Protein AF-0000000079277838 (afdb_homodimer)

InterPro domains:
  IPR000542 Acyltransferase ChoActase/COT/CPT [PTHR22589] (12-606)
  IPR023213 Chloramphenicol acetyltransferase-like domain superfamily [G3DSA:3.30.559.10] (393-588)
  IPR039551 Choline/Carnitine o-acyltransferase, domain 1 and 2 [PF00755] (24-597)
  IPR042231 Choline/Carnitine o-acyltransferase, domain 2 [G3DSA:3.30.559.70] (83-558)
  IPR042572 Carnitine o-acyltransferase, N-terminal [G3DSA:1.10.275.20] (19-536)

Radius of gyration: 33.94 Å; Cα contacts (8 Å, |Δi|>4): 2546; chains: 2; bounding box: 90×99×78 Å

Secondary structure (DSSP, 8-state):
-------------TTTTGGGSPPPP---HHHHHHHHHHHHGGGS-HHHHHHHHHHHHHHHHTHHHHHHHHHHHHHHT-S-TTHHHIIIIIIIS--S-STTTT-EEEE-THHHHT----TT-HHHHHHHHHHHHHHHHHHHHTT-SPPPB-TT--B---GGGGGTSSEEEEP-SS--EEEE----TTT------EEEEETTEEEEE--B-TT-PBPPHHHHHHHHHHHHHHTSS----GGGGGGS-HHHHHHHHHHHHHH-HHHHHHHHHHHHSS-EEEEE-----SHHHHHHHHHHS-GGG--TTBSEEEEEETTS-EEEEE-TTT--HHHHHHHHHHHHHHHHHHTTPPP-------------EE-PPP--HHHHHHHHHHHHHHHHHHHHEEEEE--BSS--HHHHHHTT--HHHHHHHHHHHHHHHHHSS---EEEEEE-TTSTT--EEEEE---HHHHHHHHHHH-TTS-HHHHHHHHHHHHHHHHHHHHHHHTT--SHHHHHHHHHHHHHTTPPPPHHHHSHHHHHTTTTT--SEEEEE--SSTT-EEE---SSTTSEEEEEEE-SS-EEEEEEEETT-SS--HHHHHHHHHHHHHHHHHHHHTTS---/-------------TTTTGGGSPPPP---HHHHHHHHHHHHGGGS-HHHHHHHHHHHHHHHHTHHHHHHHHHHHHHHT-S-TTHHHIIIIIIIS--S-STTTT-EEEE-THHHHT----TT-HHHHHHHHHHHHHHHHHHHHTT-SPPPB-TT--B---GGGGGTSSEEEEP-SS--EEEE----TTT------EEEEETTEEEEE--B-TT-PBPPHHHHHHHHHHHHHHTSS----GGGGGGS-HHHHHHHHHHHHHH-HHHHHHHHHHHHSS-EEEEE-----SHHHHHHHHHHS-GGG--TTBSEEEEEETTS-EEEEE-TTT--HHHHHHHHHHHHHHHHHHTTPPP-------------EE-PPP--HHHHHHHHHHHHHHHHHHHHEEEEE--BSS--HHHHHHTT--HHHHHHHHHHHHHHHHHSS---EEEEEE-TTSTT--EEEEE---HHHHHHHHHHH-TTS-HHHHHHHHHHHHHHHHHHHHHHHTT--SHHHHHHHHHHHHHTTPPPPGGGTSHHHHHTTTTT--SEEEEE--SSTT-EEE---SSTTSEEEEEEE-SS-EEEEEEEETT-SS--HHHHHHHHHHHHHHHHHHHHTTS---

Organism: Patiria miniata (NCBI:txid46514)

Solvent-accessible surface area (backbone atoms only — not comparable to full-atom values): 61963 Å² total; per-residue (Å²): 131,84,77,72,72,79,80,74,80,79,78,70,40,30,66,66,62,42,84,73,35,49,54,49,71,80,63,56,67,68,58,29,53,50,50,44,52,55,47,30,43,71,75,44,52,75,67,56,41,54,51,49,51,50,44,49,51,50,33,57,74,39,66,45,41,54,43,48,52,52,48,53,54,47,38,74,74,30,52,42,64,51,54,66,57,47,50,39,68,71,48,28,46,56,51,64,28,38,45,46,51,51,29,33,23,31,34,54,38,47,52,62,29,68,47,58,74,37,78,87,32,22,42,56,48,45,17,47,53,48,38,53,51,50,50,49,49,52,33,49,30,66,24,64,42,74,63,52,56,48,98,88,59,50,57,38,41,50,59,46,63,55,26,44,36,10,14,20,50,44,67,23,68,74,43,41,42,80,47,69,51,53,40,34,59,91,74,37,87,45,65,61,34,32,33,37,22,29,46,15,32,40,26,44,36,66,52,43,37,98,81,71,43,69,50,55,41,69,56,46,20,52,49,44,47,49,49,52,66,73,25,73,59,75,44,83,25,71,29,19,33,47,24,16,38,26,41,64,29,19,53,44,48,53,50,43,38,68,70,33,72,65,28,38,54,48,50,50,52,58,42,40,16,29,37,36,39,21,52,35,81,52,70,55,76,44,66,29,43,42,54,43,41,44,46,52,45,64,50,34,32,39,59,49,43,34,26,31,32,39,34,24,21,37,21,36,43,56,30,27,36,26,27,56,69,54,32,61,72,64,60,55,48,52,53,41,49,54,48,42,52,53,32,55,75,50,43,65,50,78,81,83,66,88,77,77,76,79,60,82,89,65,76,67,41,74,59,79,71,72,78,54,70,68,51,50,52,45,36,53,51,9,44,53,46,34,52,54,52,45,72,29,53,42,62,49,37,50,43,25,51,73,41,21,41,54,56,26,54,75,71,74,39,61,50,68,57,54,51,53,51,19,49,53,35,12,46,28,72,74,68,71,48,82,56,27,26,38,32,74,20,56,21,22,63,18,27,73,31,59,69,24,43,26,70,66,45,34,58,49,44,49,53,24,41,51,36,71,74,34,85,86,51,50,67,67,56,36,38,52,34,42,54,50,23,48,50,51,49,53,51,46,43,54,34,6,36,67,52,57,31,38,54,60,57,53,46,49,44,51,52,50,34,55,74,69,69,47,76,82,58,67,58,75,69,34,67,59,31,42,62,41,19,42,96,60,40,17,36,33,31,36,43,77,55,46,61,57,62,74,28,48,48,50,50,48,37,65,30,66,68,16,31,14,42,16,29,19,44,27,60,54,23,33,37,41,37,38,25,33,37,66,82,26,86,77,53,53,72,67,61,42,52,51,32,29,31,34,29,39,30,51,50,51,52,47,64,47,70,80,46,73,86,123,133,85,77,70,70,79,80,75,79,80,77,70,40,29,66,65,60,41,83,74,34,49,54,47,73,80,62,56,68,66,61,30,53,50,50,45,51,54,45,30,45,70,76,44,52,75,67,55,40,54,52,50,50,50,44,49,52,51,35,57,75,39,66,43,42,54,43,49,54,52,49,53,54,46,39,73,75,28,51,43,64,51,54,67,57,46,51,39,67,72,47,25,44,58,51,64,28,36,45,46,53,50,29,31,23,29,34,55,39,47,51,62,30,71,46,58,73,36,75,85,32,22,43,58,49,44,16,48,52,47,41,52,51,50,49,50,50,52,34,49,30,66,24,65,41,74,64,51,56,48,98,89,59,50,59,38,42,51,59,47,62,54,26,46,34,10,14,21,51,44,67,24,67,73,42,41,42,80,48,69,50,52,39,35,61,91,74,39,84,47,67,62,35,34,34,38,22,29,45,15,34,42,27,45,37,66,53,43,39,97,83,72,42,68,49,57,40,68,56,47,21,53,49,45,46,48,49,52,65,74,25,73,58,77,45,85,25,71,27,19,34,46,25,16,39,27,41,62,30,19,53,45,49,54,50,41,39,68,69,33,71,65,29,38,53,47,51,48,52,59,42,39,16,28,38,35,37,21,51,35,82,52,69,55,78,46,65,29,42,41,54,44,42,44,48,53,46,63,50,34,31,39,58,49,43,33,26,31,30,42,35,23,19,37,20,35,44,56,30,28,38,26,27,56,71,54,32,62,71,63,59,55,48,52,52,42,50,54,49,41,54,53,32,56,75,49,41,65,51,78,80,84,66,87,77,79,74,80,59,82,88,65,78,66,41,73,59,82,70,70,78,54,70,68,50,52,52,44,35,52,51,8,42,51,46,34,51,52,52,45,72,31,52,42,63,50,36,50,44,24,49,73,39,22,41,55,57,26,52,75,71,73,40,60,50,69,56,54,51,52,51,20,49,53,34,13,45,29,72,75,68,70,46,81,58,27,25,38,32,74,20,56,22,23,62,18,27,72,31,60,69,25,42,25,70,66,44,33,58,49,44,48,52,25,43,51,36,72,73,33,86,85,51,50,66,68,56,36,37,54,35,42,53,51,24,49,50,52,50,53,50,46,44,55,33,6,35,67,51,56,30,37,54,61,56,53,47,48,43,51,52,50,34,57,75,68,67,46,76,81,57,65,57,74,71,35,67,60,32,42,61,39,21,43,95,60,42,16,36,33,32,35,43,76,55,47,61,56,62,74,28,47,48,50,49,47,36,66,28,68,68,16,32,13,43,18,29,19,45,30,61,55,24,34,36,42,36,37,26,32,37,65,83,26,88,78,54,53,72,68,62,42,50,53,32,30,31,35,29,38,30,51,49,51,53,48,64,48,70,80,48,73,86,123

pLDDT: mean 94.5, std 10.24, range [23.17, 98.88]

Nearest PDB structures (foldseek):
  1xmc-assembly1_A  TM=9.704E-01  e=1.039E-64  Mus musculus
  1t7q-assembly1_A  TM=9.341E-01  e=7.095E-51  Mus musculus
  2fy3-assembly1_A  TM=9.259E-01  e=4.025E-51  Homo sapiens
  2fy4-assembly1_A  TM=9.240E-01  e=4.778E-50  Homo sapiens
  2fw3-assembly1_A  TM=9.121E-01  e=8.126E-43  Rattus norvegicus

Sequence (1228 aa):
MSTTAPSGRRQEGTFQLEDSLPPLPVPTLEKTLQKYLESAKPFLTKEEFENTRRIVAKFGEGVGKELHRKLQEKARNSKNWVEQWWEDLAYLYTRAPLAVQCNITGIPPYHDDIWPPMEGTQCERAAIVAWYTLNYFQKLRREQIAVDKSRTGKVFSMNQLRGLFCCARIPGETKDQLVRYFKTESEGPCPSHVVVFSNGHIFLMRPIDDKDRLMPAQEIYRQLCLIKKLSTARGQGIGVLTADDRPSFAKAYKHLRALDPVNQSHLDTIEQSAFTIMLDDGTPKTPTEKIDQGLKGDVHSRWADKSTGIVCFSNGVLACTQDHAPVDGMIIVVLNALVHESLIRTAGRWPTSEFVGFSNYQAPKELVFTIDETIYKAMEKAYNTFAANASNLLVLSSRCGAFGKQWTKKYKLHPDTVFQLALQLAYYMLHHKPVPTYETATTRQFYHGRTETLRVCTSEAVEWCQAMLDPSKSMSERRALFLVAIRKHDENMTEAANAEGCDRHLFGLQALAMEQGLPVPELYTDPAYTKSGGGGNFKLSTSCVGYVRCCLGACAPMCTDGYGAFYNITDDHFFPILLTFKSSKETDIKRFFVALNAGLVDIKNLVMMNSPKMMSTTAPSGRRQEGTFQLEDSLPPLPVPTLEKTLQKYLESAKPFLTKEEFENTRRIVAKFGEGVGKELHRKLQEKARNSKNWVEQWWEDLAYLYTRAPLAVQCNITGIPPYHDDIWPPMEGTQCERAAIVAWYTLNYFQKLRREQIAVDKSRTGKVFSMNQLRGLFCCARIPGETKDQLVRYFKTESEGPCPSHVVVFSNGHIFLMRPIDDKDRLMPAQEIYRQLCLIKKLSTARGQGIGVLTADDRPSFAKAYKHLRALDPVNQSHLDTIEQSAFTIMLDDGTPKTPTEKIDQGLKGDVHSRWADKSTGIVCFSNGVLACTQDHAPVDGMIIVVLNALVHESLIRTAGRWPTSEFVGFSNYQAPKELVFTIDETIYKAMEKAYNTFAANASNLLVLSSRCGAFGKQWTKKYKLHPDTVFQLALQLAYYMLHHKPVPTYETATTRQFYHGRTETLRVCTSEAVEWCQAMLDPSKSMSERRALFLVAIRKHDENMTEAANAEGCDRHLFGLQALAMEQGLPVPELYTDPAYTKSGGGGNFKLSTSCVGYVRCCLGACAPMCTDGYGAFYNITDDHFFPILLTFKSSKETDIKRFFVALNAGLVDIKNLVMMNSPKM

Foldseek 3Di:
DPPPPPDPPPQDFQQNCQVVFAFQDFDDLVLLLVQLLQLLVQLDDPVLSVVLVVLSVCLCVPPVVVLSVVLVVQVVVDSYSQQVVCLWVVAWQFQAFLFQFPKKKWFFPCCVPQAAQAFPCQLLLLLQLVLLVLVVLLCNLQRNDDFDADPVGQTFHSQLVQCQFQWFWAFDQRTIDIDGQDHRVVRHDAAEWEWEFEQLWIWIGHQADPVRDGHFSVVSSVLSVVVNVVCVDHYPLLQLLSRHGRNLSNVLLVCQVPVDVLSVVVVSSHSRYGEYEYEFADRDRDPQSLRLCRRQTDSSRDHLGGAKYWYGYSSGGIMMIGRPSSHHLLVVNVSSLVSSVVCVVVSNDGDPPPDPDDPDGDRIGIRHGDDDPSSVVSSVNSVVSSVVSSVFKGKDKDWFLQFFDQVCVVLPADRVLLLLLLLQLLCCVQQVGGFFEWEWAWQRSGNVTGTFTQRLTGPLSNVLSVLLVDPVHDLLRSLVSVVVSRVVSVVSSVCRNSVNHNQSSVSSSQSSCVVVVHPRRPSQVSPSCLSNQHPNNGLEYEYENEASPPMDMDHAHSDQLHKYWYWYTYRGTIMIMIMHTNPHPNDDRVSSVVSSNVSSNSNVCSSCVPPPPD/DPPPPPDPPPADFQQNCQVVFAFQDFDDLVLLLVLLLQLLVQLDDPVLSVVLVVLSVCCCVPVVVVLSVVLVVQVVVDSYSQQVVCLWVVAWQFQAFLFQFFKKKWFFPCCVPQAAQAFPCQLLLLLQLVLLVLVVLLCNLQRVDDFDADPVGQTFHSQLVQCQFQWWWAFDQRTIDIDGQDHRVVRHDAAEWEWEFEQLWIWIGHQADPVRDGHFSVVSSVLSVVVNVVCVDHYPLLQLLSRGGRNLSNVLLVCQVPVDVLSVVLVSSNSRYGEYEYEFADRDRDPQSLRLCRRQTDSSRDHLGGAKYWYGYSSGGIMMIGRPSSHHLLVVNVSSLVSSVVCVVVSNDGDPPPDDDDPDGDRIDIRHGDDDPSSVVSSVNSVVSSVVSSVFKGKDKDWFLQFFDQVCVVLPADRVLLLLLLLQLLCCVQQVGGFFEWEWAWQRSGNVTGTFTQRLDGPLSNVLSVLLVDPVHDLLRSLVSVVVSRVVSVVSSVCRNSVNHNQSSVSSSQSSCVVVVHPRRPSQVSPSCLSNQHPNNGLEYEYENEASPPMDMDHAHSDQLHKYWYWYTYRGTIMIMIMHTNPHPNDDRVSSVVSSNVSSNSNVCSSCVPPPPD

Structure (mmCIF, N/CA/C/O backbone):
data_AF-0000000079277838-model_v1
#
loop_
_entity.id
_entity.type
_entity.pdbx_description
1 polymer 'Peroxisomal carnitine O-octanoyltransferase'
#
loop_
_atom_site.group_PDB
_atom_site.id
_atom_site.type_symbol
_atom_site.label_atom_id
_atom_site.label_alt_id
_atom_site.label_comp_id
_atom_site.label_asym_id
_atom_site.label_entity_id
_atom_site.label_seq_id
_atom_site.pdbx_PDB_ins_code
_atom_site.Cartn_x
_atom_site.Cartn_y
_atom_site.Cartn_z
_atom_site.occupancy
_atom_site.B_iso_or_equiv
_atom_site.auth_seq_id
_atom_site.auth_comp_id
_atom_site.auth_asym_id
_atom_site.auth_atom_id
_atom_site.pdbx_PDB_model_num
ATOM 1 N N . MET A 1 1 ? 35.281 41.656 -33.531 1 23.17 1 MET A N 1
ATOM 2 C CA . MET A 1 1 ? 33.844 41.75 -33.219 1 23.17 1 MET A CA 1
ATOM 3 C C . MET A 1 1 ? 33.531 41.031 -31.938 1 23.17 1 MET A C 1
ATOM 5 O O . MET A 1 1 ? 33.812 39.812 -31.828 1 23.17 1 MET A O 1
ATOM 9 N N . SER A 1 2 ? 33.594 41.75 -30.781 1 25.98 2 SER A N 1
ATOM 10 C CA . SER A 1 2 ? 33.562 41.375 -29.375 1 25.98 2 SER A CA 1
ATOM 11 C C . SER A 1 2 ? 32.25 40.656 -29.016 1 25.98 2 SER A C 1
ATOM 13 O O . SER A 1 2 ? 31.172 41.219 -29.188 1 25.98 2 SER A O 1
ATOM 15 N N . THR A 1 3 ? 32.156 39.375 -29.5 1 29.88 3 THR A N 1
ATOM 16 C CA . THR A 1 3 ? 30.953 38.594 -29.297 1 29.88 3 THR A CA 1
ATOM 17 C C . THR A 1 3 ? 30.531 38.562 -27.828 1 29.88 3 THR A C 1
ATOM 19 O O . THR A 1 3 ? 31.234 38 -26.984 1 29.88 3 THR A O 1
ATOM 22 N N . THR A 1 4 ? 30.062 39.75 -27.328 1 27.41 4 THR A N 1
ATOM 23 C CA . THR A 1 4 ? 29.5 39.906 -25.984 1 27.41 4 THR A CA 1
ATOM 24 C C . THR A 1 4 ? 28.469 38.812 -25.703 1 27.41 4 THR A C 1
ATOM 26 O O . THR A 1 4 ? 27.469 38.719 -26.406 1 27.41 4 THR A O 1
ATOM 29 N N . ALA A 1 5 ? 28.938 37.719 -25.172 1 33.5 5 ALA A N 1
ATOM 30 C CA . ALA A 1 5 ? 28.078 36.594 -24.797 1 33.5 5 ALA A CA 1
ATOM 31 C C . ALA A 1 5 ? 26.812 37.094 -24.109 1 33.5 5 ALA A C 1
ATOM 33 O O . ALA A 1 5 ? 26.859 38 -23.266 1 33.5 5 ALA A O 1
ATOM 34 N N . PRO A 1 6 ? 25.562 36.781 -24.672 1 34.66 6 PRO A N 1
ATOM 35 C CA . PRO A 1 6 ? 24.328 37.406 -24.172 1 34.66 6 PRO A CA 1
ATOM 36 C C . PRO A 1 6 ? 24.266 37.469 -22.656 1 34.66 6 PRO A C 1
ATOM 38 O O . PRO A 1 6 ? 24.938 36.688 -21.969 1 34.66 6 PRO A O 1
ATOM 41 N N . SER A 1 7 ? 23.891 38.625 -22 1 36.19 7 SER A N 1
ATOM 42 C CA . SER A 1 7 ? 23.656 39 -20.609 1 36.19 7 SER A CA 1
ATOM 43 C C . SER A 1 7 ? 22.812 37.938 -19.891 1 36.19 7 SER A C 1
ATOM 45 O O . SER A 1 7 ? 21.766 37.531 -20.391 1 36.19 7 SER A O 1
ATOM 47 N N . GLY A 1 8 ? 23.312 36.969 -19.203 1 39.84 8 GLY A N 1
ATOM 48 C CA . GLY A 1 8 ? 22.688 35.906 -18.422 1 39.84 8 GLY A CA 1
ATOM 49 C C . GLY A 1 8 ? 21.406 36.344 -17.734 1 39.84 8 GLY A C 1
ATOM 50 O O . GLY A 1 8 ? 21.406 37.312 -16.984 1 39.84 8 GLY A O 1
ATOM 51 N N . ARG A 1 9 ? 20.219 36.344 -18.281 1 42.75 9 ARG A N 1
ATOM 52 C CA . ARG A 1 9 ? 18.938 36.594 -17.641 1 42.75 9 ARG A CA 1
ATOM 53 C C . ARG A 1 9 ? 18.984 36.25 -16.156 1 42.75 9 ARG A C 1
ATOM 55 O O . ARG A 1 9 ? 19.281 35.125 -15.781 1 42.75 9 ARG A O 1
ATOM 62 N N . ARG A 1 10 ? 19.156 37.031 -15.141 1 52.31 10 ARG A N 1
ATOM 63 C CA . ARG A 1 10 ? 19.219 36.812 -13.695 1 52.31 10 ARG A CA 1
ATOM 64 C C . ARG A 1 10 ? 18.016 36.031 -13.195 1 52.31 10 ARG A C 1
ATOM 66 O O . ARG A 1 10 ? 16.875 36.406 -13.445 1 52.31 10 ARG A O 1
ATOM 73 N N . GLN A 1 11 ? 18.016 34.719 -12.68 1 74.5 11 GLN A N 1
ATOM 74 C CA . GLN A 1 11 ? 17 33.812 -12.148 1 74.5 11 GLN A CA 1
ATOM 75 C C . GLN A 1 11 ? 16.234 34.469 -10.992 1 74.5 11 GLN A C 1
ATOM 77 O O . GLN A 1 11 ? 16.844 35.125 -10.133 1 74.5 11 GLN A O 1
ATOM 82 N N . GLU A 1 12 ? 14.914 34.719 -11.078 1 87.5 12 GLU A N 1
ATOM 83 C CA . GLU A 1 12 ? 13.992 35.219 -10.062 1 87.5 12 GLU A CA 1
ATOM 84 C C . GLU A 1 12 ? 14.266 34.562 -8.711 1 87.5 12 GLU A C 1
ATOM 86 O O . GLU A 1 12 ? 14.289 33.344 -8.602 1 87.5 12 GLU A O 1
ATOM 91 N N . GLY A 1 13 ? 14.68 35.469 -7.754 1 94 13 GLY A N 1
ATOM 92 C CA . GLY A 1 13 ? 14.945 34.969 -6.418 1 94 13 GLY A CA 1
ATOM 93 C C . GLY A 1 13 ? 13.711 34.406 -5.742 1 94 13 GLY A C 1
ATOM 94 O O . GLY A 1 13 ? 12.594 34.844 -6.008 1 94 13 GLY A O 1
ATOM 95 N N . THR A 1 14 ? 13.906 33.5 -4.773 1 97.25 14 THR A N 1
ATOM 96 C CA . THR A 1 14 ? 12.836 32.812 -4.078 1 97.25 14 THR A CA 1
ATOM 97 C C . THR A 1 14 ? 11.898 33.812 -3.385 1 97.25 14 THR A C 1
ATOM 99 O O . THR A 1 14 ? 10.68 33.625 -3.391 1 97.25 14 THR A O 1
ATOM 102 N N . PHE A 1 15 ? 12.477 34.906 -2.836 1 97.56 15 PHE A N 1
ATOM 103 C CA . PHE A 1 15 ? 11.68 35.844 -2.035 1 97.56 15 PHE A CA 1
ATOM 104 C C . PHE A 1 15 ? 11.508 37.156 -2.756 1 97.56 15 PHE A C 1
ATOM 106 O O . PHE A 1 15 ? 10.984 38.125 -2.182 1 97.56 15 PHE A O 1
ATOM 113 N N . GLN A 1 16 ? 11.859 37.25 -4.008 1 95.62 16 GLN A N 1
ATOM 114 C CA . GLN A 1 16 ? 11.961 38.469 -4.758 1 95.62 16 GLN A CA 1
ATOM 115 C C . GLN A 1 16 ? 10.594 39.125 -4.938 1 95.62 16 GLN A C 1
ATOM 117 O O . GLN A 1 16 ? 10.477 40.375 -4.941 1 95.62 16 GLN A O 1
ATOM 122 N N . LEU A 1 17 ? 9.602 38.312 -5.086 1 96.25 17 LEU A N 1
ATOM 123 C CA . LEU A 1 17 ? 8.297 38.875 -5.453 1 96.25 17 LEU A CA 1
ATOM 124 C C . LEU A 1 17 ? 7.43 39.062 -4.215 1 96.25 17 LEU A C 1
ATOM 126 O O . LEU A 1 17 ? 6.273 39.469 -4.324 1 96.25 17 LEU A O 1
ATOM 130 N N . GLU A 1 18 ? 7.957 38.875 -3.029 1 96.25 18 GLU A N 1
ATOM 131 C CA . GLU A 1 18 ? 7.164 38.938 -1.803 1 96.25 18 GLU A CA 1
ATOM 132 C C . GLU A 1 18 ? 6.566 40.312 -1.585 1 96.25 18 GLU A C 1
ATOM 134 O O . GLU A 1 18 ? 5.371 40.438 -1.308 1 96.25 18 GLU A O 1
ATOM 139 N N . ASP A 1 19 ? 7.336 41.344 -1.811 1 95.19 19 ASP A N 1
ATOM 140 C CA . ASP A 1 19 ? 6.914 42.719 -1.518 1 95.19 19 ASP A CA 1
ATOM 141 C C . ASP A 1 19 ? 5.906 43.219 -2.551 1 95.19 19 ASP A C 1
ATOM 143 O O . ASP A 1 19 ? 5.18 44.188 -2.305 1 95.19 19 ASP A O 1
ATOM 147 N N . SER A 1 20 ? 5.906 42.531 -3.65 1 95.44 20 SER A N 1
ATOM 148 C CA . SER A 1 20 ? 4.988 42.938 -4.711 1 95.44 20 SER A CA 1
ATOM 149 C C . SER A 1 20 ? 3.604 42.344 -4.508 1 95.44 20 SER A C 1
ATOM 151 O O . SER A 1 20 ? 2.643 42.75 -5.168 1 95.44 20 SER A O 1
ATOM 153 N N . LEU A 1 21 ? 3.424 41.469 -3.574 1 97.81 21 LEU A N 1
ATOM 154 C CA . LEU A 1 21 ? 2.129 40.844 -3.312 1 97.81 21 LEU A CA 1
ATOM 155 C C . LEU A 1 21 ? 1.162 41.844 -2.691 1 97.81 21 LEU A C 1
ATOM 157 O O . LEU A 1 21 ? 1.576 42.719 -1.938 1 97.81 21 LEU A O 1
ATOM 161 N N . PRO A 1 22 ? -0.129 41.719 -3.082 1 97.31 22 PRO A N 1
ATOM 162 C CA . PRO A 1 22 ? -1.112 42.625 -2.479 1 97.31 22 PRO A CA 1
ATOM 163 C C . PRO A 1 22 ? -1.272 42.406 -0.977 1 97.31 22 PRO A C 1
ATOM 165 O O . PRO A 1 22 ? -1.073 41.281 -0.488 1 97.31 22 PRO A O 1
ATOM 168 N N . PRO A 1 23 ? -1.575 43.5 -0.205 1 97.88 23 PRO A N 1
ATOM 169 C CA . PRO A 1 23 ? -1.868 43.312 1.218 1 97.88 23 PRO A CA 1
ATOM 170 C C . PRO A 1 23 ? -3.082 42.406 1.46 1 97.88 23 PRO A C 1
ATOM 172 O O . PRO A 1 23 ? -3.934 42.281 0.579 1 97.88 23 PRO A O 1
ATOM 175 N N . LEU A 1 24 ? -3.131 41.781 2.617 1 98.19 24 LEU A N 1
ATOM 176 C CA . LEU A 1 24 ? -4.309 41.031 3.014 1 98.19 24 LEU A CA 1
ATOM 177 C C . LEU A 1 24 ? -5.508 41.969 3.227 1 98.19 24 LEU A C 1
ATOM 179 O O . LEU A 1 24 ? -5.461 42.844 4.066 1 98.19 24 LEU A O 1
ATOM 183 N N . PRO A 1 25 ? -6.598 41.781 2.504 1 97.38 25 PRO A N 1
ATOM 184 C CA . PRO A 1 25 ? -7.746 42.656 2.617 1 97.38 25 PRO A CA 1
ATOM 185 C C . PRO A 1 25 ? -8.57 42.438 3.879 1 97.38 25 PRO A C 1
ATOM 187 O O . PRO A 1 25 ? -8.484 41.344 4.477 1 97.38 25 PRO A O 1
ATOM 190 N N . VAL A 1 26 ? -9.258 43.438 4.328 1 98 26 VAL A N 1
ATOM 191 C CA . VAL A 1 26 ? -10.289 43.312 5.352 1 98 26 VAL A CA 1
ATOM 192 C C . VAL A 1 26 ? -11.664 43.25 4.691 1 98 26 VAL A C 1
ATOM 194 O O . VAL A 1 26 ? -12.094 44.219 4.039 1 98 26 VAL A O 1
ATOM 197 N N . PRO A 1 27 ? -12.32 42.156 4.836 1 97.56 27 PRO A N 1
ATOM 198 C CA . PRO A 1 27 ? -13.672 42.094 4.258 1 97.56 27 PRO A CA 1
ATOM 199 C C . PRO A 1 27 ? -14.633 43.094 4.914 1 97.56 27 PRO A C 1
ATOM 201 O O . PRO A 1 27 ? -14.328 43.625 5.977 1 97.56 27 PRO A O 1
ATOM 204 N N . THR A 1 28 ? -15.789 43.25 4.25 1 97.75 28 THR A N 1
ATOM 205 C CA . THR A 1 28 ? -16.797 44.125 4.891 1 97.75 28 THR A CA 1
ATOM 206 C C . THR A 1 28 ? -17.406 43.406 6.086 1 97.75 28 THR A C 1
ATOM 208 O O . THR A 1 28 ? -17.562 42.188 6.082 1 97.75 28 THR A O 1
ATOM 211 N N . LEU A 1 29 ? -17.719 44.219 7.062 1 98.5 29 LEU A N 1
ATOM 212 C CA . LEU A 1 29 ? -18.312 43.625 8.266 1 98.5 29 LEU A CA 1
ATOM 213 C C . LEU A 1 29 ? -19.641 42.938 7.949 1 98.5 29 LEU A C 1
ATOM 215 O O . LEU A 1 29 ? -19.938 41.875 8.477 1 98.5 29 LEU A O 1
ATOM 219 N N . GLU A 1 30 ? -20.391 43.562 7.078 1 97.94 30 GLU A N 1
ATOM 220 C CA . GLU A 1 30 ? -21.703 43.031 6.695 1 97.94 30 GLU A CA 1
ATOM 221 C C . GLU A 1 30 ? -21.578 41.625 6.059 1 97.94 30 GLU A C 1
ATOM 223 O O . GLU A 1 30 ? -22.312 40.719 6.414 1 97.94 30 GLU A O 1
ATOM 228 N N . LYS A 1 31 ? -20.672 41.531 5.184 1 97.62 31 LYS A N 1
ATOM 229 C CA . LYS A 1 31 ? -20.484 40.281 4.492 1 97.62 31 LYS A CA 1
ATOM 230 C C . LYS A 1 31 ? -20.031 39.188 5.465 1 97.62 31 LYS A C 1
ATOM 232 O O . LYS A 1 31 ? -20.484 38.031 5.387 1 97.62 31 LYS A O 1
ATOM 237 N N . THR A 1 32 ? -19.109 39.5 6.344 1 98.44 32 THR A N 1
ATOM 238 C CA . THR A 1 32 ? -18.594 38.562 7.328 1 98.44 32 THR A CA 1
ATOM 239 C C . THR A 1 32 ? -19.703 38.062 8.242 1 98.44 32 THR A C 1
ATOM 241 O O . THR A 1 32 ? -19.828 36.875 8.492 1 98.44 32 THR A O 1
ATOM 244 N N . LEU A 1 33 ? -20.516 39 8.727 1 98.69 33 LEU A N 1
ATOM 245 C CA . LEU A 1 33 ? -21.578 38.656 9.656 1 98.69 33 LEU A CA 1
ATOM 246 C C . LEU A 1 33 ? -22.641 37.812 8.969 1 98.69 33 LEU A C 1
ATOM 248 O O . LEU A 1 33 ? -23.203 36.875 9.578 1 98.69 33 LEU A O 1
ATOM 252 N N . GLN A 1 34 ? -22.922 38.125 7.746 1 98.12 34 GLN A N 1
ATOM 253 C CA . GLN A 1 34 ? -23.875 37.344 6.973 1 98.12 34 GLN A CA 1
ATOM 254 C C . GLN A 1 34 ? -23.359 35.906 6.777 1 98.12 34 GLN A C 1
ATOM 256 O O . GLN A 1 34 ? -24.109 34.938 6.957 1 98.12 34 GLN A O 1
ATOM 261 N N . LYS A 1 35 ? -22.125 35.781 6.395 1 97.81 35 LYS A N 1
ATOM 262 C CA . LYS A 1 35 ? -21.516 34.469 6.195 1 97.81 35 LYS A CA 1
ATOM 263 C C . LYS A 1 35 ? -21.484 33.688 7.496 1 97.81 35 LYS A C 1
ATOM 265 O O . LYS A 1 35 ? -21.672 32.469 7.488 1 97.81 35 LYS A O 1
ATOM 270 N N . TYR A 1 36 ? -21.188 34.375 8.586 1 98.31 36 TYR A N 1
ATOM 271 C CA . TYR A 1 36 ? -21.203 33.719 9.891 1 98.31 36 TYR A CA 1
ATOM 272 C C . TYR A 1 36 ? -22.578 33.156 10.203 1 98.31 36 TYR A C 1
ATOM 274 O O . TYR A 1 36 ? -22.703 32 10.609 1 98.31 36 TYR A O 1
ATOM 282 N N . LEU A 1 37 ? -23.594 33.938 9.969 1 98.5 37 LEU A N 1
ATOM 283 C CA . LEU A 1 37 ? -24.953 33.5 10.25 1 98.5 37 LEU A CA 1
ATOM 284 C C . LEU A 1 37 ? -25.312 32.281 9.375 1 98.5 37 LEU A C 1
ATOM 286 O O . LEU A 1 37 ? -25.906 31.328 9.859 1 98.5 37 LEU A O 1
ATOM 290 N N . GLU A 1 38 ? -24.953 32.344 8.156 1 97.62 38 GLU A N 1
ATOM 291 C CA . GLU A 1 38 ? -25.219 31.25 7.238 1 97.62 38 GLU A CA 1
ATOM 292 C C . GLU A 1 38 ? -24.531 29.969 7.688 1 97.62 38 GLU A C 1
ATOM 294 O O . GLU A 1 38 ? -25.094 28.875 7.602 1 97.62 38 GLU A O 1
ATOM 299 N N . SER A 1 39 ? -23.328 30.078 8.141 1 97.31 39 SER A N 1
ATOM 300 C CA . SER A 1 39 ? -22.516 28.922 8.523 1 97.31 39 SER A CA 1
ATOM 301 C C . SER A 1 39 ? -22.969 28.359 9.859 1 97.31 39 SER A C 1
ATOM 303 O O . SER A 1 39 ? -22.75 27.172 10.141 1 97.31 39 SER A O 1
ATOM 305 N N . ALA A 1 40 ? -23.641 29.172 10.688 1 98.25 40 ALA A N 1
ATOM 306 C CA . ALA A 1 40 ? -24.062 28.719 12.016 1 98.25 40 ALA A CA 1
ATOM 307 C C . ALA A 1 40 ? -25.438 28.062 11.953 1 98.25 40 ALA A C 1
ATOM 309 O O . ALA A 1 40 ? -25.766 27.25 12.812 1 98.25 40 ALA A O 1
ATOM 310 N N . LYS A 1 41 ? -26.156 28.328 10.977 1 98.25 41 LYS A N 1
ATOM 311 C CA . LYS A 1 41 ? -27.562 27.984 10.867 1 98.25 41 LYS A CA 1
ATOM 312 C C . LYS A 1 41 ? -27.766 26.469 11 1 98.25 41 LYS A C 1
ATOM 314 O O . LYS A 1 41 ? -28.656 26.016 11.734 1 98.25 41 LYS A O 1
ATOM 319 N N . PRO A 1 42 ? -26.938 25.609 10.367 1 98.19 42 PRO A N 1
ATOM 320 C CA . PRO A 1 42 ? -27.172 24.172 10.391 1 98.19 42 PRO A CA 1
ATOM 321 C C . PRO A 1 42 ? -27.125 23.594 11.805 1 98.19 42 PRO A C 1
ATOM 323 O O . PRO A 1 42 ? -27.625 22.484 12.031 1 98.19 42 PRO A O 1
ATOM 326 N N . PHE A 1 43 ? -26.609 24.312 12.742 1 98.38 43 PHE A N 1
ATOM 327 C CA . PHE A 1 43 ? -26.344 23.734 14.055 1 98.38 43 PHE A CA 1
ATOM 328 C C . PHE A 1 43 ? -27.359 24.25 15.078 1 98.38 43 PHE A C 1
ATOM 330 O O . PHE A 1 43 ? -27.25 23.922 16.266 1 98.38 43 PHE A O 1
ATOM 337 N N . LEU A 1 44 ? -28.328 25.047 14.617 1 98.19 44 LEU A N 1
ATOM 338 C CA . LEU A 1 44 ? -29.203 25.75 15.547 1 98.19 44 LEU A CA 1
ATOM 339 C C . LEU A 1 44 ? -30.672 25.438 15.242 1 98.19 44 LEU A C 1
ATOM 341 O O . LEU A 1 44 ? -31.031 25.203 14.094 1 98.19 44 LEU A O 1
ATOM 345 N N . THR A 1 45 ? -31.438 25.469 16.328 1 97.31 45 THR A N 1
ATOM 346 C CA . THR A 1 45 ? -32.875 25.5 16.125 1 97.31 45 THR A CA 1
ATOM 347 C C . THR A 1 45 ? -33.344 26.844 15.609 1 97.31 45 THR A C 1
ATOM 349 O O . THR A 1 45 ? -32.562 27.812 15.586 1 97.31 45 THR A O 1
ATOM 352 N N . LYS A 1 46 ? -34.594 26.859 15.266 1 97.38 46 LYS A N 1
ATOM 353 C CA . LYS A 1 46 ? -35.156 28.109 14.773 1 97.38 46 LYS A CA 1
ATOM 354 C C . LYS A 1 46 ? -35.062 29.203 15.828 1 97.38 46 LYS A C 1
ATOM 356 O O . LYS A 1 46 ? -34.688 30.344 15.523 1 97.38 46 LYS A O 1
ATOM 361 N N . GLU A 1 47 ? -35.312 28.844 17 1 97.75 47 GLU A N 1
ATOM 362 C CA . GLU A 1 47 ? -35.281 29.797 18.109 1 97.75 47 GLU A CA 1
ATOM 363 C C . GLU A 1 47 ? -33.875 30.25 18.406 1 97.75 47 GLU A C 1
ATOM 365 O O . GLU A 1 47 ? -33.625 31.438 18.609 1 97.75 47 GLU A O 1
ATOM 370 N N . GLU A 1 48 ? -32.969 29.344 18.453 1 98.06 48 GLU A N 1
ATOM 371 C CA . GLU A 1 48 ? -31.562 29.656 18.703 1 98.06 48 GLU A CA 1
ATOM 372 C C . GLU A 1 48 ? -31 30.562 17.609 1 98.06 48 GLU A C 1
ATOM 374 O O . GLU A 1 48 ? -30.234 31.484 17.891 1 98.06 48 GLU A O 1
ATOM 379 N N . PHE A 1 49 ? -31.422 30.281 16.375 1 98.25 49 PHE A N 1
ATOM 380 C CA . PHE A 1 49 ? -30.922 31.062 15.25 1 98.25 49 PHE A CA 1
ATOM 381 C C . PHE A 1 49 ? -31.422 32.5 15.32 1 98.25 49 PHE A C 1
ATOM 383 O O . PHE A 1 49 ? -30.688 33.438 15.023 1 98.25 49 PHE A O 1
ATOM 390 N N . GLU A 1 50 ? -32.656 32.625 15.672 1 98.06 50 GLU A N 1
ATOM 391 C CA . GLU A 1 50 ? -33.219 33.969 15.812 1 98.06 50 GLU A CA 1
ATOM 392 C C . GLU A 1 50 ? -32.5 34.75 16.891 1 98.06 50 GLU A C 1
ATOM 394 O O . GLU A 1 50 ? -32.312 35.969 16.781 1 98.06 50 GLU A O 1
ATOM 399 N N . ASN A 1 51 ? -32.219 34.125 17.953 1 98.19 51 ASN A N 1
ATOM 400 C CA . ASN A 1 51 ? -31.438 34.75 19 1 98.19 51 ASN A CA 1
ATOM 401 C C . ASN A 1 51 ? -30.062 35.156 18.5 1 98.19 51 ASN A C 1
ATOM 403 O O . ASN A 1 51 ? -29.609 36.281 18.766 1 98.19 51 ASN A O 1
ATOM 407 N N . THR A 1 52 ? -29.375 34.281 17.797 1 98.56 52 THR A N 1
ATOM 408 C CA . THR A 1 52 ? -28.062 34.562 17.25 1 98.56 52 THR A CA 1
ATOM 409 C C . THR A 1 52 ? -28.125 35.719 16.25 1 98.56 52 THR A C 1
ATOM 411 O O . THR A 1 52 ? -27.234 36.562 16.234 1 98.56 52 THR A O 1
ATOM 414 N N . ARG A 1 53 ? -29.172 35.75 15.453 1 98.5 53 ARG A N 1
ATOM 415 C CA . ARG A 1 53 ? -29.344 36.844 14.5 1 98.5 53 ARG A CA 1
ATOM 416 C C . ARG A 1 53 ? -29.422 38.188 15.211 1 98.5 53 ARG A C 1
ATOM 418 O O . ARG A 1 53 ? -28.844 39.156 14.742 1 98.5 53 ARG A O 1
ATOM 425 N N . ARG A 1 54 ? -30.094 38.219 16.312 1 98.38 54 ARG A N 1
ATOM 426 C CA . ARG A 1 54 ? -30.203 39.469 17.094 1 98.38 54 ARG A CA 1
ATOM 427 C C . ARG A 1 54 ? -28.859 39.875 17.672 1 98.38 54 ARG A C 1
ATOM 429 O O . ARG A 1 54 ? -28.5 41.062 17.625 1 98.38 54 ARG A O 1
ATOM 436 N N . ILE A 1 55 ? -28.188 38.938 18.203 1 98.56 55 ILE A N 1
ATOM 437 C CA . ILE A 1 55 ? -26.875 39.188 18.797 1 98.56 55 ILE A CA 1
ATOM 438 C C . ILE A 1 55 ? -25.922 39.719 17.734 1 98.56 55 ILE A C 1
ATOM 440 O O . ILE A 1 55 ? -25.172 40.656 17.969 1 98.56 55 ILE A O 1
ATOM 444 N N . VAL A 1 56 ? -25.953 39.125 16.547 1 98.69 56 VAL A N 1
ATOM 445 C CA . VAL A 1 56 ? -25.078 39.469 15.438 1 98.69 56 VAL A CA 1
ATOM 446 C C . VAL A 1 56 ? -25.422 40.875 14.945 1 98.69 56 VAL A C 1
ATOM 448 O O . VAL A 1 56 ? -24.531 41.688 14.633 1 98.69 56 VAL A O 1
ATOM 451 N N . ALA A 1 57 ? -26.75 41.156 14.875 1 98.31 57 ALA A N 1
ATOM 452 C CA . ALA A 1 57 ? -27.188 42.469 14.477 1 98.31 57 ALA A CA 1
ATOM 453 C C . ALA A 1 57 ? -26.703 43.531 15.453 1 98.31 57 ALA A C 1
ATOM 455 O O . ALA A 1 57 ? -26.234 44.594 15.047 1 98.31 57 ALA A O 1
ATOM 456 N N . LYS A 1 58 ? -26.859 43.25 16.719 1 98.19 58 LYS A N 1
ATOM 457 C CA . LYS A 1 58 ? -26.375 44.156 17.766 1 98.19 58 LYS A CA 1
ATOM 458 C C . LYS A 1 58 ? -24.875 44.375 17.656 1 98.19 58 LYS A C 1
ATOM 460 O O . LYS A 1 58 ? -24.391 45.5 17.797 1 98.19 58 LYS A O 1
ATOM 465 N N . PHE A 1 59 ? -24.141 43.375 17.469 1 98.56 59 PHE A N 1
ATOM 466 C CA . PHE A 1 59 ? -22.703 43.469 17.297 1 98.56 59 PHE A CA 1
ATOM 467 C C . PHE A 1 59 ? -22.344 44.312 16.094 1 98.56 59 PHE A C 1
ATOM 469 O O . PHE A 1 59 ? -21.469 45.188 16.188 1 98.56 59 PHE A O 1
ATOM 476 N N . GLY A 1 60 ? -22.984 44.156 14.93 1 98.12 60 GLY A N 1
ATOM 477 C CA . GLY A 1 60 ? -22.688 44.844 13.688 1 98.12 60 GLY A CA 1
ATOM 478 C C . GLY A 1 60 ? -22.969 46.344 13.75 1 98.12 60 GLY A C 1
ATOM 479 O O . GLY A 1 60 ? -22.312 47.125 13.062 1 98.12 60 GLY A O 1
ATOM 480 N N . GLU A 1 61 ? -23.906 46.656 14.602 1 97.06 61 GLU A N 1
ATOM 481 C CA . GLU A 1 61 ? -24.297 48.062 14.711 1 97.06 61 GLU A CA 1
ATOM 482 C C . GLU A 1 61 ? -23.625 48.75 15.906 1 97.06 61 GLU A C 1
ATOM 484 O O . GLU A 1 61 ? -23.703 49.969 16.062 1 97.06 61 GLU A O 1
ATOM 489 N N . GLY A 1 62 ? -22.969 48 16.703 1 96.94 62 GLY A N 1
ATOM 490 C CA . GLY A 1 62 ? -22.375 48.5 17.922 1 96.94 62 GLY A CA 1
ATOM 491 C C . GLY A 1 62 ? -20.859 48.312 17.969 1 96.94 62 GLY A C 1
ATOM 492 O O . GLY A 1 62 ? -20.141 48.844 17.125 1 96.94 62 GLY A O 1
ATOM 493 N N . VAL A 1 63 ? -20.531 47.5 18.906 1 97.44 63 VAL A N 1
ATOM 494 C CA . VAL A 1 63 ? -19.109 47.344 19.203 1 97.44 63 VAL A CA 1
ATOM 495 C C . VAL A 1 63 ? -18.391 46.781 17.969 1 97.44 63 VAL A C 1
ATOM 497 O O . VAL A 1 63 ? -17.234 47.125 17.703 1 97.44 63 VAL A O 1
ATOM 500 N N . GLY A 1 64 ? -19.047 45.906 17.203 1 98.12 64 GLY A N 1
ATOM 501 C CA . GLY A 1 64 ? -18.469 45.344 16 1 98.12 64 GLY A CA 1
ATOM 502 C C . GLY A 1 64 ? -18.078 46.406 14.969 1 98.12 64 GLY A C 1
ATOM 503 O O . GLY A 1 64 ? -17.062 46.25 14.289 1 98.12 64 GLY A O 1
ATOM 504 N N . LYS A 1 65 ? -18.906 47.344 14.828 1 97.81 65 LYS A N 1
ATOM 505 C CA . LYS A 1 65 ? -18.641 48.438 13.898 1 97.81 65 LYS A CA 1
ATOM 506 C C . LYS A 1 65 ? -17.391 49.219 14.312 1 97.81 65 LYS A C 1
ATOM 508 O O . LYS A 1 65 ? -16.578 49.594 13.469 1 97.81 65 LYS A O 1
ATOM 513 N N . GLU A 1 66 ? -17.297 49.469 15.562 1 97.62 66 GLU A N 1
ATOM 514 C CA . GLU A 1 66 ? -16.141 50.188 16.078 1 97.62 66 GLU A CA 1
ATOM 515 C C . GLU A 1 66 ? -14.852 49.375 15.906 1 97.62 66 GLU A C 1
ATOM 517 O O . GLU A 1 66 ? -13.828 49.938 15.5 1 97.62 66 GLU A O 1
ATOM 522 N N . LEU A 1 67 ? -14.922 48.188 16.297 1 98.5 67 LEU A N 1
ATOM 523 C CA . LEU A 1 67 ? -13.773 47.281 16.141 1 98.5 67 LEU A CA 1
ATOM 524 C C . LEU A 1 67 ? -13.359 47.188 14.68 1 98.5 67 LEU A C 1
ATOM 526 O O . LEU A 1 67 ? -12.164 47.156 14.375 1 98.5 67 LEU A O 1
ATOM 530 N N . HIS A 1 68 ? -14.336 47.094 13.773 1 98.5 68 HIS A N 1
ATOM 531 C CA . HIS A 1 68 ? -14.055 47 12.344 1 98.5 68 HIS A CA 1
ATOM 532 C C . HIS A 1 68 ? -13.328 48.25 11.852 1 98.5 68 HIS A C 1
ATOM 534 O O . HIS A 1 68 ? -12.375 48.125 11.07 1 98.5 68 HIS A O 1
ATOM 540 N N . ARG A 1 69 ? -13.734 49.375 12.266 1 97.81 69 ARG A N 1
ATOM 541 C CA . ARG A 1 69 ? -13.07 50.625 11.891 1 97.81 69 ARG A CA 1
ATOM 542 C C . ARG A 1 69 ? -11.617 50.625 12.344 1 97.81 69 ARG A C 1
ATOM 544 O O . ARG A 1 69 ? -10.719 51 11.586 1 97.81 69 ARG A O 1
ATOM 551 N N . LYS A 1 70 ? -11.438 50.219 13.484 1 97.75 70 LYS A N 1
ATOM 552 C CA . LYS A 1 70 ? -10.078 50.156 14.023 1 97.75 70 LYS A CA 1
ATOM 553 C C . LYS A 1 70 ? -9.227 49.156 13.266 1 97.75 70 LYS A C 1
ATOM 555 O O . LYS A 1 70 ? -8.031 49.344 13.062 1 97.75 70 LYS A O 1
ATOM 560 N N . LEU A 1 71 ? -9.805 48.031 12.945 1 98.38 71 LEU A N 1
ATOM 561 C CA . LEU A 1 71 ? -9.102 47.031 12.172 1 98.38 71 LEU A CA 1
ATOM 562 C C . LEU A 1 71 ? -8.703 47.562 10.805 1 98.38 71 LEU A C 1
ATOM 564 O O . LEU A 1 71 ? -7.609 47.25 10.312 1 98.38 71 LEU A O 1
ATOM 568 N N . GLN A 1 72 ? -9.633 48.281 10.164 1 97.88 72 GLN A N 1
ATOM 569 C CA . GLN A 1 72 ? -9.312 48.938 8.891 1 97.88 72 GLN A CA 1
ATOM 570 C C . GLN A 1 72 ? -8.133 49.875 9.031 1 97.88 72 GLN A C 1
ATOM 572 O O . GLN A 1 72 ? -7.289 49.969 8.133 1 97.88 72 GLN A O 1
ATOM 577 N N . GLU A 1 73 ? -8.094 50.531 10.07 1 97.25 73 GLU A N 1
ATOM 578 C CA . GLU A 1 73 ? -6.969 51.438 10.336 1 97.25 73 GLU A CA 1
ATOM 579 C C . GLU A 1 73 ? -5.668 50.656 10.477 1 97.25 73 GLU A C 1
ATOM 581 O O . GLU A 1 73 ? -4.633 51.031 9.93 1 97.25 73 GLU A O 1
ATOM 586 N N . LYS A 1 74 ? -5.73 49.625 11.219 1 96.81 74 LYS A N 1
ATOM 587 C CA . LYS A 1 74 ? -4.562 48.75 11.344 1 96.81 74 LYS A CA 1
ATOM 588 C C . LYS A 1 74 ? -4.117 48.219 9.984 1 96.81 74 LYS A C 1
ATOM 590 O O . LYS A 1 74 ? -2.922 48.188 9.695 1 96.81 74 LYS A O 1
ATOM 595 N N . ALA A 1 75 ? -5.055 47.875 9.18 1 96.94 75 ALA A N 1
ATOM 596 C CA . ALA A 1 75 ? -4.777 47.281 7.875 1 96.94 75 ALA A CA 1
ATOM 597 C C . ALA A 1 75 ? -4.141 48.312 6.938 1 96.94 75 ALA A C 1
ATOM 599 O O . ALA A 1 75 ? -3.402 47.938 6.02 1 96.94 75 ALA A O 1
ATOM 600 N N . ARG A 1 76 ? -4.395 49.5 7.141 1 95.75 76 ARG A N 1
ATOM 601 C CA . ARG A 1 76 ? -3.785 50.562 6.336 1 95.75 76 ARG A CA 1
ATOM 602 C C . ARG A 1 76 ? -2.295 50.688 6.633 1 95.75 76 ARG A C 1
ATOM 604 O O . ARG A 1 76 ? -1.517 51.094 5.766 1 95.75 76 ARG A O 1
ATOM 611 N N . ASN A 1 77 ? -1.979 50.25 7.777 1 94.12 77 ASN A N 1
ATOM 612 C CA . ASN A 1 77 ? -0.597 50.438 8.203 1 94.12 77 ASN A CA 1
ATOM 613 C C . ASN A 1 77 ? 0.159 49.125 8.227 1 94.12 77 ASN A C 1
ATOM 615 O O . ASN A 1 77 ? 1.294 49.031 8.703 1 94.12 77 ASN A O 1
ATOM 619 N N . SER A 1 78 ? -0.467 48.125 7.875 1 94.88 78 SER A N 1
ATOM 620 C CA . SER A 1 78 ? 0.139 46.781 7.855 1 94.88 78 SER A CA 1
ATOM 621 C C . SER A 1 78 ? -0.302 46 6.629 1 94.88 78 SER A C 1
ATOM 623 O O . SER A 1 78 ? -1.5 45.844 6.383 1 94.88 78 SER A O 1
ATOM 625 N N . LYS A 1 79 ? 0.632 45.438 5.91 1 96 79 LYS A N 1
ATOM 626 C CA . LYS A 1 79 ? 0.298 44.688 4.699 1 96 79 LYS A CA 1
ATOM 627 C C . LYS A 1 79 ? -0.432 43.406 5.039 1 96 79 LYS A C 1
ATOM 629 O O . LYS A 1 79 ? -1.157 42.844 4.203 1 96 79 LYS A O 1
ATOM 634 N N . ASN A 1 80 ? -0.182 42.844 6.203 1 97.88 80 ASN A N 1
ATOM 635 C CA . ASN A 1 80 ? -0.901 41.688 6.723 1 97.88 80 ASN A CA 1
ATOM 636 C C . ASN A 1 80 ? -1.317 41.906 8.172 1 97.88 80 ASN A C 1
ATOM 638 O O . ASN A 1 80 ? -0.557 41.562 9.094 1 97.88 80 ASN A O 1
ATOM 642 N N . TRP A 1 81 ? -2.516 42.25 8.352 1 97.75 81 TRP A N 1
ATOM 643 C CA . TRP A 1 81 ? -2.994 42.719 9.648 1 97.75 81 TRP A CA 1
ATOM 644 C C . TRP A 1 81 ? -3.172 41.531 10.609 1 97.75 81 TRP A C 1
ATOM 646 O O . TRP A 1 81 ? -3.193 41.719 11.828 1 97.75 81 TRP A O 1
ATOM 656 N N . VAL A 1 82 ? -3.275 40.344 10.141 1 97.38 82 VAL A N 1
ATOM 657 C CA . VAL A 1 82 ? -3.613 39.219 11 1 97.38 82 VAL A CA 1
ATOM 658 C C . VAL A 1 82 ? -2.346 38.469 11.383 1 97.38 82 VAL A C 1
ATOM 660 O O . VAL A 1 82 ? -2.326 37.719 12.367 1 97.38 82 VAL A O 1
ATOM 663 N N . GLU A 1 83 ? -1.227 38.562 10.742 1 96.06 83 GLU A N 1
ATOM 664 C CA . GLU A 1 83 ? -0.029 37.75 10.773 1 96.06 83 GLU A CA 1
ATOM 665 C C . GLU A 1 83 ? 0.46 37.531 12.211 1 96.06 83 GLU A C 1
ATOM 667 O O . GLU A 1 83 ? 0.567 36.406 12.68 1 96.06 83 GLU A O 1
ATOM 672 N N . GLN A 1 84 ? 0.692 38.594 12.922 1 95.44 84 GLN A N 1
ATOM 673 C CA . GLN A 1 84 ? 1.252 38.5 14.266 1 95.44 84 GLN A CA 1
ATOM 674 C C . GLN A 1 84 ? 0.24 37.906 15.242 1 95.44 84 GLN A C 1
ATOM 676 O O . GLN A 1 84 ? 0.604 37.125 16.109 1 95.44 84 GLN A O 1
ATOM 681 N N . TRP A 1 85 ? -1.043 38.375 15.125 1 96.81 85 TRP A N 1
ATOM 682 C CA . TRP A 1 85 ? -2.086 37.812 15.992 1 96.81 85 TRP A CA 1
ATOM 683 C C . TRP A 1 85 ? -2.221 36.312 15.789 1 96.81 85 TRP A C 1
ATOM 685 O O . TRP A 1 85 ? -2.393 35.562 16.766 1 96.81 85 TRP A O 1
ATOM 695 N N . TRP A 1 86 ? -2.186 35.906 14.57 1 95.81 86 TRP A N 1
ATOM 696 C CA . TRP A 1 86 ? -2.334 34.5 14.266 1 95.81 86 TRP A CA 1
ATOM 697 C C . TRP A 1 86 ? -1.177 33.688 14.852 1 95.81 86 TRP A C 1
ATOM 699 O O . TRP A 1 86 ? -1.39 32.656 15.484 1 95.81 86 TRP A O 1
ATOM 709 N N . GLU A 1 87 ? 0.069 34.062 14.672 1 96.19 87 GLU A N 1
ATOM 710 C CA . GLU A 1 87 ? 1.236 33.375 15.219 1 96.19 87 GLU A CA 1
ATOM 711 C C . GLU A 1 87 ? 1.147 33.281 16.734 1 96.19 87 GLU A C 1
ATOM 713 O O . GLU A 1 87 ? 1.384 32.188 17.297 1 96.19 87 GLU A O 1
ATOM 718 N N . ASP A 1 88 ? 0.722 34.312 17.375 1 96.19 88 ASP A N 1
ATOM 719 C CA . ASP A 1 88 ? 0.686 34.375 18.844 1 96.19 88 ASP A CA 1
ATOM 720 C C . ASP A 1 88 ? -0.49 33.562 19.391 1 96.19 88 ASP A C 1
ATOM 722 O O . ASP A 1 88 ? -0.295 32.625 20.141 1 96.19 88 ASP A O 1
ATOM 726 N N . LEU A 1 89 ? -1.665 33.938 18.922 1 95.19 89 LEU A N 1
ATOM 727 C CA . LEU A 1 89 ? -2.885 33.469 19.547 1 95.19 89 LEU A CA 1
ATOM 728 C C . LEU A 1 89 ? -3.234 32.062 19.047 1 95.19 89 LEU A C 1
ATOM 730 O O . LEU A 1 89 ? -3.82 31.266 19.781 1 95.19 89 LEU A O 1
ATOM 734 N N . ALA A 1 90 ? -2.832 31.766 17.891 1 93.81 90 ALA A N 1
ATOM 735 C CA . ALA A 1 90 ? -3.16 30.438 17.359 1 93.81 90 ALA A CA 1
ATOM 736 C C . ALA A 1 90 ? -2.105 29.406 17.75 1 93.81 90 ALA A C 1
ATOM 738 O O . ALA A 1 90 ? -2.416 28.234 17.922 1 93.81 90 ALA A O 1
ATOM 739 N N . TYR A 1 91 ? -0.862 29.859 17.938 1 95.75 91 TYR A N 1
ATOM 740 C CA . TYR A 1 91 ? 0.179 28.844 18.094 1 95.75 91 TYR A CA 1
ATOM 741 C C . TYR A 1 91 ? 0.943 29.047 19.391 1 95.75 91 TYR A C 1
ATOM 743 O O . TYR A 1 91 ? 1.238 28.078 20.109 1 95.75 91 TYR A O 1
ATOM 751 N N . LEU A 1 92 ? 1.257 30.219 19.766 1 97.69 92 LEU A N 1
ATOM 752 C CA . LEU A 1 92 ? 2.297 30.422 20.766 1 97.69 92 LEU A CA 1
ATOM 753 C C . LEU A 1 92 ? 1.687 30.562 22.156 1 97.69 92 LEU A C 1
ATOM 755 O O . LEU A 1 92 ? 2.377 30.391 23.156 1 97.69 92 LEU A O 1
ATOM 759 N N . TYR A 1 93 ? 0.409 30.891 22.203 1 96.38 93 TYR A N 1
ATOM 760 C CA . TYR A 1 93 ? -0.234 31.078 23.5 1 96.38 93 TYR A CA 1
ATOM 761 C C . TYR A 1 93 ? -0.776 29.75 24.031 1 96.38 93 TYR A C 1
ATOM 763 O O . TYR A 1 93 ? -1.139 29.641 25.203 1 96.38 93 TYR A O 1
ATOM 771 N N . THR A 1 94 ? -0.847 28.75 23.203 1 93.69 94 THR A N 1
ATOM 772 C CA . THR A 1 94 ? -1.311 27.453 23.688 1 93.69 94 THR A CA 1
ATOM 773 C C . THR A 1 94 ? -0.423 26.953 24.812 1 93.69 94 THR A C 1
ATOM 775 O O . THR A 1 94 ? 0.791 27.156 24.812 1 93.69 94 THR A O 1
ATOM 778 N N . ARG A 1 95 ? -0.986 26.234 25.719 1 95.94 95 ARG A N 1
ATOM 779 C CA . ARG A 1 95 ? -0.214 25.703 26.844 1 95.94 95 ARG A CA 1
ATOM 780 C C . ARG A 1 95 ? -0.21 24.172 26.812 1 95.94 95 ARG A C 1
ATOM 782 O O . ARG A 1 95 ? 0.43 23.547 27.656 1 95.94 95 ARG A O 1
ATOM 789 N N . ALA A 1 96 ? -0.845 23.656 25.828 1 94.94 96 ALA A N 1
ATOM 790 C CA . ALA A 1 96 ? -0.856 22.219 25.625 1 94.94 96 ALA A CA 1
ATOM 791 C C . ALA A 1 96 ? 0.511 21.703 25.172 1 94.94 96 ALA A C 1
ATOM 793 O O . ALA A 1 96 ? 1.299 22.469 24.609 1 94.94 96 ALA A O 1
ATOM 794 N N . PRO A 1 97 ? 0.792 20.438 25.516 1 97.38 97 PRO A N 1
ATOM 795 C CA . PRO A 1 97 ? 2.033 19.875 24.984 1 97.38 97 PRO A CA 1
ATOM 796 C C . PRO A 1 97 ? 2.072 19.859 23.453 1 97.38 97 PRO A C 1
ATOM 798 O O . PRO A 1 97 ? 1.055 19.594 22.812 1 97.38 97 PRO A O 1
ATOM 801 N N . LEU A 1 98 ? 3.207 20.109 22.859 1 97.31 98 LEU A N 1
ATOM 802 C CA . LEU A 1 98 ? 3.355 20.078 21.406 1 97.31 98 LEU A CA 1
ATOM 803 C C . LEU A 1 98 ? 3.381 18.656 20.891 1 97.31 98 LEU A C 1
ATOM 805 O O . LEU A 1 98 ? 2.668 18.312 19.938 1 97.31 98 LEU A O 1
ATOM 809 N N . ALA A 1 99 ? 4.215 17.781 21.578 1 97.12 99 ALA A N 1
ATOM 810 C CA . ALA A 1 99 ? 4.34 16.391 21.156 1 97.12 99 ALA A CA 1
ATOM 811 C C . ALA A 1 99 ? 2.988 15.688 21.156 1 97.12 99 ALA A C 1
ATOM 813 O O . ALA A 1 99 ? 2.26 15.75 22.156 1 97.12 99 ALA A O 1
ATOM 814 N N . VAL A 1 100 ? 2.648 15.078 20.078 1 96.88 100 VAL A N 1
ATOM 815 C CA . VAL A 1 100 ? 1.443 14.273 19.891 1 96.88 100 VAL A CA 1
ATOM 816 C C . VAL A 1 100 ? 0.244 15.195 19.656 1 96.88 100 VAL A C 1
ATOM 818 O O . VAL A 1 100 ? -0.593 14.93 18.797 1 96.88 100 VAL A O 1
ATOM 821 N N . GLN A 1 101 ? 0.164 16.359 20.297 1 95.44 101 GLN A N 1
ATOM 822 C CA . GLN A 1 101 ? -1.059 17.156 20.281 1 95.44 101 GLN A CA 1
ATOM 823 C C . GLN A 1 101 ? -1.002 18.234 19.219 1 95.44 101 GLN A C 1
ATOM 825 O O . GLN A 1 101 ? -2.033 18.625 18.656 1 95.44 101 GLN A O 1
ATOM 830 N N . CYS A 1 102 ? 0.197 18.766 19 1 95.12 102 CYS A N 1
ATOM 831 C CA . CYS A 1 102 ? 0.252 19.922 18.109 1 95.12 102 CYS A CA 1
ATOM 832 C C . CYS A 1 102 ? 1.212 19.688 16.953 1 95.12 102 CYS A C 1
ATOM 834 O O . CYS A 1 102 ? 1.036 20.234 15.875 1 95.12 102 CYS A O 1
ATOM 836 N N . ASN A 1 103 ? 2.252 18.875 17.188 1 96.81 103 ASN A N 1
ATOM 837 C CA . ASN A 1 103 ? 3.213 18.594 16.125 1 96.81 103 ASN A CA 1
ATOM 838 C C . ASN A 1 103 ? 2.557 17.859 14.953 1 96.81 103 ASN A C 1
ATOM 840 O O . ASN A 1 103 ? 1.621 17.078 15.148 1 96.81 103 ASN A O 1
ATOM 844 N N . ILE A 1 104 ? 3.1 18.141 13.789 1 97.12 104 ILE A N 1
ATOM 845 C CA . ILE A 1 104 ? 2.654 17.484 12.57 1 97.12 104 ILE A CA 1
ATOM 846 C C . ILE A 1 104 ? 3.639 16.375 12.188 1 97.12 104 ILE A C 1
ATOM 848 O O . ILE A 1 104 ? 4.844 16.516 12.406 1 97.12 104 ILE A O 1
ATOM 852 N N . THR A 1 105 ? 3.09 15.281 11.75 1 97.56 105 THR A N 1
ATOM 853 C CA . THR A 1 105 ? 3.943 14.281 11.117 1 97.56 105 THR A CA 1
ATOM 854 C C . THR A 1 105 ? 3.611 14.133 9.641 1 97.56 105 THR A C 1
ATOM 856 O O . THR A 1 105 ? 2.58 14.633 9.18 1 97.56 105 THR A O 1
ATOM 859 N N . GLY A 1 106 ? 4.52 13.656 8.945 1 96.62 106 GLY A N 1
ATOM 860 C CA . GLY A 1 106 ? 4.352 13.359 7.527 1 96.62 106 GLY A CA 1
ATOM 861 C C . GLY A 1 106 ? 5.137 12.148 7.074 1 96.62 106 GLY A C 1
ATOM 862 O O . GLY A 1 106 ? 6.23 11.883 7.578 1 96.62 106 GLY A O 1
ATOM 863 N N . ILE A 1 107 ? 4.531 11.414 6.164 1 97.5 107 ILE A N 1
ATOM 864 C CA . ILE A 1 107 ? 5.191 10.281 5.531 1 97.5 107 ILE A CA 1
ATOM 865 C C . ILE A 1 107 ? 5.438 10.578 4.055 1 97.5 107 ILE A C 1
ATOM 867 O O . ILE A 1 107 ? 4.488 10.711 3.275 1 97.5 107 ILE A O 1
ATOM 871 N N . PRO A 1 108 ? 6.723 10.727 3.703 1 96.38 108 PRO A N 1
ATOM 872 C CA . PRO A 1 108 ? 7.035 11.008 2.299 1 96.38 108 PRO A CA 1
ATOM 873 C C . PRO A 1 108 ? 6.621 9.875 1.364 1 96.38 108 PRO A C 1
ATOM 875 O O . PRO A 1 108 ? 6.387 8.75 1.818 1 96.38 108 PRO A O 1
ATOM 878 N N . PRO A 1 109 ? 6.559 10.148 0.117 1 93.12 109 PRO A N 1
ATOM 879 C CA . PRO A 1 109 ? 6.074 9.164 -0.853 1 93.12 109 PRO A CA 1
ATOM 880 C C . PRO A 1 109 ? 7.137 8.125 -1.22 1 93.12 109 PRO A C 1
ATOM 882 O O . PRO A 1 109 ? 6.871 7.219 -2.016 1 93.12 109 PRO A O 1
ATOM 885 N N . TYR A 1 110 ? 8.281 8.062 -0.562 1 92.81 110 TYR A N 1
ATOM 886 C CA . TYR A 1 110 ? 9.422 7.23 -0.92 1 92.81 110 TYR A CA 1
ATOM 887 C C . TYR A 1 110 ? 9.086 5.75 -0.774 1 92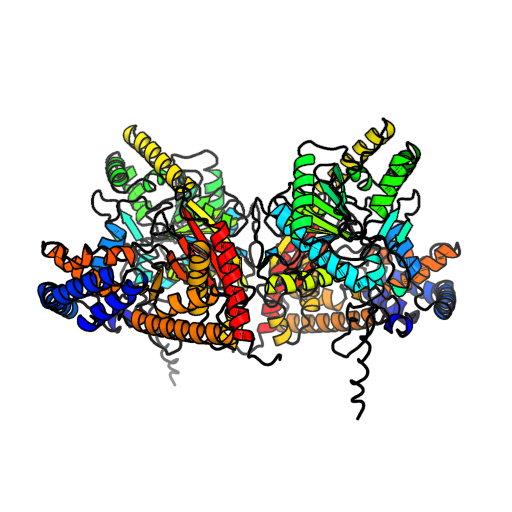.81 110 TYR A C 1
ATOM 889 O O . TYR A 1 110 ? 9.664 4.906 -1.458 1 92.81 110 TYR A O 1
ATOM 897 N N . HIS A 1 111 ? 8.18 5.535 0.142 1 90.31 111 HIS A N 1
ATOM 898 C CA . HIS A 1 111 ? 7.984 4.168 0.613 1 90.31 111 HIS A CA 1
ATOM 899 C C . HIS A 1 111 ? 6.922 3.451 -0.21 1 90.31 111 HIS A C 1
ATOM 901 O O . HIS A 1 111 ? 6.719 2.244 -0.055 1 90.31 111 HIS A O 1
ATOM 907 N N . ASP A 1 112 ? 6.355 4.148 -1.076 1 84.69 112 ASP A N 1
ATOM 908 C CA . ASP A 1 112 ? 5.324 3.561 -1.923 1 84.69 112 ASP A CA 1
ATOM 909 C C . ASP A 1 112 ? 5.938 2.879 -3.145 1 84.69 112 ASP A C 1
ATOM 911 O O . ASP A 1 112 ? 5.379 1.911 -3.668 1 84.69 112 ASP A O 1
ATOM 915 N N . ASP A 1 113 ? 7.152 3.385 -3.582 1 86 113 ASP A N 1
ATOM 916 C CA . ASP A 1 113 ? 7.598 2.854 -4.867 1 86 113 ASP A CA 1
ATOM 917 C C . ASP A 1 113 ? 9.117 2.699 -4.902 1 86 113 ASP A C 1
ATOM 919 O O . ASP A 1 113 ? 9.664 2.1 -5.832 1 86 113 ASP A O 1
ATOM 923 N N . ILE A 1 114 ? 9.789 3.258 -3.98 1 88.44 114 ILE A N 1
ATOM 924 C CA . ILE A 1 114 ? 11.242 3.229 -4.047 1 88.44 114 ILE A CA 1
ATOM 925 C C . ILE A 1 114 ? 11.789 2.371 -2.906 1 88.44 114 ILE A C 1
ATOM 927 O O . ILE A 1 114 ? 12.594 1.464 -3.137 1 88.44 114 ILE A O 1
ATOM 931 N N . TRP A 1 115 ? 11.375 2.754 -1.706 1 91.75 115 TRP A N 1
ATOM 932 C CA . TRP A 1 115 ? 11.969 2.148 -0.516 1 91.75 115 TRP A CA 1
ATOM 933 C C . TRP A 1 115 ? 10.906 1.445 0.321 1 91.75 115 TRP A C 1
ATOM 935 O O . TRP A 1 115 ? 10.328 2.041 1.233 1 91.75 115 TRP A O 1
ATOM 945 N N . PRO A 1 116 ? 10.68 0.131 0.153 1 88.56 116 PRO A N 1
ATOM 946 C CA . PRO A 1 116 ? 9.859 -0.578 1.135 1 88.56 116 PRO A CA 1
ATOM 947 C C . PRO A 1 116 ? 10.547 -0.712 2.492 1 88.56 116 PRO A C 1
ATOM 949 O O . PRO A 1 116 ? 11.766 -0.544 2.594 1 88.56 116 PRO A O 1
ATOM 952 N N . PRO A 1 117 ? 9.758 -0.922 3.545 1 93.25 117 PRO A N 1
ATOM 953 C CA . PRO A 1 117 ? 10.43 -1.189 4.816 1 93.25 117 PRO A CA 1
ATOM 954 C C . PRO A 1 117 ? 11.461 -2.314 4.719 1 93.25 117 PRO A C 1
ATOM 956 O O . PRO A 1 117 ? 11.156 -3.387 4.188 1 93.25 117 PRO A O 1
ATOM 959 N N . MET A 1 118 ? 12.664 -2.061 5.125 1 92 118 MET A N 1
ATOM 960 C CA . MET A 1 118 ? 13.758 -3.023 5.004 1 92 118 MET A CA 1
ATOM 961 C C . MET A 1 118 ? 14.797 -2.812 6.105 1 92 118 MET A C 1
ATOM 963 O O . MET A 1 118 ? 15.43 -1.761 6.168 1 92 118 MET A O 1
ATOM 967 N N . GLU A 1 119 ? 15 -3.824 6.957 1 92.75 119 GLU A N 1
ATOM 968 C CA . GLU A 1 119 ? 15.977 -3.734 8.039 1 92.75 119 GLU A CA 1
ATOM 969 C C . GLU A 1 119 ? 17.375 -3.492 7.492 1 92.75 119 GLU A C 1
ATOM 971 O O . GLU A 1 119 ? 17.719 -3.963 6.402 1 92.75 119 GLU A O 1
ATOM 976 N N . GLY A 1 120 ? 18.188 -2.736 8.25 1 93.19 120 GLY A N 1
ATOM 977 C CA . GLY A 1 120 ? 19.578 -2.49 7.887 1 93.19 120 GLY A CA 1
ATOM 978 C C . GLY A 1 120 ? 19.75 -1.279 6.992 1 93.19 120 GLY A C 1
ATOM 979 O O . GLY A 1 120 ? 20.859 -0.97 6.57 1 93.19 120 GLY A O 1
ATOM 980 N N . THR A 1 121 ? 18.625 -0.555 6.73 1 96.12 121 THR A N 1
ATOM 981 C CA . THR A 1 121 ? 18.703 0.517 5.742 1 96.12 121 THR A CA 1
ATOM 982 C C . THR A 1 121 ? 18.578 1.881 6.414 1 96.12 121 THR A C 1
ATOM 984 O O . THR A 1 121 ? 18.594 2.914 5.738 1 96.12 121 THR A O 1
ATOM 987 N N . GLN A 1 122 ? 18.516 1.974 7.688 1 98.12 122 GLN A N 1
ATOM 988 C CA . GLN A 1 122 ? 18.188 3.203 8.406 1 98.12 122 GLN A CA 1
ATOM 989 C C . GLN A 1 122 ? 19.203 4.297 8.117 1 98.12 122 GLN A C 1
ATOM 991 O O . GLN A 1 122 ? 18.859 5.367 7.609 1 98.12 122 GLN A O 1
ATOM 996 N N . CYS A 1 123 ? 20.5 4.023 8.367 1 98.56 123 CYS A N 1
ATOM 997 C CA . CYS A 1 123 ? 21.531 5.047 8.242 1 98.56 123 CYS A CA 1
ATOM 998 C C . CYS A 1 123 ? 21.688 5.488 6.789 1 98.56 123 CYS A C 1
ATOM 1000 O O . CYS A 1 123 ? 21.859 6.672 6.512 1 98.56 123 CYS A O 1
ATOM 1002 N N . GLU A 1 124 ? 21.609 4.547 5.887 1 97.44 124 GLU A N 1
ATOM 1003 C CA . GLU A 1 124 ? 21.766 4.844 4.465 1 97.44 124 GLU A CA 1
ATOM 1004 C C . GLU A 1 124 ? 20.672 5.777 3.973 1 97.44 124 GLU A C 1
ATOM 1006 O O . GLU A 1 124 ? 20.953 6.809 3.357 1 97.44 124 GLU A O 1
ATOM 1011 N N . ARG A 1 125 ? 19.422 5.43 4.207 1 97.75 125 ARG A N 1
ATOM 1012 C CA . ARG A 1 125 ? 18.281 6.203 3.713 1 97.75 125 ARG A CA 1
ATOM 1013 C C . ARG A 1 125 ? 18.203 7.559 4.406 1 97.75 125 ARG A C 1
ATOM 1015 O O . ARG A 1 125 ? 17.906 8.57 3.771 1 97.75 125 ARG A O 1
ATOM 1022 N N . ALA A 1 126 ? 18.5 7.566 5.723 1 98.62 126 ALA A N 1
ATOM 1023 C CA . ALA A 1 126 ? 18.578 8.836 6.441 1 98.62 126 ALA A CA 1
ATOM 1024 C C . ALA A 1 126 ? 19.625 9.758 5.828 1 98.62 126 ALA A C 1
ATOM 1026 O O . ALA A 1 126 ? 19.391 10.961 5.684 1 98.62 126 ALA A O 1
ATOM 1027 N N . ALA A 1 127 ? 20.781 9.195 5.48 1 98.12 127 ALA A N 1
ATOM 1028 C CA . ALA A 1 127 ? 21.875 9.984 4.922 1 98.12 127 ALA A CA 1
ATOM 1029 C C . ALA A 1 127 ? 21.484 10.57 3.564 1 98.12 127 ALA A C 1
ATOM 1031 O O . ALA A 1 127 ? 21.766 11.734 3.287 1 98.12 127 ALA A O 1
ATOM 1032 N N . ILE A 1 128 ? 20.891 9.781 2.734 1 97.5 128 ILE A N 1
ATOM 1033 C CA . ILE A 1 128 ? 20.516 10.219 1.396 1 97.5 128 ILE A CA 1
ATOM 1034 C C . ILE A 1 128 ? 19.484 11.352 1.496 1 97.5 128 ILE A C 1
ATOM 1036 O O . ILE A 1 128 ? 19.625 12.383 0.847 1 97.5 128 ILE A O 1
ATOM 1040 N N . VAL A 1 129 ? 18.453 11.188 2.316 1 98 129 VAL A N 1
ATOM 1041 C CA . VAL A 1 129 ? 17.406 12.188 2.449 1 98 129 VAL A CA 1
ATOM 1042 C C . VAL A 1 129 ? 17.969 13.445 3.107 1 98 129 VAL A C 1
ATOM 1044 O O . VAL A 1 129 ? 17.609 14.562 2.727 1 98 129 VAL A O 1
ATOM 1047 N N . ALA A 1 130 ? 18.828 13.234 4.117 1 98.19 130 ALA A N 1
ATOM 1048 C CA . ALA A 1 130 ? 19.469 14.383 4.738 1 98.19 130 ALA A CA 1
ATOM 1049 C C . ALA A 1 130 ? 20.266 15.188 3.709 1 98.19 130 ALA A C 1
ATOM 1051 O O . ALA A 1 130 ? 20.25 16.422 3.725 1 98.19 130 ALA A O 1
ATOM 1052 N N . TRP A 1 131 ? 20.969 14.492 2.871 1 97.25 131 TRP A N 1
ATOM 1053 C CA . TRP A 1 131 ? 21.781 15.164 1.853 1 97.25 131 TRP A CA 1
ATOM 1054 C C . TRP A 1 131 ? 20.906 15.992 0.924 1 97.25 131 TRP A C 1
ATOM 1056 O O . TRP A 1 131 ? 21.219 17.156 0.641 1 97.25 131 TRP A O 1
ATOM 1066 N N . TYR A 1 132 ? 19.812 15.438 0.438 1 97.19 132 TYR A N 1
ATOM 1067 C CA . TYR A 1 132 ? 18.906 16.188 -0.434 1 97.19 132 TYR A CA 1
ATOM 1068 C C . TYR A 1 132 ? 18.281 17.359 0.308 1 97.19 132 TYR A C 1
ATOM 1070 O O . TYR A 1 132 ? 18.047 18.422 -0.277 1 97.19 132 TYR A O 1
ATOM 1078 N N . THR A 1 133 ? 17.969 17.172 1.565 1 97.88 133 THR A N 1
ATOM 1079 C CA . THR A 1 133 ? 17.406 18.234 2.381 1 97.88 133 THR A CA 1
ATOM 1080 C C . THR A 1 133 ? 18.406 19.375 2.557 1 97.88 133 THR A C 1
ATOM 1082 O O . THR A 1 133 ? 18.031 20.547 2.469 1 97.88 133 THR A O 1
ATOM 1085 N N . LEU A 1 134 ? 19.641 19.016 2.785 1 97.5 134 LEU A N 1
ATOM 1086 C CA . LEU A 1 134 ? 20.703 20.016 2.924 1 97.5 134 LEU A CA 1
ATOM 1087 C C . LEU A 1 134 ? 20.922 20.75 1.607 1 97.5 134 LEU A C 1
ATOM 1089 O O . LEU A 1 134 ? 21.203 21.953 1.603 1 97.5 134 LEU A O 1
ATOM 1093 N N . ASN A 1 135 ? 20.875 20 0.557 1 95.94 135 ASN A N 1
ATOM 1094 C CA . ASN A 1 135 ? 20.953 20.641 -0.751 1 95.94 135 ASN A CA 1
ATOM 1095 C C . ASN A 1 135 ? 19.844 21.656 -0.948 1 95.94 135 ASN A C 1
ATOM 1097 O O . ASN A 1 135 ? 20.062 22.734 -1.488 1 95.94 135 ASN A O 1
ATOM 1101 N N . TYR A 1 136 ? 18.672 21.312 -0.589 1 97.12 136 TYR A N 1
ATOM 1102 C CA . TYR A 1 136 ? 17.531 22.219 -0.645 1 97.12 136 TYR A CA 1
ATOM 1103 C C . TYR A 1 136 ? 17.766 23.453 0.232 1 97.12 136 TYR A C 1
ATOM 1105 O O . TYR A 1 136 ? 17.453 24.578 -0.161 1 97.12 136 TYR A O 1
ATOM 1113 N N . PHE A 1 137 ? 18.344 23.234 1.424 1 98 137 PHE A N 1
ATOM 1114 C CA . PHE A 1 137 ? 18.688 24.297 2.346 1 98 137 PHE A CA 1
ATOM 1115 C C . PHE A 1 137 ? 19.641 25.297 1.684 1 98 137 PHE A C 1
ATOM 1117 O O . PHE A 1 137 ? 19.422 26.5 1.74 1 98 137 PHE A O 1
ATOM 1124 N N . GLN A 1 138 ? 20.609 24.812 1.006 1 97.12 138 GLN A N 1
ATOM 1125 C CA . GLN A 1 138 ? 21.578 25.672 0.333 1 97.12 138 GLN A CA 1
ATOM 1126 C C . GLN A 1 138 ? 20.922 26.438 -0.815 1 97.12 138 GLN A C 1
ATOM 1128 O O . GLN A 1 138 ? 21.188 27.625 -1.014 1 97.12 138 GLN A O 1
ATOM 1133 N N . LYS A 1 139 ? 20.094 25.719 -1.525 1 97.06 139 LYS A N 1
ATOM 1134 C CA . LYS A 1 139 ? 19.375 26.375 -2.609 1 97.06 139 LYS A CA 1
ATOM 1135 C C . LYS A 1 139 ? 18.469 27.484 -2.072 1 97.06 139 LYS A C 1
ATOM 1137 O O . LYS A 1 139 ? 18.328 28.531 -2.705 1 97.06 139 LYS A O 1
ATOM 1142 N N . LEU A 1 140 ? 17.844 27.219 -0.956 1 97.88 140 LEU A N 1
ATOM 1143 C CA . LEU A 1 140 ? 16.984 28.219 -0.341 1 97.88 140 LEU A CA 1
ATOM 1144 C C . LEU A 1 140 ? 17.797 29.438 0.095 1 97.88 140 LEU A C 1
ATOM 1146 O O . LEU A 1 140 ? 17.391 30.578 -0.118 1 97.88 140 LEU A O 1
ATOM 1150 N N . ARG A 1 141 ? 18.984 29.25 0.723 1 97.81 141 ARG A N 1
ATOM 1151 C CA . ARG A 1 141 ? 19.859 30.344 1.138 1 97.81 141 ARG A CA 1
ATOM 1152 C C . ARG A 1 141 ? 20.281 31.203 -0.054 1 97.81 141 ARG A C 1
ATOM 1154 O O . ARG A 1 141 ? 20.391 32.438 0.065 1 97.81 141 ARG A O 1
ATOM 1161 N N . ARG A 1 142 ? 20.406 30.531 -1.181 1 97.19 142 ARG A N 1
ATOM 1162 C CA . ARG A 1 142 ? 20.812 31.234 -2.395 1 97.19 142 ARG A CA 1
ATOM 1163 C C . ARG A 1 142 ? 19.609 31.766 -3.164 1 97.19 142 ARG A C 1
ATOM 1165 O O . ARG A 1 142 ? 19.766 32.344 -4.246 1 97.19 142 ARG A O 1
ATOM 1172 N N . GLU A 1 143 ? 18.438 31.5 -2.697 1 97.31 143 GLU A N 1
ATOM 1173 C CA . GLU A 1 143 ? 17.172 31.922 -3.299 1 97.31 143 GLU A CA 1
ATOM 1174 C C . GLU A 1 143 ? 17 31.344 -4.699 1 97.31 143 GLU A C 1
ATOM 1176 O O . GLU A 1 143 ? 16.656 32.062 -5.637 1 97.31 143 GLU A O 1
ATOM 1181 N N . GLN A 1 144 ? 17.281 30.094 -4.75 1 96.81 144 GLN A N 1
ATOM 1182 C CA . GLN A 1 144 ? 17.203 29.406 -6.031 1 96.81 144 GLN A CA 1
ATOM 1183 C C . GLN A 1 144 ? 15.977 28.5 -6.109 1 96.81 144 GLN A C 1
ATOM 1185 O O . GLN A 1 144 ? 15.836 27.719 -7.043 1 96.81 144 GLN A O 1
ATOM 1190 N N . ILE A 1 145 ? 15.117 28.562 -5.098 1 96.56 145 ILE A N 1
ATOM 1191 C CA . ILE A 1 145 ? 13.836 27.875 -5.164 1 96.56 145 ILE A CA 1
ATOM 1192 C C . ILE A 1 145 ? 12.844 28.719 -5.965 1 96.56 145 ILE A C 1
ATOM 1194 O O . ILE A 1 145 ? 12.633 29.891 -5.668 1 96.56 145 ILE A O 1
ATOM 1198 N N . ALA A 1 146 ? 12.266 28.094 -6.957 1 94.69 146 ALA A N 1
ATOM 1199 C CA . ALA A 1 146 ? 11.344 28.797 -7.84 1 94.69 146 ALA A CA 1
ATOM 1200 C C . ALA A 1 146 ? 10.133 29.312 -7.074 1 94.69 146 ALA A C 1
ATOM 1202 O O . ALA A 1 146 ? 9.609 28.625 -6.191 1 94.69 146 ALA A O 1
ATOM 1203 N N . VAL A 1 147 ? 9.719 30.484 -7.418 1 96 147 VAL A N 1
ATOM 1204 C CA . VAL A 1 147 ? 8.523 31.062 -6.812 1 96 147 VAL A CA 1
ATOM 1205 C C . VAL A 1 147 ? 7.301 30.234 -7.199 1 96 147 VAL A C 1
ATOM 1207 O O . VAL A 1 147 ? 7.16 29.812 -8.352 1 96 147 VAL A O 1
ATOM 1210 N N . ASP A 1 148 ? 6.516 29.969 -6.223 1 94.5 148 ASP A N 1
ATOM 1211 C CA . ASP A 1 148 ? 5.281 29.219 -6.457 1 94.5 148 ASP A CA 1
ATOM 1212 C C . ASP A 1 148 ? 4.234 30.094 -7.141 1 94.5 148 ASP A C 1
ATOM 1214 O O . ASP A 1 148 ? 3.988 31.234 -6.715 1 94.5 148 ASP A O 1
ATOM 1218 N N . LYS A 1 149 ? 3.693 29.547 -8.203 1 93.88 149 LYS A N 1
ATOM 1219 C CA . LYS A 1 149 ? 2.67 30.266 -8.953 1 93.88 149 LYS A CA 1
ATOM 1220 C C . LYS A 1 149 ? 1.494 29.359 -9.297 1 93.88 149 LYS A C 1
ATOM 1222 O O . LYS A 1 149 ? 1.663 28.141 -9.43 1 93.88 149 LYS A O 1
ATOM 1227 N N . SER A 1 150 ? 0.337 29.922 -9.297 1 90.5 150 SER A N 1
ATOM 1228 C CA . SER A 1 150 ? -0.824 29.172 -9.75 1 90.5 150 SER A CA 1
ATOM 1229 C C . SER A 1 150 ? -0.738 28.859 -11.234 1 90.5 150 SER A C 1
ATOM 1231 O O . SER A 1 150 ? 0.141 29.375 -11.93 1 90.5 150 SER A O 1
ATOM 1233 N N . ARG A 1 151 ? -1.686 28.125 -11.758 1 80 151 ARG A N 1
ATOM 1234 C CA . ARG A 1 151 ? -1.77 27.766 -13.172 1 80 151 ARG A CA 1
ATOM 1235 C C . ARG A 1 151 ? -1.964 29.016 -14.031 1 80 151 ARG A C 1
ATOM 1237 O O . ARG A 1 151 ? -1.495 29.062 -15.172 1 80 151 ARG A O 1
ATOM 1244 N N . THR A 1 152 ? -2.66 30.016 -13.398 1 87.19 152 THR A N 1
ATOM 1245 C CA . THR A 1 152 ? -2.957 31.25 -14.109 1 87.19 152 THR A CA 1
ATOM 1246 C C . THR A 1 152 ? -1.849 32.281 -13.898 1 87.19 152 THR A C 1
ATOM 1248 O O . THR A 1 152 ? -1.968 33.438 -14.336 1 87.19 152 THR A O 1
ATOM 1251 N N . GLY A 1 153 ? -0.856 31.875 -13.125 1 88.75 153 GLY A N 1
ATOM 1252 C CA . GLY A 1 153 ? 0.314 32.719 -13 1 88.75 153 GLY A CA 1
ATOM 1253 C C . GLY A 1 153 ? 0.287 33.594 -11.75 1 88.75 153 GLY A C 1
ATOM 1254 O O . GLY A 1 153 ? 1.174 34.438 -11.547 1 88.75 153 GLY A O 1
ATOM 1255 N N . LYS A 1 154 ? -0.692 33.406 -11 1 92.69 154 LYS A N 1
ATOM 1256 C CA . LYS A 1 154 ? -0.744 34.156 -9.758 1 92.69 154 LYS A CA 1
ATOM 1257 C C . LYS A 1 154 ? 0.382 33.75 -8.812 1 92.69 154 LYS A C 1
ATOM 12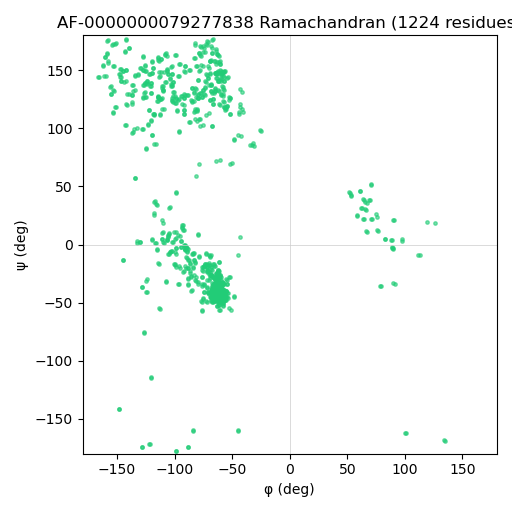59 O O . LYS A 1 154 ? 0.558 32.562 -8.516 1 92.69 154 LYS A O 1
ATOM 1264 N N . VAL A 1 155 ? 1.06 34.75 -8.328 1 95.81 155 VAL A N 1
ATOM 1265 C CA . VAL A 1 155 ? 2.219 34.531 -7.469 1 95.81 155 VAL A CA 1
ATOM 1266 C C . VAL A 1 155 ? 1.756 34.219 -6.051 1 95.81 155 VAL A C 1
ATOM 1268 O O . VAL A 1 155 ? 0.794 34.781 -5.551 1 95.81 155 VAL A O 1
ATOM 1271 N N . PHE A 1 156 ? 2.439 33.281 -5.367 1 97.12 156 PHE A N 1
ATOM 1272 C CA . PHE A 1 156 ? 2.139 32.938 -3.986 1 97.12 156 PHE A CA 1
ATOM 1273 C C . PHE A 1 156 ? 3.281 33.344 -3.062 1 97.12 156 PHE A C 1
ATOM 1275 O O . PHE A 1 156 ? 4.449 33.312 -3.457 1 97.12 156 PHE A O 1
ATOM 1282 N N . SER A 1 157 ? 2.957 33.75 -1.915 1 97.88 157 SER A N 1
ATOM 1283 C CA . SER A 1 157 ? 3.949 34.094 -0.907 1 97.88 157 SER A CA 1
ATOM 1284 C C . SER A 1 157 ? 4.879 32.938 -0.604 1 97.88 157 SER A C 1
ATOM 1286 O O . SER A 1 157 ? 4.422 31.797 -0.423 1 97.88 157 SER A O 1
ATOM 1288 N N . MET A 1 158 ? 6.145 33.156 -0.563 1 97.5 158 MET A N 1
ATOM 1289 C CA . MET A 1 158 ? 7.156 32.156 -0.235 1 97.5 158 MET A CA 1
ATOM 1290 C C . MET A 1 158 ? 7.688 32.375 1.18 1 97.5 158 MET A C 1
ATOM 1292 O O . MET A 1 158 ? 8.617 31.672 1.606 1 97.5 158 MET A O 1
ATOM 1296 N N . ASN A 1 159 ? 7.078 33.219 1.915 1 96.88 159 ASN A N 1
ATOM 1297 C CA . ASN A 1 159 ? 7.605 33.719 3.189 1 96.88 159 ASN A CA 1
ATOM 1298 C C . ASN A 1 159 ? 7.727 32.594 4.207 1 96.88 159 ASN A C 1
ATOM 1300 O O . ASN A 1 159 ? 8.633 32.594 5.043 1 96.88 159 ASN A O 1
ATOM 1304 N N . GLN A 1 160 ? 6.867 31.609 4.199 1 96.44 160 GLN A N 1
ATOM 1305 C CA . GLN A 1 160 ? 6.883 30.531 5.188 1 96.44 160 GLN A CA 1
ATOM 1306 C C . GLN A 1 160 ? 8.172 29.734 5.098 1 96.44 160 GLN A C 1
ATOM 1308 O O . GLN A 1 160 ? 8.594 29.109 6.082 1 96.44 160 GLN A O 1
ATOM 1313 N N . LEU A 1 161 ? 8.812 29.734 3.951 1 97.56 161 LEU A N 1
ATOM 1314 C CA . LEU A 1 161 ? 10.055 28.984 3.785 1 97.56 161 LEU A CA 1
ATOM 1315 C C . LEU A 1 161 ? 11.133 29.516 4.734 1 97.56 161 LEU A C 1
ATOM 1317 O O . LEU A 1 161 ? 12.078 28.797 5.062 1 97.56 161 LEU A O 1
ATOM 1321 N N . ARG A 1 162 ? 10.992 30.75 5.18 1 97.12 162 ARG A N 1
ATOM 1322 C CA . ARG A 1 162 ? 11.961 31.359 6.09 1 97.12 162 ARG A CA 1
ATOM 1323 C C . ARG A 1 162 ? 11.914 30.688 7.461 1 97.12 162 ARG A C 1
ATOM 1325 O O . ARG A 1 162 ? 12.844 30.828 8.258 1 97.12 162 ARG A O 1
ATOM 1332 N N . GLY A 1 163 ? 10.797 30 7.719 1 97.62 163 GLY A N 1
ATOM 1333 C CA . GLY A 1 163 ? 10.648 29.312 9 1 97.62 163 GLY A CA 1
ATOM 1334 C C . GLY A 1 163 ? 10.906 27.828 8.914 1 97.62 163 GLY A C 1
ATOM 1335 O O . GLY A 1 163 ? 10.789 27.109 9.914 1 97.62 163 GLY A O 1
ATOM 1336 N N . LEU A 1 164 ? 11.289 27.297 7.723 1 98 164 LEU A N 1
ATOM 1337 C CA . LEU A 1 164 ? 11.445 25.859 7.516 1 98 164 LEU A CA 1
ATOM 1338 C C . LEU A 1 164 ? 12.68 25.344 8.234 1 98 164 LEU A C 1
ATOM 1340 O O . LEU A 1 164 ? 12.617 24.328 8.93 1 98 164 LEU A O 1
ATOM 1344 N N . PHE A 1 165 ? 13.797 26.016 8.031 1 98.5 165 PHE A N 1
ATOM 1345 C CA . PHE A 1 165 ? 15.07 25.625 8.617 1 98.5 165 PHE A CA 1
ATOM 1346 C C . PHE A 1 165 ? 15.523 26.641 9.656 1 98.5 165 PHE A C 1
ATOM 1348 O O . PHE A 1 165 ? 15.062 27.781 9.664 1 98.5 165 PHE A O 1
ATOM 1355 N N . CYS A 1 166 ? 16.422 26.234 10.547 1 98.56 166 CYS A N 1
ATOM 1356 C CA . CYS A 1 166 ? 17.047 27.109 11.523 1 98.56 166 CYS A CA 1
ATOM 1357 C C . CYS A 1 166 ? 16 27.906 12.297 1 98.56 166 CYS A C 1
ATOM 1359 O O . CYS A 1 166 ? 16.109 29.125 12.422 1 98.56 166 CYS A O 1
ATOM 1361 N N . CYS A 1 167 ? 15 27.25 12.703 1 98.56 167 CYS A N 1
ATOM 1362 C CA . CYS A 1 167 ? 13.898 27.859 13.445 1 98.56 167 CYS A CA 1
ATOM 1363 C C . CYS A 1 167 ? 13.477 26.984 14.617 1 98.56 167 CYS A C 1
ATOM 1365 O O . CYS A 1 167 ? 13.453 25.75 14.5 1 98.56 167 CYS A O 1
ATOM 1367 N N . ALA A 1 168 ? 13.234 27.609 15.781 1 98.25 168 ALA A N 1
ATOM 1368 C CA . ALA A 1 168 ? 12.852 26.859 16.969 1 98.25 168 ALA A CA 1
ATOM 1369 C C . ALA A 1 168 ? 11.891 27.656 17.844 1 98.25 168 ALA A C 1
ATOM 1371 O O . ALA A 1 168 ? 11.875 28.891 17.797 1 98.25 168 ALA A O 1
ATOM 1372 N N . ARG A 1 169 ? 11.109 26.938 18.5 1 97.75 169 ARG A N 1
ATOM 1373 C CA . ARG A 1 169 ? 10.234 27.5 19.516 1 97.75 169 ARG A CA 1
ATOM 1374 C C . ARG A 1 169 ? 10.906 27.453 20.891 1 97.75 169 ARG A C 1
ATOM 1376 O O . ARG A 1 169 ? 11.492 26.438 21.266 1 97.75 169 ARG A O 1
ATOM 1383 N N . ILE A 1 170 ? 10.93 28.547 21.594 1 98.19 170 ILE A N 1
ATOM 1384 C CA . ILE A 1 170 ? 11.43 28.609 22.969 1 98.19 170 ILE A CA 1
ATOM 1385 C C . ILE A 1 170 ? 10.258 28.641 23.953 1 98.19 170 ILE A C 1
ATOM 1387 O O . ILE A 1 170 ? 9.383 29.516 23.844 1 98.19 170 ILE A O 1
ATOM 1391 N N . PRO A 1 171 ? 10.25 27.703 24.891 1 98.19 171 PRO A N 1
ATOM 1392 C CA . PRO A 1 171 ? 9.094 27.656 25.797 1 98.19 171 PRO A CA 1
ATOM 1393 C C . PRO A 1 171 ? 9.031 28.859 26.75 1 98.19 171 PRO A C 1
ATOM 1395 O O . PRO A 1 171 ? 10.07 29.328 27.219 1 98.19 171 PRO A O 1
ATOM 1398 N N . GLY A 1 172 ? 7.859 29.359 26.906 1 97.88 172 GLY A N 1
ATOM 1399 C CA . GLY A 1 172 ? 7.543 30.359 27.906 1 97.88 172 GLY A CA 1
ATOM 1400 C C . GLY A 1 172 ? 6.395 29.969 28.812 1 97.88 172 GLY A C 1
ATOM 1401 O O . GLY A 1 172 ? 5.562 29.125 28.438 1 97.88 172 GLY A O 1
ATOM 1402 N N . GLU A 1 173 ? 6.363 30.484 29.969 1 96.69 173 GLU A N 1
ATOM 1403 C CA . GLU A 1 173 ? 5.328 30.109 30.922 1 96.69 173 GLU A CA 1
ATOM 1404 C C . GLU A 1 173 ? 3.945 30.547 30.453 1 96.69 173 GLU A C 1
ATOM 1406 O O . GLU A 1 173 ? 2.971 29.812 30.594 1 96.69 173 GLU A O 1
ATOM 1411 N N . THR A 1 174 ? 3.893 31.75 29.844 1 96.62 174 THR A N 1
ATOM 1412 C CA . THR A 1 174 ? 2.607 32.281 29.406 1 96.62 174 THR A CA 1
ATOM 1413 C C . THR A 1 174 ? 2.48 32.219 27.891 1 96.62 174 THR A C 1
ATOM 1415 O O . THR A 1 174 ? 1.38 32.062 27.359 1 96.62 174 THR A O 1
ATOM 1418 N N . LYS A 1 175 ? 3.598 32.375 27.25 1 97.69 175 LYS A N 1
ATOM 1419 C CA . LYS A 1 175 ? 3.66 32.406 25.797 1 97.69 175 LYS A CA 1
ATOM 1420 C C . LYS A 1 175 ? 5.023 31.938 25.281 1 97.69 175 LYS A C 1
ATOM 1422 O O . LYS A 1 175 ? 6.059 32.375 25.781 1 97.69 175 LYS A O 1
ATOM 1427 N N . ASP A 1 176 ? 5.043 31.078 24.344 1 98.38 176 ASP A N 1
ATOM 1428 C CA . ASP A 1 176 ? 6.297 30.672 23.734 1 98.38 176 ASP A CA 1
ATOM 1429 C C . ASP A 1 176 ? 6.844 31.75 22.812 1 98.38 176 ASP A C 1
ATOM 1431 O O . ASP A 1 176 ? 6.18 32.781 22.578 1 98.38 176 ASP A O 1
ATOM 1435 N N . GLN A 1 177 ? 8.008 31.578 22.406 1 97.88 177 GLN A N 1
ATOM 1436 C CA . GLN A 1 177 ? 8.641 32.469 21.438 1 97.88 177 GLN A CA 1
ATOM 1437 C C . GLN A 1 177 ? 9.18 31.672 20.234 1 97.88 177 GLN A C 1
ATOM 1439 O O . GLN A 1 177 ? 9.805 30.625 20.406 1 97.88 177 GLN A O 1
ATOM 1444 N N . LEU A 1 178 ? 8.844 32.156 19.094 1 97.62 178 LEU A N 1
ATOM 1445 C CA . LEU A 1 178 ? 9.398 31.562 17.875 1 97.62 178 LEU A CA 1
ATOM 1446 C C . LEU A 1 178 ? 10.664 32.312 17.453 1 97.62 178 LEU A C 1
ATOM 1448 O O . LEU A 1 178 ? 10.625 33.531 17.219 1 97.62 178 LEU A O 1
ATOM 1452 N N . VAL A 1 179 ? 11.773 31.641 17.375 1 98.06 179 VAL A N 1
ATOM 1453 C CA . VAL A 1 179 ? 13.039 32.281 16.984 1 98.06 179 VAL A CA 1
ATOM 1454 C C . VAL A 1 179 ? 13.484 31.734 15.633 1 98.06 179 VAL A C 1
ATOM 1456 O O . VAL A 1 179 ? 13.617 30.516 15.445 1 98.06 179 VAL A O 1
ATOM 1459 N N . ARG A 1 180 ? 13.711 32.656 14.695 1 97.44 180 ARG A N 1
ATOM 1460 C CA . ARG A 1 180 ? 14.133 32.344 13.336 1 97.44 180 ARG A CA 1
ATOM 1461 C C . ARG A 1 180 ? 15.578 32.75 13.102 1 97.44 180 ARG A C 1
ATOM 1463 O O . ARG A 1 180 ? 15.891 33.969 13.109 1 97.44 180 ARG A O 1
ATOM 1470 N N . TYR A 1 181 ? 16.406 31.797 12.844 1 98.19 181 TYR A N 1
ATOM 1471 C CA . TYR A 1 181 ? 17.828 32.062 12.633 1 98.19 181 TYR A CA 1
ATOM 1472 C C . TYR A 1 181 ? 18.172 32 11.148 1 98.19 181 TYR A C 1
ATOM 1474 O O . TYR A 1 181 ? 19.281 32.344 10.75 1 98.19 181 TYR A O 1
ATOM 1482 N N . PHE A 1 182 ? 17.266 31.641 10.312 1 98.44 182 PHE A N 1
ATOM 1483 C CA . PHE A 1 182 ? 17.516 31.469 8.883 1 98.44 182 PHE A CA 1
ATOM 1484 C C . PHE A 1 182 ? 17.797 32.812 8.219 1 98.44 182 PHE A C 1
ATOM 1486 O O . PHE A 1 182 ? 17.125 33.812 8.508 1 98.44 182 PHE A O 1
ATOM 1493 N N . LYS A 1 183 ? 18.766 32.844 7.367 1 97.94 183 LYS A N 1
ATOM 1494 C CA . LYS A 1 183 ? 19.094 33.969 6.527 1 97.94 183 LYS A CA 1
ATOM 1495 C C . LYS A 1 183 ? 19.547 33.531 5.137 1 97.94 183 LYS A C 1
ATOM 1497 O O . LYS A 1 183 ? 20.219 32.5 4.996 1 97.94 183 LYS A O 1
ATOM 1502 N N . THR A 1 184 ? 19.125 34.25 4.168 1 97.38 184 THR A N 1
ATOM 1503 C CA . THR A 1 184 ? 19.703 34.031 2.846 1 97.38 184 THR A CA 1
ATOM 1504 C C . THR A 1 184 ? 21.172 34.469 2.82 1 97.38 184 THR A C 1
ATOM 1506 O O . THR A 1 184 ? 21.641 35.125 3.762 1 97.38 184 THR A O 1
ATOM 1509 N N . GLU A 1 185 ? 21.844 34.156 1.758 1 95.81 185 GLU A N 1
ATOM 1510 C CA . GLU A 1 185 ? 23.25 34.562 1.628 1 95.81 185 GLU A CA 1
ATOM 1511 C C . GLU A 1 185 ? 23.391 36.062 1.608 1 95.81 185 GLU A C 1
ATOM 1513 O O . GLU A 1 185 ? 24.344 36.594 2.164 1 95.81 185 GLU A O 1
ATOM 1518 N N . SER A 1 186 ? 22.469 36.688 1.001 1 94.94 186 SER A N 1
ATOM 1519 C CA . SER A 1 186 ? 22.531 38.125 0.907 1 94.94 186 SER A CA 1
ATOM 1520 C C . SER A 1 186 ? 22.25 38.781 2.258 1 94.94 186 SER A C 1
ATOM 1522 O O . SER A 1 186 ? 22.656 39.938 2.492 1 94.94 186 SER A O 1
ATOM 1524 N N . GLU A 1 187 ? 21.609 38.094 3.139 1 96.19 187 GLU A N 1
ATOM 1525 C CA . GLU A 1 187 ? 21.219 38.625 4.438 1 96.19 187 GLU A CA 1
ATOM 1526 C C . GLU A 1 187 ? 22.297 38.375 5.488 1 96.19 187 GLU A C 1
ATOM 1528 O O . GLU A 1 187 ? 22.281 38.969 6.559 1 96.19 187 GLU A O 1
ATOM 1533 N N . GLY A 1 188 ? 23.203 37.406 5.27 1 95.06 188 GLY A N 1
ATOM 1534 C CA . GLY A 1 188 ? 24.281 37.188 6.211 1 95.06 188 GLY A CA 1
ATOM 1535 C C . GLY A 1 188 ? 24.5 35.719 6.543 1 95.06 188 GLY A C 1
ATOM 1536 O O . GLY A 1 188 ? 23.969 34.844 5.859 1 95.06 188 GLY A O 1
ATOM 1537 N N . PRO A 1 189 ? 25.312 35.5 7.562 1 94.81 189 PRO A N 1
ATOM 1538 C CA . PRO A 1 189 ? 25.609 34.094 7.953 1 94.81 189 PRO A CA 1
ATOM 1539 C C . PRO A 1 189 ? 24.391 33.406 8.562 1 94.81 189 PRO A C 1
ATOM 1541 O O . PRO A 1 189 ? 23.562 34.031 9.211 1 94.81 189 PRO A O 1
ATOM 1544 N N . CYS A 1 190 ? 24.266 32.156 8.344 1 96.81 190 CYS A N 1
ATOM 1545 C CA . CYS A 1 190 ? 23.203 31.297 8.805 1 96.81 190 CYS A CA 1
ATOM 1546 C C . CYS A 1 190 ? 23.766 30 9.367 1 96.81 190 CYS A C 1
ATOM 1548 O O . CYS A 1 190 ? 24.703 29.422 8.805 1 96.81 190 CYS A O 1
ATOM 1550 N N . PRO A 1 191 ? 23.281 29.594 10.555 1 97.44 191 PRO A N 1
ATOM 1551 C CA . PRO A 1 191 ? 23.719 28.266 11.016 1 97.44 191 PRO A CA 1
ATOM 1552 C C . PRO A 1 191 ? 23.469 27.172 9.992 1 97.44 191 PRO A C 1
ATOM 1554 O O . PRO A 1 191 ? 22.453 27.203 9.281 1 97.44 191 PRO A O 1
ATOM 1557 N N . SER A 1 192 ? 24.391 26.203 9.922 1 97.25 192 SER A N 1
ATOM 1558 C CA . SER A 1 192 ? 24.25 25.172 8.898 1 97.25 192 SER A CA 1
ATOM 1559 C C . SER A 1 192 ? 24.453 23.781 9.492 1 97.25 192 SER A C 1
ATOM 1561 O O . SER A 1 192 ? 24.469 22.781 8.766 1 97.25 192 SER A O 1
ATOM 1563 N N . HIS A 1 193 ? 24.688 23.703 10.828 1 98.12 193 HIS A N 1
ATOM 1564 C CA . HIS A 1 193 ? 24.891 22.406 11.461 1 98.12 193 HIS A CA 1
ATOM 1565 C C . HIS A 1 193 ? 23.562 21.672 11.656 1 98.12 193 HIS A C 1
ATOM 1567 O O . HIS A 1 193 ? 22.484 22.281 11.555 1 98.12 193 HIS A O 1
ATOM 1573 N N . VAL A 1 194 ? 23.609 20.359 11.883 1 98.56 194 VAL A N 1
ATOM 1574 C CA . VAL A 1 194 ? 22.469 19.484 12.141 1 98.56 194 VAL A CA 1
ATOM 1575 C C . VAL A 1 194 ? 22.641 18.797 13.484 1 98.56 194 VAL A C 1
ATOM 1577 O O . VAL A 1 194 ? 23.766 18.562 13.938 1 98.56 194 VAL A O 1
ATOM 1580 N N . VAL A 1 195 ? 21.562 18.562 14.125 1 98.88 195 VAL A N 1
ATOM 1581 C CA . VAL A 1 195 ? 21.578 17.812 15.375 1 98.88 195 VAL A CA 1
ATOM 1582 C C . VAL A 1 195 ? 20.938 16.453 15.164 1 98.88 195 VAL A C 1
ATOM 1584 O O . VAL A 1 195 ? 19.875 16.344 14.555 1 98.88 195 VAL A O 1
ATOM 1587 N N . VAL A 1 196 ? 21.562 15.391 15.617 1 98.88 196 VAL A N 1
ATOM 1588 C CA . VAL A 1 196 ? 21.094 14.023 15.438 1 98.88 196 VAL A CA 1
ATOM 1589 C C . VAL A 1 196 ? 20.734 13.422 16.797 1 98.88 196 VAL A C 1
ATOM 1591 O O . VAL A 1 196 ? 21.516 13.477 17.734 1 98.88 196 VAL A O 1
ATOM 1594 N N . PHE A 1 197 ? 19.562 12.906 16.906 1 98.81 197 PHE A N 1
ATOM 1595 C CA . PHE A 1 197 ? 19.094 12.18 18.094 1 98.81 197 PHE A CA 1
ATOM 1596 C C . PHE A 1 197 ? 19.125 10.68 17.844 1 98.81 197 PHE A C 1
ATOM 1598 O O . PHE A 1 197 ? 18.734 10.211 16.781 1 98.81 197 PHE A O 1
ATOM 1605 N N . SER A 1 198 ? 19.594 9.93 18.797 1 98.69 198 SER A N 1
ATOM 1606 C CA . SER A 1 198 ? 19.625 8.477 18.719 1 98.69 198 SER A CA 1
ATOM 1607 C C . SER A 1 198 ? 19.594 7.848 20.109 1 98.69 198 SER A C 1
ATOM 1609 O O . SER A 1 198 ? 20.516 8.055 20.922 1 98.69 198 SER A O 1
ATOM 1611 N N . ASN A 1 199 ? 18.578 7.168 20.469 1 98.38 199 ASN A N 1
ATOM 1612 C CA . ASN A 1 199 ? 18.422 6.41 21.703 1 98.38 199 ASN A CA 1
ATOM 1613 C C . ASN A 1 199 ? 18.703 7.273 22.938 1 98.38 199 ASN A C 1
ATOM 1615 O O . ASN A 1 199 ? 19.453 6.871 23.828 1 98.38 199 ASN A O 1
ATOM 1619 N N . GLY A 1 200 ? 18.219 8.453 22.875 1 98.38 200 GLY A N 1
ATOM 1620 C CA . GLY A 1 200 ? 18.312 9.344 24.016 1 98.38 200 GLY A CA 1
ATOM 1621 C C . GLY A 1 200 ? 19.578 10.188 24.016 1 98.38 200 GLY A C 1
ATOM 1622 O O . GLY A 1 200 ? 19.781 11 24.906 1 98.38 200 GLY A O 1
ATOM 1623 N N . HIS A 1 201 ? 20.438 9.969 23.047 1 98.62 201 HIS A N 1
ATOM 1624 C CA . HIS A 1 201 ? 21.641 10.781 22.906 1 98.62 201 HIS A CA 1
ATOM 1625 C C . HIS A 1 201 ? 21.422 11.906 21.891 1 98.62 201 HIS A C 1
ATOM 1627 O O . HIS A 1 201 ? 20.531 11.812 21.047 1 98.62 201 HIS A O 1
ATOM 1633 N N . ILE A 1 202 ? 22.188 12.977 22.031 1 98.81 202 ILE A N 1
ATOM 1634 C CA . ILE A 1 202 ? 22.141 14.133 21.141 1 98.81 202 ILE A CA 1
ATOM 1635 C C . ILE A 1 202 ? 23.547 14.406 20.578 1 98.81 202 ILE A C 1
ATOM 1637 O O . ILE A 1 202 ? 24.516 14.484 21.328 1 98.81 202 ILE A O 1
ATOM 1641 N N . PHE A 1 203 ? 23.625 14.492 19.25 1 98.88 203 PHE A N 1
ATOM 1642 C CA . PHE A 1 203 ? 24.922 14.703 18.625 1 98.88 203 PHE A CA 1
ATOM 1643 C C . PHE A 1 203 ? 24.891 15.922 17.703 1 98.88 203 PHE A C 1
ATOM 1645 O O . PHE A 1 203 ? 23.891 16.156 17 1 98.88 203 PHE A O 1
ATOM 1652 N N . LEU A 1 204 ? 25.938 16.719 17.734 1 98.69 204 LEU A N 1
ATOM 1653 C CA . LEU A 1 204 ? 26.188 17.781 16.781 1 98.69 204 LEU A CA 1
ATOM 1654 C C . LEU A 1 204 ? 26.891 17.266 15.539 1 98.69 204 LEU A C 1
ATOM 1656 O O . LEU A 1 204 ? 27.922 16.578 15.648 1 98.69 204 LEU A O 1
ATOM 1660 N N . MET A 1 205 ? 26.359 17.453 14.398 1 98.19 205 MET A N 1
ATOM 1661 C CA . MET A 1 205 ? 26.969 17.125 13.117 1 98.19 205 MET A CA 1
ATOM 1662 C C . MET A 1 205 ? 27.109 18.359 12.242 1 98.19 205 MET A C 1
ATOM 1664 O O . MET A 1 205 ? 26.203 19.203 12.195 1 98.19 205 MET A O 1
ATOM 1668 N N . ARG A 1 206 ? 28.234 18.547 11.516 1 97.31 206 ARG A N 1
ATOM 1669 C CA . ARG A 1 206 ? 28.516 19.688 10.648 1 97.31 206 ARG A CA 1
ATOM 1670 C C . ARG A 1 206 ? 28.656 19.25 9.195 1 97.31 206 ARG A C 1
ATOM 1672 O O . ARG A 1 206 ? 29.781 19.109 8.695 1 97.31 206 ARG A O 1
ATOM 1679 N N . PRO A 1 207 ? 27.547 19.188 8.508 1 95.94 207 PRO A N 1
ATOM 1680 C CA . PRO A 1 207 ? 27.578 18.625 7.156 1 95.94 207 PRO A CA 1
ATOM 1681 C C . PRO A 1 207 ? 27.984 19.641 6.098 1 95.94 207 PRO A C 1
ATOM 1683 O O . PRO A 1 207 ? 28.125 19.297 4.922 1 95.94 207 PRO A O 1
ATOM 1686 N N . ILE A 1 208 ? 28.109 20.891 6.438 1 94.81 208 ILE A N 1
ATOM 1687 C CA . ILE A 1 208 ? 28.547 21.969 5.535 1 94.81 208 ILE A CA 1
ATOM 1688 C C . ILE A 1 208 ? 29.812 22.625 6.082 1 94.81 208 ILE A C 1
ATOM 1690 O O . ILE A 1 208 ? 29.859 23.016 7.25 1 94.81 208 ILE A O 1
ATOM 1694 N N . ASP A 1 209 ? 30.797 22.766 5.27 1 91.94 209 ASP A N 1
ATOM 1695 C CA . ASP A 1 209 ? 32.062 23.281 5.762 1 91.94 209 ASP A CA 1
ATOM 1696 C C . ASP A 1 209 ? 32.094 24.797 5.684 1 91.94 209 ASP A C 1
ATOM 1698 O O . ASP A 1 209 ? 31.094 25.438 5.379 1 91.94 209 ASP A O 1
ATOM 1702 N N . ASP A 1 210 ? 33.219 25.422 5.988 1 88.31 210 ASP A N 1
ATOM 1703 C CA . ASP A 1 210 ? 33.375 26.859 6.098 1 88.31 210 ASP A CA 1
ATOM 1704 C C . ASP A 1 210 ? 33.281 27.531 4.73 1 88.31 210 ASP A C 1
ATOM 1706 O O . ASP A 1 210 ? 33.094 28.75 4.637 1 88.31 210 ASP A O 1
ATOM 1710 N N . LYS A 1 211 ? 33.438 26.734 3.686 1 87.56 211 LYS A N 1
ATOM 1711 C CA . LYS A 1 211 ? 33.312 27.266 2.33 1 87.56 211 LYS A CA 1
ATOM 1712 C C . LYS A 1 211 ? 31.938 26.984 1.741 1 87.56 211 LYS A C 1
ATOM 1714 O O . LYS A 1 211 ? 31.75 27.078 0.527 1 87.56 211 LYS A O 1
ATOM 1719 N N . ASP A 1 212 ? 31.016 26.516 2.57 1 89.56 212 ASP A N 1
ATOM 1720 C CA . ASP A 1 212 ? 29.625 26.25 2.213 1 89.56 212 ASP A CA 1
ATOM 1721 C C . ASP A 1 212 ? 29.516 25.031 1.301 1 89.56 212 ASP A C 1
ATOM 1723 O O . ASP A 1 212 ? 28.625 24.969 0.461 1 89.56 212 ASP A O 1
ATOM 1727 N N . ARG A 1 213 ? 30.578 24.172 1.366 1 92.25 213 ARG A N 1
ATOM 1728 C CA . ARG A 1 213 ? 30.516 22.922 0.612 1 92.25 213 ARG A CA 1
ATOM 1729 C C . ARG A 1 213 ? 29.797 21.844 1.403 1 92.25 213 ARG A C 1
ATOM 1731 O O . ARG A 1 213 ? 30.031 21.672 2.6 1 92.25 213 ARG A O 1
ATOM 1738 N N . LEU A 1 214 ? 28.891 21.125 0.756 1 93.88 214 LEU A N 1
ATOM 1739 C CA . LEU A 1 214 ? 28.109 20.062 1.363 1 93.88 214 LEU A CA 1
ATOM 1740 C C . LEU A 1 214 ? 28.891 18.75 1.394 1 93.88 214 LEU A C 1
ATOM 1742 O O . LEU A 1 214 ? 29.453 18.344 0.38 1 93.88 214 LEU A O 1
ATOM 1746 N N . MET A 1 215 ? 28.891 18.172 2.537 1 92.06 215 MET A N 1
ATOM 1747 C CA . MET A 1 215 ? 29.516 16.859 2.729 1 92.06 215 MET A CA 1
ATOM 1748 C C . MET A 1 215 ? 28.875 15.805 1.847 1 92.06 215 MET A C 1
ATOM 1750 O O . MET A 1 215 ? 27.641 15.789 1.688 1 92.06 215 MET A O 1
ATOM 1754 N N . PRO A 1 216 ? 29.703 14.844 1.24 1 92.44 216 PRO A N 1
ATOM 1755 C CA . PRO A 1 216 ? 29.078 13.758 0.475 1 92.44 216 PRO A CA 1
ATOM 1756 C C . PRO A 1 216 ? 28.125 12.914 1.314 1 92.44 216 PRO A C 1
ATOM 1758 O O . PRO A 1 216 ? 28.375 12.688 2.5 1 92.44 216 PRO A O 1
ATOM 1761 N N . ALA A 1 217 ? 27.078 12.414 0.675 1 94.94 217 ALA A N 1
ATOM 1762 C CA . ALA A 1 217 ? 26.062 11.625 1.367 1 94.94 217 ALA A CA 1
ATOM 1763 C C . ALA A 1 217 ? 26.688 10.422 2.066 1 94.94 217 ALA A C 1
ATOM 1765 O O . ALA A 1 217 ? 26.234 10.008 3.137 1 94.94 217 ALA A O 1
ATOM 1766 N N . GLN A 1 218 ? 27.734 9.836 1.499 1 93.69 218 GLN A N 1
ATOM 1767 C CA . GLN A 1 218 ? 28.406 8.672 2.059 1 93.69 218 GLN A CA 1
ATOM 1768 C C . GLN A 1 218 ? 29.062 9 3.4 1 93.69 218 GLN A C 1
ATOM 1770 O O . GLN A 1 218 ? 29.109 8.148 4.293 1 93.69 218 GLN A O 1
ATOM 1775 N N . GLU A 1 219 ? 29.562 10.211 3.422 1 93.94 219 GLU A N 1
ATOM 1776 C CA . GLU A 1 219 ? 30.156 10.625 4.688 1 93.94 219 GLU A CA 1
ATOM 1777 C C . GLU A 1 219 ? 29.094 10.859 5.754 1 93.94 219 GLU A C 1
ATOM 1779 O O . GLU A 1 219 ? 29.297 10.547 6.93 1 93.94 219 GLU A O 1
ATOM 1784 N N . ILE A 1 220 ? 27.953 11.484 5.402 1 96.94 220 ILE A N 1
ATOM 1785 C CA . ILE A 1 220 ? 26.828 11.609 6.332 1 96.94 220 ILE A CA 1
ATOM 1786 C C . ILE A 1 220 ? 26.438 10.227 6.844 1 96.94 220 ILE A C 1
ATOM 1788 O O . ILE A 1 220 ? 26.188 10.055 8.039 1 96.94 220 ILE A O 1
ATOM 1792 N N . TYR A 1 221 ? 26.422 9.25 5.926 1 97.06 221 TYR A N 1
ATOM 1793 C CA . TYR A 1 221 ? 26.109 7.863 6.262 1 97.06 221 TYR A CA 1
ATOM 1794 C C . TYR A 1 221 ? 27.078 7.324 7.316 1 97.06 221 TYR A C 1
ATOM 1796 O O . TYR A 1 221 ? 26.641 6.742 8.312 1 97.06 221 TYR A O 1
ATOM 1804 N N . ARG A 1 222 ? 28.312 7.477 7.121 1 96.69 222 ARG A N 1
ATOM 1805 C CA . ARG A 1 222 ? 29.328 7 8.062 1 96.69 222 ARG A CA 1
ATOM 1806 C C . ARG A 1 222 ? 29.125 7.625 9.438 1 96.69 222 ARG A C 1
ATOM 1808 O O . ARG A 1 222 ? 29.25 6.945 10.461 1 96.69 222 ARG A O 1
ATOM 1815 N N . GLN A 1 223 ? 28.844 8.922 9.469 1 97.88 223 GLN A N 1
ATOM 1816 C CA . GLN A 1 223 ? 28.641 9.617 10.734 1 97.88 223 GLN A CA 1
ATOM 1817 C C . GLN A 1 223 ? 27.391 9.117 11.445 1 97.88 223 GLN A C 1
ATOM 1819 O O . GLN A 1 223 ? 27.391 8.938 12.664 1 97.88 223 GLN A O 1
ATOM 1824 N N . LEU A 1 224 ? 26.312 8.914 10.68 1 98.69 224 LEU A N 1
ATOM 1825 C CA . LEU A 1 224 ? 25.078 8.406 11.281 1 98.69 224 LEU A CA 1
ATOM 1826 C C . LEU A 1 224 ? 25.297 7 11.836 1 98.69 224 LEU A C 1
ATOM 1828 O O . LEU A 1 224 ? 24.781 6.668 12.906 1 98.69 224 LEU A O 1
ATOM 1832 N N . CYS A 1 225 ? 26.031 6.172 11.109 1 98.19 225 CYS A N 1
ATOM 1833 C CA . CYS A 1 225 ? 26.344 4.832 11.594 1 98.19 225 CYS A CA 1
ATOM 1834 C C . CYS A 1 225 ? 27.172 4.895 12.875 1 98.19 225 CYS A C 1
ATOM 1836 O O . CYS A 1 225 ? 26.953 4.105 13.797 1 98.19 225 CYS A O 1
ATOM 1838 N N . LEU A 1 226 ? 28.125 5.789 12.883 1 98.25 226 LEU A N 1
ATOM 1839 C CA . LEU A 1 226 ? 28.938 5.973 14.086 1 98.25 226 LEU A CA 1
ATOM 1840 C C . LEU A 1 226 ? 28.062 6.383 15.266 1 98.25 226 LEU A C 1
ATOM 1842 O O . LEU A 1 226 ? 28.219 5.855 16.375 1 98.25 226 LEU A O 1
ATOM 1846 N N . ILE A 1 227 ? 27.219 7.336 15.039 1 98.62 227 ILE A N 1
ATOM 1847 C CA . ILE A 1 227 ? 26.297 7.809 16.078 1 98.62 227 ILE A CA 1
ATOM 1848 C C . ILE A 1 227 ? 25.469 6.641 16.609 1 98.62 227 ILE A C 1
ATOM 1850 O O . ILE A 1 227 ? 25.297 6.492 17.812 1 98.62 227 ILE A O 1
ATOM 1854 N N . LYS A 1 228 ? 24.906 5.84 15.727 1 97.88 228 LYS A N 1
ATOM 1855 C CA . LYS A 1 228 ? 24.125 4.676 16.125 1 97.88 228 LYS A CA 1
ATOM 1856 C C . LYS A 1 228 ? 24.953 3.725 16.984 1 97.88 228 LYS A C 1
ATOM 1858 O O . LYS A 1 228 ? 24.438 3.17 17.953 1 97.88 228 LYS A O 1
ATOM 1863 N N . LYS A 1 229 ? 26.203 3.535 16.625 1 97.19 229 LYS A N 1
ATOM 1864 C CA . LYS A 1 229 ? 27.109 2.67 17.375 1 97.19 229 LYS A CA 1
ATOM 1865 C C . LYS A 1 229 ? 27.375 3.232 18.766 1 97.19 229 LYS A C 1
ATOM 1867 O O . LYS A 1 229 ? 27.5 2.477 19.734 1 97.19 229 LYS A O 1
ATOM 1872 N N . LEU A 1 230 ? 27.453 4.516 18.844 1 97.75 230 LEU A N 1
ATOM 1873 C CA . LEU A 1 230 ? 27.75 5.18 20.109 1 97.75 230 LEU A CA 1
ATOM 1874 C C . LEU A 1 230 ? 26.516 5.258 20.984 1 97.75 230 LEU A C 1
ATOM 1876 O O . LEU A 1 230 ? 26.609 5.598 22.172 1 97.75 230 LEU A O 1
ATOM 1880 N N . SER A 1 231 ? 25.359 4.93 20.422 1 97.81 231 SER A N 1
ATOM 1881 C CA . SER A 1 231 ? 24.109 5.109 21.156 1 97.81 231 SER A CA 1
ATOM 1882 C C . SER A 1 231 ? 23.438 3.773 21.406 1 97.81 231 SER A C 1
ATOM 1884 O O . SER A 1 231 ? 22.203 3.672 21.328 1 97.81 231 SER A O 1
ATOM 1886 N N . THR A 1 232 ? 24.125 2.734 21.625 1 95.75 232 THR A N 1
ATOM 1887 C CA . THR A 1 232 ? 23.562 1.41 21.859 1 95.75 232 THR A CA 1
ATOM 1888 C C . THR A 1 232 ? 22.859 1.36 23.203 1 95.75 232 THR A C 1
ATOM 1890 O O . THR A 1 232 ? 21.781 0.765 23.328 1 95.75 232 THR A O 1
ATOM 1893 N N . ALA A 1 233 ? 23.469 1.976 24.188 1 96.88 233 ALA A N 1
ATOM 1894 C CA . ALA A 1 233 ? 22.812 2.115 25.484 1 96.88 233 ALA A CA 1
ATOM 1895 C C . ALA A 1 233 ? 22.016 3.408 25.562 1 96.88 233 ALA A C 1
ATOM 1897 O O . ALA A 1 233 ? 22.375 4.41 24.938 1 96.88 233 ALA A O 1
ATOM 1898 N N . ARG A 1 234 ? 21.031 3.477 26.328 1 97.25 234 ARG A N 1
ATOM 1899 C CA . ARG A 1 234 ? 20.156 4.637 26.422 1 97.25 234 ARG A CA 1
ATOM 1900 C C . ARG A 1 234 ? 20.906 5.848 26.969 1 97.25 234 ARG A C 1
ATOM 1902 O O . ARG A 1 234 ? 21.656 5.73 27.938 1 97.25 234 ARG A O 1
ATOM 1909 N N . GLY A 1 235 ? 20.766 6.945 26.344 1 98 235 GLY A N 1
ATOM 1910 C CA . GLY A 1 235 ? 21.344 8.195 26.797 1 98 235 GLY A CA 1
ATOM 1911 C C . GLY A 1 235 ? 20.5 8.914 27.828 1 98 235 GLY A C 1
ATOM 1912 O O . GLY A 1 235 ? 19.641 8.289 28.484 1 98 235 GLY A O 1
ATOM 1913 N N . GLN A 1 236 ? 20.719 10.227 28 1 97.94 236 GLN A N 1
ATOM 1914 C CA . GLN A 1 236 ? 20.062 11.016 29.047 1 97.94 236 GLN A CA 1
ATOM 1915 C C . GLN A 1 236 ? 18.594 11.227 28.719 1 97.94 236 GLN A C 1
ATOM 1917 O O . GLN A 1 236 ? 17.766 11.359 29.625 1 97.94 236 GLN A O 1
ATOM 1922 N N . GLY A 1 237 ? 18.281 11.273 27.438 1 98.31 237 GLY A N 1
ATOM 1923 C CA . GLY A 1 237 ? 16.891 11.43 27.016 1 98.31 237 GLY A CA 1
ATOM 1924 C C . GLY A 1 237 ? 16.328 12.805 27.328 1 98.31 237 GLY A C 1
ATOM 1925 O O . GLY A 1 237 ? 15.164 12.93 27.703 1 98.31 237 GLY A O 1
ATOM 1926 N N . ILE A 1 238 ? 17.141 13.891 27.172 1 97.44 238 ILE A N 1
ATOM 1927 C CA . ILE A 1 238 ? 16.781 15.25 27.531 1 97.44 238 ILE A CA 1
ATOM 1928 C C . ILE A 1 238 ? 15.609 15.727 26.672 1 97.44 238 ILE A C 1
ATOM 1930 O O . ILE A 1 238 ? 14.828 16.594 27.094 1 97.44 238 ILE A O 1
ATOM 1934 N N . GLY A 1 239 ? 15.469 15.125 25.484 1 97.31 239 GLY A N 1
ATOM 1935 C CA . GLY A 1 239 ? 14.438 15.539 24.547 1 97.31 239 GLY A CA 1
ATOM 1936 C C . GLY A 1 239 ? 13.031 15.367 25.094 1 97.31 239 GLY A C 1
ATOM 1937 O O . GLY A 1 239 ? 12.109 16.078 24.688 1 97.31 239 GLY A O 1
ATOM 1938 N N . VAL A 1 240 ? 12.805 14.484 26.094 1 98.44 240 VAL A N 1
ATOM 1939 C CA . VAL A 1 240 ? 11.5 14.156 26.656 1 98.44 240 VAL A CA 1
ATOM 1940 C C . VAL A 1 240 ? 10.883 15.398 27.297 1 98.44 240 VAL A C 1
ATOM 1942 O O . VAL A 1 240 ? 9.656 15.539 27.328 1 98.44 240 VAL A O 1
ATOM 1945 N N . LEU A 1 241 ? 11.703 16.359 27.75 1 98.69 241 LEU A N 1
ATOM 1946 C CA . LEU A 1 241 ? 11.219 17.562 28.406 1 98.69 241 LEU A CA 1
ATOM 1947 C C . LEU A 1 241 ? 10.281 18.344 27.484 1 98.69 241 LEU A C 1
ATOM 1949 O O . LEU A 1 241 ? 9.344 18.984 27.969 1 98.69 241 LEU A O 1
ATOM 1953 N N . THR A 1 242 ? 10.531 18.281 26.188 1 98.44 242 THR A N 1
ATOM 1954 C CA . THR A 1 242 ? 9.758 19.078 25.219 1 98.44 242 THR A CA 1
ATOM 1955 C C . THR A 1 242 ? 8.352 18.5 25.062 1 98.44 242 THR A C 1
ATOM 1957 O O . THR A 1 242 ? 7.512 19.094 24.391 1 98.44 242 THR A O 1
ATOM 1960 N N . ALA A 1 243 ? 8.047 17.344 25.641 1 98.25 243 ALA A N 1
ATOM 1961 C CA . ALA A 1 243 ? 6.758 16.688 25.453 1 98.25 243 ALA A CA 1
ATOM 1962 C C . ALA A 1 243 ? 5.781 17.047 26.562 1 98.25 243 ALA A C 1
ATOM 1964 O O . ALA A 1 243 ? 4.629 16.609 26.562 1 98.25 243 ALA A O 1
ATOM 1965 N N . ASP A 1 244 ? 6.211 17.844 27.547 1 98.44 244 ASP A N 1
ATOM 1966 C CA . ASP A 1 244 ? 5.348 18.266 28.641 1 98.44 244 ASP A CA 1
ATOM 1967 C C . ASP A 1 244 ? 4.48 19.453 28.234 1 98.44 244 ASP A C 1
ATOM 1969 O O . ASP A 1 244 ? 4.602 19.969 27.125 1 98.44 244 ASP A O 1
ATOM 1973 N N . ASP A 1 245 ? 3.545 19.828 29.125 1 98.06 245 ASP A N 1
ATOM 1974 C CA . ASP A 1 245 ? 2.82 21.078 28.891 1 98.06 245 ASP A CA 1
ATOM 1975 C C . ASP A 1 245 ? 3.771 22.266 28.875 1 98.06 245 ASP A C 1
ATOM 1977 O O . ASP A 1 245 ? 4.844 22.219 29.484 1 98.06 245 ASP A O 1
ATOM 1981 N N . ARG A 1 246 ? 3.438 23.328 28.281 1 98.19 246 ARG A N 1
ATOM 1982 C CA . ARG A 1 246 ? 4.363 24.406 27.969 1 98.19 246 ARG A CA 1
ATOM 1983 C C . ARG A 1 246 ? 4.879 25.078 29.234 1 98.19 246 ARG A C 1
ATOM 1985 O O . ARG A 1 246 ? 6.078 25.328 29.375 1 98.19 246 ARG A O 1
ATOM 1992 N N . PRO A 1 247 ? 3.99 25.375 30.281 1 98.31 247 PRO A N 1
ATOM 1993 C CA . PRO A 1 247 ? 4.504 26.031 31.484 1 98.31 247 PRO A CA 1
ATOM 1994 C C . PRO A 1 247 ? 5.516 25.172 32.25 1 98.31 247 PRO A C 1
ATOM 1996 O O . PRO A 1 247 ? 6.547 25.688 32.688 1 98.31 247 PRO A O 1
ATOM 1999 N N . SER A 1 248 ? 5.172 23.906 32.375 1 98.44 248 SER A N 1
ATOM 2000 C CA . SER A 1 248 ? 6.09 23 33.062 1 98.44 248 SER A CA 1
ATOM 2001 C C . SER A 1 248 ? 7.418 22.891 32.312 1 98.44 248 SER A C 1
ATOM 2003 O O . SER A 1 248 ? 8.484 22.906 32.938 1 98.44 248 SER A O 1
ATOM 2005 N N . PHE A 1 249 ? 7.402 22.781 31.109 1 98.56 249 PHE A N 1
ATOM 2006 C CA . PHE A 1 249 ? 8.617 22.703 30.312 1 98.56 249 PHE A CA 1
ATOM 2007 C C . PHE A 1 249 ? 9.414 24 30.391 1 98.56 249 PHE A C 1
ATOM 2009 O O . PHE A 1 249 ? 10.641 23.984 30.469 1 98.56 249 PHE A O 1
ATOM 2016 N N . ALA A 1 250 ? 8.672 25.125 30.328 1 98.75 250 ALA A N 1
ATOM 2017 C CA . ALA A 1 250 ? 9.344 26.422 30.438 1 98.75 250 ALA A CA 1
ATOM 2018 C C . ALA A 1 250 ? 10.18 26.5 31.719 1 98.75 250 ALA A C 1
ATOM 2020 O O . ALA A 1 250 ? 11.312 26.984 31.688 1 98.75 250 ALA A O 1
ATOM 2021 N N . LYS A 1 251 ? 9.617 26.062 32.812 1 98.62 251 LYS A N 1
ATOM 2022 C CA . LYS A 1 251 ? 10.336 26.062 34.094 1 98.62 251 LYS A CA 1
ATOM 2023 C C . LYS A 1 251 ? 11.547 25.141 34.031 1 98.62 251 LYS A C 1
ATOM 2025 O O . LYS A 1 251 ? 12.633 25.516 34.469 1 98.62 251 LYS A O 1
ATOM 2030 N N . ALA A 1 252 ? 11.328 23.953 33.531 1 98.75 252 ALA A N 1
ATOM 2031 C CA . ALA A 1 252 ? 12.43 23.016 33.406 1 98.75 252 ALA A CA 1
ATOM 2032 C C . ALA A 1 252 ? 13.523 23.547 32.469 1 98.75 252 ALA A C 1
ATOM 2034 O O . ALA A 1 252 ? 14.711 23.391 32.75 1 98.75 252 ALA A O 1
ATOM 2035 N N . TYR A 1 253 ? 13.102 24.156 31.391 1 98.69 253 TYR A N 1
ATOM 2036 C CA . TYR A 1 253 ? 14.016 24.734 30.406 1 98.69 253 TYR A CA 1
ATOM 2037 C C . TYR A 1 253 ? 14.891 25.797 31.047 1 98.69 253 TYR A C 1
ATOM 2039 O O . TYR A 1 253 ? 16.109 25.797 30.875 1 98.69 253 TYR A O 1
ATOM 2047 N N . LYS A 1 254 ? 14.297 26.688 31.766 1 98.44 254 LYS A N 1
ATOM 2048 C CA . LYS A 1 254 ? 15.031 27.75 32.438 1 98.44 254 LYS A CA 1
ATOM 2049 C C . LYS A 1 254 ? 16.031 27.188 33.438 1 98.44 254 LYS A C 1
ATOM 2051 O O . LYS A 1 254 ? 17.156 27.656 33.531 1 98.44 254 LYS A O 1
ATOM 2056 N N . HIS A 1 255 ? 15.555 26.25 34.219 1 98.62 255 HIS A N 1
ATOM 2057 C CA . HIS A 1 255 ? 16.422 25.625 35.188 1 98.62 255 HIS A CA 1
ATOM 2058 C C . HIS A 1 255 ? 17.594 24.906 34.531 1 98.62 255 HIS A C 1
ATOM 2060 O O . HIS A 1 255 ? 18.734 25.047 34.969 1 98.62 255 HIS A O 1
ATOM 2066 N N . LEU A 1 256 ? 17.297 24.125 33.469 1 98.75 256 LEU A N 1
ATOM 2067 C CA . LEU A 1 256 ? 18.328 23.391 32.75 1 98.75 256 LEU A CA 1
ATOM 2068 C C . LEU A 1 256 ? 19.375 24.344 32.188 1 98.75 256 LEU A C 1
ATOM 2070 O O . LEU A 1 256 ? 20.578 24.078 32.281 1 98.75 256 LEU A O 1
ATOM 2074 N N . ARG A 1 257 ? 18.891 25.391 31.547 1 98.12 257 ARG A N 1
ATOM 2075 C CA . ARG A 1 257 ? 19.766 26.391 30.938 1 98.12 257 ARG A CA 1
ATOM 2076 C C . ARG A 1 257 ? 20.672 27.031 31.984 1 98.12 257 ARG A C 1
ATOM 2078 O O . ARG A 1 257 ? 21.844 27.312 31.719 1 98.12 257 ARG A O 1
ATOM 2085 N N . ALA A 1 258 ? 20.234 27.219 33.188 1 97.88 258 ALA A N 1
ATOM 2086 C CA . ALA A 1 258 ? 20.938 27.953 34.25 1 97.88 258 ALA A CA 1
ATOM 2087 C C . ALA A 1 258 ? 21.891 27.047 35 1 97.88 258 ALA A C 1
ATOM 2089 O O . ALA A 1 258 ? 22.828 27.516 35.656 1 97.88 258 ALA A O 1
ATOM 2090 N N . LEU A 1 259 ? 21.656 25.75 35 1 98 259 LEU A N 1
ATOM 2091 C CA . LEU A 1 259 ? 22.406 24.797 35.781 1 98 259 LEU A CA 1
ATOM 2092 C C . LEU A 1 259 ? 23.891 24.844 35.438 1 98 259 LEU A C 1
ATOM 2094 O O . LEU A 1 259 ? 24.75 24.641 36.312 1 98 259 LEU A O 1
ATOM 2098 N N . ASP A 1 260 ? 24.203 24.984 34.156 1 97.94 260 ASP A N 1
ATOM 2099 C CA . ASP A 1 260 ? 25.578 24.922 33.656 1 97.94 260 ASP A CA 1
ATOM 2100 C C . ASP A 1 260 ? 25.719 25.672 32.344 1 97.94 260 ASP A C 1
ATOM 2102 O O . ASP A 1 260 ? 24.875 25.531 31.453 1 97.94 260 ASP A O 1
ATOM 2106 N N . PRO A 1 261 ? 26.766 26.453 32.188 1 97.94 261 PRO A N 1
ATOM 2107 C CA . PRO A 1 261 ? 26.984 27.125 30.906 1 97.94 261 PRO A CA 1
ATOM 2108 C C . PRO A 1 261 ? 27.016 26.172 29.719 1 97.94 261 PRO A C 1
ATOM 2110 O O . PRO A 1 261 ? 26.625 26.531 28.609 1 97.94 261 PRO A O 1
ATOM 2113 N N . VAL A 1 262 ? 27.438 25.031 29.969 1 97.94 262 VAL A N 1
ATOM 2114 C CA . VAL A 1 262 ? 27.5 24.047 28.906 1 97.94 262 VAL A CA 1
ATOM 2115 C C . VAL A 1 262 ? 26.078 23.719 28.422 1 97.94 262 VAL A C 1
ATOM 2117 O O . VAL A 1 262 ? 25.875 23.469 27.234 1 97.94 262 VAL A O 1
ATOM 2120 N N . ASN A 1 263 ? 25.109 23.641 29.344 1 98.62 263 ASN A N 1
ATOM 2121 C CA . ASN A 1 263 ? 23.719 23.406 28.984 1 98.62 263 ASN A CA 1
ATOM 2122 C C . ASN A 1 263 ? 23.188 24.484 28.062 1 98.62 263 ASN A C 1
ATOM 2124 O O . ASN A 1 263 ? 22.453 24.203 27.109 1 98.62 263 ASN A O 1
ATOM 2128 N N . GLN A 1 264 ? 23.531 25.719 28.391 1 98.25 264 GLN A N 1
ATOM 2129 C CA . GLN A 1 264 ? 23.125 26.828 27.547 1 98.25 264 GLN A CA 1
ATOM 2130 C C . GLN A 1 264 ? 23.656 26.688 26.125 1 98.25 264 GLN A C 1
ATOM 2132 O O . GLN A 1 264 ? 22.922 26.875 25.156 1 98.25 264 GLN A O 1
ATOM 2137 N N . SER A 1 265 ? 24.875 26.375 26.062 1 98.44 265 SER A N 1
ATOM 2138 C CA . SER A 1 265 ? 25.516 26.203 24.75 1 98.44 265 SER A CA 1
ATOM 2139 C C . SER A 1 265 ? 24.844 25.062 23.984 1 98.44 265 SER A C 1
ATOM 2141 O O . SER A 1 265 ? 24.641 25.172 22.766 1 98.44 265 SER A O 1
ATOM 2143 N N . HIS A 1 266 ? 24.562 23.953 24.672 1 98.69 266 HIS A N 1
ATOM 2144 C CA . HIS A 1 266 ? 23.906 22.812 24.047 1 98.69 266 HIS A CA 1
ATOM 2145 C C . HIS A 1 266 ? 22.5 23.172 23.562 1 98.69 266 HIS A C 1
ATOM 2147 O O . HIS A 1 266 ? 22.094 22.797 22.453 1 98.69 266 HIS A O 1
ATOM 2153 N N . LEU A 1 267 ? 21.75 23.875 24.344 1 98.69 267 LEU A N 1
ATOM 2154 C CA . LEU A 1 267 ? 20.406 24.312 23.953 1 98.69 267 LEU A CA 1
ATOM 2155 C C . LEU A 1 267 ? 20.469 25.234 22.734 1 98.69 267 LEU A C 1
ATOM 2157 O O . LEU A 1 267 ? 19.672 25.078 21.812 1 98.69 267 LEU A O 1
ATOM 2161 N N . ASP A 1 268 ? 21.422 26.141 22.75 1 98.56 268 ASP A N 1
ATOM 2162 C CA . ASP A 1 268 ? 21.609 27.016 21.594 1 98.56 268 ASP A CA 1
ATOM 2163 C C . ASP A 1 268 ? 21.906 26.203 20.328 1 98.56 268 ASP A C 1
ATOM 2165 O O . ASP A 1 268 ? 21.391 26.516 19.25 1 98.56 268 ASP A O 1
ATOM 2169 N N . THR A 1 269 ? 22.766 25.219 20.484 1 98.75 269 THR A N 1
ATOM 2170 C CA . THR A 1 269 ? 23.141 24.359 19.359 1 98.75 269 THR A CA 1
ATOM 2171 C C . THR A 1 269 ? 21.922 23.656 18.781 1 98.75 269 THR A C 1
ATOM 2173 O O . THR A 1 269 ? 21.75 23.609 17.562 1 98.75 269 THR A O 1
ATOM 2176 N N . ILE A 1 270 ? 21.062 23.141 19.594 1 98.75 270 ILE A N 1
ATOM 2177 C CA . ILE A 1 270 ? 19.859 22.453 19.141 1 98.75 270 ILE A CA 1
ATOM 2178 C C . ILE A 1 270 ? 18.922 23.453 18.484 1 98.75 270 ILE A C 1
ATOM 2180 O O . ILE A 1 270 ? 18.422 23.219 17.375 1 98.75 270 ILE A O 1
ATOM 2184 N N . GLU A 1 271 ? 18.688 24.594 19.047 1 98.5 271 GLU A N 1
ATOM 2185 C CA . GLU A 1 271 ? 17.734 25.609 18.594 1 98.5 271 GLU A CA 1
ATOM 2186 C C . GLU A 1 271 ? 18.156 26.203 17.25 1 98.5 271 GLU A C 1
ATOM 2188 O O . GLU A 1 271 ? 17.328 26.484 16.391 1 98.5 271 GLU A O 1
ATOM 2193 N N . GLN A 1 272 ? 19.453 26.344 17.047 1 98.56 272 GLN A N 1
ATOM 2194 C CA . GLN A 1 272 ? 19.969 27.016 15.875 1 98.56 272 GLN A CA 1
ATOM 2195 C C . GLN A 1 272 ? 20.188 26.031 14.719 1 98.56 272 GLN A C 1
ATOM 2197 O O . GLN A 1 272 ? 20.406 26.453 13.578 1 98.56 272 GLN A O 1
ATOM 2202 N N . SER A 1 273 ? 20.109 24.781 14.984 1 98.69 273 SER A N 1
ATOM 2203 C CA . SER A 1 273 ? 20.391 23.781 13.953 1 98.69 273 SER A CA 1
ATOM 2204 C C . SER A 1 273 ? 19.5 23.969 12.734 1 98.69 273 SER A C 1
ATOM 2206 O O . SER A 1 273 ? 18.375 24.469 12.844 1 98.69 273 SER A O 1
ATOM 2208 N N . ALA A 1 274 ? 20.016 23.609 11.523 1 98.56 274 ALA A N 1
ATOM 2209 C CA . ALA A 1 274 ? 19.219 23.672 10.297 1 98.56 274 ALA A CA 1
ATOM 2210 C C . ALA A 1 274 ? 17.969 22.812 10.414 1 98.56 274 ALA A C 1
ATOM 2212 O O . ALA A 1 274 ? 16.859 23.266 10.133 1 98.56 274 ALA A O 1
ATOM 2213 N N . PHE A 1 275 ? 18.109 21.641 10.75 1 98.62 275 PHE A N 1
ATOM 2214 C CA . PHE A 1 275 ? 17.047 20.703 11.078 1 98.62 275 PHE A CA 1
ATOM 2215 C C . PHE A 1 275 ? 17.594 19.562 11.938 1 98.62 275 PHE A C 1
ATOM 2217 O O . PHE A 1 275 ? 18.781 19.547 12.281 1 98.62 275 PHE A O 1
ATOM 2224 N N . THR A 1 276 ? 16.766 18.672 12.406 1 98.69 276 THR A N 1
ATOM 2225 C CA . THR A 1 276 ? 17.172 17.547 13.242 1 98.69 276 THR A CA 1
ATOM 2226 C C . THR A 1 276 ? 17 16.219 12.5 1 98.69 276 THR A C 1
ATOM 2228 O O . THR A 1 276 ? 16.188 16.125 11.578 1 98.69 276 THR A O 1
ATOM 2231 N N . ILE A 1 277 ? 17.797 15.289 12.766 1 98.81 277 ILE A N 1
ATOM 2232 C CA . ILE A 1 277 ? 17.656 13.898 12.336 1 98.81 277 ILE A CA 1
ATOM 2233 C C . ILE A 1 277 ? 17.438 13 13.555 1 98.81 277 ILE A C 1
ATOM 2235 O O . ILE A 1 277 ? 18.188 13.062 14.523 1 98.81 277 ILE A O 1
ATOM 2239 N N . MET A 1 278 ? 16.453 12.25 13.547 1 98.69 278 MET A N 1
ATOM 2240 C CA . MET A 1 278 ? 16.125 11.359 14.656 1 98.69 278 MET A CA 1
ATOM 2241 C C . MET A 1 278 ? 16.172 9.898 14.211 1 98.69 278 MET A C 1
ATOM 2243 O O . MET A 1 278 ? 15.32 9.469 13.43 1 98.69 278 MET A O 1
ATOM 2247 N N . LEU A 1 279 ? 17.094 9.148 14.688 1 98.5 279 LEU A N 1
ATOM 2248 C CA . LEU A 1 279 ? 17.188 7.715 14.43 1 98.5 279 LEU A CA 1
ATOM 2249 C C . LEU A 1 279 ? 16.359 6.93 15.445 1 98.5 279 LEU A C 1
ATOM 2251 O O . LEU A 1 279 ? 16.766 6.793 16.609 1 98.5 279 LEU A O 1
ATOM 2255 N N . ASP A 1 280 ? 15.25 6.441 15.023 1 98.19 280 ASP A N 1
ATOM 2256 C CA . ASP A 1 280 ? 14.281 5.766 15.883 1 98.19 280 ASP A CA 1
ATOM 2257 C C . ASP A 1 280 ? 14.344 4.25 15.688 1 98.19 280 ASP A C 1
ATOM 2259 O O . ASP A 1 280 ? 14.508 3.771 14.562 1 98.19 280 ASP A O 1
ATOM 2263 N N . ASP A 1 281 ? 14.172 3.475 16.734 1 97.31 281 ASP A N 1
ATOM 2264 C CA . ASP A 1 281 ? 14.32 2.023 16.656 1 97.31 281 ASP A CA 1
ATOM 2265 C C . ASP A 1 281 ? 13 1.353 16.297 1 97.31 281 ASP A C 1
ATOM 2267 O O . ASP A 1 281 ? 12.945 0.132 16.141 1 97.31 281 ASP A O 1
ATOM 2271 N N . GLY A 1 282 ? 11.898 2.139 16.172 1 97.44 282 GLY A N 1
ATOM 2272 C CA . GLY A 1 282 ? 10.633 1.585 15.742 1 97.44 282 GLY A CA 1
ATOM 2273 C C . GLY A 1 282 ? 10.68 0.995 14.344 1 97.44 282 GLY A C 1
ATOM 2274 O O . GLY A 1 282 ? 11.633 1.233 13.602 1 97.44 282 GLY A O 1
ATOM 2275 N N . THR A 1 283 ? 9.648 0.128 13.992 1 96.88 283 THR A N 1
ATOM 2276 C CA . THR A 1 283 ? 9.609 -0.537 12.695 1 96.88 283 THR A CA 1
ATOM 2277 C C . THR A 1 283 ? 8.211 -0.456 12.086 1 96.88 283 THR A C 1
ATOM 2279 O O . THR A 1 283 ? 7.617 -1.48 11.75 1 96.88 283 THR A O 1
ATOM 2282 N N . PRO A 1 284 ? 7.711 0.75 11.914 1 97 284 PRO A N 1
ATOM 2283 C CA . PRO A 1 284 ? 6.387 0.836 11.289 1 97 284 PRO A CA 1
ATOM 2284 C C . PRO A 1 284 ? 6.371 0.302 9.859 1 97 284 PRO A C 1
ATOM 2286 O O . PRO A 1 284 ? 7.34 0.49 9.117 1 97 284 PRO A O 1
ATOM 2289 N N . LYS A 1 285 ? 5.242 -0.266 9.492 1 93.12 285 LYS A N 1
ATOM 2290 C CA . LYS A 1 285 ? 5.195 -0.923 8.188 1 93.12 285 LYS A CA 1
ATOM 2291 C C . LYS A 1 285 ? 4 -0.441 7.371 1 93.12 285 LYS A C 1
ATOM 2293 O O . LYS A 1 285 ? 4.059 -0.401 6.141 1 93.12 285 LYS A O 1
ATOM 2298 N N . THR A 1 286 ? 2.842 -0.166 7.98 1 92.94 286 THR A N 1
ATOM 2299 C CA . THR A 1 286 ? 1.622 0.269 7.309 1 92.94 286 THR A CA 1
ATOM 2300 C C . THR A 1 286 ? 1.454 1.781 7.418 1 92.94 286 THR A C 1
ATOM 2302 O O . THR A 1 286 ? 2.072 2.42 8.273 1 92.94 286 THR A O 1
ATOM 2305 N N . PRO A 1 287 ? 0.594 2.359 6.574 1 94.69 287 PRO A N 1
ATOM 2306 C CA . PRO A 1 287 ? 0.337 3.795 6.703 1 94.69 287 PRO A CA 1
ATOM 2307 C C . PRO A 1 287 ? -0.117 4.191 8.109 1 94.69 287 PRO A C 1
ATOM 2309 O O . PRO A 1 287 ? 0.337 5.203 8.648 1 94.69 287 PRO A O 1
ATOM 2312 N N . THR A 1 288 ? -0.944 3.389 8.727 1 96 288 THR A N 1
ATOM 2313 C CA . THR A 1 288 ? -1.43 3.652 10.07 1 96 288 THR A CA 1
ATOM 2314 C C . THR A 1 288 ? -0.276 3.66 11.07 1 96 288 THR A C 1
ATOM 2316 O O . THR A 1 288 ? -0.156 4.582 11.883 1 96 288 THR A O 1
ATOM 2319 N N . GLU A 1 289 ? 0.545 2.674 10.938 1 96.69 289 GLU A N 1
ATOM 2320 C CA . GLU A 1 289 ? 1.672 2.572 11.859 1 96.69 289 GLU A CA 1
ATOM 2321 C C . GLU A 1 289 ? 2.67 3.705 11.641 1 96.69 289 GLU A C 1
ATOM 2323 O O . GLU A 1 289 ? 3.258 4.215 12.602 1 96.69 289 GLU A O 1
ATOM 2328 N N . LYS A 1 290 ? 2.904 4.027 10.398 1 97.56 290 LYS A N 1
ATOM 2329 C CA . LYS A 1 290 ? 3.855 5.086 10.07 1 97.56 290 LYS A CA 1
ATOM 2330 C C . LYS A 1 290 ? 3.424 6.418 10.672 1 97.56 290 LYS A C 1
ATOM 2332 O O . LYS A 1 290 ? 4.223 7.098 11.328 1 97.56 290 LYS A O 1
ATOM 2337 N N . ILE A 1 291 ? 2.15 6.785 10.5 1 98.12 291 ILE A N 1
ATOM 2338 C CA . ILE A 1 291 ? 1.633 8.031 11.055 1 98.12 291 ILE A CA 1
ATOM 2339 C C . ILE A 1 291 ? 1.636 7.953 12.578 1 98.12 291 ILE A C 1
ATOM 2341 O O . ILE A 1 291 ? 2.008 8.914 13.258 1 98.12 291 ILE A O 1
ATOM 2345 N N . ASP A 1 292 ? 1.223 6.816 13.055 1 98 292 ASP A N 1
ATOM 2346 C CA . ASP A 1 292 ? 1.151 6.613 14.5 1 98 292 ASP A CA 1
ATOM 2347 C C . ASP A 1 292 ? 2.52 6.801 15.148 1 98 292 ASP A C 1
ATOM 2349 O O . ASP A 1 292 ? 2.656 7.555 16.109 1 98 292 ASP A O 1
ATOM 2353 N N . GLN A 1 293 ? 3.529 6.199 14.625 1 97.62 293 GLN A N 1
ATOM 2354 C CA . GLN A 1 293 ? 4.863 6.277 15.203 1 97.62 293 GLN A CA 1
ATOM 2355 C C . GLN A 1 293 ? 5.523 7.621 14.891 1 97.62 293 GLN A C 1
ATOM 2357 O O . GLN A 1 293 ? 6.391 8.078 15.633 1 97.62 293 GLN A O 1
ATOM 2362 N N . GLY A 1 294 ? 5.102 8.188 13.75 1 97.62 294 GLY A N 1
ATOM 2363 C CA . GLY A 1 294 ? 5.574 9.531 13.484 1 97.62 294 GLY A CA 1
ATOM 2364 C C . GLY A 1 294 ? 5.164 10.531 14.547 1 97.62 294 GLY A C 1
ATOM 2365 O O . GLY A 1 294 ? 5.926 11.445 14.875 1 97.62 294 GLY A O 1
ATOM 2366 N N . LEU A 1 295 ? 4.008 10.312 15.086 1 97.81 295 LEU A N 1
ATOM 2367 C CA . LEU A 1 295 ? 3.494 11.219 16.109 1 97.81 295 LEU A CA 1
ATOM 2368 C C . LEU A 1 295 ? 3.955 10.789 17.5 1 97.81 295 LEU A C 1
ATOM 2370 O O . LEU A 1 295 ? 4.211 11.633 18.359 1 97.81 295 LEU A O 1
ATOM 2374 N N . LYS A 1 296 ? 4.086 9.438 17.75 1 97.25 296 LYS A N 1
ATOM 2375 C CA . LYS A 1 296 ? 4.203 8.906 19.094 1 97.25 296 LYS A CA 1
ATOM 2376 C C . LYS A 1 296 ? 5.559 8.242 19.312 1 97.25 296 LYS A C 1
ATOM 2378 O O . LYS A 1 296 ? 5.84 7.734 20.406 1 97.25 296 LYS A O 1
ATOM 2383 N N . GLY A 1 297 ? 6.41 8.109 18.375 1 94.94 297 GLY A N 1
ATOM 2384 C CA . GLY A 1 297 ? 7.656 7.367 18.438 1 94.94 297 GLY A CA 1
ATOM 2385 C C . GLY A 1 297 ? 8.445 7.629 19.703 1 94.94 297 GLY A C 1
ATOM 2386 O O . GLY A 1 297 ? 7.883 8.039 20.719 1 94.94 297 GLY A O 1
ATOM 2387 N N . ASP A 1 298 ? 9.734 7.371 19.734 1 96.56 298 ASP A N 1
ATOM 2388 C CA . ASP A 1 298 ? 10.602 7.48 20.906 1 96.56 298 ASP A CA 1
ATOM 2389 C C . ASP A 1 298 ? 10.766 8.938 21.328 1 96.56 298 ASP A C 1
ATOM 2391 O O . ASP A 1 298 ? 11.633 9.641 20.828 1 96.56 298 ASP A O 1
ATOM 2395 N N . VAL A 1 299 ? 10.055 9.312 22.344 1 96.94 299 VAL A N 1
ATOM 2396 C CA . VAL A 1 299 ? 10 10.703 22.781 1 96.94 299 VAL A CA 1
ATOM 2397 C C . VAL A 1 299 ? 11.352 11.133 23.328 1 96.94 299 VAL A C 1
ATOM 2399 O O . VAL A 1 299 ? 11.68 12.32 23.359 1 96.94 299 VAL A O 1
ATOM 2402 N N . HIS A 1 300 ? 12.188 10.172 23.75 1 97.25 300 HIS A N 1
ATOM 2403 C CA . HIS A 1 300 ? 13.5 10.492 24.297 1 97.25 300 HIS A CA 1
ATOM 2404 C C . HIS A 1 300 ? 14.453 10.953 23.203 1 97.25 300 HIS A C 1
ATOM 2406 O O . HIS A 1 300 ? 15.492 11.555 23.484 1 97.25 300 HIS A O 1
ATOM 2412 N N . SER A 1 301 ? 14.133 10.68 21.969 1 96.81 301 SER A N 1
ATOM 2413 C CA . SER A 1 301 ? 14.961 11.047 20.828 1 96.81 301 SER A CA 1
ATOM 2414 C C . SER A 1 301 ? 14.234 12.016 19.906 1 96.81 301 SER A C 1
ATOM 2416 O O . SER A 1 301 ? 14.305 11.883 18.688 1 96.81 301 SER A O 1
ATOM 2418 N N . ARG A 1 302 ? 13.469 12.922 20.5 1 95.69 302 ARG A N 1
ATOM 2419 C CA . ARG A 1 302 ? 12.758 13.969 19.781 1 95.69 302 ARG A CA 1
ATOM 2420 C C . ARG A 1 302 ? 13.062 15.344 20.359 1 95.69 302 ARG A C 1
ATOM 2422 O O . ARG A 1 302 ? 13.609 15.445 21.469 1 95.69 302 ARG A O 1
ATOM 2429 N N . TRP A 1 303 ? 12.828 16.297 19.672 1 97.75 303 TRP A N 1
ATOM 2430 C CA . TRP A 1 303 ? 12.758 17.688 20.094 1 97.75 303 TRP A CA 1
ATOM 2431 C C . TRP A 1 303 ? 11.547 18.391 19.469 1 97.75 303 TRP A C 1
ATOM 2433 O O . TRP A 1 303 ? 11.633 18.922 18.359 1 97.75 303 TRP A O 1
ATOM 2443 N N . ALA A 1 304 ? 10.5 18.469 20.156 1 97.31 304 ALA A N 1
ATOM 2444 C CA . ALA A 1 304 ? 9.203 18.891 19.625 1 97.31 304 ALA A CA 1
ATOM 2445 C C . ALA A 1 304 ? 9.234 20.344 19.188 1 97.31 304 ALA A C 1
ATOM 2447 O O . ALA A 1 304 ? 8.422 20.781 18.359 1 97.31 304 ALA A O 1
ATOM 2448 N N . ASP A 1 305 ? 10.203 21.125 19.641 1 97.94 305 ASP A N 1
ATOM 2449 C CA . ASP A 1 305 ? 10.211 22.578 19.484 1 97.94 305 ASP A CA 1
ATOM 2450 C C . ASP A 1 305 ? 11 23 18.25 1 97.94 305 ASP A C 1
ATOM 2452 O O . ASP A 1 305 ? 11.219 24.188 18.031 1 97.94 305 ASP A O 1
ATOM 2456 N N . LYS A 1 306 ? 11.492 22.062 17.484 1 97.81 306 LYS A N 1
ATOM 2457 C CA . LYS A 1 306 ? 12.18 22.406 16.234 1 97.81 306 LYS A CA 1
ATOM 2458 C C . LYS A 1 306 ? 11.188 22.531 15.086 1 97.81 306 LYS A C 1
ATOM 2460 O O . LYS A 1 306 ? 10.172 21.844 15.047 1 97.81 306 LYS A O 1
ATOM 2465 N N . SER A 1 307 ? 11.523 23.375 14.156 1 97.56 307 SER A N 1
ATOM 2466 C CA . SER A 1 307 ? 10.617 23.625 13.039 1 97.56 307 SER A CA 1
ATOM 2467 C C . SER A 1 307 ? 10.469 22.391 12.164 1 97.56 307 SER A C 1
ATOM 2469 O O . SER A 1 307 ? 9.367 22.078 11.711 1 97.56 307 SER A O 1
ATOM 2471 N N . THR A 1 308 ? 11.578 21.719 11.906 1 97.31 308 THR A N 1
ATOM 2472 C CA . THR A 1 308 ? 11.492 20.562 11.023 1 97.31 308 THR A CA 1
ATOM 2473 C C . THR A 1 308 ? 12.516 19.5 11.422 1 97.31 308 THR A C 1
ATOM 2475 O O . THR A 1 308 ? 13.562 19.828 11.984 1 97.31 308 THR A O 1
ATOM 2478 N N . GLY A 1 309 ? 12.148 18.312 11.234 1 97.38 309 GLY A N 1
ATOM 2479 C CA . GLY A 1 309 ? 13.047 17.203 11.484 1 97.38 309 GLY A CA 1
ATOM 2480 C C . GLY A 1 309 ? 12.727 15.977 10.641 1 97.38 309 GLY A C 1
ATOM 2481 O O . GLY A 1 309 ? 11.594 15.805 10.188 1 97.38 309 GLY A O 1
ATOM 2482 N N . ILE A 1 310 ? 13.742 15.172 10.398 1 98.19 310 ILE A N 1
ATOM 2483 C CA . ILE A 1 310 ? 13.617 13.883 9.719 1 98.19 310 ILE A CA 1
ATOM 2484 C C . ILE A 1 310 ? 13.656 12.75 10.742 1 98.19 310 ILE A C 1
ATOM 2486 O O . ILE A 1 310 ? 14.562 12.688 11.578 1 98.19 310 ILE A O 1
ATOM 2490 N N . VAL A 1 311 ? 12.68 11.969 10.766 1 98.44 311 VAL A N 1
ATOM 2491 C CA . VAL A 1 311 ? 12.695 10.734 11.555 1 98.44 311 VAL A CA 1
ATOM 2492 C C . VAL A 1 311 ? 13 9.547 10.648 1 98.44 311 VAL A C 1
ATOM 2494 O O . VAL A 1 311 ? 12.391 9.398 9.586 1 98.44 311 VAL A O 1
ATOM 2497 N N . CYS A 1 312 ? 13.922 8.758 10.961 1 98.56 312 CYS A N 1
ATOM 2498 C CA . CYS A 1 312 ? 14.211 7.527 10.234 1 98.56 312 CYS A CA 1
ATOM 2499 C C . CYS A 1 312 ? 14.141 6.316 11.148 1 98.56 312 CYS A C 1
ATOM 2501 O O . CYS A 1 312 ? 14.922 6.203 12.102 1 98.56 312 CYS A O 1
ATOM 2503 N N . PHE A 1 313 ? 13.242 5.453 10.914 1 98.56 313 PHE A N 1
ATOM 2504 C CA . PHE A 1 313 ? 13.031 4.258 11.719 1 98.56 313 PHE A CA 1
ATOM 2505 C C . PHE A 1 313 ? 14.047 3.18 11.359 1 98.56 313 PHE A C 1
ATOM 2507 O O . PHE A 1 313 ? 14.727 3.273 10.336 1 98.56 313 PHE A O 1
ATOM 2514 N N . SER A 1 314 ? 14.18 2.176 12.211 1 97.94 314 SER A N 1
ATOM 2515 C CA . SER A 1 314 ? 15.219 1.158 12.078 1 97.94 314 SER A CA 1
ATOM 2516 C C . SER A 1 314 ? 15.062 0.391 10.766 1 97.94 314 SER A C 1
ATOM 2518 O O . SER A 1 314 ? 16.047 -0.101 10.211 1 97.94 314 SER A O 1
ATOM 2520 N N . ASN A 1 315 ? 13.836 0.286 10.227 1 96.5 315 ASN A N 1
ATOM 2521 C CA . ASN A 1 315 ? 13.594 -0.429 8.977 1 96.5 315 ASN A CA 1
ATOM 2522 C C . ASN A 1 315 ? 13.664 0.507 7.773 1 96.5 315 ASN A C 1
ATOM 2524 O O . ASN A 1 315 ? 13.117 0.201 6.711 1 96.5 315 ASN A O 1
ATOM 2528 N N . GLY A 1 316 ? 14.172 1.723 7.98 1 97.19 316 GLY A N 1
ATOM 2529 C CA . GLY A 1 316 ? 14.461 2.621 6.875 1 97.19 316 GLY A CA 1
ATOM 2530 C C . GLY A 1 316 ? 13.281 3.494 6.488 1 97.19 316 GLY A C 1
ATOM 2531 O O . GLY A 1 316 ? 13.391 4.316 5.574 1 97.19 316 GLY A O 1
ATOM 2532 N N . VAL A 1 317 ? 12.117 3.311 7.133 1 97.56 317 VAL A N 1
ATOM 2533 C CA . VAL A 1 317 ? 10.969 4.176 6.891 1 97.56 317 VAL A CA 1
ATOM 2534 C C . VAL A 1 317 ? 11.258 5.578 7.426 1 97.56 317 VAL A C 1
ATOM 2536 O O . VAL A 1 317 ? 11.758 5.73 8.539 1 97.56 317 VAL A O 1
ATOM 2539 N N . LEU A 1 318 ? 10.969 6.559 6.582 1 98.06 318 LEU A N 1
ATOM 2540 C CA . LEU A 1 318 ? 11.188 7.945 6.977 1 98.06 318 LEU A CA 1
ATOM 2541 C C . LEU A 1 318 ? 9.867 8.641 7.277 1 98.06 318 LEU A C 1
ATOM 2543 O O . LEU A 1 318 ? 8.844 8.328 6.672 1 98.06 318 LEU A O 1
ATOM 2547 N N . ALA A 1 319 ? 9.906 9.523 8.203 1 97.69 319 ALA A N 1
ATOM 2548 C CA . ALA A 1 319 ? 8.828 10.453 8.539 1 97.69 319 ALA A CA 1
ATOM 2549 C C . ALA A 1 319 ? 9.383 11.844 8.844 1 97.69 319 ALA A C 1
ATOM 2551 O O . ALA A 1 319 ? 10.602 12.047 8.859 1 97.69 319 ALA A O 1
ATOM 2552 N N . CYS A 1 320 ? 8.539 12.789 8.938 1 96.38 320 CYS A N 1
ATOM 2553 C CA . CYS A 1 320 ? 8.938 14.133 9.352 1 96.38 320 CYS A CA 1
ATOM 2554 C C . CYS A 1 320 ? 8.219 14.539 10.633 1 96.38 320 CYS A C 1
ATOM 2556 O O . CYS A 1 320 ? 7.172 13.984 10.969 1 96.38 320 CYS A O 1
ATOM 2558 N N . THR A 1 321 ? 8.805 15.344 11.352 1 95.5 321 THR A N 1
ATOM 2559 C CA . THR A 1 321 ? 8.195 16.031 12.484 1 95.5 321 THR A CA 1
ATOM 2560 C C . THR A 1 321 ? 8.328 17.547 12.32 1 95.5 321 THR A C 1
ATOM 2562 O O . THR A 1 321 ? 9.359 18.047 11.875 1 95.5 321 THR A O 1
ATOM 2565 N N . GLN A 1 322 ? 7.242 18.219 12.664 1 95.81 322 GLN A N 1
ATOM 2566 C CA . GLN A 1 322 ? 7.242 19.656 12.406 1 95.81 322 GLN A CA 1
ATOM 2567 C C . GLN A 1 322 ? 6.449 20.406 13.477 1 95.81 322 GLN A C 1
ATOM 2569 O O . GLN A 1 322 ? 5.434 19.922 13.961 1 95.81 322 GLN A O 1
ATOM 2574 N N . ASP A 1 323 ? 7.027 21.578 13.836 1 97 323 ASP A N 1
ATOM 2575 C CA . ASP A 1 323 ? 6.223 22.594 14.523 1 97 323 ASP A CA 1
ATOM 2576 C C . ASP A 1 323 ? 5.305 23.312 13.547 1 97 323 ASP A C 1
ATOM 2578 O O . ASP A 1 323 ? 5.766 23.844 12.539 1 97 323 ASP A O 1
ATOM 2582 N N . HIS A 1 324 ? 4.129 23.344 13.844 1 95.12 324 HIS A N 1
ATOM 2583 C CA . HIS A 1 324 ? 3.107 23.906 12.969 1 95.12 324 HIS A CA 1
ATOM 2584 C C . HIS A 1 324 ? 3.178 25.422 12.945 1 95.12 324 HIS A C 1
ATOM 2586 O O . HIS A 1 324 ? 2.639 26.062 12.039 1 95.12 324 HIS A O 1
ATOM 2592 N N . ALA A 1 325 ? 3.805 26.016 13.844 1 96.62 325 ALA A N 1
ATOM 2593 C CA . ALA A 1 325 ? 3.764 27.469 14.023 1 96.62 325 ALA A CA 1
ATOM 2594 C C . ALA A 1 325 ? 4.469 28.172 12.875 1 96.62 325 ALA A C 1
ATOM 2596 O O . ALA A 1 325 ? 3.906 29.094 12.273 1 96.62 325 ALA A O 1
ATOM 2597 N N . PRO A 1 326 ? 5.629 27.766 12.516 1 96.19 326 PRO A N 1
ATOM 2598 C CA . PRO A 1 326 ? 6.328 28.547 11.5 1 96.19 326 PRO A CA 1
ATOM 2599 C C . PRO A 1 326 ? 5.879 28.203 10.078 1 96.19 326 PRO A C 1
ATOM 2601 O O . PRO A 1 326 ? 5.961 29.047 9.18 1 96.19 326 PRO A O 1
ATOM 2604 N N . VAL A 1 327 ? 5.48 26.969 9.859 1 94.38 327 VAL A N 1
ATOM 2605 C CA . VAL A 1 327 ? 5.242 26.562 8.477 1 94.38 327 VAL A CA 1
ATOM 2606 C C . VAL A 1 327 ? 4.027 25.641 8.414 1 94.38 327 VAL A C 1
ATOM 2608 O O . VAL A 1 327 ? 3.791 24.844 9.336 1 94.38 327 VAL A O 1
ATOM 2611 N N . ASP A 1 328 ? 3.348 25.703 7.25 1 93 328 ASP A N 1
ATOM 2612 C CA . ASP A 1 328 ? 2.266 24.766 6.977 1 93 328 ASP A CA 1
ATOM 2613 C C . ASP A 1 328 ? 2.811 23.453 6.434 1 93 328 ASP A C 1
ATOM 2615 O O . ASP A 1 328 ? 3.924 23.391 5.91 1 93 328 ASP A O 1
ATOM 2619 N N . GLY A 1 329 ? 1.958 22.422 6.543 1 92.94 329 GLY A N 1
ATOM 2620 C CA . GLY A 1 329 ? 2.35 21.078 6.117 1 92.94 329 GLY A CA 1
ATOM 2621 C C . GLY A 1 329 ? 2.701 21 4.645 1 92.94 329 GLY A C 1
ATOM 2622 O O . GLY A 1 329 ? 3.543 20.203 4.242 1 92.94 329 GLY A O 1
ATOM 2623 N N . MET A 1 330 ? 2.156 21.875 3.836 1 91.56 330 MET A N 1
ATOM 2624 C CA . MET A 1 330 ? 2.348 21.812 2.389 1 91.56 330 MET A CA 1
ATOM 2625 C C . MET A 1 330 ? 3.791 22.141 2.018 1 91.56 330 MET A C 1
ATOM 2627 O O . MET A 1 330 ? 4.289 21.688 0.991 1 91.56 330 MET A O 1
ATOM 2631 N N . ILE A 1 331 ? 4.449 22.906 2.854 1 93.75 331 ILE A N 1
ATOM 2632 C CA . ILE A 1 331 ? 5.844 23.25 2.607 1 93.75 331 ILE A CA 1
ATOM 2633 C C . ILE A 1 331 ? 6.699 21.984 2.658 1 93.75 331 ILE A C 1
ATOM 2635 O O . ILE A 1 331 ? 7.57 21.766 1.81 1 93.75 331 ILE A O 1
ATOM 2639 N N . ILE A 1 332 ? 6.402 21.172 3.592 1 94.19 332 ILE A N 1
ATOM 2640 C CA . ILE A 1 332 ? 7.145 19.922 3.756 1 94.19 332 ILE A CA 1
ATOM 2641 C C . ILE A 1 332 ? 6.773 18.953 2.639 1 94.19 332 ILE A C 1
ATOM 2643 O O . ILE A 1 332 ? 7.617 18.188 2.166 1 94.19 332 ILE A O 1
ATOM 2647 N N . VAL A 1 333 ? 5.504 18.969 2.252 1 95.12 333 VAL A N 1
ATOM 2648 C CA . VAL A 1 333 ? 5.051 18.125 1.148 1 95.12 333 VAL A CA 1
ATOM 2649 C C . VAL A 1 333 ? 5.836 18.469 -0.116 1 95.12 333 VAL A C 1
ATOM 2651 O O . VAL A 1 333 ? 6.289 17.578 -0.831 1 95.12 333 VAL A O 1
ATOM 2654 N N . VAL A 1 334 ? 6.008 19.734 -0.374 1 93.88 334 VAL A N 1
ATOM 2655 C CA . VAL A 1 334 ? 6.715 20.188 -1.57 1 93.88 334 VAL A CA 1
ATOM 2656 C C . VAL A 1 334 ? 8.18 19.75 -1.496 1 93.88 334 VAL A C 1
ATOM 2658 O O . VAL A 1 334 ? 8.75 19.281 -2.488 1 93.88 334 VAL A O 1
ATOM 2661 N N . LEU A 1 335 ? 8.781 19.953 -0.345 1 95.5 335 LEU A N 1
ATOM 2662 C CA . LEU A 1 335 ? 10.164 19.516 -0.155 1 95.5 335 LEU A CA 1
ATOM 2663 C C . LEU A 1 335 ? 10.297 18.016 -0.44 1 95.5 335 LEU A C 1
ATOM 2665 O O . LEU A 1 335 ? 11.195 17.609 -1.183 1 95.5 335 LEU A O 1
ATOM 2669 N N . ASN A 1 336 ? 9.422 17.219 0.111 1 95.75 336 ASN A N 1
ATOM 2670 C CA . ASN A 1 336 ? 9.492 15.781 -0.061 1 95.75 336 ASN A CA 1
ATOM 2671 C C . ASN A 1 336 ? 9.203 15.367 -1.502 1 95.75 336 ASN A C 1
ATOM 2673 O O . ASN A 1 336 ? 9.75 14.383 -1.992 1 95.75 336 ASN A O 1
ATOM 2677 N N . ALA A 1 337 ? 8.344 16.125 -2.146 1 94.81 337 ALA A N 1
ATOM 2678 C CA . ALA A 1 337 ? 8.094 15.867 -3.562 1 94.81 337 ALA A CA 1
ATOM 2679 C C . ALA A 1 337 ? 9.367 16.047 -4.383 1 94.81 337 ALA A C 1
ATOM 2681 O O . ALA A 1 337 ? 9.625 15.266 -5.305 1 94.81 337 ALA A O 1
ATOM 2682 N N . LEU A 1 338 ? 10.125 17.078 -4.086 1 94.94 338 LEU A N 1
ATOM 2683 C CA . LEU A 1 338 ? 11.375 17.328 -4.793 1 94.94 338 LEU A CA 1
ATOM 2684 C C . LEU A 1 338 ? 12.383 16.219 -4.52 1 94.94 338 LEU A C 1
ATOM 2686 O O . LEU A 1 338 ? 13.078 15.773 -5.43 1 94.94 338 LEU A O 1
ATOM 2690 N N . VAL A 1 339 ? 12.461 15.844 -3.254 1 95.62 339 VAL A N 1
ATOM 2691 C CA . VAL A 1 339 ? 13.352 14.742 -2.893 1 95.62 339 VAL A CA 1
ATOM 2692 C C . VAL A 1 339 ? 12.922 13.469 -3.625 1 95.62 339 VAL A C 1
ATOM 2694 O O . VAL A 1 339 ? 13.758 12.727 -4.137 1 95.62 339 VAL A O 1
ATOM 2697 N N . HIS A 1 340 ? 11.641 13.211 -3.678 1 94.12 340 HIS A N 1
ATOM 2698 C CA . HIS A 1 340 ? 11.094 12.039 -4.344 1 94.12 340 HIS A CA 1
ATOM 2699 C C . HIS A 1 340 ? 11.492 12.008 -5.816 1 94.12 340 HIS A C 1
ATOM 2701 O O . HIS A 1 340 ? 11.875 10.953 -6.336 1 94.12 340 HIS A O 1
ATOM 2707 N N . GLU A 1 341 ? 11.383 13.141 -6.461 1 92.19 341 GLU A N 1
ATOM 2708 C CA . GLU A 1 341 ? 11.773 13.227 -7.863 1 92.19 341 GLU A CA 1
ATOM 2709 C C . GLU A 1 341 ? 13.227 12.82 -8.055 1 92.19 341 GLU A C 1
ATOM 2711 O O . GLU A 1 341 ? 13.562 12.125 -9.016 1 92.19 341 GLU A O 1
ATOM 2716 N N . SER A 1 342 ? 14.047 13.297 -7.141 1 92.81 342 SER A N 1
ATOM 2717 C CA . SER A 1 342 ? 15.461 12.953 -7.207 1 92.81 342 SER A CA 1
ATOM 2718 C C . SER A 1 342 ? 15.672 11.453 -6.996 1 92.81 342 SER A C 1
ATOM 2720 O O . SER A 1 342 ? 16.484 10.836 -7.676 1 92.81 342 SER A O 1
ATOM 2722 N N . LEU A 1 343 ? 14.945 10.891 -6.062 1 92.5 343 LEU A N 1
ATOM 2723 C CA . LEU A 1 343 ? 15.062 9.469 -5.77 1 92.5 343 LEU A CA 1
ATOM 2724 C C . LEU A 1 343 ? 14.578 8.633 -6.945 1 92.5 343 LEU A C 1
ATOM 2726 O O . LEU A 1 343 ? 15.141 7.574 -7.238 1 92.5 343 LEU A O 1
ATOM 2730 N N . ILE A 1 344 ? 13.484 9.023 -7.582 1 89.06 344 ILE A N 1
ATOM 2731 C CA . ILE A 1 344 ? 12.984 8.32 -8.758 1 89.06 344 ILE A CA 1
ATOM 2732 C C . ILE A 1 344 ? 14.062 8.305 -9.844 1 89.06 344 ILE A C 1
ATOM 2734 O O . ILE A 1 344 ? 14.328 7.262 -10.445 1 89.06 344 ILE A O 1
ATOM 2738 N N . ARG A 1 345 ? 14.711 9.453 -10.062 1 87.38 345 ARG A N 1
ATOM 2739 C CA . ARG A 1 345 ? 15.719 9.594 -11.109 1 87.38 345 ARG A CA 1
ATOM 2740 C C . ARG A 1 345 ? 16.922 8.703 -10.836 1 87.38 345 ARG A C 1
ATOM 2742 O O . ARG A 1 345 ? 17.562 8.203 -11.766 1 87.38 345 ARG A O 1
ATOM 2749 N N . THR A 1 346 ? 17.203 8.461 -9.562 1 88.5 346 THR A N 1
ATOM 2750 C CA . THR A 1 346 ? 18.391 7.703 -9.195 1 88.5 346 THR A CA 1
ATOM 2751 C C . THR A 1 346 ? 18.016 6.281 -8.781 1 88.5 346 THR A C 1
ATOM 2753 O O . THR A 1 346 ? 18.891 5.473 -8.469 1 88.5 346 THR A O 1
ATOM 2756 N N . ALA A 1 347 ? 16.719 5.938 -8.672 1 85.19 347 ALA A N 1
ATOM 2757 C CA . ALA A 1 347 ? 16.219 4.66 -8.172 1 85.19 347 ALA A CA 1
ATOM 2758 C C . ALA A 1 347 ? 16.641 4.438 -6.723 1 85.19 347 ALA A C 1
ATOM 2760 O O . ALA A 1 347 ? 16.969 3.32 -6.332 1 85.19 347 ALA A O 1
ATOM 2761 N N . GLY A 1 348 ? 16.75 5.57 -6 1 85.88 348 GLY A N 1
ATOM 2762 C CA . GLY A 1 348 ? 17.062 5.488 -4.582 1 85.88 348 GLY A CA 1
ATOM 2763 C C . GLY A 1 348 ? 18.547 5.328 -4.297 1 85.88 348 GLY A C 1
ATOM 2764 O O . GLY A 1 348 ? 18.938 5.16 -3.145 1 85.88 348 GLY A O 1
ATOM 2765 N N . ARG A 1 349 ? 19.344 5.395 -5.379 1 85.62 349 ARG A N 1
ATOM 2766 C CA . ARG A 1 349 ? 20.781 5.266 -5.203 1 85.62 349 ARG A CA 1
ATOM 2767 C C . ARG A 1 349 ? 21.391 6.562 -4.672 1 85.62 349 ARG A C 1
ATOM 2769 O O . ARG A 1 349 ? 20.688 7.566 -4.531 1 85.62 349 ARG A O 1
ATOM 2776 N N . TRP A 1 350 ? 22.672 6.508 -4.285 1 90.56 350 TRP A N 1
ATOM 2777 C CA . TRP A 1 350 ? 23.422 7.633 -3.734 1 90.56 350 TRP A CA 1
ATOM 2778 C C . TRP A 1 350 ? 23.453 8.797 -4.723 1 90.56 350 TRP A C 1
ATOM 2780 O O . TRP A 1 350 ? 23.578 8.586 -5.93 1 90.56 350 TRP A O 1
ATOM 2790 N N . PRO A 1 351 ? 23.234 9.961 -4.191 1 89.19 351 PRO A N 1
ATOM 2791 C CA . PRO A 1 351 ? 23.422 11.102 -5.094 1 89.19 351 PRO A CA 1
ATOM 2792 C C . PRO A 1 351 ? 24.859 11.203 -5.617 1 89.19 351 PRO A C 1
ATOM 2794 O O . PRO A 1 351 ? 25.797 10.797 -4.93 1 89.19 351 PRO A O 1
ATOM 2797 N N . THR A 1 352 ? 25.125 11.406 -7.023 1 73.19 352 THR A N 1
ATOM 2798 C CA . THR A 1 352 ? 26.453 11.492 -7.641 1 73.19 352 THR A CA 1
ATOM 2799 C C . THR A 1 352 ? 27.031 12.891 -7.465 1 73.19 352 THR A C 1
ATOM 2801 O O . THR A 1 352 ? 26.406 13.883 -7.84 1 73.19 352 THR A O 1
ATOM 2804 N N . SER A 1 353 ? 27.188 13.344 -6.43 1 61.94 353 SER A N 1
ATOM 2805 C CA . SER A 1 353 ? 27.75 14.688 -6.391 1 61.94 353 SER A CA 1
ATOM 2806 C C . SER A 1 353 ? 29.219 14.688 -6.812 1 61.94 353 SER A C 1
ATOM 2808 O O . SER A 1 353 ? 29.984 13.812 -6.41 1 61.94 353 SER A O 1
ATOM 2810 N N . GLU A 1 354 ? 29.516 15.328 -7.984 1 50.69 354 GLU A N 1
ATOM 2811 C CA . GLU A 1 354 ? 30.875 15.625 -8.43 1 50.69 354 GLU A CA 1
ATOM 2812 C C . GLU A 1 354 ? 31.734 16.156 -7.281 1 50.69 354 GLU A C 1
ATOM 2814 O O . GLU A 1 354 ? 32.844 16.656 -7.504 1 50.69 354 GLU A O 1
ATOM 2819 N N . PHE A 1 355 ? 31.188 16.141 -6.09 1 55.56 355 PHE A N 1
ATOM 2820 C CA . PHE A 1 355 ? 31.859 17.125 -5.25 1 55.56 355 PHE A CA 1
ATOM 2821 C C . PHE A 1 355 ? 33.156 16.578 -4.699 1 55.56 355 PHE A C 1
ATOM 2823 O O . PHE A 1 355 ? 33.188 15.508 -4.078 1 55.56 355 PHE A O 1
ATOM 2830 N N . VAL A 1 356 ? 34.156 17.109 -5.297 1 58.72 356 VAL A N 1
ATOM 2831 C CA . VAL A 1 356 ? 35.562 17.109 -4.957 1 58.72 356 VAL A CA 1
ATOM 2832 C C . VAL A 1 356 ? 35.844 18.203 -3.922 1 58.72 356 VAL A C 1
ATOM 2834 O O . VAL A 1 356 ? 35.406 19.344 -4.074 1 58.72 356 VAL A O 1
ATOM 2837 N N . GLY A 1 357 ? 36.312 17.797 -2.627 1 66.62 357 GLY A N 1
ATOM 2838 C CA . GLY A 1 357 ? 37.156 18.703 -1.866 1 66.62 357 GLY A CA 1
ATOM 2839 C C . GLY A 1 357 ? 36.562 19.109 -0.533 1 66.62 357 GLY A C 1
ATOM 2840 O O . GLY A 1 357 ? 36.781 20.219 -0.051 1 66.62 357 GLY A O 1
ATOM 2841 N N . PHE A 1 358 ? 35.5 18.312 0.096 1 77.44 358 PHE A N 1
ATOM 2842 C CA . PHE A 1 358 ? 35.062 18.672 1.442 1 77.44 358 PHE A CA 1
ATOM 2843 C C . PHE A 1 358 ? 36.25 18.75 2.398 1 77.44 358 PHE A C 1
ATOM 2845 O O . PHE A 1 358 ? 37.125 17.891 2.357 1 77.44 358 PHE A O 1
ATOM 2852 N N . SER A 1 359 ? 36.344 19.844 3.051 1 76.69 359 SER A N 1
ATOM 2853 C CA . SER A 1 359 ? 37.5 20.078 3.943 1 76.69 359 SER A CA 1
ATOM 2854 C C . SER A 1 359 ? 37.062 20.031 5.406 1 76.69 359 SER A C 1
ATOM 2856 O O . SER A 1 359 ? 35.875 20.281 5.723 1 76.69 359 SER A O 1
ATOM 2858 N N . ASN A 1 360 ? 37.844 19.625 6.32 1 77.94 360 ASN A N 1
ATOM 2859 C CA . ASN A 1 360 ? 37.688 19.734 7.77 1 77.94 360 ASN A CA 1
ATOM 2860 C C . ASN A 1 360 ? 36.594 18.844 8.305 1 77.94 360 ASN A C 1
ATOM 2862 O O . ASN A 1 360 ? 35.688 19.297 9.016 1 77.94 360 ASN A O 1
ATOM 2866 N N . TYR A 1 361 ? 36.656 17.562 7.926 1 83.81 361 TYR A N 1
ATOM 2867 C CA . TYR A 1 361 ? 35.75 16.594 8.492 1 83.81 361 TYR A CA 1
ATOM 2868 C C . TYR A 1 361 ? 35.844 16.547 10.016 1 83.81 361 TYR A C 1
ATOM 2870 O O . TYR A 1 361 ? 36.969 16.484 10.555 1 83.81 361 TYR A O 1
ATOM 2878 N N . GLN A 1 362 ? 34.75 16.859 10.617 1 90.44 362 GLN A N 1
ATOM 2879 C CA . GLN A 1 362 ? 34.688 16.719 12.07 1 90.44 362 GLN A CA 1
ATOM 2880 C C . GLN A 1 362 ? 33.75 15.586 12.484 1 90.44 362 GLN A C 1
ATOM 2882 O O . GLN A 1 362 ? 32.656 15.453 11.938 1 90.44 362 GLN A O 1
ATOM 2887 N N . ALA A 1 363 ? 34.188 14.75 13.422 1 94.12 363 ALA A N 1
ATOM 2888 C CA . ALA A 1 363 ? 33.344 13.695 13.969 1 94.12 363 ALA A CA 1
ATOM 2889 C C . ALA A 1 363 ? 32.156 14.289 14.734 1 94.12 363 ALA A C 1
ATOM 2891 O O . ALA A 1 363 ? 32.281 15.375 15.305 1 94.12 363 ALA A O 1
ATOM 2892 N N . PRO A 1 364 ? 31.062 13.594 14.688 1 97.44 364 PRO A N 1
ATOM 2893 C CA . PRO A 1 364 ? 29.938 14.078 15.5 1 97.44 364 PRO A CA 1
ATOM 2894 C C . PRO A 1 364 ? 30.297 14.203 16.984 1 97.44 364 PRO A C 1
ATOM 2896 O O . PRO A 1 364 ? 31.031 13.359 17.516 1 97.44 364 PRO A O 1
ATOM 2899 N N . LYS A 1 365 ? 29.828 15.203 17.578 1 98.19 365 LYS A N 1
ATOM 2900 C CA . LYS A 1 365 ? 30.094 15.461 18.984 1 98.19 365 LYS A CA 1
ATOM 2901 C C . LYS A 1 365 ? 28.844 15.281 19.828 1 98.19 365 LYS A C 1
ATOM 2903 O O . LYS A 1 365 ? 27.797 15.883 19.547 1 98.19 365 LYS A O 1
ATOM 2908 N N . GLU A 1 366 ? 28.922 14.469 20.844 1 98.56 366 GLU A N 1
ATOM 2909 C CA . GLU A 1 366 ? 27.781 14.266 21.734 1 98.56 366 GLU A CA 1
ATOM 2910 C C . GLU A 1 366 ? 27.562 15.477 22.641 1 98.56 366 GLU A C 1
ATOM 2912 O O . GLU A 1 366 ? 28.531 16.047 23.156 1 98.56 366 GLU A O 1
ATOM 2917 N N . LEU A 1 367 ? 26.375 15.883 22.75 1 98.75 367 LEU A N 1
ATOM 2918 C CA . LEU A 1 367 ? 26 16.953 23.656 1 98.75 367 LEU A CA 1
ATOM 2919 C C . LEU A 1 367 ? 25.484 16.406 24.969 1 98.75 367 LEU A C 1
ATOM 2921 O O . LEU A 1 367 ? 24.297 16.078 25.094 1 98.75 367 LEU A O 1
ATOM 2925 N N . VAL A 1 368 ? 26.344 16.344 25.984 1 98.5 368 VAL A N 1
ATOM 2926 C CA . VAL A 1 368 ? 25.984 15.797 27.297 1 98.5 368 VAL A CA 1
ATOM 2927 C C . VAL A 1 368 ? 25.594 16.922 28.234 1 98.5 368 VAL A C 1
ATOM 2929 O O . VAL A 1 368 ? 26.375 17.859 28.469 1 98.5 368 VAL A O 1
ATOM 2932 N N . PHE A 1 369 ? 24.453 16.844 28.797 1 98.75 369 PHE A N 1
ATOM 2933 C CA . PHE A 1 369 ? 23.938 17.891 29.656 1 98.75 369 PHE A CA 1
ATOM 2934 C C . PHE A 1 369 ? 24.297 17.625 31.109 1 98.75 369 PHE A C 1
ATOM 2936 O O . PHE A 1 369 ? 24.422 16.469 31.531 1 98.75 369 PHE A O 1
ATOM 2943 N N . THR A 1 370 ? 24.453 18.656 31.828 1 98.62 370 THR A N 1
ATOM 2944 C CA . THR A 1 370 ? 24.469 18.578 33.281 1 98.62 370 THR A CA 1
ATOM 2945 C C . THR A 1 370 ? 23.031 18.609 33.844 1 98.62 370 THR A C 1
ATOM 2947 O O . THR A 1 370 ? 22.297 19.547 33.594 1 98.62 370 THR A O 1
ATOM 2950 N N . ILE A 1 371 ? 22.688 17.594 34.594 1 98.19 371 ILE A N 1
ATOM 2951 C CA . ILE A 1 371 ? 21.312 17.531 35.062 1 98.19 371 ILE A CA 1
ATOM 2952 C C . ILE A 1 371 ? 21.312 17.297 36.594 1 98.19 371 ILE A C 1
ATOM 2954 O O . ILE A 1 371 ? 22.25 16.734 37.125 1 98.19 371 ILE A O 1
ATOM 2958 N N . ASP A 1 372 ? 20.312 17.734 37.344 1 98.38 372 ASP A N 1
ATOM 2959 C CA . ASP A 1 372 ? 20.109 17.5 38.75 1 98.38 372 ASP A CA 1
ATOM 2960 C C . ASP A 1 372 ? 18.781 16.812 39.031 1 98.38 372 ASP A C 1
ATOM 2962 O O . ASP A 1 372 ? 18.125 16.344 38.094 1 98.38 372 ASP A O 1
ATOM 2966 N N . GLU A 1 373 ? 18.422 16.703 40.219 1 98.31 373 GLU A N 1
ATOM 2967 C CA . GLU A 1 373 ? 17.203 15.984 40.625 1 98.31 373 GLU A CA 1
ATOM 2968 C C . GLU A 1 373 ? 15.953 16.688 40.094 1 98.31 373 GLU A C 1
ATOM 2970 O O . GLU A 1 373 ? 14.969 16.031 39.781 1 98.31 373 GLU A O 1
ATOM 2975 N N . THR A 1 374 ? 16 17.984 40.031 1 98.38 374 THR A N 1
ATOM 2976 C CA . THR A 1 374 ? 14.875 18.766 39.562 1 98.38 374 THR A CA 1
ATOM 2977 C C . THR A 1 374 ? 14.594 18.438 38.094 1 98.38 374 THR A C 1
ATOM 2979 O O . THR A 1 374 ? 13.438 18.25 37.688 1 98.38 374 THR A O 1
ATOM 2982 N N . ILE A 1 375 ? 15.641 18.375 37.312 1 98.56 375 ILE A N 1
ATOM 2983 C CA . ILE A 1 375 ? 15.492 18.062 35.906 1 98.56 375 ILE A CA 1
ATOM 2984 C C . ILE A 1 375 ? 15.023 16.625 35.75 1 98.56 375 ILE A C 1
ATOM 2986 O O . ILE A 1 375 ? 14.188 16.328 34.875 1 98.56 375 ILE A O 1
ATOM 2990 N N . TYR A 1 376 ? 15.555 15.758 36.562 1 98.19 376 TYR A N 1
ATOM 2991 C CA . TYR A 1 376 ? 15.125 14.359 36.5 1 98.19 376 TYR A CA 1
ATOM 2992 C C . TYR A 1 376 ? 13.633 14.234 36.75 1 98.19 376 TYR A C 1
ATOM 2994 O O . TYR A 1 376 ? 12.93 13.5 36.062 1 98.19 376 TYR A O 1
ATOM 3002 N N . LYS A 1 377 ? 13.156 14.883 37.719 1 98.5 377 LYS A N 1
ATOM 3003 C CA . LYS A 1 377 ? 11.734 14.852 38.062 1 98.5 377 LYS A CA 1
ATOM 3004 C C . LYS A 1 377 ? 10.898 15.461 36.938 1 98.5 377 LYS A C 1
ATOM 3006 O O . LYS A 1 377 ? 9.797 14.984 36.625 1 98.5 377 LYS A O 1
ATOM 3011 N N . ALA A 1 378 ? 11.398 16.547 36.375 1 98.75 378 ALA A N 1
ATOM 3012 C CA . ALA A 1 378 ? 10.711 17.156 35.25 1 98.75 378 ALA A CA 1
ATOM 3013 C C . ALA A 1 378 ? 10.625 16.188 34.062 1 98.75 378 ALA A C 1
ATOM 3015 O O . ALA A 1 378 ? 9.609 16.141 33.344 1 98.75 378 ALA A O 1
ATOM 3016 N N . MET A 1 379 ? 11.688 15.445 33.812 1 98.69 379 MET A N 1
ATOM 3017 C CA . MET A 1 379 ? 11.703 14.461 32.719 1 98.69 379 MET A CA 1
ATOM 3018 C C . MET A 1 379 ? 10.672 13.367 32.969 1 98.69 379 MET A C 1
ATOM 3020 O O . MET A 1 379 ? 9.984 12.93 32.062 1 98.69 379 MET A O 1
ATOM 3024 N N . GLU A 1 380 ? 10.562 12.914 34.156 1 98.62 380 GLU A N 1
ATOM 3025 C CA . GLU A 1 380 ? 9.57 11.906 34.531 1 98.62 380 GLU A CA 1
ATOM 3026 C C . GLU A 1 380 ? 8.148 12.414 34.281 1 98.62 380 GLU A C 1
ATOM 3028 O O . GLU A 1 380 ? 7.316 11.695 33.719 1 98.62 380 GLU A O 1
ATOM 3033 N N . LYS A 1 381 ? 7.906 13.617 34.719 1 98.75 381 LYS A N 1
ATOM 3034 C CA . LYS A 1 381 ? 6.594 14.211 34.469 1 98.75 381 LYS A CA 1
ATOM 3035 C C . LYS A 1 381 ? 6.297 14.32 32.969 1 98.75 381 LYS A C 1
ATOM 3037 O O . LYS A 1 381 ? 5.188 14.008 32.531 1 98.75 381 LYS A O 1
ATOM 3042 N N . ALA A 1 382 ? 7.262 14.828 32.281 1 98.75 382 ALA A N 1
ATOM 3043 C CA . ALA A 1 382 ? 7.113 15 30.844 1 98.75 382 ALA A CA 1
ATOM 3044 C C . ALA A 1 382 ? 6.805 13.672 30.156 1 98.75 382 ALA A C 1
ATOM 3046 O O . ALA A 1 382 ? 5.969 13.609 29.25 1 98.75 382 ALA A O 1
ATOM 3047 N N . TYR A 1 383 ? 7.492 12.609 30.562 1 98.69 383 TYR A N 1
ATOM 3048 C CA . TYR A 1 383 ? 7.238 11.297 29.984 1 98.69 383 TYR A CA 1
ATOM 3049 C C . TYR A 1 383 ? 5.809 10.844 30.266 1 98.69 383 TYR A C 1
ATOM 3051 O O . TYR A 1 383 ? 5.148 10.281 29.391 1 98.69 383 TYR A O 1
ATOM 3059 N N . ASN A 1 384 ? 5.395 11.055 31.484 1 98.62 384 ASN A N 1
ATOM 3060 C CA . ASN A 1 384 ? 4.031 10.672 31.828 1 98.62 384 ASN A CA 1
ATOM 3061 C C . ASN A 1 384 ? 3.006 11.438 31 1 98.62 384 ASN A C 1
ATOM 3063 O O . ASN A 1 384 ? 2.002 10.867 30.562 1 98.62 384 ASN A O 1
ATOM 3067 N N . THR A 1 385 ? 3.254 12.727 30.812 1 98.44 385 THR A N 1
ATOM 3068 C CA . THR A 1 385 ? 2.395 13.547 29.953 1 98.44 385 THR A CA 1
ATOM 3069 C C . THR A 1 385 ? 2.355 12.992 28.547 1 98.44 385 THR A C 1
ATOM 3071 O O . THR A 1 385 ? 1.279 12.812 27.969 1 98.44 385 THR A O 1
ATOM 3074 N N . PHE A 1 386 ? 3.492 12.672 28.047 1 98.44 386 PHE A N 1
ATOM 3075 C CA . PHE A 1 386 ? 3.609 12.117 26.703 1 98.44 386 PHE A CA 1
ATOM 3076 C C . PHE A 1 386 ? 2.855 10.797 26.594 1 98.44 386 PHE A C 1
ATOM 3078 O O . PHE A 1 386 ? 2.07 10.602 25.656 1 98.44 386 PHE A O 1
ATOM 3085 N N . ALA A 1 387 ? 3.154 9.938 27.5 1 98.44 387 ALA A N 1
ATOM 3086 C CA . ALA A 1 387 ? 2.572 8.602 27.469 1 98.44 387 ALA A CA 1
ATOM 3087 C C . ALA A 1 387 ? 1.049 8.664 27.516 1 98.44 387 ALA A C 1
ATOM 3089 O O . ALA A 1 387 ? 0.373 7.906 26.812 1 98.44 387 ALA A O 1
ATOM 3090 N N . ALA A 1 388 ? 0.509 9.531 28.281 1 98.19 388 ALA A N 1
ATOM 3091 C CA . ALA A 1 388 ? -0.938 9.695 28.391 1 98.19 388 ALA A CA 1
ATOM 3092 C C . ALA A 1 388 ? -1.531 10.195 27.078 1 98.19 388 ALA A C 1
ATOM 3094 O O . ALA A 1 388 ? -2.555 9.688 26.609 1 98.19 388 ALA A O 1
ATOM 3095 N N . ASN A 1 389 ? -0.907 11.195 26.531 1 97.94 389 ASN A N 1
ATOM 3096 C CA . ASN A 1 389 ? -1.385 11.742 25.266 1 97.94 389 ASN A CA 1
ATOM 3097 C C . ASN A 1 389 ? -1.279 10.719 24.125 1 97.94 389 ASN A C 1
ATOM 3099 O O . ASN A 1 389 ? -2.203 10.578 23.328 1 97.94 389 ASN A O 1
ATOM 3103 N N . ALA A 1 390 ? -0.132 10.039 24.062 1 98.31 390 ALA A N 1
ATOM 3104 C CA . ALA A 1 390 ? 0.112 9.055 23.016 1 98.31 390 ALA A CA 1
ATOM 3105 C C . ALA A 1 390 ? -0.891 7.91 23.094 1 98.31 390 ALA A C 1
ATOM 3107 O O . ALA A 1 390 ? -1.413 7.461 22.062 1 98.31 390 ALA A O 1
ATOM 3108 N N . SER A 1 391 ? -1.168 7.457 24.281 1 97.94 391 SER A N 1
ATOM 3109 C CA . SER A 1 391 ? -2.074 6.328 24.453 1 97.94 391 SER A CA 1
ATOM 3110 C C . SER A 1 391 ? -3.51 6.711 24.109 1 97.94 391 SER A C 1
ATOM 3112 O O . SER A 1 391 ? -4.324 5.852 23.781 1 97.94 391 SER A O 1
ATOM 3114 N N . ASN A 1 392 ? -3.824 7.953 24.219 1 98.12 392 ASN A N 1
ATOM 3115 C CA . ASN A 1 392 ? -5.188 8.43 24.016 1 98.12 392 ASN A CA 1
ATOM 3116 C C . ASN A 1 392 ? -5.469 8.719 22.547 1 98.12 392 ASN A C 1
ATOM 3118 O O . ASN A 1 392 ? -6.625 8.875 22.141 1 98.12 392 ASN A O 1
ATOM 3122 N N . LEU A 1 393 ? -4.488 8.828 21.703 1 98.44 393 LEU A N 1
ATOM 3123 C CA . LEU A 1 393 ? -4.672 9.195 20.297 1 98.44 393 LEU A CA 1
ATOM 3124 C C . LEU A 1 393 ? -4.766 7.953 19.422 1 98.44 393 LEU A C 1
ATOM 3126 O O . LEU A 1 393 ? -3.902 7.074 19.484 1 98.44 393 LEU A O 1
ATOM 3130 N N . LEU A 1 394 ? -5.82 7.852 18.594 1 97.88 394 LEU A N 1
ATOM 3131 C CA . LEU A 1 394 ? -6.008 6.77 17.625 1 97.88 394 LEU A CA 1
ATOM 3132 C C . LEU A 1 394 ? -5.789 7.266 16.203 1 97.88 394 LEU A C 1
ATOM 3134 O O . LEU A 1 394 ? -6.176 8.383 15.867 1 97.88 394 LEU A O 1
ATOM 3138 N N . VAL A 1 395 ? -5.141 6.426 15.43 1 97.94 395 VAL A N 1
ATOM 3139 C CA . VAL A 1 395 ? -4.848 6.742 14.031 1 97.94 395 VAL A CA 1
ATOM 3140 C C . VAL A 1 395 ? -5.332 5.605 13.133 1 97.94 395 VAL A C 1
ATOM 3142 O O . VAL A 1 395 ? -5.176 4.43 13.469 1 97.94 395 VAL A O 1
ATOM 3145 N N . LEU A 1 396 ? -5.965 5.883 12.008 1 96.62 396 LEU A N 1
ATOM 3146 C CA . LEU A 1 396 ? -6.336 4.934 10.961 1 96.62 396 LEU A CA 1
ATOM 3147 C C . LEU A 1 396 ? -6.145 5.543 9.578 1 96.62 396 LEU A C 1
ATOM 3149 O O . LEU A 1 396 ? -6.68 6.617 9.289 1 96.62 396 LEU A O 1
ATOM 3153 N N . SER A 1 397 ? -5.328 4.938 8.797 1 96 397 SER A N 1
ATOM 3154 C CA . SER A 1 397 ? -5.062 5.441 7.449 1 96 397 SER A CA 1
ATOM 3155 C C . SER A 1 397 ? -5.027 4.309 6.43 1 96 397 SER A C 1
ATOM 3157 O O . SER A 1 397 ? -4.371 3.287 6.648 1 96 397 SER A O 1
ATOM 3159 N N . SER A 1 398 ? -5.777 4.473 5.371 1 92.75 398 SER A N 1
ATOM 3160 C CA . SER A 1 398 ? -5.793 3.545 4.246 1 92.75 398 SER A CA 1
ATOM 3161 C C . SER A 1 398 ? -6.395 4.188 3.002 1 92.75 398 SER A C 1
ATOM 3163 O O . SER A 1 398 ? -7.211 5.105 3.105 1 92.75 398 SER A O 1
ATOM 3165 N N . ARG A 1 399 ? -5.977 3.67 1.863 1 91.38 399 ARG A N 1
ATOM 3166 C CA . ARG A 1 399 ? -6.605 4.102 0.62 1 91.38 399 ARG A CA 1
ATOM 3167 C C . ARG A 1 399 ? -8.086 3.719 0.591 1 91.38 399 ARG A C 1
ATOM 3169 O O . ARG A 1 399 ? -8.477 2.697 1.158 1 91.38 399 ARG A O 1
ATOM 3176 N N . CYS A 1 400 ? -8.922 4.535 -0.048 1 87.56 400 CYS A N 1
ATOM 3177 C CA . CYS A 1 400 ? -10.336 4.195 -0.147 1 87.56 400 CYS A CA 1
ATOM 3178 C C . CYS A 1 400 ? -10.953 4.781 -1.412 1 87.56 400 CYS A C 1
ATOM 3180 O O . CYS A 1 400 ? -10.289 5.523 -2.143 1 87.56 400 CYS A O 1
ATOM 3182 N N . GLY A 1 401 ? -12.289 4.395 -1.706 1 74.12 401 GLY A N 1
ATOM 3183 C CA . GLY A 1 401 ? -13.125 4.945 -2.762 1 74.12 401 GLY A CA 1
ATOM 3184 C C . GLY A 1 401 ? -12.992 4.195 -4.074 1 74.12 401 GLY A C 1
ATOM 3185 O O . GLY A 1 401 ? -13.969 4.047 -4.809 1 74.12 401 GLY A O 1
ATOM 3186 N N . ALA A 1 402 ? -11.984 3.689 -4.438 1 76.56 402 ALA A N 1
ATOM 3187 C CA . ALA A 1 402 ? -11.648 3.002 -5.684 1 76.56 402 ALA A CA 1
ATOM 3188 C C . ALA A 1 402 ? -11.672 3.967 -6.863 1 76.56 402 ALA A C 1
ATOM 3190 O O . ALA A 1 402 ? -12 3.576 -7.984 1 76.56 402 ALA A O 1
ATOM 3191 N N . PHE A 1 403 ? -11.75 5.281 -6.594 1 86.88 403 PHE A N 1
ATOM 3192 C CA . PHE A 1 403 ? -11.539 6.316 -7.598 1 86.88 403 PHE A CA 1
ATOM 3193 C C . PHE A 1 403 ? -10.805 7.512 -6.996 1 86.88 403 PHE A C 1
ATOM 3195 O O . PHE A 1 403 ? -10.688 7.625 -5.777 1 86.88 403 PHE A O 1
ATOM 3202 N N . GLY A 1 404 ? -10.312 8.391 -7.836 1 92.69 404 GLY A N 1
ATOM 3203 C CA . GLY A 1 404 ? -9.57 9.555 -7.391 1 92.69 404 GLY A CA 1
ATOM 3204 C C . GLY A 1 404 ? -9.734 10.758 -8.305 1 92.69 404 GLY A C 1
ATOM 3205 O O . GLY A 1 404 ? -10.844 11.039 -8.773 1 92.69 404 GLY A O 1
ATOM 3206 N N . LYS A 1 405 ? -8.727 11.438 -8.477 1 94.81 405 LYS A N 1
ATOM 3207 C CA . LYS A 1 405 ? -8.727 12.695 -9.211 1 94.81 405 LYS A CA 1
ATOM 3208 C C . LYS A 1 405 ? -9.133 12.492 -10.664 1 94.81 405 LYS A C 1
ATOM 3210 O O . LYS A 1 405 ? -9.836 13.32 -11.242 1 94.81 405 LYS A O 1
ATOM 3215 N N . GLN A 1 406 ? -8.758 11.383 -11.289 1 93.06 406 GLN A N 1
ATOM 3216 C CA . GLN A 1 406 ? -9.055 11.148 -12.695 1 93.06 406 GLN A CA 1
ATOM 3217 C C . GLN A 1 406 ? -10.555 11.023 -12.93 1 93.06 406 GLN A C 1
ATOM 3219 O O . GLN A 1 406 ? -11.094 11.602 -13.875 1 93.06 406 GLN A O 1
ATOM 3224 N N . TRP A 1 407 ? -11.188 10.312 -12.07 1 92.88 407 TRP A N 1
ATOM 3225 C CA . TRP A 1 407 ? -12.633 10.133 -12.188 1 92.88 407 TRP A CA 1
ATOM 3226 C C . TRP A 1 407 ? -13.359 11.453 -11.953 1 92.88 407 TRP A C 1
ATOM 3228 O O . TRP A 1 407 ? -14.297 11.789 -12.688 1 92.88 407 TRP A O 1
ATOM 3238 N N . THR A 1 408 ? -12.977 12.188 -10.922 1 96.06 408 THR A N 1
ATOM 3239 C CA . THR A 1 408 ? -13.641 13.445 -10.609 1 96.06 408 THR A CA 1
ATOM 3240 C C . THR A 1 408 ? -13.5 14.438 -11.766 1 96.06 408 THR A C 1
ATOM 3242 O O . THR A 1 408 ? -14.438 15.172 -12.07 1 96.06 408 THR A O 1
ATOM 3245 N N . LYS A 1 409 ? -12.344 14.469 -12.359 1 94.62 409 LYS A N 1
ATOM 3246 C CA . LYS A 1 409 ? -12.117 15.344 -13.5 1 94.62 409 LYS A CA 1
ATOM 3247 C C . LYS A 1 409 ? -13.039 14.977 -14.664 1 94.62 409 LYS A C 1
ATOM 3249 O O . LYS A 1 409 ? -13.578 15.852 -15.344 1 94.62 409 LYS A O 1
ATOM 3254 N N . LYS A 1 410 ? -13.18 13.742 -14.898 1 94.06 410 LYS A N 1
ATOM 3255 C CA . LYS A 1 410 ? -14.047 13.234 -15.961 1 94.06 410 LYS A CA 1
ATOM 3256 C C . LYS A 1 410 ? -15.461 13.773 -15.82 1 94.06 410 LYS A C 1
ATOM 3258 O O . LYS A 1 410 ? -16.125 14.07 -16.812 1 94.06 410 LYS A O 1
ATOM 3263 N N . TYR A 1 411 ? -15.93 13.977 -14.617 1 94.69 411 TYR A N 1
ATOM 3264 C CA . TYR A 1 411 ? -17.297 14.398 -14.367 1 94.69 411 TYR A CA 1
ATOM 3265 C C . TYR A 1 411 ? -17.359 15.867 -13.961 1 94.69 411 TYR A C 1
ATOM 3267 O O . TYR A 1 411 ? -18.375 16.344 -13.453 1 94.69 411 TYR A O 1
ATOM 3275 N N . LYS A 1 412 ? -16.188 16.547 -14.062 1 95.5 412 LYS A N 1
ATOM 3276 C CA . LYS A 1 412 ? -16.062 17.984 -13.844 1 95.5 412 LYS A CA 1
ATOM 3277 C C . LYS A 1 412 ? -16.406 18.344 -12.398 1 95.5 412 LYS A C 1
ATOM 3279 O O . LYS A 1 412 ? -17.125 19.312 -12.148 1 95.5 412 LYS A O 1
ATOM 3284 N N . LEU A 1 413 ? -15.984 17.516 -11.508 1 97.19 413 LEU A N 1
ATOM 3285 C CA . LEU A 1 413 ? -16.109 17.75 -10.078 1 97.19 413 LEU A CA 1
ATOM 3286 C C . LEU A 1 413 ? -14.734 18 -9.453 1 97.19 413 LEU A C 1
ATOM 3288 O O . LEU A 1 413 ? -13.742 17.391 -9.844 1 97.19 413 LEU A O 1
ATOM 3292 N N . HIS A 1 414 ? -14.664 18.969 -8.609 1 97.12 414 HIS A N 1
ATOM 3293 C CA . HIS A 1 414 ? -13.406 19.172 -7.891 1 97.12 414 HIS A CA 1
ATOM 3294 C C . HIS A 1 414 ? -13.164 18.031 -6.895 1 97.12 414 HIS A C 1
ATOM 3296 O O . HIS A 1 414 ? -14 17.766 -6.035 1 97.12 414 HIS A O 1
ATOM 3302 N N . PRO A 1 415 ? -12.016 17.344 -6.984 1 96.88 415 PRO A N 1
ATOM 3303 C CA . PRO A 1 415 ? -11.789 16.172 -6.145 1 96.88 415 PRO A CA 1
ATOM 3304 C C . PRO A 1 415 ? -11.852 16.484 -4.652 1 96.88 415 PRO A C 1
ATOM 3306 O O . PRO A 1 415 ? -12.383 15.695 -3.871 1 96.88 415 PRO A O 1
ATOM 3309 N N . ASP A 1 416 ? -11.289 17.625 -4.281 1 97.5 416 ASP A N 1
ATOM 3310 C CA . ASP A 1 416 ? -11.297 18.031 -2.879 1 97.5 416 ASP A CA 1
ATOM 3311 C C . ASP A 1 416 ? -12.727 18.219 -2.373 1 97.5 416 ASP A C 1
ATOM 3313 O O . ASP A 1 416 ? -13.047 17.812 -1.252 1 97.5 416 ASP A O 1
ATOM 3317 N N . THR A 1 417 ? -13.57 18.828 -3.156 1 98.31 417 THR A N 1
ATOM 3318 C CA . THR A 1 417 ? -14.961 19.047 -2.785 1 98.31 417 THR A CA 1
ATOM 3319 C C . THR A 1 417 ? -15.703 17.734 -2.617 1 98.31 417 THR A C 1
ATOM 3321 O O . THR A 1 417 ? -16.484 17.562 -1.677 1 98.31 417 THR A O 1
ATOM 3324 N N . VAL A 1 418 ? -15.484 16.828 -3.531 1 98 418 VAL A N 1
ATOM 3325 C CA . VAL A 1 418 ? -16.109 15.508 -3.465 1 98 418 VAL A CA 1
ATOM 3326 C C . VAL A 1 418 ? -15.758 14.828 -2.143 1 98 418 VAL A C 1
ATOM 3328 O O . VAL A 1 418 ? -16.625 14.289 -1.462 1 98 418 VAL A O 1
ATOM 3331 N N . PHE A 1 419 ? -14.516 14.836 -1.783 1 98.12 419 PHE A N 1
ATOM 3332 C CA . PHE A 1 419 ? -14.07 14.18 -0.562 1 98.12 419 PHE A CA 1
ATOM 3333 C C . PHE A 1 419 ? -14.656 14.859 0.667 1 98.12 419 PHE A C 1
ATOM 3335 O O . PHE A 1 419 ? -15.047 14.188 1.627 1 98.12 419 PHE A O 1
ATOM 3342 N N . GLN A 1 420 ? -14.656 16.188 0.695 1 98.69 420 GLN A N 1
ATOM 3343 C CA . GLN A 1 420 ? -15.219 16.938 1.812 1 98.69 420 GLN A CA 1
ATOM 3344 C C . GLN A 1 420 ? -16.688 16.594 2.014 1 98.69 420 GLN A C 1
ATOM 3346 O O . GLN A 1 420 ? -17.156 16.438 3.146 1 98.69 420 GLN A O 1
ATOM 3351 N N . LEU A 1 421 ? -17.438 16.562 0.92 1 98.69 421 LEU A N 1
ATOM 3352 C CA . LEU A 1 421 ? -18.844 16.188 1.046 1 98.69 421 LEU A CA 1
ATOM 3353 C C . LEU A 1 421 ? -18.984 14.742 1.509 1 98.69 421 LEU A C 1
ATOM 3355 O O . LEU A 1 421 ? -19.906 14.406 2.246 1 98.69 421 LEU A O 1
ATOM 3359 N N . ALA A 1 422 ? -18.078 13.867 1.026 1 98.38 422 ALA A N 1
ATOM 3360 C CA . ALA A 1 422 ? -18.094 12.492 1.515 1 98.38 422 ALA A CA 1
ATOM 3361 C C . ALA A 1 422 ? -17.875 12.445 3.025 1 98.38 422 ALA A C 1
ATOM 3363 O O . ALA A 1 422 ? -18.484 11.625 3.717 1 98.38 422 ALA A O 1
ATOM 3364 N N . LEU A 1 423 ? -17 13.297 3.545 1 98.75 423 LEU A N 1
ATOM 3365 C CA . LEU A 1 423 ? -16.766 13.383 4.98 1 98.75 423 LEU A CA 1
ATOM 3366 C C . LEU A 1 423 ? -18.031 13.812 5.715 1 98.75 423 LEU A C 1
ATOM 3368 O O . LEU A 1 423 ? -18.359 13.273 6.773 1 98.75 423 LEU A O 1
ATOM 3372 N N . GLN A 1 424 ? -18.719 14.828 5.141 1 98.81 424 GLN A N 1
ATOM 3373 C CA . GLN A 1 424 ? -19.969 15.281 5.746 1 98.81 424 GLN A CA 1
ATOM 3374 C C . GLN A 1 424 ? -21 14.156 5.785 1 98.81 424 GLN A C 1
ATOM 3376 O O . GLN A 1 424 ? -21.672 13.969 6.797 1 98.81 424 GLN A O 1
ATOM 3381 N N . LEU A 1 425 ? -21.094 13.43 4.684 1 98.62 425 LEU A N 1
ATOM 3382 C CA . LEU A 1 425 ? -22.047 12.328 4.602 1 98.62 425 LEU A CA 1
ATOM 3383 C C . LEU A 1 425 ? -21.688 11.227 5.598 1 98.62 425 LEU A C 1
ATOM 3385 O O . LEU A 1 425 ? -22.562 10.688 6.273 1 98.62 425 LEU A O 1
ATOM 3389 N N . ALA A 1 426 ? -20.422 10.867 5.656 1 98.12 426 ALA A N 1
ATOM 3390 C CA . ALA A 1 426 ? -19.953 9.828 6.578 1 98.12 426 ALA A CA 1
ATOM 3391 C C . ALA A 1 426 ? -20.312 10.18 8.023 1 98.12 426 ALA A C 1
ATOM 3393 O O . ALA A 1 426 ? -20.766 9.32 8.781 1 98.12 426 ALA A O 1
ATOM 3394 N N . TYR A 1 427 ? -20.047 11.453 8.367 1 98.69 427 TYR A N 1
ATOM 3395 C CA . TYR A 1 427 ? -20.375 11.891 9.719 1 98.69 427 TYR A CA 1
ATOM 3396 C C . TYR A 1 427 ? -21.875 11.805 9.969 1 98.69 427 TYR A C 1
ATOM 3398 O O . TYR A 1 427 ? -22.297 11.367 11.039 1 98.69 427 TYR A O 1
ATOM 3406 N N . TYR A 1 428 ? -22.672 12.266 9.016 1 98.44 428 TYR A N 1
ATOM 3407 C CA . TYR A 1 428 ? -24.125 12.242 9.156 1 98.44 428 TYR A CA 1
ATOM 3408 C C . TYR A 1 428 ? -24.641 10.812 9.266 1 98.44 428 TYR A C 1
ATOM 3410 O O . TYR A 1 428 ? -25.578 10.547 10.016 1 98.44 428 TYR A O 1
ATOM 3418 N N . MET A 1 429 ? -24.078 9.898 8.508 1 97.19 429 MET A N 1
ATOM 3419 C CA . MET A 1 429 ? -24.453 8.492 8.578 1 97.19 429 MET A CA 1
ATOM 3420 C C . MET A 1 429 ? -24.219 7.938 9.977 1 97.19 429 MET A C 1
ATOM 3422 O O . MET A 1 429 ? -25.031 7.168 10.492 1 97.19 429 MET A O 1
ATOM 3426 N N . LEU A 1 430 ? -23.156 8.312 10.578 1 97 430 LEU A N 1
ATOM 3427 C CA . LEU A 1 430 ? -22.719 7.723 11.844 1 97 430 LEU A CA 1
ATOM 3428 C C . LEU A 1 430 ? -23.391 8.398 13.023 1 97 430 LEU A C 1
ATOM 3430 O O . LEU A 1 430 ? -23.781 7.738 13.984 1 97 430 LEU A O 1
ATOM 3434 N N . HIS A 1 431 ? -23.547 9.742 12.938 1 97.56 431 HIS A N 1
ATOM 3435 C CA . HIS A 1 431 ? -23.938 10.492 14.125 1 97.56 431 HIS A CA 1
ATOM 3436 C C . HIS A 1 431 ? -25.328 11.102 13.961 1 97.56 431 HIS A C 1
ATOM 3438 O O . HIS A 1 431 ? -25.906 11.609 14.93 1 97.56 431 HIS A O 1
ATOM 3444 N N . HIS A 1 432 ? -25.859 11.195 12.727 1 97.44 432 HIS A N 1
ATOM 3445 C CA . HIS A 1 432 ? -27.219 11.641 12.414 1 97.44 432 HIS A CA 1
ATOM 3446 C C . HIS A 1 432 ? -27.391 13.117 12.758 1 97.44 432 HIS A C 1
ATOM 3448 O O . HIS A 1 432 ? -28.438 13.508 13.281 1 97.44 432 HIS A O 1
ATOM 3454 N N . LYS A 1 433 ? -26.375 13.891 12.57 1 97.81 433 LYS A N 1
ATOM 3455 C CA . LYS A 1 433 ? -26.391 15.344 12.75 1 97.81 433 LYS A CA 1
ATOM 3456 C C . LYS A 1 433 ? -25.266 16 11.961 1 97.81 433 LYS A C 1
ATOM 3458 O O . LYS A 1 433 ? -24.297 15.352 11.57 1 97.81 433 LYS A O 1
ATOM 3463 N N . PRO A 1 434 ? -25.438 17.312 11.656 1 98.12 434 PRO A N 1
ATOM 3464 C CA . PRO A 1 434 ? -24.359 18.016 10.977 1 98.12 434 PRO A CA 1
ATOM 3465 C C . PRO A 1 434 ? -23.125 18.188 11.867 1 98.12 434 PRO A C 1
ATOM 3467 O O . PRO A 1 434 ? -23.219 18.031 13.094 1 98.12 434 PRO A O 1
ATOM 3470 N N . VAL A 1 435 ? -22 18.531 11.273 1 98.62 435 VAL A N 1
ATOM 3471 C CA . VAL A 1 435 ? -20.766 18.672 12.023 1 98.62 435 VAL A CA 1
ATOM 3472 C C . VAL A 1 435 ? -20.016 19.938 11.57 1 98.62 435 VAL A C 1
ATOM 3474 O O . VAL A 1 435 ? -19.797 20.125 10.375 1 98.62 435 VAL A O 1
ATOM 3477 N N . PRO A 1 436 ? -19.75 20.844 12.516 1 98.56 436 PRO A N 1
ATOM 3478 C CA . PRO A 1 436 ? -18.859 21.953 12.117 1 98.56 436 PRO A CA 1
ATOM 3479 C C . PRO A 1 436 ? -17.5 21.469 11.617 1 98.56 436 PRO A C 1
ATOM 3481 O O . PRO A 1 436 ? -16.828 20.719 12.312 1 98.56 436 PRO A O 1
ATOM 3484 N N . THR A 1 437 ? -17.141 21.844 10.414 1 98.75 437 THR A N 1
ATOM 3485 C CA . THR A 1 437 ? -15.953 21.297 9.758 1 98.75 437 THR A CA 1
ATOM 3486 C C . THR A 1 437 ? -15.055 22.438 9.266 1 98.75 437 THR A C 1
ATOM 3488 O O . THR A 1 437 ? -15.508 23.344 8.57 1 98.75 437 THR A O 1
ATOM 3491 N N . TYR A 1 438 ? -13.828 22.328 9.695 1 98.19 438 TYR A N 1
ATOM 3492 C CA . TYR A 1 438 ? -12.773 23.234 9.25 1 98.19 438 TYR A CA 1
ATOM 3493 C C . TYR A 1 438 ? -12.055 22.672 8.031 1 98.19 438 TYR A C 1
ATOM 3495 O O . TYR A 1 438 ? -11.594 21.531 8.039 1 98.19 438 TYR A O 1
ATOM 3503 N N . GLU A 1 439 ? -11.953 23.391 6.977 1 98.12 439 GLU A N 1
ATOM 3504 C CA . GLU A 1 439 ? -11.055 23.109 5.859 1 98.12 439 GLU A CA 1
ATOM 3505 C C . GLU A 1 439 ? -10.141 24.297 5.574 1 98.12 439 GLU A C 1
ATOM 3507 O O . GLU A 1 439 ? -10.57 25.453 5.645 1 98.12 439 GLU A O 1
ATOM 3512 N N . THR A 1 440 ? -8.93 24.016 5.266 1 96.44 440 THR A N 1
ATOM 3513 C CA . THR A 1 440 ? -7.938 25.062 5.027 1 96.44 440 THR A CA 1
ATOM 3514 C C . THR A 1 440 ? -8.117 25.672 3.641 1 96.44 440 THR A C 1
ATOM 3516 O O . THR A 1 440 ? -8.234 24.953 2.648 1 96.44 440 THR A O 1
ATOM 3519 N N . ALA A 1 441 ? -8.164 26.953 3.553 1 97.12 441 ALA A N 1
ATOM 3520 C CA . ALA A 1 441 ? -8.047 27.703 2.311 1 97.12 441 ALA A CA 1
ATOM 3521 C C . ALA A 1 441 ? -6.777 28.562 2.307 1 97.12 441 ALA A C 1
ATOM 3523 O O . ALA A 1 441 ? -6.555 29.359 3.221 1 97.12 441 ALA A O 1
ATOM 3524 N N . THR A 1 442 ? -5.965 28.391 1.362 1 95.69 442 THR A N 1
ATOM 3525 C CA . THR A 1 442 ? -4.711 29.141 1.322 1 95.69 442 THR A CA 1
ATOM 3526 C C . THR A 1 442 ? -4.965 30.594 0.956 1 95.69 442 THR A C 1
ATOM 3528 O O . THR A 1 442 ? -5.824 30.891 0.123 1 95.69 442 THR A O 1
ATOM 3531 N N . THR A 1 443 ? -4.281 31.531 1.572 1 97.19 443 THR A N 1
ATOM 3532 C CA . THR A 1 443 ? -4.336 32.938 1.239 1 97.19 443 THR A CA 1
ATOM 3533 C C . THR A 1 443 ? -2.969 33.438 0.792 1 97.19 443 THR A C 1
ATOM 3535 O O . THR A 1 443 ? -2.646 34.625 0.966 1 97.19 443 THR A O 1
ATOM 3538 N N . ARG A 1 444 ? -2.156 32.562 0.254 1 97.06 444 ARG A N 1
ATOM 3539 C CA . ARG A 1 444 ? -0.774 32.875 -0.09 1 97.06 444 ARG A CA 1
ATOM 3540 C C . ARG A 1 444 ? -0.712 33.844 -1.281 1 97.06 444 ARG A C 1
ATOM 3542 O O . ARG A 1 444 ? 0.362 34.312 -1.637 1 97.06 444 ARG A O 1
ATOM 3549 N N . GLN A 1 445 ? -1.849 34.094 -1.924 1 97.31 445 GLN A N 1
ATOM 3550 C CA . GLN A 1 445 ? -1.871 35.094 -2.992 1 97.31 445 GLN A CA 1
ATOM 3551 C C . GLN A 1 445 ? -1.686 36.5 -2.436 1 97.31 445 GLN A C 1
ATOM 3553 O O . GLN A 1 445 ? -1.453 37.438 -3.191 1 97.31 445 GLN A O 1
ATOM 3558 N N . PHE A 1 446 ? -1.744 36.656 -1.138 1 98 446 PHE A N 1
ATOM 3559 C CA . PHE A 1 446 ? -1.521 37.938 -0.464 1 98 446 PHE A CA 1
ATOM 3560 C C . PHE A 1 446 ? -0.185 37.938 0.269 1 98 446 PHE A C 1
ATOM 3562 O O . PHE A 1 446 ? 0.396 36.875 0.51 1 98 446 PHE A O 1
ATOM 3569 N N . TYR A 1 447 ? 0.3 39.156 0.621 1 98.06 447 TYR A N 1
ATOM 3570 C CA . TYR A 1 447 ? 1.562 39.344 1.329 1 98.06 447 TYR A CA 1
ATOM 3571 C C . TYR A 1 447 ? 1.575 38.531 2.627 1 98.06 447 TYR A C 1
ATOM 3573 O O . TYR A 1 447 ? 0.74 38.75 3.508 1 98.06 447 TYR A O 1
ATOM 3581 N N . HIS A 1 448 ? 2.504 37.562 2.764 1 97.5 448 HIS A N 1
ATOM 3582 C CA . HIS A 1 448 ? 2.686 36.719 3.934 1 97.5 448 HIS A CA 1
ATOM 3583 C C . HIS A 1 448 ? 1.408 35.938 4.262 1 97.5 448 HIS A C 1
ATOM 3585 O O . HIS A 1 448 ? 1.132 35.656 5.43 1 97.5 448 HIS A O 1
ATOM 3591 N N . GLY A 1 449 ? 0.556 35.719 3.234 1 96.5 449 GLY A N 1
ATOM 3592 C CA . GLY A 1 449 ? -0.685 34.969 3.438 1 96.5 449 GLY A CA 1
ATOM 3593 C C . GLY A 1 449 ? -0.467 33.531 3.854 1 96.5 449 GLY A C 1
ATOM 3594 O O . GLY A 1 449 ? 0.445 32.875 3.357 1 96.5 449 GLY A O 1
ATOM 3595 N N . ARG A 1 450 ? -1.324 33 4.746 1 95.38 450 ARG A N 1
ATOM 3596 C CA . ARG A 1 450 ? -1.212 31.625 5.211 1 95.38 450 ARG A CA 1
ATOM 3597 C C . ARG A 1 450 ? -2.525 30.875 5.02 1 95.38 450 ARG A C 1
ATOM 3599 O O . ARG A 1 450 ? -2.727 30.219 3.996 1 95.38 450 ARG A O 1
ATOM 3606 N N . THR A 1 451 ? -3.555 31.141 5.875 1 95.31 451 THR A N 1
ATOM 3607 C CA . THR A 1 451 ? -4.77 30.344 5.711 1 95.31 451 THR A CA 1
ATOM 3608 C C . THR A 1 451 ? -6.008 31.188 6.02 1 95.31 451 THR A C 1
ATOM 3610 O O . THR A 1 451 ? -5.914 32.219 6.699 1 95.31 451 THR A O 1
ATOM 3613 N N . GLU A 1 452 ? -7.066 30.906 5.395 1 97.06 452 GLU A N 1
ATOM 3614 C CA . GLU A 1 452 ? -8.453 31.172 5.785 1 97.06 452 GLU A CA 1
ATOM 3615 C C . GLU A 1 452 ? -9.211 29.875 6.043 1 97.06 452 GLU A C 1
ATOM 3617 O O . GLU A 1 452 ? -8.703 28.781 5.746 1 97.06 452 GLU A O 1
ATOM 3622 N N . THR A 1 453 ? -10.32 29.984 6.746 1 97.44 453 THR A N 1
ATOM 3623 C CA . THR A 1 453 ? -11.133 28.797 7.035 1 97.44 453 THR A CA 1
ATOM 3624 C C . THR A 1 453 ? -12.312 28.703 6.07 1 97.44 453 THR A C 1
ATOM 3626 O O . THR A 1 453 ? -13.039 29.688 5.875 1 97.44 453 THR A O 1
ATOM 3629 N N . LEU A 1 454 ? -12.398 27.641 5.469 1 97.94 454 LEU A N 1
ATOM 3630 C CA . LEU A 1 454 ? -13.672 27.281 4.859 1 97.94 454 LEU A CA 1
ATOM 3631 C C . LEU A 1 454 ? -14.516 26.453 5.816 1 97.94 454 LEU A C 1
ATOM 3633 O O . LEU A 1 454 ? -14.078 25.391 6.273 1 97.94 454 LEU A O 1
ATOM 3637 N N . ARG A 1 455 ? -15.641 27 6.207 1 98.06 455 ARG A N 1
ATOM 3638 C CA . ARG A 1 455 ? -16.609 26.203 6.957 1 98.06 455 ARG A CA 1
ATOM 3639 C C . ARG A 1 455 ? -17.422 25.297 6.023 1 98.06 455 ARG A C 1
ATOM 3641 O O . ARG A 1 455 ? -18.375 25.75 5.391 1 98.06 455 ARG A O 1
ATOM 3648 N N . VAL A 1 456 ? -17.188 24.062 6.043 1 97.88 456 VAL A N 1
ATOM 3649 C CA . VAL A 1 456 ? -17.594 23.094 5.023 1 97.88 456 VAL A CA 1
ATOM 3650 C C . VAL A 1 456 ? -19.094 22.781 5.176 1 97.88 456 VAL A C 1
ATOM 3652 O O . VAL A 1 456 ? -19.781 22.547 4.188 1 97.88 456 VAL A O 1
ATOM 3655 N N . CYS A 1 457 ? -19.578 22.781 6.426 1 98.5 457 CYS A N 1
ATOM 3656 C CA . CYS A 1 457 ? -20.953 22.375 6.684 1 98.5 457 CYS A CA 1
ATOM 3657 C C . CYS A 1 457 ? -21.922 23.5 6.32 1 98.5 457 CYS A C 1
ATOM 3659 O O . CYS A 1 457 ? -22.062 24.469 7.07 1 98.5 457 CYS A O 1
ATOM 3661 N N . THR A 1 458 ? -22.562 23.422 5.227 1 98.31 458 THR A N 1
ATOM 3662 C CA . THR A 1 458 ? -23.578 24.375 4.762 1 98.31 458 THR A CA 1
ATOM 3663 C C . THR A 1 458 ? -24.969 23.766 4.844 1 98.31 458 THR A C 1
ATOM 3665 O O . THR A 1 458 ? -25.125 22.562 5.02 1 98.31 458 THR A O 1
ATOM 3668 N N . SER A 1 459 ? -25.953 24.656 4.742 1 98.25 459 SER A N 1
ATOM 3669 C CA . SER A 1 459 ? -27.328 24.172 4.695 1 98.25 459 SER A CA 1
ATOM 3670 C C . SER A 1 459 ? -27.547 23.25 3.498 1 98.25 459 SER A C 1
ATOM 3672 O O . SER A 1 459 ? -28.281 22.266 3.588 1 98.25 459 SER A O 1
ATOM 3674 N N . GLU A 1 460 ? -26.906 23.547 2.373 1 98.56 460 GLU A N 1
ATOM 3675 C CA . GLU A 1 460 ? -27.016 22.734 1.163 1 98.56 460 GLU A CA 1
ATOM 3676 C C . GLU A 1 460 ? -26.422 21.344 1.381 1 98.56 460 GLU A C 1
ATOM 3678 O O . GLU A 1 460 ? -27.016 20.344 0.962 1 98.56 460 GLU A O 1
ATOM 3683 N N . ALA A 1 461 ? -25.266 21.266 2.053 1 98.69 461 ALA A N 1
ATOM 3684 C CA . ALA A 1 461 ? -24.641 19.984 2.34 1 98.69 461 ALA A CA 1
ATOM 3685 C C . ALA A 1 461 ? -25.5 19.141 3.281 1 98.69 461 ALA A C 1
ATOM 3687 O O . ALA A 1 461 ? -25.625 17.922 3.102 1 98.69 461 ALA A O 1
ATOM 3688 N N . VAL A 1 462 ? -26.062 19.797 4.289 1 98.69 462 VAL A N 1
ATOM 3689 C CA . VAL A 1 462 ? -26.891 19.109 5.266 1 98.69 462 VAL A CA 1
ATOM 3690 C C . VAL A 1 462 ? -28.125 18.531 4.578 1 98.69 462 VAL A C 1
ATOM 3692 O O . VAL A 1 462 ? -28.5 17.391 4.82 1 98.69 462 VAL A O 1
ATOM 3695 N N . GLU A 1 463 ? -28.734 19.344 3.732 1 98.5 463 GLU A N 1
ATOM 3696 C CA . GLU A 1 463 ? -29.906 18.891 2.996 1 98.5 463 GLU A CA 1
ATOM 3697 C C . GLU A 1 463 ? -29.578 17.688 2.125 1 98.5 463 GLU A C 1
ATOM 3699 O O . GLU A 1 463 ? -30.375 16.75 2.033 1 98.5 463 GLU A O 1
ATOM 3704 N N . TRP A 1 464 ? -28.484 17.719 1.506 1 98.75 464 TRP A N 1
ATOM 3705 C CA . TRP A 1 464 ? -28.062 16.594 0.678 1 98.75 464 TRP A CA 1
ATOM 3706 C C . TRP A 1 464 ? -27.828 15.344 1.525 1 98.75 464 TRP A C 1
ATOM 3708 O O . TRP A 1 464 ? -28.281 14.258 1.166 1 98.75 464 TRP A O 1
ATOM 3718 N N . CYS A 1 465 ? -27.125 15.484 2.656 1 98.69 465 CYS A N 1
ATOM 3719 C CA . CYS A 1 465 ? -26.875 14.352 3.539 1 98.69 465 CYS A CA 1
ATOM 3720 C C . CYS A 1 465 ? -28.188 13.727 4.004 1 98.69 465 CYS A C 1
ATOM 3722 O O . CYS A 1 465 ? -28.328 12.5 4.039 1 98.69 465 CYS A O 1
ATOM 3724 N N . GLN A 1 466 ? -29.125 14.594 4.344 1 98.5 466 GLN A N 1
ATOM 3725 C CA . GLN A 1 466 ? -30.438 14.117 4.77 1 98.5 466 GLN A CA 1
ATOM 3726 C C . GLN A 1 466 ? -31.125 13.344 3.65 1 98.5 466 GLN A C 1
ATOM 3728 O O . GLN A 1 466 ? -31.734 12.297 3.893 1 98.5 466 GLN A O 1
ATOM 3733 N N . ALA A 1 467 ? -31.031 13.867 2.488 1 98.38 467 ALA A N 1
ATOM 3734 C CA . ALA A 1 467 ? -31.641 13.211 1.34 1 98.38 467 ALA A CA 1
ATOM 3735 C C . ALA A 1 467 ? -31.016 11.844 1.081 1 98.38 467 ALA A C 1
ATOM 3737 O O . ALA A 1 467 ? -31.703 10.898 0.687 1 98.38 467 ALA A O 1
ATOM 3738 N N . MET A 1 468 ? -29.734 11.742 1.254 1 97.81 468 MET A N 1
ATOM 3739 C CA . MET A 1 468 ? -29.016 10.492 1.024 1 97.81 468 MET A CA 1
ATOM 3740 C C . MET A 1 468 ? -29.5 9.398 1.967 1 97.81 468 MET A C 1
ATOM 3742 O O . MET A 1 468 ? -29.453 8.219 1.626 1 97.81 468 MET A O 1
ATOM 3746 N N . LEU A 1 469 ? -29.953 9.828 3.172 1 96.75 469 LEU A N 1
ATOM 3747 C CA . LEU A 1 469 ? -30.359 8.859 4.176 1 96.75 469 LEU A CA 1
ATOM 3748 C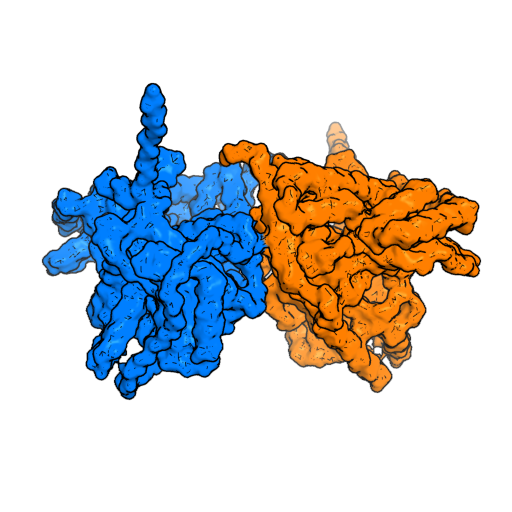 C . LEU A 1 469 ? -31.875 8.68 4.18 1 96.75 469 LEU A C 1
ATOM 3750 O O . LEU A 1 469 ? -32.406 7.895 4.961 1 96.75 469 LEU A O 1
ATOM 3754 N N . ASP A 1 470 ? -32.594 9.453 3.344 1 96.56 470 ASP A N 1
ATOM 3755 C CA . ASP A 1 470 ? -34.062 9.391 3.225 1 96.56 470 ASP A CA 1
ATOM 3756 C C . ASP A 1 470 ? -34.469 8.414 2.129 1 96.56 470 ASP A C 1
ATOM 3758 O O . ASP A 1 470 ? -34.281 8.695 0.94 1 96.56 470 ASP A O 1
ATOM 3762 N N . PRO A 1 471 ? -35.062 7.332 2.445 1 93.62 471 PRO A N 1
ATOM 3763 C CA . PRO A 1 471 ? -35.438 6.328 1.442 1 93.62 471 PRO A CA 1
ATOM 3764 C C . PRO A 1 471 ? -36.5 6.82 0.475 1 93.62 471 PRO A C 1
ATOM 3766 O O . PRO A 1 471 ? -36.688 6.23 -0.59 1 93.62 471 PRO A O 1
ATOM 3769 N N . SER A 1 472 ? -37.156 7.824 0.799 1 96.31 472 SER A N 1
ATOM 3770 C CA . SER A 1 472 ? -38.219 8.344 -0.045 1 96.31 472 SER A CA 1
ATOM 3771 C C . SER A 1 472 ? -37.656 9.234 -1.153 1 96.31 472 SER A C 1
ATOM 3773 O O . SER A 1 472 ? -38.375 9.547 -2.115 1 96.31 472 SER A O 1
ATOM 3775 N N . LYS A 1 473 ? -36.438 9.664 -1.052 1 96.81 473 LYS A N 1
ATOM 3776 C CA . LYS A 1 473 ? -35.844 10.523 -2.061 1 96.81 473 LYS A CA 1
ATOM 3777 C C . LYS A 1 473 ? -35.312 9.711 -3.24 1 96.81 473 LYS A C 1
ATOM 3779 O O . LYS A 1 473 ? -34.719 8.648 -3.053 1 96.81 473 LYS A O 1
ATOM 3784 N N . SER A 1 474 ? -35.594 10.164 -4.43 1 94.94 474 SER A N 1
ATOM 3785 C CA . SER A 1 474 ? -35.125 9.5 -5.633 1 94.94 474 SER A CA 1
ATOM 3786 C C . SER A 1 474 ? -33.625 9.773 -5.852 1 94.94 474 SER A C 1
ATOM 3788 O O . SER A 1 474 ? -33.094 10.734 -5.305 1 94.94 474 SER A O 1
ATOM 3790 N N . MET A 1 475 ? -33.031 9.031 -6.691 1 93.06 475 MET A N 1
ATOM 3791 C CA . MET A 1 475 ? -31.609 9.227 -7.039 1 93.06 475 MET A CA 1
ATOM 3792 C C . MET A 1 475 ? -31.406 10.562 -7.742 1 93.06 475 MET A C 1
ATOM 3794 O O . MET A 1 475 ? -30.391 11.227 -7.539 1 93.06 475 MET A O 1
ATOM 3798 N N . SER A 1 476 ? -32.375 10.891 -8.516 1 94.81 476 SER A N 1
ATOM 3799 C CA . SER A 1 476 ? -32.281 12.148 -9.242 1 94.81 476 SER A CA 1
ATOM 3800 C C . SER A 1 476 ? -32.312 13.344 -8.289 1 94.81 476 SER A C 1
ATOM 3802 O O . SER A 1 476 ? -31.578 14.312 -8.477 1 94.81 476 SER A O 1
ATOM 3804 N N . GLU A 1 477 ? -33.156 13.234 -7.289 1 96.88 477 GLU A N 1
ATOM 3805 C CA . GLU A 1 477 ? -33.25 14.289 -6.285 1 96.88 477 GLU A CA 1
ATOM 3806 C C . GLU A 1 477 ? -31.938 14.391 -5.484 1 96.88 477 GLU A C 1
ATOM 3808 O O . GLU A 1 477 ? -31.438 15.484 -5.234 1 96.88 477 GLU A O 1
ATOM 3813 N N . ARG A 1 478 ? -31.453 13.266 -5.098 1 97.94 478 ARG A N 1
ATOM 3814 C CA . ARG A 1 478 ? -30.188 13.211 -4.355 1 97.94 478 ARG A CA 1
ATOM 3815 C C . ARG A 1 478 ? -29.047 13.812 -5.172 1 97.94 478 ARG A C 1
ATOM 3817 O O . ARG A 1 478 ? -28.234 14.562 -4.641 1 97.94 478 ARG A O 1
ATOM 3824 N N . ARG A 1 479 ? -29.016 13.484 -6.449 1 96.94 479 ARG A N 1
ATOM 3825 C CA . ARG A 1 479 ? -27.969 13.992 -7.336 1 96.94 479 ARG A CA 1
ATOM 3826 C C . ARG A 1 479 ? -28.062 15.508 -7.465 1 96.94 479 ARG A C 1
ATOM 3828 O O . ARG A 1 479 ? -27.031 16.203 -7.445 1 96.94 479 ARG A O 1
ATOM 3835 N N . ALA A 1 480 ? -29.281 16.031 -7.637 1 97.19 480 ALA A N 1
ATOM 3836 C CA . ALA A 1 480 ? -29.469 17.469 -7.766 1 97.19 480 ALA A CA 1
ATOM 3837 C C . ALA A 1 480 ? -28.984 18.203 -6.52 1 97.19 480 ALA A C 1
ATOM 3839 O O . ALA A 1 480 ? -28.328 19.25 -6.621 1 97.19 480 ALA A O 1
ATOM 3840 N N . LEU A 1 481 ? -29.344 17.703 -5.387 1 98.44 481 LEU A N 1
ATOM 3841 C CA . LEU A 1 481 ? -28.938 18.297 -4.125 1 98.44 481 LEU A CA 1
ATOM 3842 C C . LEU A 1 481 ? -27.422 18.219 -3.957 1 98.44 481 LEU A C 1
ATOM 3844 O O . LEU A 1 481 ? -26.797 19.141 -3.41 1 98.44 481 LEU A O 1
ATOM 3848 N N . PHE A 1 482 ? -26.875 17.094 -4.426 1 98.12 482 PHE A N 1
ATOM 3849 C CA . PHE A 1 482 ? -25.422 16.938 -4.391 1 98.12 482 PHE A CA 1
ATOM 3850 C C . PHE A 1 482 ? -24.734 18.031 -5.18 1 98.12 482 PHE A C 1
ATOM 3852 O O . PHE A 1 482 ? -23.781 18.656 -4.695 1 98.12 482 PHE A O 1
ATOM 3859 N N . LEU A 1 483 ? -25.203 18.281 -6.34 1 97.81 483 LEU A N 1
ATOM 3860 C CA . LEU A 1 483 ? -24.594 19.266 -7.215 1 97.81 483 LEU A CA 1
ATOM 3861 C C . LEU A 1 483 ? -24.734 20.672 -6.629 1 97.81 483 LEU A C 1
ATOM 3863 O O . LEU A 1 483 ? -23.844 21.5 -6.777 1 97.81 483 LEU A O 1
ATOM 3867 N N . VAL A 1 484 ? -25.812 20.938 -5.949 1 98.5 484 VAL A N 1
ATOM 3868 C CA . VAL A 1 484 ? -26.016 22.219 -5.277 1 98.5 484 VAL A CA 1
ATOM 3869 C C . VAL A 1 484 ? -25 22.375 -4.148 1 98.5 484 VAL A C 1
ATOM 3871 O O . VAL A 1 484 ? -24.422 23.438 -3.963 1 98.5 484 VAL A O 1
ATOM 3874 N N . ALA A 1 485 ? -24.812 21.312 -3.398 1 98.69 485 ALA A N 1
ATOM 3875 C CA . ALA A 1 485 ? -23.844 21.328 -2.301 1 98.69 485 ALA A CA 1
ATOM 3876 C C . ALA A 1 485 ? -22.422 21.531 -2.82 1 98.69 485 ALA A C 1
ATOM 3878 O O . ALA A 1 485 ? -21.641 22.281 -2.217 1 98.69 485 ALA A O 1
ATOM 3879 N N . ILE A 1 486 ? -22.109 20.891 -3.922 1 98.44 486 ILE A N 1
ATOM 3880 C CA . ILE A 1 486 ? -20.797 21.031 -4.551 1 98.44 486 ILE A CA 1
ATOM 3881 C C . ILE A 1 486 ? -20.562 22.484 -4.949 1 98.44 486 ILE A C 1
ATOM 3883 O O . ILE A 1 486 ? -19.5 23.047 -4.66 1 98.44 486 ILE A O 1
ATOM 3887 N N . ARG A 1 487 ? -21.516 23.047 -5.586 1 98.19 487 ARG A N 1
ATOM 3888 C CA . ARG A 1 487 ? -21.391 24.422 -6.047 1 98.19 487 ARG A CA 1
ATOM 3889 C C . ARG A 1 487 ? -21.203 25.375 -4.875 1 98.19 487 ARG A C 1
ATOM 3891 O O . ARG A 1 487 ? -20.375 26.297 -4.945 1 98.19 487 ARG A O 1
ATOM 3898 N N . LYS A 1 488 ? -21.969 25.156 -3.885 1 98.5 488 LYS A N 1
ATOM 3899 C CA . LYS A 1 488 ? -21.859 26.016 -2.709 1 98.5 488 LYS A CA 1
ATOM 3900 C C . LYS A 1 488 ? -20.469 25.891 -2.078 1 98.5 488 LYS A C 1
ATOM 3902 O O . LYS A 1 488 ? -19.875 26.906 -1.687 1 98.5 488 LYS A O 1
ATOM 3907 N N . HIS A 1 489 ? -19.969 24.672 -1.922 1 98.56 489 HIS A N 1
ATOM 3908 C CA . HIS A 1 489 ? -18.641 24.453 -1.387 1 98.56 489 HIS A CA 1
ATOM 3909 C C . HIS A 1 489 ? -17.578 25.172 -2.23 1 98.56 489 HIS A C 1
ATOM 3911 O O . HIS A 1 489 ? -16.688 25.812 -1.69 1 98.56 489 HIS A O 1
ATOM 3917 N N . ASP A 1 490 ? -17.688 25.016 -3.527 1 98.19 490 ASP A N 1
ATOM 3918 C CA . ASP A 1 490 ? -16.719 25.625 -4.441 1 98.19 490 ASP A CA 1
ATOM 3919 C C . ASP A 1 490 ? -16.734 27.141 -4.328 1 98.19 490 ASP A C 1
ATOM 3921 O O . ASP A 1 490 ? -15.688 27.781 -4.355 1 98.19 490 ASP A O 1
ATOM 3925 N N . GLU A 1 491 ? -17.906 27.641 -4.234 1 98 491 GLU A N 1
ATOM 3926 C CA . GLU A 1 491 ? -18.062 29.078 -4.059 1 98 491 GLU A CA 1
ATOM 3927 C C . GLU A 1 491 ? -17.406 29.547 -2.758 1 98 491 GLU A C 1
ATOM 3929 O O . GLU A 1 491 ? -16.672 30.531 -2.746 1 98 491 GLU A O 1
ATOM 3934 N N . ASN A 1 492 ? -17.703 28.875 -1.72 1 98.06 492 ASN A N 1
ATOM 3935 C CA . ASN A 1 492 ? -17.156 29.234 -0.418 1 98.06 492 ASN A CA 1
ATOM 3936 C C . ASN A 1 492 ? -15.633 29.125 -0.409 1 98.06 492 ASN A C 1
ATOM 3938 O O . ASN A 1 492 ? -14.953 29.922 0.237 1 98.06 492 ASN A O 1
ATOM 3942 N N . MET A 1 493 ? -15.094 28.094 -1.068 1 97.94 493 MET A N 1
ATOM 3943 C CA . MET A 1 493 ? -13.648 27.922 -1.15 1 97.94 493 MET A CA 1
ATOM 3944 C C . MET A 1 493 ? -13 29.094 -1.885 1 97.94 493 MET A C 1
ATOM 3946 O O . MET A 1 493 ? -11.969 29.609 -1.453 1 97.94 493 MET A O 1
ATOM 3950 N N . THR A 1 494 ? -13.602 29.469 -2.965 1 97.12 494 THR A N 1
ATOM 3951 C CA . THR A 1 494 ? -13.102 30.609 -3.727 1 97.12 494 THR A CA 1
ATOM 3952 C C . THR A 1 494 ? -13.102 31.875 -2.873 1 97.12 494 THR A C 1
ATOM 3954 O O . THR A 1 494 ? -12.125 32.625 -2.861 1 97.12 494 THR A O 1
ATOM 3957 N N . GLU A 1 495 ? -14.141 32.062 -2.162 1 97.44 495 G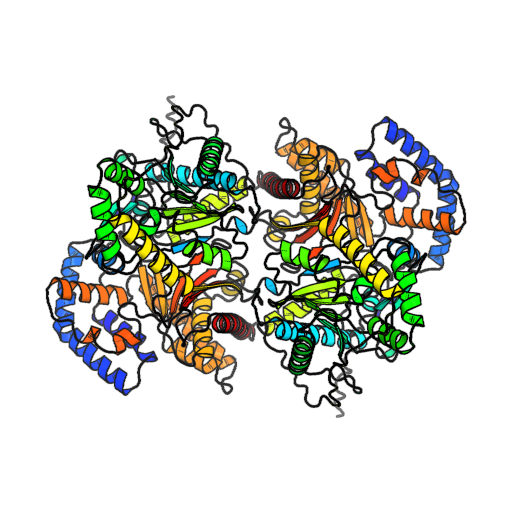LU A N 1
ATOM 3958 C CA . GLU A 1 495 ? -14.242 33.219 -1.302 1 97.44 495 GLU A CA 1
ATOM 3959 C C . GLU A 1 495 ? -13.219 33.188 -0.176 1 97.44 495 GLU A C 1
ATOM 3961 O O . GLU A 1 495 ? -12.57 34.188 0.121 1 97.44 495 GLU A O 1
ATOM 3966 N N . ALA A 1 496 ? -13.109 32.062 0.412 1 97.94 496 ALA A N 1
ATOM 3967 C CA . ALA A 1 496 ? -12.141 31.922 1.497 1 97.94 496 ALA A CA 1
ATOM 3968 C C . ALA A 1 496 ? -10.719 32.156 1.004 1 97.94 496 ALA A C 1
ATOM 3970 O O . ALA A 1 496 ? -9.938 32.844 1.671 1 97.94 496 ALA A O 1
ATOM 3971 N N . ALA A 1 497 ? -10.383 31.641 -0.147 1 96.38 497 ALA A N 1
ATOM 3972 C CA . ALA A 1 497 ? -9.055 31.828 -0.72 1 96.38 497 ALA A CA 1
ATOM 3973 C C . ALA A 1 497 ? -8.797 33.312 -1.036 1 96.38 497 ALA A C 1
ATOM 3975 O O . ALA A 1 497 ? -7.648 33.75 -1.058 1 96.38 497 ALA A O 1
ATOM 3976 N N . ASN A 1 498 ? -9.906 34.031 -1.235 1 96.75 498 ASN A N 1
ATOM 3977 C CA . ASN A 1 498 ? -9.82 35.469 -1.483 1 96.75 498 ASN A CA 1
ATOM 3978 C C . ASN A 1 498 ? -9.961 36.25 -0.192 1 96.75 498 ASN A C 1
ATOM 3980 O O . ASN A 1 498 ? -10.273 37.438 -0.226 1 96.75 498 ASN A O 1
ATOM 3984 N N . ALA A 1 499 ? -9.789 35.594 0.91 1 96.81 499 ALA A N 1
ATOM 3985 C CA . ALA A 1 499 ? -9.789 36.188 2.24 1 96.81 499 ALA A CA 1
ATOM 3986 C C . ALA A 1 499 ? -11.164 36.75 2.596 1 96.81 499 ALA A C 1
ATOM 3988 O O . ALA A 1 499 ? -11.281 37.75 3.275 1 96.81 499 ALA A O 1
ATOM 3989 N N . GLU A 1 500 ? -12.156 36.094 2.045 1 96.94 500 GLU A N 1
ATOM 3990 C CA . GLU A 1 500 ? -13.531 36.5 2.309 1 96.94 500 GLU A CA 1
ATOM 3991 C C . GLU A 1 500 ? -14.281 35.5 3.156 1 96.94 500 GLU A C 1
ATOM 3993 O O . GLU A 1 500 ? -15.508 35.406 3.094 1 96.94 500 GLU A O 1
ATOM 3998 N N . GLY A 1 501 ? -13.578 34.688 3.805 1 96.56 501 GLY A N 1
ATOM 3999 C CA . GLY A 1 501 ? -14.195 33.875 4.852 1 96.56 501 GLY A CA 1
ATOM 4000 C C . GLY A 1 501 ? -14.57 34.688 6.074 1 96.56 501 GLY A C 1
ATOM 4001 O O . GLY A 1 501 ? -14.242 35.875 6.168 1 96.56 501 GLY A O 1
ATOM 4002 N N . CYS A 1 502 ? -15.227 34.094 7.02 1 97.75 502 CYS A N 1
ATOM 4003 C CA . CYS A 1 502 ? -15.672 34.875 8.164 1 97.75 502 CYS A CA 1
ATOM 4004 C C . CYS A 1 502 ? -14.742 34.688 9.352 1 97.75 502 CYS A C 1
ATOM 4006 O O . CYS A 1 502 ? -14.727 35.5 10.273 1 97.75 502 CYS A O 1
ATOM 4008 N N . ASP A 1 503 ? -13.922 33.656 9.344 1 97.81 503 ASP A N 1
ATOM 4009 C CA . ASP A 1 503 ? -13.227 33.25 10.555 1 97.81 503 ASP A CA 1
ATOM 4010 C C . ASP A 1 503 ? -12.055 34.188 10.859 1 97.81 503 ASP A C 1
ATOM 4012 O O . ASP A 1 503 ? -11.891 34.656 11.992 1 97.81 503 ASP A O 1
ATOM 4016 N N . ARG A 1 504 ? -11.195 34.469 9.906 1 97.94 504 ARG A N 1
ATOM 4017 C CA . ARG A 1 504 ? -10.039 35.344 10.18 1 97.94 504 ARG A CA 1
ATOM 4018 C C . ARG A 1 504 ? -10.469 36.75 10.531 1 97.94 504 ARG A C 1
ATOM 4020 O O . ARG A 1 504 ? -9.805 37.438 11.32 1 97.94 504 ARG A O 1
ATOM 4027 N N . HIS A 1 505 ? -11.508 37.219 9.82 1 98.25 505 HIS A N 1
ATOM 4028 C CA . HIS A 1 505 ? -12.031 38.531 10.148 1 98.25 505 HIS A CA 1
ATOM 4029 C C . HIS A 1 505 ? -12.555 38.594 11.586 1 98.25 505 HIS A C 1
ATOM 4031 O O . HIS A 1 505 ? -12.18 39.469 12.359 1 98.25 505 HIS A O 1
ATOM 4037 N N . LEU A 1 506 ? -13.375 37.625 11.938 1 98.44 506 LEU A N 1
ATOM 4038 C CA . LEU A 1 506 ? -13.906 37.562 13.289 1 98.44 506 LEU A CA 1
ATOM 4039 C C . LEU A 1 506 ? -12.789 37.375 14.312 1 98.44 506 LEU A C 1
ATOM 4041 O O . LEU A 1 506 ? -12.844 37.938 15.406 1 98.44 506 LEU A O 1
ATOM 4045 N N . PHE A 1 507 ? -11.812 36.688 13.992 1 97.88 507 PHE A N 1
ATOM 4046 C CA . PHE A 1 507 ? -10.641 36.5 14.844 1 97.88 507 PHE A CA 1
ATOM 4047 C C . PHE A 1 507 ? -9.938 37.812 15.086 1 97.88 507 PHE A C 1
ATOM 4049 O O . PHE A 1 507 ? -9.586 38.156 16.219 1 97.88 507 PHE A O 1
ATOM 4056 N N . GLY A 1 508 ? -9.695 38.562 14 1 97.88 508 GLY A N 1
ATOM 4057 C CA . GLY A 1 508 ? -9.062 39.875 14.125 1 97.88 508 GLY A CA 1
ATOM 4058 C C . GLY A 1 508 ? -9.836 40.812 15.031 1 97.88 508 GLY A C 1
ATOM 4059 O O . GLY A 1 508 ? -9.242 41.531 15.836 1 97.88 508 GLY A O 1
ATOM 4060 N N . LEU A 1 509 ? -11.133 40.781 14.867 1 98.44 509 LEU A N 1
ATOM 4061 C CA . LEU A 1 509 ? -11.969 41.656 15.703 1 98.44 509 LEU A CA 1
ATOM 4062 C C . LEU A 1 509 ? -11.867 41.25 17.172 1 98.44 509 LEU A C 1
ATOM 4064 O O . LEU A 1 509 ? -11.805 42.125 18.047 1 98.44 509 LEU A O 1
ATOM 4068 N N . GLN A 1 510 ? -11.883 40 17.391 1 97.81 510 GLN A N 1
ATOM 4069 C CA . GLN A 1 510 ? -11.742 39.5 18.75 1 97.81 510 GLN A CA 1
ATOM 4070 C C . GLN A 1 510 ? -10.383 39.875 19.344 1 97.81 510 GLN A C 1
ATOM 4072 O O . GLN A 1 510 ? -10.289 40.281 20.5 1 97.81 510 GLN A O 1
ATOM 4077 N N . ALA A 1 511 ? -9.328 39.688 18.578 1 97.62 511 ALA A N 1
ATOM 4078 C CA . ALA A 1 511 ? -7.977 40 19 1 97.62 511 ALA A CA 1
ATOM 4079 C C . ALA A 1 511 ? -7.859 41.5 19.344 1 97.62 511 ALA A C 1
ATOM 4081 O O . ALA A 1 511 ? -7.215 41.844 20.344 1 97.62 511 ALA A O 1
ATOM 4082 N N . LEU A 1 512 ? -8.453 42.312 18.547 1 97.19 512 LEU A N 1
ATOM 4083 C CA . LEU A 1 512 ? -8.43 43.75 18.766 1 97.19 512 LEU A CA 1
ATOM 4084 C C . LEU A 1 512 ? -9.156 44.125 20.047 1 97.19 512 LEU A C 1
ATOM 4086 O O . LEU A 1 512 ? -8.695 44.969 20.812 1 97.19 512 LEU A O 1
ATOM 4090 N N . ALA A 1 513 ? -10.336 43.5 20.234 1 97.56 513 ALA A N 1
ATOM 4091 C CA . ALA A 1 513 ? -11.07 43.75 21.484 1 97.56 513 ALA A CA 1
ATOM 4092 C C . ALA A 1 513 ? -10.211 43.375 22.688 1 97.56 513 ALA A C 1
ATOM 4094 O O . ALA A 1 513 ? -10.188 44.125 23.688 1 97.56 513 ALA A O 1
ATOM 4095 N N . MET A 1 514 ? -9.578 42.281 22.641 1 96.31 514 MET A N 1
ATOM 4096 C CA . MET A 1 514 ? -8.703 41.812 23.719 1 96.31 514 MET A CA 1
ATOM 4097 C C . MET A 1 514 ? -7.562 42.812 23.953 1 96.31 514 MET A C 1
ATOM 4099 O O . MET A 1 514 ? -7.258 43.156 25.094 1 96.31 514 MET A O 1
ATOM 4103 N N . GLU A 1 515 ? -6.949 43.188 22.875 1 95 515 GLU A N 1
ATOM 4104 C CA . GLU A 1 515 ? -5.82 44.125 22.953 1 95 515 GLU A CA 1
ATOM 4105 C C . GLU A 1 515 ? -6.238 45.438 23.578 1 95 515 GLU A C 1
ATOM 4107 O O . GLU A 1 515 ? -5.434 46.125 24.234 1 95 515 GLU A O 1
ATOM 4112 N N . GLN A 1 516 ? -7.449 45.812 23.391 1 95.19 516 GLN A N 1
ATOM 4113 C CA . GLN A 1 516 ? -7.941 47.094 23.891 1 95.19 516 GLN A CA 1
ATOM 4114 C C . GLN A 1 516 ? -8.523 46.938 25.297 1 95.19 516 GLN A C 1
ATOM 4116 O O . GLN A 1 516 ? -9.016 47.906 25.875 1 95.19 516 GLN A O 1
ATOM 4121 N N . GLY A 1 517 ? -8.602 45.812 25.797 1 95 517 GLY A N 1
ATOM 4122 C CA . GLY A 1 517 ? -9.117 45.562 27.141 1 95 517 GLY A CA 1
ATOM 4123 C C . GLY A 1 517 ? -10.633 45.688 27.219 1 95 517 GLY A C 1
ATOM 4124 O O . GLY A 1 517 ? -11.188 45.969 28.281 1 95 517 GLY A O 1
ATOM 4125 N N . LEU A 1 518 ? -11.273 45.469 26.125 1 96.44 518 LEU A N 1
ATOM 4126 C CA . LEU A 1 518 ? -12.727 45.5 26.109 1 96.44 518 LEU A CA 1
ATOM 4127 C C . LEU A 1 518 ? -13.312 44.188 26.609 1 96.44 518 LEU A C 1
ATOM 4129 O O . LEU A 1 518 ? -12.656 43.156 26.531 1 96.44 518 LEU A O 1
ATOM 4133 N N . PRO A 1 519 ? -14.531 44.344 27.141 1 96.19 519 PRO A N 1
ATOM 4134 C CA . PRO A 1 519 ? -15.211 43.062 27.406 1 96.19 519 PRO A CA 1
ATOM 4135 C C . PRO A 1 519 ? -15.422 42.219 26.141 1 96.19 519 PRO A C 1
ATOM 4137 O O . PRO A 1 519 ? -15.602 42.781 25.047 1 96.19 519 PRO A O 1
ATOM 4140 N N . VAL A 1 520 ? -15.422 40.938 26.344 1 96.69 520 VAL A N 1
ATOM 4141 C CA . VAL A 1 520 ? -15.656 40.062 25.219 1 96.69 520 VAL A CA 1
ATOM 4142 C C . VAL A 1 520 ? -17.031 40.344 24.625 1 96.69 520 VAL A C 1
ATOM 4144 O O . VAL A 1 520 ? -18.047 40.219 25.328 1 96.69 520 VAL A O 1
ATOM 4147 N N . PRO A 1 521 ? -17.062 40.719 23.359 1 97.31 521 PRO A N 1
ATOM 4148 C CA . PRO A 1 521 ? -18.375 40.938 22.75 1 97.31 521 PRO A CA 1
ATOM 4149 C C . PRO A 1 521 ? -19.281 39.719 22.828 1 97.31 521 PRO A C 1
ATOM 4151 O O . PRO A 1 521 ? -18.797 38.562 22.703 1 97.31 521 PRO A O 1
ATOM 4154 N N . GLU A 1 522 ? -20.578 39.906 22.922 1 97.62 522 GLU A N 1
ATOM 4155 C CA . GLU A 1 522 ? -21.578 38.875 23.141 1 97.62 522 GLU A CA 1
ATOM 4156 C C . GLU A 1 522 ? -21.562 37.844 22 1 97.62 522 GLU A C 1
ATOM 4158 O O . GLU A 1 522 ? -21.844 36.656 22.234 1 97.62 522 GLU A O 1
ATOM 4163 N N . LEU A 1 523 ? -21.156 38.25 20.812 1 98.19 523 LEU A N 1
ATOM 4164 C CA . LEU A 1 523 ? -21.094 37.344 19.656 1 98.19 523 LEU A CA 1
ATOM 4165 C C . LEU A 1 523 ? -20.219 36.156 19.969 1 98.19 523 LEU A C 1
ATOM 4167 O O . LEU A 1 523 ? -20.578 35 19.625 1 98.19 523 LEU A O 1
ATOM 4171 N N . TYR A 1 524 ? -19.141 36.344 20.656 1 98.12 524 TYR A N 1
ATOM 4172 C CA . TYR A 1 524 ? -18.141 35.312 20.875 1 98.12 524 TYR A CA 1
ATOM 4173 C C . TYR A 1 524 ? -18.531 34.406 22.047 1 98.12 524 TYR A C 1
ATOM 4175 O O . TYR A 1 524 ? -17.938 33.344 22.234 1 98.12 524 TYR A O 1
ATOM 4183 N N . THR A 1 525 ? -19.5 34.781 22.844 1 97.44 525 THR A N 1
ATOM 4184 C CA . THR A 1 525 ? -19.938 33.969 23.969 1 97.44 525 THR A CA 1
ATOM 4185 C C . THR A 1 525 ? -21.266 33.281 23.672 1 97.44 525 THR A C 1
ATOM 4187 O O . THR A 1 525 ? -21.719 32.438 24.438 1 97.44 525 THR A O 1
ATOM 4190 N N . ASP A 1 526 ? -21.844 33.719 22.5 1 97.69 526 ASP A N 1
ATOM 4191 C CA . ASP A 1 526 ? -23.031 33.031 22.016 1 97.69 526 ASP A CA 1
ATOM 4192 C C . ASP A 1 526 ? -22.75 31.562 21.766 1 97.69 526 ASP A C 1
ATOM 4194 O O . ASP A 1 526 ? -21.75 31.219 21.125 1 97.69 526 ASP A O 1
ATOM 4198 N N . PRO A 1 527 ? -23.609 30.672 22.328 1 97.5 527 PRO A N 1
ATOM 4199 C CA . PRO A 1 527 ? -23.391 29.234 22.109 1 97.5 527 PRO A CA 1
ATOM 4200 C C . PRO A 1 527 ? -23.25 28.875 20.625 1 97.5 527 PRO A C 1
ATOM 4202 O O . PRO A 1 527 ? -22.531 27.938 20.281 1 97.5 527 PRO A O 1
ATOM 4205 N N . ALA A 1 528 ? -23.859 29.641 19.766 1 98.25 528 ALA A N 1
ATOM 4206 C CA . ALA A 1 528 ? -23.812 29.391 18.328 1 98.25 528 ALA A CA 1
ATOM 4207 C C . ALA A 1 528 ? -22.375 29.5 17.812 1 98.25 528 ALA A C 1
ATOM 4209 O O . ALA A 1 528 ? -21.984 28.781 16.891 1 98.25 528 ALA A O 1
ATOM 4210 N N . TYR A 1 529 ? -21.625 30.391 18.453 1 98.19 529 TYR A N 1
ATOM 4211 C CA . TYR A 1 529 ? -20.25 30.594 18.016 1 98.19 529 TYR A CA 1
ATOM 4212 C C . TYR A 1 529 ? -19.422 29.328 18.203 1 98.19 529 TYR A C 1
ATOM 4214 O O . TYR A 1 529 ? -18.766 28.875 17.266 1 98.19 529 TYR A O 1
ATOM 4222 N N . THR A 1 530 ? -19.531 28.672 19.312 1 97.31 530 THR A N 1
ATOM 4223 C CA . THR A 1 530 ? -18.797 27.453 19.609 1 97.31 530 THR A CA 1
ATOM 4224 C C . THR A 1 530 ? -19.375 26.266 18.844 1 97.31 530 THR A C 1
ATOM 4226 O O . THR A 1 530 ? -18.641 25.453 18.281 1 97.31 530 THR A O 1
ATOM 4229 N N . LYS A 1 531 ? -20.703 26.188 18.766 1 97.5 531 LYS A N 1
ATOM 4230 C CA . LYS A 1 531 ? -21.391 25.078 18.109 1 97.5 531 LYS A CA 1
ATOM 4231 C C . LYS A 1 531 ? -21.047 25.016 16.625 1 97.5 531 LYS A C 1
ATOM 4233 O O . LYS A 1 531 ? -21.047 23.953 16.016 1 97.5 531 LYS A O 1
ATOM 4238 N N . SER A 1 532 ? -20.734 26.172 16.109 1 97.88 532 SER A N 1
ATOM 4239 C CA . SER A 1 532 ? -20.5 26.234 14.672 1 97.88 532 SER A CA 1
ATOM 4240 C C . SER A 1 532 ? -19 26.203 14.359 1 97.88 532 SER A C 1
ATOM 4242 O O . SER A 1 532 ? -18.609 26.375 13.203 1 97.88 532 SER A O 1
ATOM 4244 N N . GLY A 1 533 ? -18.172 26.016 15.398 1 97.12 533 GLY A N 1
ATOM 4245 C CA . GLY A 1 533 ? -16.75 25.844 15.156 1 97.12 533 GLY A CA 1
ATOM 4246 C C . GLY A 1 533 ? -15.906 27 15.648 1 97.12 533 GLY A C 1
ATOM 4247 O O . GLY A 1 533 ? -14.68 26.922 15.664 1 97.12 533 GLY A O 1
ATOM 4248 N N . GLY A 1 534 ? -16.578 28.094 16.062 1 95.19 534 GLY A N 1
ATOM 4249 C CA . GLY A 1 534 ? -15.867 29.266 16.531 1 95.19 534 GLY A CA 1
ATOM 4250 C C . GLY A 1 534 ? -14.938 28.984 17.688 1 95.19 534 GLY A C 1
ATOM 4251 O O . GLY A 1 534 ? -15.242 28.141 18.547 1 95.19 534 GLY A O 1
ATOM 4252 N N . GLY A 1 535 ? -13.812 29.672 17.703 1 91.06 535 GLY A N 1
ATOM 4253 C CA . GLY A 1 535 ? -12.844 29.484 18.766 1 91.06 535 GLY A CA 1
ATOM 4254 C C . GLY A 1 535 ? -12.031 28.219 18.625 1 91.06 535 GLY A C 1
ATOM 4255 O O . GLY A 1 535 ? -11.422 27.75 19.594 1 91.06 535 GLY A O 1
ATOM 4256 N N . GLY A 1 536 ? -12.125 27.594 17.469 1 92.44 536 GLY A N 1
ATOM 4257 C CA . GLY A 1 536 ? -11.375 26.375 17.25 1 92.44 536 GLY A CA 1
ATOM 4258 C C . GLY A 1 536 ? -12.133 25.125 17.625 1 92.44 536 GLY A C 1
ATOM 4259 O O . GLY A 1 536 ? -11.539 24.062 17.828 1 92.44 536 GLY A O 1
ATOM 4260 N N . ASN A 1 537 ? -13.422 25.203 17.688 1 97.06 537 ASN A N 1
ATOM 4261 C CA . ASN A 1 537 ? -14.242 24.062 18.125 1 97.06 537 ASN A CA 1
ATOM 4262 C C . ASN A 1 537 ? -14.828 23.312 16.922 1 97.06 537 ASN A C 1
ATOM 4264 O O . ASN A 1 537 ? -16.031 23.047 16.891 1 97.06 537 ASN A O 1
ATOM 4268 N N . PHE A 1 538 ? -14.031 23.078 15.961 1 98.25 538 PHE A N 1
ATOM 4269 C CA . PHE A 1 538 ? -14.438 22.25 14.828 1 98.25 538 PHE A CA 1
ATOM 4270 C C . PHE A 1 538 ? -14.336 20.781 15.164 1 98.25 538 PHE A C 1
ATOM 4272 O O . PHE A 1 538 ? -13.234 20.25 15.336 1 98.25 538 PHE A O 1
ATOM 4279 N N . LYS A 1 539 ? -15.461 20.109 15.195 1 98.25 539 LYS A N 1
ATOM 4280 C CA . LYS A 1 539 ? -15.508 18.703 15.547 1 98.25 539 LYS A CA 1
ATOM 4281 C C . LYS A 1 539 ? -14.914 17.844 14.43 1 98.25 539 LYS A C 1
ATOM 4283 O O . LYS A 1 539 ? -14.492 16.703 14.68 1 98.25 539 LYS A O 1
ATOM 4288 N N . LEU A 1 540 ? -14.906 18.359 13.289 1 98.62 540 LEU A N 1
ATOM 4289 C CA . LEU A 1 540 ? -14.203 17.766 12.156 1 98.62 540 LEU A CA 1
ATOM 4290 C C . LEU A 1 540 ? -13.203 18.734 11.555 1 98.62 540 LEU A C 1
ATOM 4292 O O . LEU A 1 540 ? -13.586 19.719 10.906 1 98.62 540 LEU A O 1
ATOM 4296 N N . SER A 1 541 ? -11.945 18.531 11.852 1 98 541 SER A N 1
ATOM 4297 C CA . SER A 1 541 ? -10.867 19.328 11.273 1 98 541 SER A CA 1
ATOM 4298 C C . SER A 1 541 ? -10.211 18.609 10.102 1 98 541 SER A C 1
ATOM 4300 O O . SER A 1 541 ? -9.719 17.5 10.25 1 98 541 SER A O 1
ATOM 4302 N N . THR A 1 542 ? -10.219 19.219 8.953 1 98.25 542 THR A N 1
ATOM 4303 C CA . THR A 1 542 ? -9.758 18.531 7.746 1 98.25 542 THR A CA 1
ATOM 4304 C C . THR A 1 542 ? -8.695 19.359 7.031 1 98.25 542 THR A C 1
ATOM 4306 O O . THR A 1 542 ? -8.656 20.578 7.168 1 98.25 542 THR A O 1
ATOM 4309 N N . SER A 1 543 ? -7.797 18.641 6.352 1 96.69 543 SER A N 1
ATOM 4310 C CA . SER A 1 543 ? -6.805 19.297 5.508 1 96.69 543 SER A CA 1
ATOM 4311 C C . SER A 1 543 ? -6.312 18.359 4.406 1 96.69 543 SER A C 1
ATOM 4313 O O . SER A 1 543 ? -5.996 17.203 4.664 1 96.69 543 SER A O 1
ATOM 4315 N N . CYS A 1 544 ? -6.34 18.859 3.176 1 96.62 544 CYS A N 1
ATOM 4316 C CA . CYS A 1 544 ? -5.797 18.125 2.041 1 96.62 544 CYS A CA 1
ATOM 4317 C C . CYS A 1 544 ? -4.277 18.25 1.987 1 96.62 544 CYS A C 1
ATOM 4319 O O . CYS A 1 544 ? -3.738 19.359 2.006 1 96.62 544 CYS A O 1
ATOM 4321 N N . VAL A 1 545 ? -3.594 17.141 1.942 1 95.62 545 VAL A N 1
ATOM 4322 C CA . VAL A 1 545 ? -2.135 17.156 1.922 1 95.62 545 VAL A CA 1
ATOM 4323 C C . VAL A 1 545 ? -1.638 17.109 0.479 1 95.62 545 VAL A C 1
ATOM 4325 O O . VAL A 1 545 ? -0.483 16.766 0.224 1 95.62 545 VAL A O 1
ATOM 4328 N N . GLY A 1 546 ? -2.531 17.359 -0.457 1 93.25 546 GLY A N 1
ATOM 4329 C CA . GLY A 1 546 ? -2.129 17.609 -1.833 1 93.25 546 GLY A CA 1
ATOM 4330 C C . GLY A 1 546 ? -2.305 16.391 -2.729 1 93.25 546 GLY A C 1
ATOM 4331 O O . GLY A 1 546 ? -3.064 15.477 -2.4 1 93.25 546 GLY A O 1
ATOM 4332 N N . TYR A 1 547 ? -1.625 16.438 -3.857 1 91.81 547 TYR A N 1
ATOM 4333 C CA . TYR A 1 547 ? -1.831 15.477 -4.941 1 91.81 547 TYR A CA 1
ATOM 4334 C C . TYR A 1 547 ? -0.553 14.703 -5.238 1 91.81 547 TYR A C 1
ATOM 4336 O O . TYR A 1 547 ? -0.496 13.93 -6.199 1 91.81 547 TYR A O 1
ATOM 4344 N N . VAL A 1 548 ? 0.471 15.008 -4.355 1 87.31 548 VAL A N 1
ATOM 4345 C CA . VAL A 1 548 ? 1.699 14.234 -4.488 1 87.31 548 VAL A CA 1
ATOM 4346 C C . VAL A 1 548 ? 1.435 12.781 -4.105 1 87.31 548 VAL A C 1
ATOM 4348 O O . VAL A 1 548 ? 0.967 12.5 -3 1 87.31 548 VAL A O 1
ATOM 4351 N N . ARG A 1 549 ? 1.749 11.969 -4.949 1 83.12 549 ARG A N 1
ATOM 4352 C CA . ARG A 1 549 ? 1.353 10.57 -4.82 1 83.12 549 ARG A CA 1
ATOM 4353 C C . ARG A 1 549 ? 1.807 9.992 -3.48 1 83.12 549 ARG A C 1
ATOM 4355 O O . ARG A 1 549 ? 3.006 9.945 -3.195 1 83.12 549 ARG A O 1
ATOM 4362 N N . CYS A 1 550 ? 0.89 9.578 -2.705 1 84.25 550 CYS A N 1
ATOM 4363 C CA . CYS A 1 550 ? 1.01 8.773 -1.493 1 84.25 550 CYS A CA 1
ATOM 4364 C C . CYS A 1 550 ? 1.776 9.531 -0.414 1 84.25 550 CYS A C 1
ATOM 4366 O O . CYS A 1 550 ? 2.449 8.914 0.418 1 84.25 550 CYS A O 1
ATOM 4368 N N . CYS A 1 551 ? 1.823 10.82 -0.503 1 93.44 551 CYS A N 1
ATOM 4369 C CA . CYS A 1 551 ? 2.32 11.641 0.592 1 93.44 551 CYS A CA 1
ATOM 4370 C C . CYS A 1 551 ? 1.258 11.82 1.67 1 93.44 551 CYS A C 1
ATOM 4372 O O . CYS A 1 551 ? 0.112 12.156 1.369 1 93.44 551 CYS A O 1
ATOM 4374 N N . LEU A 1 552 ? 1.645 11.547 2.912 1 96.19 552 LEU A N 1
ATOM 4375 C CA . LEU A 1 552 ? 0.681 11.617 4.004 1 96.19 552 LEU A CA 1
ATOM 4376 C C . LEU A 1 552 ? 1.106 12.656 5.043 1 96.19 552 LEU A C 1
ATOM 4378 O O . LEU A 1 552 ? 2.273 13.047 5.086 1 96.19 552 LEU A O 1
ATOM 4382 N N . GLY A 1 553 ? 0.21 13.164 5.832 1 96.88 553 GLY A N 1
ATOM 4383 C CA . GLY A 1 553 ? 0.435 14.109 6.914 1 96.88 553 GLY A CA 1
ATOM 4384 C C . GLY A 1 553 ? -0.759 14.258 7.836 1 96.88 553 GLY A C 1
ATOM 4385 O O . GLY A 1 553 ? -1.906 14.148 7.398 1 96.88 553 GLY A O 1
ATOM 4386 N N . ALA A 1 554 ? -0.426 14.43 9.07 1 97.25 554 ALA A N 1
ATOM 4387 C CA . ALA A 1 554 ? -1.531 14.531 10.023 1 97.25 554 ALA A CA 1
ATOM 4388 C C . ALA A 1 554 ? -1.076 15.188 11.32 1 97.25 554 ALA A C 1
ATOM 4390 O O . ALA A 1 554 ? 0.124 15.281 11.594 1 97.25 554 ALA A O 1
ATOM 4391 N N . CYS A 1 555 ? -1.979 15.656 12.062 1 96.75 555 CYS A N 1
ATOM 4392 C CA . CYS A 1 555 ? -1.854 16.078 13.453 1 96.75 555 CYS A CA 1
ATOM 4393 C C . CYS A 1 555 ? -3.094 15.703 14.25 1 96.75 555 CYS A C 1
ATOM 4395 O O . CYS A 1 555 ? -4.035 15.125 13.711 1 96.75 555 CYS A O 1
ATOM 4397 N N . ALA A 1 556 ? -3.131 15.938 15.492 1 97.38 556 ALA A N 1
ATOM 4398 C CA . ALA A 1 556 ? -4.227 15.547 16.375 1 97.38 556 ALA A CA 1
ATOM 4399 C C . ALA A 1 556 ? -5.488 16.344 16.062 1 97.38 556 ALA A C 1
ATOM 4401 O O . ALA A 1 556 ? -5.418 17.438 15.492 1 97.38 556 ALA A O 1
ATOM 4402 N N . PRO A 1 557 ? -6.676 15.82 16.469 1 97.62 557 PRO A N 1
ATOM 4403 C CA . PRO A 1 557 ? -7.93 16.562 16.297 1 97.62 557 PRO A CA 1
ATOM 4404 C C . PRO A 1 557 ? -7.988 17.828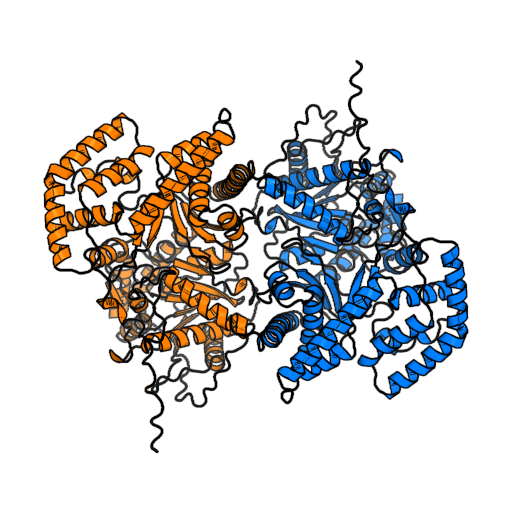 17.141 1 97.62 557 PRO A C 1
ATOM 4406 O O . PRO A 1 557 ? -7.312 17.922 18.172 1 97.62 557 PRO A O 1
ATOM 4409 N N . MET A 1 558 ? -8.836 18.734 16.703 1 96.38 558 MET A N 1
ATOM 4410 C CA . MET A 1 558 ? -9 20 17.422 1 96.38 558 MET A CA 1
ATOM 4411 C C . MET A 1 558 ? -9.797 19.797 18.719 1 96.38 558 MET A C 1
ATOM 4413 O O . MET A 1 558 ? -9.57 20.484 19.703 1 96.38 558 MET A O 1
ATOM 4417 N N . CYS A 1 559 ? -10.734 18.859 18.609 1 97.19 559 CYS A N 1
ATOM 4418 C CA . CYS A 1 559 ? -11.648 18.656 19.734 1 97.19 559 CYS A CA 1
ATOM 4419 C C . CYS A 1 559 ? -11.547 17.234 20.281 1 97.19 559 CYS A C 1
ATOM 4421 O O . CYS A 1 559 ? -11.367 16.281 19.516 1 97.19 559 CYS A O 1
ATOM 4423 N N . THR A 1 560 ? -11.75 17.078 21.594 1 95.75 560 THR A N 1
ATOM 4424 C CA . THR A 1 560 ? -11.68 15.766 22.234 1 95.75 560 THR A CA 1
ATOM 4425 C C . THR A 1 560 ? -12.758 14.836 21.688 1 95.75 560 THR A C 1
ATOM 4427 O O . THR A 1 560 ? -12.555 13.625 21.594 1 95.75 560 THR A O 1
ATOM 4430 N N . ASP A 1 561 ? -13.891 15.406 21.359 1 97.25 561 ASP A N 1
ATOM 4431 C CA . ASP A 1 561 ? -14.992 14.594 20.844 1 97.25 561 ASP A CA 1
ATOM 4432 C C . ASP A 1 561 ? -15.141 14.758 19.328 1 97.25 561 ASP A C 1
ATOM 4434 O O . ASP A 1 561 ? -16.266 14.797 18.812 1 97.25 561 ASP A O 1
ATOM 4438 N N . GLY A 1 562 ? -14.055 14.977 18.672 1 97.88 562 GLY A N 1
ATOM 4439 C CA . GLY A 1 562 ? -14.086 15.18 17.234 1 97.88 562 GLY A CA 1
ATOM 4440 C C . GLY A 1 562 ? -13.109 14.281 16.484 1 97.88 562 GLY A C 1
ATOM 4441 O O . GLY A 1 562 ? -12.586 13.32 17.047 1 97.88 562 GLY A O 1
ATOM 4442 N N . TYR A 1 563 ? -13.016 14.516 15.172 1 98.62 563 TYR A N 1
ATOM 4443 C CA . TYR A 1 563 ? -12.133 13.797 14.266 1 98.62 563 TYR A CA 1
ATOM 4444 C C . TYR A 1 563 ? -11.164 14.75 13.578 1 98.62 563 TYR A C 1
ATOM 4446 O O . TYR A 1 563 ? -11.523 15.875 13.234 1 98.62 563 TYR A O 1
ATOM 4454 N N . GLY A 1 564 ? -9.906 14.344 13.492 1 98.44 564 GLY A N 1
ATOM 4455 C CA . GLY A 1 564 ? -9.039 14.859 12.438 1 98.44 564 GLY A CA 1
ATOM 4456 C C . GLY A 1 564 ? -9.086 14.031 11.172 1 98.44 564 GLY A C 1
ATOM 4457 O O . GLY A 1 564 ? -9.039 12.797 11.227 1 98.44 564 GLY A O 1
ATOM 4458 N N . ALA A 1 565 ? -9.305 14.648 10.047 1 98.5 565 ALA A N 1
ATOM 4459 C CA . ALA A 1 565 ? -9.328 13.953 8.766 1 98.5 565 ALA A CA 1
ATOM 4460 C C . ALA A 1 565 ? -8.398 14.625 7.758 1 98.5 565 ALA A C 1
ATOM 4462 O O . ALA A 1 565 ? -8.789 15.594 7.094 1 98.5 565 ALA A O 1
ATOM 4463 N N . PHE A 1 566 ? -7.27 14.117 7.574 1 98.12 566 PHE A N 1
ATOM 4464 C CA . PHE A 1 566 ? -6.316 14.547 6.555 1 98.12 566 PHE A CA 1
ATOM 4465 C C . PHE A 1 566 ? -6.316 13.57 5.379 1 98.12 566 PHE A C 1
ATOM 4467 O O . PHE A 1 566 ? -6.777 12.438 5.504 1 98.12 566 PHE A O 1
ATOM 4474 N N . TYR A 1 567 ? -5.973 14.055 4.203 1 97.44 567 TYR A N 1
ATOM 4475 C CA . TYR A 1 567 ? -6.102 13.133 3.084 1 97.44 567 TYR A CA 1
ATOM 4476 C C . TYR A 1 567 ? -5.25 13.586 1.902 1 97.44 567 TYR A C 1
ATOM 4478 O O . TYR A 1 567 ? -5.012 14.781 1.721 1 97.44 567 TYR A O 1
ATOM 4486 N N . ASN A 1 568 ? -4.746 12.68 1.229 1 97.06 568 ASN A N 1
ATOM 4487 C CA . ASN A 1 568 ? -4.129 12.828 -0.086 1 97.06 568 ASN A CA 1
ATOM 4488 C C . ASN A 1 568 ? -5.062 12.352 -1.196 1 97.06 568 ASN A C 1
ATOM 4490 O O . ASN A 1 568 ? -5.941 11.523 -0.962 1 97.06 568 ASN A O 1
ATOM 4494 N N . ILE A 1 569 ? -5 12.969 -2.318 1 96.62 569 ILE A N 1
ATOM 4495 C CA . ILE A 1 569 ? -5.824 12.578 -3.455 1 96.62 569 ILE A CA 1
ATOM 4496 C C . ILE A 1 569 ? -4.93 12.141 -4.613 1 96.62 569 ILE A C 1
ATOM 4498 O O . ILE A 1 569 ? -4.207 12.961 -5.188 1 96.62 569 ILE A O 1
ATOM 4502 N N . THR A 1 570 ? -4.953 10.922 -4.941 1 91.69 570 THR A N 1
ATOM 4503 C CA . THR A 1 570 ? -4.188 10.398 -6.066 1 91.69 570 THR A CA 1
ATOM 4504 C C . THR A 1 570 ? -5.07 10.258 -7.305 1 91.69 570 THR A C 1
ATOM 4506 O O . THR A 1 570 ? -6.242 10.641 -7.281 1 91.69 570 THR A O 1
ATOM 4509 N N . ASP A 1 571 ? -4.535 9.758 -8.367 1 89.31 571 ASP A N 1
ATOM 4510 C CA . ASP A 1 571 ? -5.27 9.633 -9.617 1 89.31 571 ASP A CA 1
ATOM 4511 C C . ASP A 1 571 ? -6.43 8.648 -9.477 1 89.31 571 ASP A C 1
ATOM 4513 O O . ASP A 1 571 ? -7.496 8.844 -10.062 1 89.31 571 ASP A O 1
ATOM 4517 N N . ASP A 1 572 ? -6.254 7.613 -8.523 1 88.38 572 ASP A N 1
ATOM 4518 C CA . ASP A 1 572 ? -7.199 6.504 -8.602 1 88.38 572 ASP A CA 1
ATOM 4519 C C . ASP A 1 572 ? -7.801 6.199 -7.234 1 88.38 572 ASP A C 1
ATOM 4521 O O . ASP A 1 572 ? -8.641 5.309 -7.102 1 88.38 572 ASP A O 1
ATOM 4525 N N . HIS A 1 573 ? -7.414 6.98 -6.258 1 90.69 573 HIS A N 1
ATOM 4526 C CA . HIS A 1 573 ? -7.984 6.762 -4.934 1 90.69 573 HIS A CA 1
ATOM 4527 C C . HIS A 1 573 ? -7.863 8.016 -4.07 1 90.69 573 HIS A C 1
ATOM 4529 O O . HIS A 1 573 ? -7.117 8.938 -4.406 1 90.69 573 HIS A O 1
ATOM 4535 N N . PHE A 1 574 ? -8.602 8.031 -3.016 1 95.56 574 PHE A N 1
ATOM 4536 C CA . PHE A 1 574 ? -8.383 8.93 -1.889 1 95.56 574 PHE A CA 1
ATOM 4537 C C . PHE A 1 574 ? -7.59 8.227 -0.79 1 95.56 574 PHE A C 1
ATOM 4539 O O . PHE A 1 574 ? -7.684 7.008 -0.63 1 95.56 574 PHE A O 1
ATOM 4546 N N . PHE A 1 575 ? -6.77 8.922 -0.132 1 95.69 575 PHE A N 1
ATOM 4547 C CA . PHE A 1 575 ? -5.93 8.367 0.919 1 95.69 575 PHE A CA 1
ATOM 4548 C C . PHE A 1 575 ? -6.113 9.133 2.225 1 95.69 575 PHE A C 1
ATOM 4550 O O . PHE A 1 575 ? -5.273 9.953 2.588 1 95.69 575 PHE A O 1
ATOM 4557 N N . PRO A 1 576 ? -7.145 8.82 3.02 1 97.12 576 PRO A N 1
ATOM 4558 C CA . PRO A 1 576 ? -7.438 9.531 4.27 1 97.12 576 PRO A CA 1
ATOM 4559 C C . PRO A 1 576 ? -6.539 9.086 5.422 1 97.12 576 PRO A C 1
ATOM 4561 O O . PRO A 1 576 ? -6.098 7.938 5.457 1 97.12 576 PRO A O 1
ATOM 4564 N N . ILE A 1 577 ? -6.254 9.953 6.324 1 98.25 577 ILE A N 1
ATOM 4565 C CA . ILE A 1 577 ? -5.672 9.742 7.645 1 98.25 577 ILE A CA 1
ATOM 4566 C C . ILE A 1 577 ? -6.62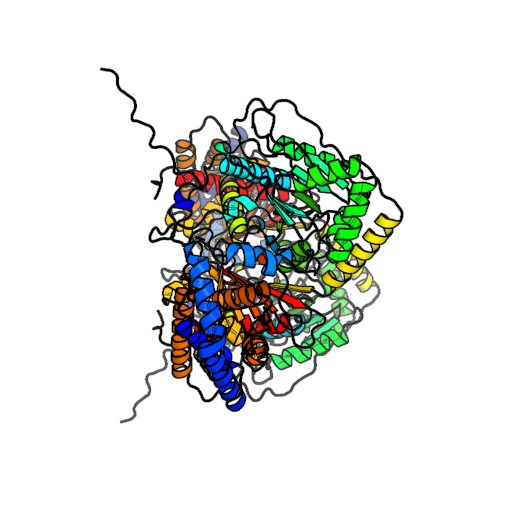9 10.258 8.719 1 98.25 577 ILE A C 1
ATOM 4568 O O . ILE A 1 577 ? -6.805 11.469 8.875 1 98.25 577 ILE A O 1
ATOM 4572 N N . LEU A 1 578 ? -7.25 9.359 9.414 1 98.44 578 LEU A N 1
ATOM 4573 C CA . LEU A 1 578 ? -8.234 9.719 10.422 1 98.44 578 LEU A CA 1
ATOM 4574 C C . LEU A 1 578 ? -7.652 9.602 11.82 1 98.44 578 LEU A C 1
ATOM 4576 O O . LEU A 1 578 ? -6.891 8.672 12.109 1 98.44 578 LEU A O 1
ATOM 4580 N N . LEU A 1 579 ? -7.918 10.516 12.656 1 98.69 579 LEU A N 1
ATOM 4581 C CA . LEU A 1 579 ? -7.488 10.508 14.055 1 98.69 579 LEU A CA 1
ATOM 4582 C C . LEU A 1 579 ? -8.656 10.828 14.984 1 98.69 579 LEU A C 1
ATOM 4584 O O . LEU A 1 579 ? -9.539 11.609 14.625 1 98.69 579 LEU A O 1
ATOM 4588 N N . THR A 1 580 ? -8.695 10.289 16.109 1 98.62 580 THR A N 1
ATOM 4589 C CA . THR A 1 580 ? -9.625 10.609 17.188 1 98.62 580 THR A CA 1
ATOM 4590 C C . THR A 1 580 ? -9.016 10.242 18.547 1 98.62 580 THR A C 1
ATOM 4592 O O . THR A 1 580 ? -7.91 9.703 18.609 1 98.62 580 THR A O 1
ATOM 4595 N N . PHE A 1 581 ? -9.664 10.625 19.609 1 98.44 581 PHE A N 1
ATOM 4596 C CA . PHE A 1 581 ? -9.188 10.312 20.953 1 98.44 581 PHE A CA 1
ATOM 4597 C C . PHE A 1 581 ? -9.945 9.133 21.531 1 98.44 581 PHE A C 1
ATOM 4599 O O . PHE A 1 581 ? -11.18 9.086 21.469 1 98.44 581 PHE A O 1
ATOM 4606 N N . LYS A 1 582 ? -9.242 8.211 22.047 1 97.31 582 LYS A N 1
ATOM 4607 C CA . LYS A 1 582 ? -9.781 6.984 22.641 1 97.31 582 LYS A CA 1
ATOM 4608 C C . LYS A 1 582 ? -10.75 7.297 23.781 1 97.31 582 LYS A C 1
ATOM 4610 O O . LYS A 1 582 ? -11.727 6.578 23.984 1 97.31 582 LYS A O 1
ATOM 4615 N N . SER A 1 583 ? -10.492 8.352 24.469 1 96.88 583 SER A N 1
ATOM 4616 C CA . SER A 1 583 ? -11.258 8.719 25.656 1 96.88 583 SER A CA 1
ATOM 4617 C C . SER A 1 583 ? -12.648 9.219 25.281 1 96.88 583 SER A C 1
ATOM 4619 O O . SER A 1 583 ? -13.539 9.289 26.125 1 96.88 583 SER A O 1
ATOM 4621 N N . SER A 1 584 ? -12.805 9.617 24.047 1 96.75 584 SER A N 1
ATOM 4622 C CA . SER A 1 584 ? -14.109 10.109 23.625 1 96.75 584 SER A CA 1
ATOM 4623 C C . SER A 1 584 ? -15.094 8.961 23.438 1 96.75 584 SER A C 1
ATOM 4625 O O . SER A 1 584 ? -14.789 7.984 22.734 1 96.75 584 SER A O 1
ATOM 4627 N N . LYS A 1 585 ? -16.281 9.055 23.953 1 95.56 585 LYS A N 1
ATOM 4628 C CA . LYS A 1 585 ? -17.344 8.07 23.75 1 95.56 585 LYS A CA 1
ATOM 4629 C C . LYS A 1 585 ? -18.172 8.398 22.516 1 95.56 585 LYS A C 1
ATOM 4631 O O . LYS A 1 585 ? -18.953 7.562 22.031 1 95.56 585 LYS A O 1
ATOM 4636 N N . GLU A 1 586 ? -17.891 9.547 21.938 1 95.81 586 GLU A N 1
ATOM 4637 C CA . GLU A 1 586 ? -18.703 10.039 20.828 1 95.81 586 GLU A CA 1
ATOM 4638 C C . GLU A 1 586 ? -18.125 9.594 19.484 1 95.81 586 GLU A C 1
ATOM 4640 O O . GLU A 1 586 ? -18.844 9.539 18.484 1 95.81 586 GLU A O 1
ATOM 4645 N N . THR A 1 587 ? -16.875 9.305 19.484 1 97.88 587 THR A N 1
ATOM 4646 C CA . THR A 1 587 ? -16.219 9.047 18.219 1 97.88 587 THR A CA 1
ATOM 4647 C C . THR A 1 587 ? -15.93 7.555 18.062 1 97.88 587 THR A C 1
ATOM 4649 O O . THR A 1 587 ? -15.852 6.824 19.047 1 97.88 587 THR A O 1
ATOM 4652 N N . ASP A 1 588 ? -15.898 7.07 16.875 1 97.25 588 ASP A N 1
ATOM 4653 C CA . ASP A 1 588 ? -15.508 5.723 16.469 1 97.25 588 ASP A CA 1
ATOM 4654 C C . ASP A 1 588 ? -14.758 5.742 15.141 1 97.25 588 ASP A C 1
ATOM 4656 O O . ASP A 1 588 ? -15.375 5.84 14.078 1 97.25 588 ASP A O 1
ATOM 4660 N N . ILE A 1 589 ? -13.477 5.609 15.258 1 96.81 589 ILE A N 1
ATOM 4661 C CA . ILE A 1 589 ? -12.609 5.848 14.109 1 96.81 589 ILE A CA 1
ATOM 4662 C C . ILE A 1 589 ? -12.836 4.77 13.055 1 96.81 589 ILE A C 1
ATOM 4664 O O . ILE A 1 589 ? -12.789 5.043 11.852 1 96.81 589 ILE A O 1
ATOM 4668 N N . LYS A 1 590 ? -13.094 3.502 13.398 1 93.69 590 LYS A N 1
ATOM 4669 C CA . LYS A 1 590 ? -13.328 2.4 12.469 1 93.69 590 LYS A CA 1
ATOM 4670 C C . LYS A 1 590 ? -14.633 2.586 11.703 1 93.69 590 LYS A C 1
ATOM 4672 O O . LYS A 1 590 ? -14.664 2.49 10.477 1 93.69 590 LYS A O 1
ATOM 4677 N N . ARG A 1 591 ? -15.695 2.873 12.438 1 94.94 591 ARG A N 1
ATOM 4678 C CA . ARG A 1 591 ? -17 3.066 11.805 1 94.94 591 ARG A CA 1
ATOM 4679 C C . ARG A 1 591 ? -16.984 4.305 10.914 1 94.94 591 ARG A C 1
ATOM 4681 O O . ARG A 1 591 ? -17.656 4.332 9.875 1 94.94 591 ARG A O 1
ATOM 4688 N N . PHE A 1 592 ? -16.25 5.305 11.352 1 97.25 592 PHE A N 1
ATOM 4689 C CA . PHE A 1 592 ? -16.156 6.504 10.523 1 97.25 592 PHE A CA 1
ATOM 4690 C C . PHE A 1 592 ? -15.484 6.188 9.195 1 97.25 592 PHE A C 1
ATOM 4692 O O . PHE A 1 592 ? -15.93 6.652 8.141 1 97.25 592 PHE A O 1
ATOM 4699 N N . PHE A 1 593 ? -14.438 5.414 9.156 1 95.81 593 PHE A N 1
ATOM 4700 C CA . PHE A 1 593 ? -13.75 5.016 7.934 1 95.81 593 PHE A CA 1
ATOM 4701 C C . PHE A 1 593 ? -14.68 4.238 7.016 1 95.81 593 PHE A C 1
ATOM 4703 O O . PHE A 1 593 ? -14.711 4.477 5.805 1 95.81 593 PHE A O 1
ATOM 4710 N N . VAL A 1 594 ? -15.383 3.301 7.605 1 92.69 594 VAL A N 1
ATOM 4711 C CA . VAL A 1 594 ? -16.312 2.482 6.836 1 92.69 594 VAL A CA 1
ATOM 4712 C C . VAL A 1 594 ? -17.375 3.373 6.207 1 92.69 594 VAL A C 1
ATOM 4714 O O . VAL A 1 594 ? -17.734 3.205 5.035 1 92.69 594 VAL A O 1
ATOM 4717 N N . ALA A 1 595 ? -17.875 4.301 6.996 1 95.94 595 ALA A N 1
ATOM 4718 C CA . ALA A 1 595 ? -18.891 5.23 6.5 1 95.94 595 ALA A CA 1
ATOM 4719 C C . ALA A 1 595 ? -18.328 6.105 5.383 1 95.94 595 ALA A C 1
ATOM 4721 O O . ALA A 1 595 ? -19.031 6.406 4.414 1 95.94 595 ALA A O 1
ATOM 4722 N N . LEU A 1 596 ? -17.125 6.527 5.551 1 97.12 596 LEU A N 1
ATOM 4723 C CA . LEU A 1 596 ? -16.469 7.355 4.539 1 97.12 596 LEU A CA 1
ATOM 4724 C C . LEU A 1 596 ? -16.359 6.605 3.219 1 97.12 596 LEU A C 1
ATOM 4726 O O . LEU A 1 596 ? -16.688 7.145 2.16 1 97.12 596 LEU A O 1
ATOM 4730 N N . ASN A 1 597 ? -15.859 5.426 3.254 1 93.88 597 ASN A N 1
ATOM 4731 C CA . ASN A 1 597 ? -15.75 4.605 2.053 1 93.88 597 ASN A CA 1
ATOM 4732 C C . ASN A 1 597 ? -17.109 4.391 1.397 1 93.88 597 ASN A C 1
ATOM 4734 O O . ASN A 1 597 ? -17.234 4.488 0.176 1 93.88 597 ASN A O 1
ATOM 4738 N N . ALA A 1 598 ? -18.109 4.113 2.209 1 93.75 598 ALA A N 1
ATOM 4739 C CA . ALA A 1 598 ? -19.484 3.936 1.714 1 93.75 598 ALA A CA 1
ATOM 4740 C C . ALA A 1 598 ? -20 5.215 1.064 1 93.75 598 ALA A C 1
ATOM 4742 O O . ALA A 1 598 ? -20.656 5.168 0.021 1 93.75 598 ALA A O 1
ATOM 4743 N N . GLY A 1 599 ? -19.703 6.297 1.705 1 96 599 GLY A N 1
ATOM 4744 C CA . GLY A 1 599 ? -20.125 7.582 1.161 1 96 599 GLY A CA 1
ATOM 4745 C C . GLY A 1 599 ? -19.516 7.879 -0.198 1 96 599 GLY A C 1
ATOM 4746 O O . GLY A 1 599 ? -20.188 8.391 -1.088 1 96 599 GLY A O 1
ATOM 4747 N N . LEU A 1 600 ? -18.266 7.574 -0.396 1 96.06 600 LEU A N 1
ATOM 4748 C CA . LEU A 1 600 ? -17.594 7.785 -1.673 1 96.06 600 LEU A CA 1
ATOM 4749 C C . LEU A 1 600 ? -18.234 6.941 -2.77 1 96.06 600 LEU A C 1
ATOM 4751 O O . LEU A 1 600 ? -18.422 7.414 -3.893 1 96.06 600 LEU A O 1
ATOM 4755 N N . VAL A 1 601 ? -18.578 5.777 -2.461 1 92.25 601 VAL A N 1
ATOM 4756 C CA . VAL A 1 601 ? -19.203 4.887 -3.424 1 92.25 601 VAL A CA 1
ATOM 4757 C C . VAL A 1 601 ? -20.609 5.406 -3.766 1 92.25 601 VAL A C 1
ATOM 4759 O O . VAL A 1 601 ? -21.016 5.383 -4.93 1 92.25 601 VAL A O 1
ATOM 4762 N N . ASP A 1 602 ? -21.312 5.781 -2.75 1 93.75 602 ASP A N 1
ATOM 4763 C CA . ASP A 1 602 ? -22.641 6.352 -2.973 1 93.75 602 ASP A CA 1
ATOM 4764 C C . ASP A 1 602 ? -22.578 7.559 -3.904 1 93.75 602 ASP A C 1
ATOM 4766 O O . ASP A 1 602 ? -23.422 7.727 -4.777 1 93.75 602 ASP A O 1
ATOM 4770 N N . ILE A 1 603 ? -21.625 8.383 -3.695 1 95.94 603 ILE A N 1
ATOM 4771 C CA . ILE A 1 603 ? -21.422 9.555 -4.535 1 95.94 603 ILE A CA 1
ATOM 4772 C C . ILE A 1 603 ? -21.141 9.125 -5.973 1 95.94 603 ILE A C 1
ATOM 4774 O O . ILE A 1 603 ? -21.703 9.68 -6.918 1 95.94 603 ILE A O 1
ATOM 4778 N N . LYS A 1 604 ? -20.234 8.195 -6.133 1 93.06 604 LYS A N 1
ATOM 4779 C CA . LYS A 1 604 ? -19.906 7.688 -7.461 1 93.06 604 LYS A CA 1
ATOM 4780 C C . LYS A 1 604 ? -21.156 7.168 -8.172 1 93.06 604 LYS A C 1
ATOM 4782 O O . LYS A 1 604 ? -21.391 7.477 -9.344 1 93.06 604 LYS A O 1
ATOM 4787 N N . ASN A 1 605 ? -21.938 6.418 -7.445 1 89.94 605 ASN A N 1
ATOM 4788 C CA . ASN A 1 605 ? -23.172 5.859 -8.008 1 89.94 605 ASN A CA 1
ATOM 4789 C C . ASN A 1 605 ? -24.156 6.957 -8.383 1 89.94 605 ASN A C 1
ATOM 4791 O O . ASN A 1 605 ? -24.859 6.852 -9.398 1 89.94 605 ASN A O 1
ATOM 4795 N N . LEU A 1 606 ? -24.188 7.875 -7.551 1 92.94 606 LEU A N 1
ATOM 4796 C CA . LEU A 1 606 ? -25.094 9.008 -7.773 1 92.94 606 LEU A CA 1
ATOM 4797 C C . LEU A 1 606 ? -24.734 9.727 -9.07 1 92.94 606 LEU A C 1
ATOM 4799 O O . LEU A 1 606 ? -25.625 10.109 -9.836 1 92.94 606 LEU A O 1
ATOM 4803 N N . VAL A 1 607 ? -23.5 9.883 -9.32 1 92.81 607 VAL A N 1
ATOM 4804 C CA . VAL A 1 607 ? -23.016 10.656 -10.461 1 92.81 607 VAL A CA 1
ATOM 4805 C C . VAL A 1 607 ? -23.109 9.82 -11.734 1 92.81 607 VAL A C 1
ATOM 4807 O O . VAL A 1 607 ? -23.422 10.344 -12.805 1 92.81 607 VAL A O 1
ATOM 4810 N N . MET A 1 608 ? -22.922 8.531 -11.68 1 87.19 608 MET A N 1
ATOM 4811 C CA . MET A 1 608 ? -22.859 7.652 -12.852 1 87.19 608 MET A CA 1
ATOM 4812 C C . MET A 1 608 ? -24.266 7.25 -13.305 1 87.19 608 MET A C 1
ATOM 4814 O O . MET A 1 608 ? -24.438 6.719 -14.398 1 87.19 608 MET A O 1
ATOM 4818 N N . MET A 1 609 ? -25.266 7.309 -12.617 1 76.12 609 MET A N 1
ATOM 4819 C CA . MET A 1 609 ? -26.625 6.926 -13.008 1 76.12 609 MET A CA 1
ATOM 4820 C C . MET A 1 609 ? -27 7.52 -14.359 1 76.12 609 MET A C 1
ATOM 4822 O O . MET A 1 609 ? -27.656 6.863 -15.172 1 76.12 609 MET A O 1
ATOM 4826 N N . ASN A 1 610 ? -26.75 8.797 -14.695 1 61 610 ASN A N 1
ATOM 4827 C CA . ASN A 1 610 ? -27.156 9.375 -15.969 1 61 610 ASN A CA 1
ATOM 4828 C C . ASN A 1 610 ? -26.078 9.242 -17.031 1 61 610 ASN A C 1
ATOM 4830 O O . ASN A 1 610 ? -26.172 9.852 -18.094 1 61 610 ASN A O 1
ATOM 4834 N N . SER A 1 611 ? -25 8.688 -16.672 1 56.12 611 SER A N 1
ATOM 4835 C CA . SER A 1 611 ? -24 8.586 -17.719 1 56.12 611 SER A CA 1
ATOM 4836 C C . SER A 1 611 ? -24.25 7.387 -18.625 1 56.12 611 SER A C 1
ATOM 4838 O O . SER A 1 611 ? -24.531 6.289 -18.141 1 56.12 611 SER A O 1
ATOM 4840 N N . PRO A 1 612 ? -24.562 7.605 -19.891 1 43.78 612 PRO A N 1
ATOM 4841 C CA . PRO A 1 612 ? -24.719 6.469 -20.797 1 43.78 612 PRO A CA 1
ATOM 4842 C C . PRO A 1 612 ? -23.625 5.422 -20.641 1 43.78 612 PRO A C 1
ATOM 4844 O O . PRO A 1 612 ? -22.469 5.77 -20.328 1 43.78 612 PRO A O 1
ATOM 4847 N N . LYS A 1 613 ? -24 4.301 -20.203 1 42.62 613 LYS A N 1
ATOM 4848 C CA . LYS A 1 613 ? -23.047 3.189 -20.188 1 42.62 613 LYS A CA 1
ATOM 4849 C C . LYS A 1 613 ? -22.062 3.301 -21.344 1 42.62 613 LYS A C 1
ATOM 4851 O O . LYS A 1 613 ? -22.453 3.297 -22.5 1 42.62 613 LYS A O 1
ATOM 4856 N N . MET A 1 614 ? -20.953 4.016 -21.203 1 31.98 614 MET A N 1
ATOM 4857 C CA . MET A 1 614 ? -20 3.939 -22.297 1 31.98 614 MET A CA 1
ATOM 4858 C C . MET A 1 614 ? -19.391 2.541 -22.406 1 31.98 614 MET A C 1
ATOM 4860 O O . MET A 1 614 ? -19.062 1.927 -21.391 1 31.98 614 MET A O 1
ATOM 4864 N N . MET B 1 1 ? -53.906 -10.273 -31.812 1 23.55 1 MET B N 1
ATOM 4865 C CA . MET B 1 1 ? -52.562 -10.266 -32.406 1 23.55 1 MET B CA 1
ATOM 4866 C C . MET B 1 1 ? -51.531 -10.695 -31.391 1 23.55 1 MET B C 1
ATOM 4868 O O . MET B 1 1 ? -51.375 -10.086 -30.328 1 23.55 1 MET B O 1
ATOM 4872 N N . SER B 1 2 ? -51.219 -12.023 -31.328 1 25.95 2 SER B N 1
ATOM 4873 C CA . SER B 1 2 ? -50.469 -12.812 -30.344 1 25.95 2 SER B CA 1
ATOM 4874 C C . SER B 1 2 ? -49 -12.359 -30.281 1 25.95 2 SER B C 1
ATOM 4876 O O . SER B 1 2 ? -48.281 -12.406 -31.281 1 25.95 2 SER B O 1
ATOM 4878 N N . THR B 1 3 ? -48.781 -11.148 -29.703 1 30.61 3 THR B N 1
ATOM 4879 C CA . THR B 1 3 ? -47.469 -10.539 -29.594 1 30.61 3 THR B CA 1
ATOM 4880 C C . THR B 1 3 ? -46.469 -11.531 -29 1 30.61 3 THR B C 1
ATOM 4882 O O . THR B 1 3 ? -46.531 -11.859 -27.828 1 30.61 3 THR B O 1
ATOM 4885 N N . THR B 1 4 ? -46.094 -12.586 -29.781 1 28.66 4 THR B N 1
ATOM 4886 C CA . THR B 1 4 ? -45.062 -13.539 -29.453 1 28.66 4 THR B CA 1
ATOM 4887 C C . THR B 1 4 ? -43.781 -12.82 -29 1 28.66 4 THR B C 1
ATOM 4889 O O . THR B 1 4 ? -43.219 -12.023 -29.766 1 28.66 4 THR B O 1
ATOM 4892 N N . ALA B 1 5 ? -43.656 -12.594 -27.719 1 32.91 5 ALA B N 1
ATOM 4893 C CA . ALA B 1 5 ? -42.5 -11.961 -27.141 1 32.91 5 ALA B CA 1
ATOM 4894 C C . ALA B 1 5 ? -41.188 -12.508 -27.75 1 32.91 5 ALA B C 1
ATOM 4896 O O . ALA B 1 5 ? -41.094 -13.711 -28 1 32.91 5 ALA B O 1
ATOM 4897 N N . PRO B 1 6 ? -40.344 -11.617 -28.438 1 34.88 6 PRO B N 1
ATOM 4898 C CA . PRO B 1 6 ? -39.188 -12.125 -29.172 1 34.88 6 PRO B CA 1
ATOM 4899 C C . PRO B 1 6 ? -38.438 -13.227 -28.422 1 34.88 6 PRO B C 1
ATOM 4901 O O . PRO B 1 6 ? -38.562 -13.32 -27.188 1 34.88 6 PRO B O 1
ATOM 4904 N N . SER B 1 7 ? -38.094 -14.398 -29.047 1 36.31 7 SER B N 1
ATOM 4905 C CA . SER B 1 7 ? -37.312 -15.57 -28.656 1 36.31 7 SER B CA 1
ATOM 4906 C C . SER B 1 7 ? -36.062 -15.18 -27.922 1 36.31 7 SER B C 1
ATOM 4908 O O . SER B 1 7 ? -35.281 -14.328 -28.391 1 36.31 7 SER B O 1
ATOM 4910 N N . GLY B 1 8 ? -35.969 -15.102 -26.625 1 39.91 8 GLY B N 1
ATOM 4911 C CA . GLY B 1 8 ? -34.844 -14.836 -25.734 1 39.91 8 GLY B CA 1
ATOM 4912 C C . GLY B 1 8 ? -33.531 -15.359 -26.266 1 39.91 8 GLY B C 1
ATOM 4913 O O . GLY B 1 8 ? -33.406 -16.547 -26.594 1 39.91 8 GLY B O 1
ATOM 4914 N N . ARG B 1 9 ? -32.75 -14.711 -27.094 1 42.78 9 ARG B N 1
ATOM 4915 C CA . ARG B 1 9 ? -31.406 -15.078 -27.516 1 42.78 9 ARG B CA 1
ATOM 4916 C C . ARG B 1 9 ? -30.719 -15.945 -26.484 1 42.78 9 ARG B C 1
ATOM 4918 O O . ARG B 1 9 ? -30.578 -15.547 -25.328 1 42.78 9 ARG B O 1
ATOM 4925 N N . ARG B 1 10 ? -30.594 -17.203 -26.422 1 52.53 10 ARG B N 1
ATOM 4926 C CA . ARG B 1 10 ? -29.984 -18.141 -25.484 1 52.53 10 ARG B CA 1
ATOM 4927 C C . ARG B 1 10 ? -28.531 -17.734 -25.188 1 52.53 10 ARG B C 1
ATOM 4929 O O . ARG B 1 10 ? -27.734 -17.578 -26.109 1 52.53 10 ARG B O 1
ATOM 4936 N N . GLN B 1 11 ? -28.031 -17.266 -23.984 1 74.25 11 GLN B N 1
ATOM 4937 C CA . GLN B 1 11 ? -26.719 -16.844 -23.484 1 74.25 11 GLN B CA 1
ATOM 4938 C C . GLN B 1 11 ? -25.672 -17.938 -23.672 1 74.25 11 GLN B C 1
ATOM 4940 O O . GLN B 1 11 ? -25.953 -19.125 -23.422 1 74.25 11 GLN B O 1
ATOM 4945 N N . GLU B 1 12 ? -24.609 -17.766 -24.484 1 87.5 12 GLU B N 1
ATOM 4946 C CA . GLU B 1 12 ? -23.453 -18.625 -24.703 1 87.5 12 GLU B CA 1
ATOM 4947 C C . GLU B 1 12 ? -22.953 -19.234 -23.391 1 87.5 12 GLU B C 1
ATOM 4949 O O . GLU B 1 12 ? -22.672 -18.516 -22.438 1 87.5 12 GLU B O 1
ATOM 4954 N N . GLY B 1 13 ? -23.109 -20.625 -23.359 1 93.81 13 GLY B N 1
ATOM 4955 C CA . GLY B 1 13 ? -22.641 -21.297 -22.172 1 93.81 13 GLY B CA 1
ATOM 4956 C C . GLY B 1 13 ? -21.141 -21.172 -21.938 1 93.81 13 GLY B C 1
ATOM 4957 O O . GLY B 1 13 ? -20.375 -21.047 -22.891 1 93.81 13 GLY B O 1
ATOM 4958 N N . THR B 1 14 ? -20.703 -21.328 -20.703 1 97.25 14 THR B N 1
ATOM 4959 C CA . THR B 1 14 ? -19.312 -21.156 -20.297 1 97.25 14 THR B CA 1
ATOM 4960 C C . THR B 1 14 ? -18.406 -22.125 -21.062 1 97.25 14 THR B C 1
ATOM 4962 O O . THR B 1 14 ? -17.312 -21.75 -21.469 1 97.25 14 THR B O 1
ATOM 4965 N N . PHE B 1 15 ? -18.906 -23.359 -21.312 1 97.5 15 PHE B N 1
ATOM 4966 C CA . PHE B 1 15 ? -18.047 -24.391 -21.891 1 97.5 15 PHE B CA 1
ATOM 4967 C C . PHE B 1 15 ? -18.484 -24.703 -23.328 1 97.5 15 PHE B C 1
ATOM 4969 O O . PHE B 1 15 ? -17.984 -25.641 -23.938 1 97.5 15 PHE B O 1
ATOM 4976 N N . GLN B 1 16 ? -19.359 -23.922 -23.891 1 95.44 16 GLN B N 1
ATOM 4977 C CA . GLN B 1 16 ? -20.047 -24.234 -25.141 1 95.44 16 GLN B CA 1
ATOM 4978 C C . GLN B 1 16 ? -19.062 -24.25 -26.312 1 95.44 16 GLN B C 1
ATOM 4980 O O . GLN B 1 16 ? -19.219 -25.016 -27.25 1 95.44 16 GLN B O 1
ATOM 4985 N N . LEU B 1 17 ? -18.094 -23.391 -26.234 1 96.12 17 LEU B N 1
ATOM 4986 C CA . LEU B 1 17 ? -17.219 -23.203 -27.406 1 96.12 17 LEU B CA 1
ATOM 4987 C C . LEU B 1 17 ? -15.969 -24.062 -27.266 1 96.12 17 LEU B C 1
ATOM 4989 O O . LEU B 1 17 ? -15.086 -24 -28.125 1 96.12 17 LEU B O 1
ATOM 4993 N N . GLU B 1 18 ? -15.875 -24.922 -26.297 1 96.12 18 GLU B N 1
ATOM 4994 C CA . GLU B 1 18 ? -14.656 -25.672 -26.016 1 96.12 18 GLU B CA 1
ATOM 4995 C C . GLU B 1 18 ? -14.32 -26.609 -27.172 1 96.12 18 GLU B C 1
ATOM 4997 O O . GLU B 1 18 ? -13.188 -26.641 -27.641 1 96.12 18 GLU B O 1
ATOM 5002 N N . ASP B 1 19 ? -15.305 -27.281 -27.688 1 95.12 19 ASP B N 1
ATOM 5003 C CA . ASP B 1 19 ? -15.086 -28.297 -28.703 1 95.12 19 ASP B CA 1
ATOM 5004 C C . ASP B 1 19 ? -14.766 -27.672 -30.062 1 95.12 19 ASP B C 1
ATOM 5006 O O . ASP B 1 19 ? -14.227 -28.328 -30.953 1 95.12 19 ASP B O 1
ATOM 5010 N N . SER B 1 20 ? -15.109 -26.438 -30.156 1 95.31 20 SER B N 1
ATOM 5011 C CA . SER B 1 20 ? -14.867 -25.75 -31.422 1 95.31 20 SER B CA 1
ATOM 5012 C C . SER B 1 20 ? -13.438 -25.219 -31.484 1 95.31 20 SER B C 1
ATOM 5014 O O . SER B 1 20 ? -12.969 -24.797 -32.562 1 95.31 20 SER B O 1
ATOM 5016 N N . LEU B 1 21 ? -12.68 -25.266 -30.438 1 97.75 21 LEU B N 1
ATOM 5017 C CA . LEU B 1 21 ? -11.305 -24.781 -30.422 1 97.75 21 LEU B CA 1
ATOM 5018 C C . LEU B 1 21 ? -10.398 -25.688 -31.234 1 97.75 21 LEU B C 1
ATOM 5020 O O . LEU B 1 21 ? -10.609 -26.906 -31.297 1 97.75 21 LEU B O 1
ATOM 5024 N N . PRO B 1 22 ? -9.422 -25.062 -31.922 1 97.25 22 PRO B N 1
ATOM 5025 C CA . PRO B 1 22 ? -8.484 -25.891 -32.688 1 97.25 22 PRO B CA 1
ATOM 5026 C C . PRO B 1 22 ? -7.637 -26.797 -31.797 1 97.25 22 PRO B C 1
ATOM 5028 O O . PRO B 1 22 ? -7.359 -26.453 -30.656 1 97.25 22 PRO B O 1
ATOM 5031 N N . PRO B 1 23 ? -7.27 -28.016 -32.312 1 97.81 23 PRO B N 1
ATOM 5032 C CA . PRO B 1 23 ? -6.348 -28.875 -31.547 1 97.81 23 PRO B CA 1
ATOM 5033 C C . PRO B 1 23 ? -4.996 -28.203 -31.312 1 97.81 23 PRO B C 1
ATOM 5035 O O . PRO B 1 23 ? -4.609 -27.297 -32.031 1 97.81 23 PRO B O 1
ATOM 5038 N N . LEU B 1 24 ? -4.309 -28.625 -30.266 1 98.19 24 LEU B N 1
ATOM 5039 C CA . LEU B 1 24 ? -2.947 -28.172 -30.031 1 98.19 24 LEU B CA 1
ATOM 5040 C C . LEU B 1 24 ? -2 -28.688 -31.109 1 98.19 24 LEU B C 1
ATOM 5042 O O . LEU B 1 24 ? -1.858 -29.891 -31.297 1 98.19 24 LEU B O 1
ATOM 5046 N N . PRO B 1 25 ? -1.323 -27.812 -31.828 1 97.38 25 PRO B N 1
ATOM 5047 C CA . PRO B 1 25 ? -0.46 -28.25 -32.938 1 97.38 25 PRO B CA 1
ATOM 5048 C C . PRO B 1 25 ? 0.864 -28.828 -32.438 1 97.38 25 PRO B C 1
ATOM 5050 O O . PRO B 1 25 ? 1.274 -28.578 -31.312 1 97.38 25 PRO B O 1
ATOM 5053 N N . VAL B 1 26 ? 1.453 -29.688 -33.25 1 98 26 VAL B N 1
ATOM 5054 C CA . VAL B 1 26 ? 2.832 -30.125 -33.062 1 98 26 VAL B CA 1
ATOM 5055 C C . VAL B 1 26 ? 3.756 -29.328 -33.969 1 98 26 VAL B C 1
ATOM 5057 O O . VAL B 1 26 ? 3.639 -29.391 -35.188 1 98 26 VAL B O 1
ATOM 5060 N N . PRO B 1 27 ? 4.617 -28.562 -33.406 1 97.56 27 PRO B N 1
ATOM 5061 C CA . PRO B 1 27 ? 5.547 -27.828 -34.25 1 97.56 27 PRO B CA 1
ATOM 5062 C C . PRO B 1 27 ? 6.477 -28.75 -35.031 1 97.56 27 PRO B C 1
ATOM 5064 O O . PRO B 1 27 ? 6.562 -29.953 -34.75 1 97.56 27 PRO B O 1
ATOM 5067 N N . THR B 1 28 ? 7.152 -28.156 -36.031 1 97.75 28 THR B N 1
ATOM 5068 C CA . THR B 1 28 ? 8.133 -28.969 -36.75 1 97.75 28 THR B CA 1
ATOM 5069 C C . THR B 1 28 ? 9.352 -29.234 -35.875 1 97.75 28 THR B C 1
ATOM 5071 O O . THR B 1 28 ? 9.734 -28.391 -35.062 1 97.75 28 THR B O 1
ATOM 5074 N N . LEU B 1 29 ? 9.891 -30.406 -36.062 1 98.5 29 LEU B N 1
ATOM 5075 C CA . LEU B 1 29 ? 11.055 -30.781 -35.281 1 98.5 29 LEU B CA 1
ATOM 5076 C C . LEU B 1 29 ? 12.219 -29.812 -35.531 1 98.5 29 LEU B C 1
ATOM 5078 O O . LEU B 1 29 ? 12.93 -29.438 -34.594 1 98.5 29 LEU B O 1
ATOM 5082 N N . GLU B 1 30 ? 12.367 -29.422 -36.75 1 97.94 30 GLU B N 1
ATOM 5083 C CA . GLU B 1 30 ? 13.453 -28.531 -37.156 1 97.94 30 GLU B CA 1
ATOM 5084 C C . GLU B 1 30 ? 13.344 -27.188 -36.438 1 97.94 30 GLU B C 1
ATOM 5086 O O . GLU B 1 30 ? 14.336 -26.672 -35.906 1 97.94 30 GLU B O 1
ATOM 5091 N N . LYS B 1 31 ? 12.195 -26.672 -36.438 1 97.62 31 LYS B N 1
ATOM 5092 C CA . LYS B 1 31 ? 11.984 -25.375 -35.812 1 97.62 31 LYS B CA 1
ATOM 5093 C C . LYS B 1 31 ? 12.234 -25.453 -34.312 1 97.62 31 LYS B C 1
ATOM 5095 O O . LYS B 1 31 ? 12.844 -24.562 -33.719 1 97.62 31 LYS B O 1
ATOM 5100 N N . THR B 1 32 ? 11.758 -26.516 -33.688 1 98.44 32 THR B N 1
ATOM 5101 C CA . THR B 1 32 ? 11.93 -26.703 -32.25 1 98.44 32 THR B CA 1
ATOM 5102 C C . THR B 1 32 ? 13.414 -26.812 -31.891 1 98.44 32 THR B C 1
ATOM 5104 O O . THR B 1 32 ? 13.875 -26.188 -30.938 1 98.44 32 THR B O 1
ATOM 5107 N N . LEU B 1 33 ? 14.141 -27.594 -32.656 1 98.69 33 LEU B N 1
ATOM 5108 C CA . LEU B 1 33 ? 15.555 -27.812 -32.375 1 98.69 33 LEU B CA 1
ATOM 5109 C C . LEU B 1 33 ? 16.359 -26.547 -32.594 1 98.69 33 LEU B C 1
ATOM 5111 O O . LEU B 1 33 ? 17.297 -26.266 -31.844 1 98.69 33 LEU B O 1
ATOM 5115 N N . GLN B 1 34 ? 16 -25.812 -33.625 1 98.12 34 GLN B N 1
ATOM 5116 C CA . GLN B 1 34 ? 16.656 -24.531 -33.844 1 98.12 34 GLN B CA 1
ATOM 5117 C C . GLN B 1 34 ? 16.422 -23.562 -32.719 1 98.12 34 GLN B C 1
ATOM 5119 O O . GLN B 1 34 ? 17.344 -22.891 -32.25 1 98.12 34 GLN B O 1
ATOM 5124 N N . LYS B 1 35 ? 15.188 -23.469 -32.281 1 97.81 35 LYS B N 1
ATOM 5125 C CA . LYS B 1 35 ? 14.844 -22.578 -31.172 1 97.81 35 LYS B CA 1
ATOM 5126 C C . LYS B 1 35 ? 15.555 -23 -29.891 1 97.81 35 LYS B C 1
ATOM 5128 O O . LYS B 1 35 ? 15.961 -22.156 -29.094 1 97.81 35 LYS B O 1
ATOM 5133 N N . TYR B 1 36 ? 15.633 -24.312 -29.688 1 98.38 36 TYR B N 1
ATOM 5134 C CA . TYR B 1 36 ? 16.344 -24.828 -28.531 1 98.38 36 TYR B CA 1
ATOM 5135 C C . TYR B 1 36 ? 17.812 -24.391 -28.547 1 98.38 36 TYR B C 1
ATOM 5137 O O . TYR B 1 36 ? 18.328 -23.891 -27.547 1 98.38 36 TYR B O 1
ATOM 5145 N N . LEU B 1 37 ? 18.438 -24.516 -29.688 1 98.5 37 LEU B N 1
ATOM 5146 C CA . LEU B 1 37 ? 19.828 -24.141 -29.812 1 98.5 37 LEU B CA 1
ATOM 5147 C C . LEU B 1 37 ? 20.016 -22.656 -29.562 1 98.5 37 LEU B C 1
ATOM 5149 O O . LEU B 1 37 ? 20.953 -22.234 -28.875 1 98.5 37 LEU B O 1
ATOM 5153 N N . GLU B 1 38 ? 19.156 -21.891 -30.094 1 97.62 38 GLU B N 1
ATOM 5154 C CA . GLU B 1 38 ? 19.219 -20.438 -29.922 1 97.62 38 GLU B CA 1
ATOM 5155 C C . GLU B 1 38 ? 19.078 -20.062 -28.438 1 97.62 38 GLU B C 1
ATOM 5157 O O . GLU B 1 38 ? 19.766 -19.172 -27.953 1 97.62 38 GLU B O 1
ATOM 5162 N N . SER B 1 39 ? 18.203 -20.719 -27.766 1 97.31 39 SER B N 1
ATOM 5163 C CA . SER B 1 39 ? 17.906 -20.391 -26.375 1 97.31 39 SER B CA 1
ATOM 5164 C C . SER B 1 39 ? 19 -20.891 -25.438 1 97.31 39 SER B C 1
ATOM 5166 O O . SER B 1 39 ? 19.172 -20.375 -24.344 1 97.31 39 SER B O 1
ATOM 5168 N N . ALA B 1 40 ? 19.781 -21.891 -25.875 1 98.25 40 ALA B N 1
ATOM 5169 C CA . ALA B 1 40 ? 20.828 -22.469 -25.031 1 98.25 40 ALA B CA 1
ATOM 5170 C C . ALA B 1 40 ? 22.141 -21.703 -25.188 1 98.25 40 ALA B C 1
ATOM 5172 O O . ALA B 1 40 ? 22.969 -21.719 -24.281 1 98.25 40 ALA B O 1
ATOM 5173 N N . LYS B 1 41 ? 22.281 -21.016 -26.203 1 98.25 41 LYS B N 1
ATOM 5174 C CA . LYS B 1 41 ? 23.531 -20.422 -26.641 1 98.25 41 LYS B CA 1
ATOM 5175 C C . LYS B 1 41 ? 24.094 -19.484 -25.562 1 98.25 41 LYS B C 1
ATOM 5177 O O . LYS B 1 41 ? 25.281 -19.531 -25.25 1 98.25 41 LYS B O 1
ATOM 5182 N N . PRO B 1 42 ? 23.25 -18.625 -24.922 1 98.25 42 PRO B N 1
ATOM 5183 C CA . PRO B 1 42 ? 23.766 -17.641 -23.969 1 98.25 42 PRO B CA 1
ATOM 5184 C C . PRO B 1 42 ? 24.469 -18.297 -22.781 1 98.25 42 PRO B C 1
ATOM 5186 O O . PRO B 1 42 ? 25.234 -17.625 -22.078 1 98.25 42 PRO B O 1
ATOM 5189 N N . PHE B 1 43 ? 24.281 -19.562 -22.578 1 98.38 43 PHE B N 1
ATOM 5190 C CA . PHE B 1 43 ? 24.75 -20.188 -21.344 1 98.38 43 PHE B CA 1
ATOM 5191 C C . PHE B 1 43 ? 25.984 -21.047 -21.609 1 98.38 43 PHE B C 1
ATOM 5193 O O . PHE B 1 43 ? 26.484 -21.719 -20.703 1 98.38 43 PHE B O 1
ATOM 5200 N N . LEU B 1 44 ? 26.469 -21.031 -22.859 1 98.19 44 LEU B N 1
ATOM 5201 C CA . LEU B 1 44 ? 27.484 -21.984 -23.25 1 98.19 44 LEU B CA 1
ATOM 5202 C C . LEU B 1 44 ? 28.703 -21.266 -23.828 1 98.19 44 LEU B C 1
ATOM 5204 O O . LEU B 1 44 ? 28.562 -20.203 -24.438 1 98.19 44 LEU B O 1
ATOM 5208 N N . THR B 1 45 ? 29.844 -21.906 -23.609 1 97.31 45 THR B N 1
ATOM 5209 C CA . THR B 1 45 ? 31.016 -21.484 -24.359 1 97.31 45 THR B CA 1
ATOM 5210 C C . THR B 1 45 ? 30.906 -21.906 -25.828 1 97.31 45 THR B C 1
ATOM 5212 O O . THR B 1 45 ? 30.016 -22.672 -26.188 1 97.31 45 THR B O 1
ATOM 5215 N N . LYS B 1 46 ? 31.844 -21.391 -26.562 1 97.38 46 LYS B N 1
ATOM 5216 C CA . LYS B 1 46 ? 31.859 -21.75 -27.969 1 97.38 46 LYS B CA 1
ATOM 5217 C C . LYS B 1 46 ? 32.031 -23.266 -28.156 1 97.38 46 LYS B C 1
ATOM 5219 O O . LYS B 1 46 ? 31.328 -23.859 -28.984 1 97.38 46 LYS B O 1
ATOM 5224 N N . GLU B 1 47 ? 32.844 -23.828 -27.391 1 97.75 47 GLU B N 1
ATOM 5225 C CA . GLU B 1 47 ? 33.094 -25.25 -27.469 1 97.75 47 GLU B CA 1
ATOM 5226 C C . GLU B 1 47 ? 31.891 -26.062 -27.016 1 97.75 47 GLU B C 1
ATOM 5228 O O . GLU B 1 47 ? 31.516 -27.047 -27.656 1 97.75 47 GLU B O 1
ATOM 5233 N N . GLU B 1 48 ? 31.312 -25.688 -25.938 1 98.06 48 GLU B N 1
ATOM 5234 C CA . GLU B 1 48 ? 30.125 -26.375 -25.422 1 98.06 48 GLU B CA 1
ATOM 5235 C C . GLU B 1 48 ? 28.969 -26.297 -26.422 1 98.06 48 GLU B C 1
ATOM 5237 O O . GLU B 1 48 ? 28.234 -27.266 -26.594 1 98.06 48 GLU B O 1
ATOM 5242 N N . PHE B 1 49 ? 28.859 -25.125 -27.062 1 98.25 49 PHE B N 1
ATOM 5243 C CA . PHE B 1 49 ? 27.766 -24.938 -28 1 98.25 49 PHE B CA 1
ATOM 5244 C C . PHE B 1 49 ? 27.938 -25.828 -29.234 1 98.25 49 PHE B C 1
ATOM 5246 O O . PHE B 1 49 ? 26.969 -26.375 -29.734 1 98.25 49 PHE B O 1
ATOM 5253 N N . GLU B 1 50 ? 29.141 -25.906 -29.688 1 98.06 50 GLU B N 1
ATOM 5254 C CA . GLU B 1 50 ? 29.406 -26.781 -30.828 1 98.06 50 GLU B CA 1
ATOM 5255 C C . GLU B 1 50 ? 29.094 -28.234 -30.5 1 98.06 50 GLU B C 1
ATOM 5257 O O . GLU B 1 50 ? 28.625 -28.984 -31.359 1 98.06 50 GLU B O 1
ATOM 5262 N N . ASN B 1 51 ? 29.453 -28.625 -29.344 1 98.19 51 ASN B N 1
ATOM 5263 C CA . ASN B 1 51 ? 29.094 -29.969 -28.906 1 98.19 51 ASN B CA 1
ATOM 5264 C C . ASN B 1 51 ? 27.578 -30.156 -28.859 1 98.19 51 ASN B C 1
ATOM 5266 O O . ASN B 1 51 ? 27.062 -31.172 -29.328 1 98.19 51 ASN B O 1
ATOM 5270 N N . THR B 1 52 ? 26.859 -29.203 -28.297 1 98.56 52 THR B N 1
ATOM 5271 C CA . THR B 1 52 ? 25.406 -29.266 -28.219 1 98.56 52 THR B CA 1
ATOM 5272 C C . THR B 1 52 ? 24.781 -29.297 -29.609 1 98.56 52 THR B C 1
ATOM 5274 O O . THR B 1 52 ? 23.828 -30.031 -29.844 1 98.56 52 THR B O 1
ATOM 5277 N N . ARG B 1 53 ? 25.344 -28.516 -30.516 1 98.5 53 ARG B N 1
ATOM 5278 C CA . ARG B 1 53 ? 24.859 -28.516 -31.891 1 98.5 53 ARG B CA 1
ATOM 5279 C C . ARG B 1 53 ? 24.953 -29.891 -32.531 1 98.5 53 ARG B C 1
ATOM 5281 O O . ARG B 1 53 ? 24.031 -30.328 -33.219 1 98.5 53 ARG B O 1
ATOM 5288 N N . ARG B 1 54 ? 26 -30.594 -32.25 1 98.38 54 ARG B N 1
ATOM 5289 C CA . ARG B 1 54 ? 26.203 -31.938 -32.781 1 98.38 54 ARG B CA 1
ATOM 5290 C C . ARG B 1 54 ? 25.188 -32.906 -32.188 1 98.38 54 ARG B C 1
ATOM 5292 O O . ARG B 1 54 ? 24.609 -33.719 -32.906 1 98.38 54 ARG B O 1
ATOM 5299 N N . ILE B 1 55 ? 25.031 -32.812 -30.906 1 98.56 55 ILE B N 1
ATOM 5300 C CA . ILE B 1 55 ? 24.094 -33.688 -30.203 1 98.56 55 ILE B CA 1
ATOM 5301 C C . ILE B 1 55 ? 22.688 -33.438 -30.734 1 98.56 55 ILE B C 1
ATOM 5303 O O . ILE B 1 55 ? 21.938 -34.406 -30.953 1 98.56 55 ILE B O 1
ATOM 5307 N N . VAL B 1 56 ? 22.312 -32.188 -30.953 1 98.69 56 VAL B N 1
ATOM 5308 C CA . VAL B 1 56 ? 20.984 -31.812 -31.422 1 98.69 56 VAL B CA 1
ATOM 5309 C C . VAL B 1 56 ? 20.781 -32.312 -32.844 1 98.69 56 VAL B C 1
ATOM 5311 O O . VAL B 1 56 ? 19.703 -32.781 -33.188 1 98.69 56 VAL B O 1
ATOM 5314 N N . ALA B 1 57 ? 21.844 -32.156 -33.656 1 98.31 57 ALA B N 1
ATOM 5315 C CA . ALA B 1 57 ? 21.781 -32.656 -35.031 1 98.31 57 ALA B CA 1
ATOM 5316 C C . ALA B 1 57 ? 21.562 -34.156 -35.062 1 98.31 57 ALA B C 1
ATOM 5318 O O . ALA B 1 57 ? 20.75 -34.656 -35.844 1 98.31 57 ALA B O 1
ATOM 5319 N N . LYS B 1 58 ? 22.312 -34.844 -34.25 1 98.12 58 LYS B N 1
ATOM 5320 C CA . LYS B 1 58 ? 22.172 -36.312 -34.125 1 98.12 58 LYS B CA 1
ATOM 5321 C C . LYS B 1 58 ? 20.766 -36.688 -33.688 1 98.12 58 LYS B C 1
ATOM 5323 O O . LYS B 1 58 ? 20.172 -37.625 -34.219 1 98.12 58 LYS B O 1
ATOM 5328 N N . PHE B 1 59 ? 20.25 -36.062 -32.75 1 98.56 59 PHE B N 1
ATOM 5329 C CA . PHE B 1 59 ? 18.891 -36.281 -32.25 1 98.56 59 PHE B CA 1
ATOM 5330 C C . PHE B 1 59 ? 17.875 -36.062 -33.375 1 98.56 59 PHE B C 1
ATOM 5332 O O . PHE B 1 59 ? 16.984 -36.875 -33.562 1 98.56 59 PHE B O 1
ATOM 5339 N N . GLY B 1 60 ? 17.969 -34.969 -34.156 1 98.12 60 GLY B N 1
ATOM 5340 C CA . GLY B 1 60 ? 17.016 -34.594 -35.188 1 98.12 60 GLY B CA 1
ATOM 5341 C C . GLY B 1 60 ? 16.984 -35.562 -36.344 1 98.12 60 GLY B C 1
ATOM 5342 O O . GLY B 1 60 ? 15.945 -35.719 -37 1 98.12 60 GLY B O 1
ATOM 5343 N N . GLU B 1 61 ? 18.109 -36.188 -36.531 1 97 61 GLU B N 1
ATOM 5344 C CA . GLU B 1 61 ? 18.203 -37.125 -37.688 1 97 61 GLU B CA 1
ATOM 5345 C C . GLU B 1 61 ? 18.016 -38.562 -37.219 1 97 61 GLU B C 1
ATOM 5347 O O . GLU B 1 61 ? 17.875 -39.469 -38.062 1 97 61 GLU B O 1
ATOM 5352 N N . GLY B 1 62 ? 17.938 -38.781 -35.969 1 96.94 62 GLY B N 1
ATOM 5353 C CA . GLY B 1 62 ? 17.844 -40.125 -35.438 1 96.94 62 GLY B CA 1
ATOM 5354 C C . GLY B 1 62 ? 16.594 -40.344 -34.625 1 96.94 62 GLY B C 1
ATOM 5355 O O . GLY B 1 62 ? 15.477 -40.219 -35.125 1 96.94 62 GLY B O 1
ATOM 5356 N N . VAL B 1 63 ? 16.859 -40.562 -33.375 1 97.44 63 VAL B N 1
ATOM 5357 C CA . VAL B 1 63 ? 15.781 -40.938 -32.469 1 97.44 63 VAL B CA 1
ATOM 5358 C C . VAL B 1 63 ? 14.742 -39.844 -32.406 1 97.44 63 VAL B C 1
ATOM 5360 O O . VAL B 1 63 ? 13.547 -40.094 -32.281 1 97.44 63 VAL B O 1
ATOM 5363 N N . GLY B 1 64 ? 15.148 -38.594 -32.5 1 98.12 64 GLY B N 1
ATOM 5364 C CA . GLY B 1 64 ? 14.227 -37.469 -32.469 1 98.12 64 GLY B CA 1
ATOM 5365 C C . GLY B 1 64 ? 13.219 -37.469 -33.594 1 98.12 64 GLY B C 1
ATOM 5366 O O . GLY B 1 64 ? 12.062 -37.125 -33.406 1 98.12 64 GLY B O 1
ATOM 5367 N N . LYS B 1 65 ? 13.68 -37.844 -34.719 1 97.81 65 LYS B N 1
ATOM 5368 C CA . LYS B 1 65 ? 12.812 -37.938 -35.906 1 97.81 65 LYS B CA 1
ATOM 5369 C C . LYS B 1 65 ? 11.742 -39 -35.688 1 97.81 65 LYS B C 1
ATOM 5371 O O . LYS B 1 65 ? 10.578 -38.812 -36.062 1 97.81 65 LYS B O 1
ATOM 5376 N N . GLU B 1 66 ? 12.148 -40.094 -35.156 1 97.62 66 GLU B N 1
ATOM 5377 C CA . GLU B 1 66 ? 11.219 -41.188 -34.906 1 97.62 66 GLU B CA 1
ATOM 5378 C C . GLU B 1 66 ? 10.188 -40.781 -33.844 1 97.62 66 GLU B C 1
ATOM 5380 O O . GLU B 1 66 ? 9 -41.062 -34 1 97.62 66 GLU B O 1
ATOM 5385 N N . LEU B 1 67 ? 10.68 -40.25 -32.781 1 98.5 67 LEU B N 1
ATOM 5386 C CA . LEU B 1 67 ? 9.789 -39.812 -31.719 1 98.5 67 LEU B CA 1
ATOM 5387 C C . LEU B 1 67 ? 8.805 -38.781 -32.25 1 98.5 67 LEU B C 1
ATOM 5389 O O . LEU B 1 67 ? 7.637 -38.781 -31.859 1 98.5 67 LEU B O 1
ATOM 5393 N N . HIS B 1 68 ? 9.289 -37.844 -33.094 1 98.44 68 HIS B N 1
ATOM 5394 C CA . HIS B 1 68 ? 8.43 -36.812 -33.656 1 98.44 68 HIS B CA 1
ATOM 5395 C C . HIS B 1 68 ? 7.316 -37.438 -34.5 1 98.44 68 HIS B C 1
ATOM 5397 O O . HIS B 1 68 ? 6.164 -37 -34.406 1 98.44 68 HIS B O 1
ATOM 5403 N N . ARG B 1 69 ? 7.621 -38.375 -35.281 1 97.81 69 ARG B N 1
ATOM 5404 C CA . ARG B 1 69 ? 6.621 -39.062 -36.094 1 97.81 69 ARG B CA 1
ATOM 5405 C C . ARG B 1 69 ? 5.547 -39.688 -35.219 1 97.81 69 ARG B C 1
ATOM 5407 O O . ARG B 1 69 ? 4.352 -39.594 -35.5 1 97.81 69 ARG B O 1
ATOM 5414 N N . LYS B 1 70 ? 5.969 -40.312 -34.219 1 97.75 70 LYS B N 1
ATOM 5415 C CA . LYS B 1 70 ? 5.035 -40.938 -33.312 1 97.75 70 LYS B CA 1
ATOM 5416 C C . LYS B 1 70 ? 4.172 -39.906 -32.594 1 97.75 70 LYS B C 1
ATOM 5418 O O . LYS B 1 70 ? 2.99 -40.125 -32.344 1 97.75 70 LYS B O 1
ATOM 5423 N N . LEU B 1 71 ? 4.766 -38.812 -32.219 1 98.38 71 LEU B N 1
ATOM 5424 C CA . LEU B 1 71 ? 4.023 -37.719 -31.594 1 98.38 71 LEU B CA 1
ATOM 5425 C C . LEU B 1 71 ? 2.959 -37.188 -32.531 1 98.38 71 LEU B C 1
ATOM 5427 O O . LEU B 1 71 ? 1.851 -36.844 -32.094 1 98.38 71 LEU B O 1
ATOM 5431 N N . GLN B 1 72 ? 3.33 -37 -33.812 1 97.88 72 GLN B N 1
ATOM 5432 C CA . GLN B 1 72 ? 2.365 -36.562 -34.812 1 97.88 72 GLN B CA 1
ATOM 5433 C C . GLN B 1 72 ? 1.192 -37.531 -34.906 1 97.88 72 GLN B C 1
ATOM 5435 O O . GLN B 1 72 ? 0.045 -37.125 -35.094 1 97.88 72 GLN B O 1
ATOM 5440 N N . GLU B 1 73 ? 1.482 -38.719 -34.812 1 97.25 73 GLU B N 1
ATOM 5441 C CA . GLU B 1 73 ? 0.429 -39.75 -34.812 1 97.25 73 GLU B CA 1
ATOM 5442 C C . GLU B 1 73 ? -0.483 -39.594 -33.594 1 97.25 73 GLU B C 1
ATOM 5444 O O . GLU B 1 73 ? -1.707 -39.688 -33.719 1 97.25 73 GLU B O 1
ATOM 5449 N N . LYS B 1 74 ? 0.123 -39.438 -32.5 1 96.88 74 LYS B N 1
ATOM 5450 C CA . LYS B 1 74 ? -0.661 -39.219 -31.297 1 96.88 74 LYS B CA 1
ATOM 5451 C C . LYS B 1 74 ? -1.541 -37.969 -31.438 1 96.88 74 LYS B C 1
ATOM 5453 O O . LYS B 1 74 ? -2.703 -37.969 -31.031 1 96.88 74 LYS B O 1
ATOM 5458 N N . ALA B 1 75 ? -1.009 -36.969 -32 1 96.94 75 ALA B N 1
ATOM 5459 C CA . ALA B 1 75 ? -1.703 -35.688 -32.156 1 96.94 75 ALA B CA 1
ATOM 5460 C C . ALA B 1 75 ? -2.885 -35.812 -33.125 1 96.94 75 ALA B C 1
ATOM 5462 O O . ALA B 1 75 ? -3.855 -35.062 -33.031 1 96.94 75 ALA B O 1
ATOM 5463 N N . ARG B 1 76 ? -2.82 -36.719 -34 1 95.75 76 ARG B N 1
ATOM 5464 C CA . ARG B 1 76 ? -3.926 -36.938 -34.938 1 95.75 76 ARG B CA 1
ATOM 5465 C C . ARG B 1 76 ? -5.125 -37.562 -34.188 1 95.75 76 ARG B C 1
ATOM 5467 O O . ARG B 1 76 ? -6.27 -37.344 -34.625 1 95.75 76 ARG B O 1
ATOM 5474 N N . ASN B 1 77 ? -4.809 -38.156 -33.125 1 94.06 77 ASN B N 1
ATOM 5475 C CA . ASN B 1 77 ? -5.863 -38.875 -32.438 1 94.06 77 ASN B CA 1
ATOM 5476 C C . ASN B 1 77 ? -6.242 -38.188 -31.125 1 94.06 77 ASN B C 1
ATOM 5478 O O . ASN B 1 77 ? -7.004 -38.719 -30.328 1 94.06 77 ASN B O 1
ATOM 5482 N N . SER B 1 78 ? -5.645 -37.125 -30.875 1 94.81 78 SER B N 1
ATOM 5483 C CA . SER B 1 78 ? -5.902 -36.375 -29.656 1 94.81 78 SER B CA 1
ATOM 5484 C C . SER B 1 78 ? -5.895 -34.875 -29.922 1 94.81 78 SER B C 1
ATOM 5486 O O . SER B 1 78 ? -4.934 -34.344 -30.5 1 94.81 78 SER B O 1
ATOM 5488 N N . LYS B 1 79 ? -6.906 -34.188 -29.484 1 96.06 79 LYS B N 1
ATOM 5489 C CA . LYS B 1 79 ? -6.988 -32.75 -29.734 1 96.06 79 LYS B CA 1
ATOM 5490 C C . LYS B 1 79 ? -5.93 -31.984 -28.938 1 96.06 79 LYS B C 1
ATOM 5492 O O . LYS B 1 79 ? -5.547 -30.859 -29.312 1 96.06 79 LYS B O 1
ATOM 5497 N N . ASN B 1 80 ? -5.523 -32.531 -27.828 1 97.88 80 ASN B N 1
ATOM 5498 C CA . ASN B 1 80 ? -4.426 -31.984 -27.031 1 97.88 80 ASN B CA 1
ATOM 5499 C C . ASN B 1 80 ? -3.469 -33.094 -26.578 1 97.88 80 ASN B C 1
ATOM 5501 O O . ASN B 1 80 ? -3.668 -33.688 -25.531 1 97.88 80 ASN B O 1
ATOM 5505 N N . TRP B 1 81 ? -2.42 -33.188 -27.281 1 97.75 81 TRP B N 1
ATOM 5506 C CA . TRP B 1 81 ? -1.53 -34.344 -27.125 1 97.75 81 TRP B CA 1
ATOM 5507 C C . TRP B 1 81 ? -0.709 -34.219 -25.844 1 97.75 81 TRP B C 1
ATOM 5509 O O . TRP B 1 81 ? -0.193 -35.219 -25.344 1 97.75 81 TRP B O 1
ATOM 5519 N N . VAL B 1 82 ? -0.574 -33.094 -25.281 1 97.38 82 VAL B N 1
ATOM 5520 C CA . VAL B 1 82 ? 0.335 -32.906 -24.156 1 97.38 82 VAL B CA 1
ATOM 5521 C C . VAL B 1 82 ? -0.449 -32.938 -22.844 1 97.38 82 VAL B C 1
ATOM 5523 O O . VAL B 1 82 ? 0.123 -33.188 -21.781 1 97.38 82 VAL B O 1
ATOM 5526 N N . GLU B 1 83 ? -1.739 -32.781 -22.781 1 96.06 83 GLU B N 1
ATOM 5527 C CA . GLU B 1 83 ? -2.596 -32.5 -21.625 1 96.06 83 GLU B CA 1
ATOM 5528 C C . GLU B 1 83 ? -2.354 -33.5 -20.5 1 96.06 83 GLU B C 1
ATOM 5530 O O . GLU B 1 83 ? -2.006 -33.125 -19.391 1 96.06 83 GLU B O 1
ATOM 5535 N N . GLN B 1 84 ? -2.455 -34.75 -20.781 1 95.44 84 GLN B N 1
ATOM 5536 C CA . GLN B 1 84 ? -2.334 -35.781 -19.75 1 95.44 84 GLN B CA 1
ATOM 5537 C C . GLN B 1 84 ? -0.896 -35.906 -19.25 1 95.44 84 GLN B C 1
ATOM 5539 O O . GLN B 1 84 ? -0.665 -36.094 -18.047 1 95.44 84 GLN B O 1
ATOM 5544 N N . TRP B 1 85 ? 0.079 -35.844 -20.219 1 96.81 85 TRP B N 1
ATOM 5545 C CA . TRP B 1 85 ? 1.482 -35.906 -19.812 1 96.81 85 TRP B CA 1
ATOM 5546 C C . TRP B 1 85 ? 1.826 -34.75 -18.891 1 96.81 85 TRP B C 1
ATOM 5548 O O . TRP B 1 85 ? 2.561 -34.906 -17.922 1 96.81 85 TRP B O 1
ATOM 5558 N N . TRP B 1 86 ? 1.334 -33.594 -19.25 1 95.81 86 TRP B N 1
ATOM 5559 C CA . TRP B 1 86 ? 1.627 -32.406 -18.438 1 95.81 86 TRP B CA 1
ATOM 5560 C C . TRP B 1 86 ? 1.041 -32.531 -17.047 1 95.81 86 TRP B C 1
ATOM 5562 O O . TRP B 1 86 ? 1.721 -32.281 -16.047 1 95.81 86 TRP B O 1
ATOM 5572 N N . GLU B 1 87 ? -0.201 -32.906 -16.859 1 96.06 87 GLU B N 1
ATOM 5573 C CA . GLU B 1 87 ? -0.835 -33.094 -15.555 1 96.06 87 GLU B CA 1
ATOM 5574 C C . GLU B 1 87 ? -0.067 -34.125 -14.711 1 96.06 87 GLU B C 1
ATOM 5576 O O . GLU B 1 87 ? 0.198 -33.875 -13.531 1 96.06 87 GLU B O 1
ATOM 5581 N N . ASP B 1 88 ? 0.367 -35.188 -15.312 1 96.12 88 ASP B N 1
ATOM 5582 C CA . ASP B 1 88 ? 1.029 -36.25 -14.594 1 96.12 88 ASP B CA 1
ATOM 5583 C C . ASP B 1 88 ? 2.467 -35.875 -14.234 1 96.12 88 ASP B C 1
ATOM 5585 O O . ASP B 1 88 ? 2.824 -35.812 -13.055 1 96.12 88 ASP B O 1
ATOM 5589 N N . LEU B 1 89 ? 3.213 -35.531 -15.273 1 95.12 89 LEU B N 1
ATOM 5590 C CA . LEU B 1 89 ? 4.656 -35.438 -15.117 1 95.12 89 LEU B CA 1
ATOM 5591 C C . LEU B 1 89 ? 5.031 -34.062 -14.531 1 95.12 89 LEU B C 1
ATOM 5593 O O . LEU B 1 89 ? 6.035 -33.938 -13.82 1 95.12 89 LEU B O 1
ATOM 5597 N N . ALA B 1 90 ? 4.227 -33.125 -14.75 1 93.81 90 ALA B N 1
ATOM 5598 C CA . ALA B 1 90 ? 4.551 -31.781 -14.219 1 93.81 90 ALA B CA 1
ATOM 5599 C C . ALA B 1 90 ? 4.02 -31.625 -12.805 1 93.81 90 ALA B C 1
ATOM 5601 O O . ALA B 1 90 ? 4.609 -30.891 -11.992 1 93.81 90 ALA B O 1
ATOM 5602 N N . TYR B 1 91 ? 2.926 -32.312 -12.477 1 95.75 91 TYR B N 1
ATOM 5603 C CA . TYR B 1 91 ? 2.289 -31.984 -11.211 1 95.75 91 TYR B CA 1
ATOM 5604 C C . TYR B 1 91 ? 2.154 -33.219 -10.32 1 95.75 91 TYR B C 1
ATOM 5606 O O . TYR B 1 91 ? 2.387 -33.125 -9.109 1 95.75 91 TYR B O 1
ATOM 5614 N N . LEU B 1 92 ? 1.813 -34.312 -10.852 1 97.69 92 LEU B N 1
ATOM 5615 C CA . LEU B 1 92 ? 1.303 -35.375 -10 1 97.69 92 LEU B CA 1
ATOM 5616 C C . LEU B 1 92 ? 2.414 -36.375 -9.633 1 97.69 92 LEU B C 1
ATOM 5618 O O . LEU B 1 92 ? 2.287 -37.125 -8.664 1 97.69 92 LEU B O 1
ATOM 5622 N N . TYR B 1 93 ? 3.484 -36.344 -10.406 1 96.38 93 TYR B N 1
ATOM 5623 C CA . TYR B 1 93 ? 4.574 -37.281 -10.133 1 96.38 93 TYR B CA 1
ATOM 5624 C C . TYR B 1 93 ? 5.559 -36.688 -9.133 1 96.38 93 TYR B C 1
ATOM 5626 O O . TYR B 1 93 ? 6.41 -37.406 -8.594 1 96.38 93 TYR B O 1
ATOM 5634 N N . THR B 1 94 ? 5.469 -35.406 -8.883 1 93.5 94 THR B N 1
ATOM 5635 C CA . THR B 1 94 ? 6.355 -34.812 -7.891 1 93.5 94 THR B CA 1
ATOM 5636 C C . THR B 1 94 ? 6.18 -35.5 -6.531 1 93.5 94 THR B C 1
ATOM 5638 O O . THR B 1 94 ? 5.066 -35.875 -6.156 1 93.5 94 THR B O 1
ATOM 5641 N N . ARG B 1 95 ? 7.215 -35.562 -5.777 1 95.94 95 ARG B N 1
ATOM 5642 C CA . ARG B 1 95 ? 7.141 -36.156 -4.453 1 95.94 95 ARG B CA 1
ATOM 5643 C C . ARG B 1 95 ? 7.441 -35.125 -3.363 1 95.94 95 ARG B C 1
ATOM 5645 O O . ARG B 1 95 ? 7.387 -35.469 -2.174 1 95.94 95 ARG B O 1
ATOM 5652 N N . ALA B 1 96 ? 7.664 -33.969 -3.803 1 94.88 96 ALA B N 1
ATOM 5653 C CA . ALA B 1 96 ? 7.895 -32.875 -2.861 1 94.88 96 ALA B CA 1
ATOM 5654 C C . ALA B 1 96 ? 6.609 -32.5 -2.137 1 94.88 96 ALA B C 1
ATOM 5656 O O . ALA B 1 96 ? 5.508 -32.719 -2.643 1 94.88 96 ALA B O 1
ATOM 5657 N N . PRO B 1 97 ? 6.766 -31.953 -0.918 1 97.38 97 PRO B N 1
ATOM 5658 C CA . PRO B 1 97 ? 5.566 -31.453 -0.24 1 97.38 97 PRO B CA 1
ATOM 5659 C C . PRO B 1 97 ? 4.863 -30.344 -1.023 1 97.38 97 PRO B C 1
ATOM 5661 O O . PRO B 1 97 ? 5.527 -29.484 -1.624 1 97.38 97 PRO B O 1
ATOM 5664 N N . LEU B 1 98 ? 3.559 -30.312 -1.019 1 97.25 98 LEU B N 1
ATOM 5665 C CA . LEU B 1 98 ? 2.797 -29.266 -1.711 1 97.25 98 LEU B CA 1
ATOM 5666 C C . LEU B 1 98 ? 2.842 -27.953 -0.94 1 97.25 98 LEU B C 1
ATOM 5668 O O . LEU B 1 98 ? 3.111 -26.906 -1.521 1 97.25 98 LEU B O 1
ATOM 5672 N N . ALA B 1 99 ? 2.609 -28.062 0.416 1 97.12 99 ALA B N 1
ATOM 5673 C CA . ALA B 1 99 ? 2.594 -26.859 1.246 1 97.12 99 ALA B CA 1
ATOM 5674 C C . ALA B 1 99 ? 3.928 -26.125 1.165 1 97.12 99 ALA B C 1
ATOM 5676 O O . ALA B 1 99 ? 4.988 -26.734 1.331 1 97.12 99 ALA B O 1
ATOM 5677 N N . VAL B 1 100 ? 3.883 -24.859 0.878 1 96.88 100 VAL B N 1
ATOM 5678 C CA . VAL B 1 100 ? 5.016 -23.953 0.822 1 96.88 100 VAL B CA 1
ATOM 5679 C C . VAL B 1 100 ? 5.773 -24.141 -0.49 1 96.88 100 VAL B C 1
ATOM 5681 O O . VAL B 1 100 ? 6.172 -23.172 -1.135 1 96.88 100 VAL B O 1
ATOM 5684 N N . GLN B 1 101 ? 5.883 -25.359 -1.029 1 95.38 101 GLN B N 1
ATOM 5685 C CA . GLN B 1 101 ? 6.777 -25.625 -2.148 1 95.38 101 GLN B CA 1
ATOM 5686 C C . GLN B 1 101 ? 6.031 -25.578 -3.479 1 95.38 101 GLN B C 1
ATOM 5688 O O . GLN B 1 101 ? 6.605 -25.203 -4.508 1 95.38 101 GLN B O 1
ATOM 5693 N N . CYS B 1 102 ? 4.777 -26 -3.443 1 95 102 CYS B N 1
ATOM 5694 C CA . CYS B 1 102 ? 4.094 -26.141 -4.727 1 95 102 CYS B CA 1
ATOM 5695 C C . CYS B 1 102 ? 2.801 -25.328 -4.738 1 95 102 CYS B C 1
ATOM 5697 O O . CYS B 1 102 ? 2.363 -24.875 -5.793 1 95 102 CYS B O 1
ATOM 5699 N N . ASN B 1 103 ? 2.156 -25.188 -3.576 1 96.75 103 ASN B N 1
ATOM 5700 C CA . ASN B 1 103 ? 0.909 -24.422 -3.512 1 96.75 103 ASN B CA 1
ATOM 5701 C C . ASN B 1 103 ? 1.12 -22.969 -3.898 1 96.75 103 ASN B C 1
ATOM 5703 O O . ASN B 1 103 ? 2.184 -22.391 -3.643 1 96.75 103 ASN B O 1
ATOM 5707 N N . ILE B 1 104 ? 0.079 -22.422 -4.469 1 97.12 104 ILE B N 1
ATOM 5708 C CA . ILE B 1 104 ? 0.066 -21 -4.84 1 97.12 104 ILE B CA 1
ATOM 5709 C C . ILE B 1 104 ? -0.729 -20.203 -3.811 1 97.12 104 ILE B C 1
ATOM 5711 O O . ILE B 1 104 ? -1.716 -20.703 -3.26 1 97.12 104 ILE B O 1
ATOM 5715 N N . THR B 1 105 ? -0.217 -19.047 -3.5 1 97.56 105 THR B N 1
ATOM 5716 C CA . THR B 1 105 ? -1.03 -18.109 -2.732 1 97.56 105 THR B CA 1
ATOM 5717 C C . THR B 1 105 ? -1.357 -16.875 -3.562 1 97.56 105 THR B C 1
ATOM 5719 O O . THR B 1 105 ? -0.761 -16.656 -4.621 1 97.56 105 THR B O 1
ATOM 5722 N N . GLY B 1 106 ? -2.352 -16.234 -3.178 1 96.62 106 GLY B N 1
ATOM 5723 C CA . GLY B 1 106 ? -2.76 -14.992 -3.793 1 96.62 106 GLY B CA 1
ATOM 5724 C C . GLY B 1 106 ? -3.4 -14.023 -2.812 1 96.62 106 GLY B C 1
ATOM 5725 O O . GLY B 1 106 ? -4.082 -14.445 -1.874 1 96.62 106 GLY B O 1
ATOM 5726 N N . ILE B 1 107 ? -3.125 -12.758 -3.037 1 97.5 107 ILE B N 1
ATOM 5727 C CA . ILE B 1 107 ? -3.746 -11.688 -2.262 1 97.5 107 ILE B CA 1
ATOM 5728 C C . ILE B 1 107 ? -4.672 -10.867 -3.16 1 97.5 107 ILE B C 1
ATOM 5730 O O . ILE B 1 107 ? -4.215 -10.211 -4.098 1 97.5 107 ILE B O 1
ATOM 5734 N N . PRO B 1 108 ? -5.973 -10.977 -2.887 1 96.38 108 PRO B N 1
ATOM 5735 C CA . PRO B 1 108 ? -6.918 -10.211 -3.705 1 96.38 108 PRO B CA 1
ATOM 5736 C C . PRO B 1 108 ? -6.727 -8.703 -3.568 1 96.38 108 PRO B C 1
ATOM 5738 O O . PRO B 1 108 ? -6.078 -8.242 -2.625 1 96.38 108 PRO B O 1
ATOM 5741 N N . PRO B 1 109 ? -7.281 -7.973 -4.461 1 93.19 109 PRO B N 1
ATOM 5742 C CA . PRO B 1 109 ? -7.078 -6.523 -4.477 1 93.19 109 PRO B CA 1
ATOM 5743 C C . PRO B 1 109 ? -7.945 -5.793 -3.455 1 93.19 109 PRO B C 1
ATOM 5745 O O . PRO B 1 109 ? -7.875 -4.566 -3.342 1 93.19 109 PRO B O 1
ATOM 5748 N N . TYR B 1 110 ? -8.648 -6.457 -2.551 1 92.69 110 TYR B N 1
ATOM 5749 C CA . TYR B 1 110 ? -9.625 -5.883 -1.633 1 92.69 110 TYR B CA 1
ATOM 5750 C C . TYR B 1 110 ? -8.953 -4.949 -0.634 1 92.69 110 TYR B C 1
ATOM 5752 O O . TYR B 1 110 ? -9.586 -4.02 -0.122 1 92.69 110 TYR B O 1
ATOM 5760 N N . HIS B 1 111 ? -7.715 -5.281 -0.391 1 90.31 111 HIS B N 1
ATOM 5761 C CA . HIS B 1 111 ? -7.047 -4.68 0.754 1 90.31 111 HIS B CA 1
ATOM 5762 C C . HIS B 1 111 ? -6.328 -3.393 0.356 1 90.31 111 HIS B C 1
ATOM 5764 O O . HIS B 1 111 ? -5.82 -2.668 1.216 1 90.31 111 HIS B O 1
ATOM 5770 N N . ASP B 1 112 ? -6.371 -3.117 -0.864 1 84.75 112 ASP B N 1
ATOM 5771 C CA . ASP B 1 112 ? -5.719 -1.906 -1.354 1 84.75 112 ASP B CA 1
ATOM 5772 C C . ASP B 1 112 ? -6.648 -0.7 -1.237 1 84.75 112 ASP B C 1
ATOM 5774 O O . ASP B 1 112 ? -6.188 0.431 -1.07 1 84.75 112 ASP B O 1
ATOM 5778 N N . ASP B 1 113 ? -8.008 -0.969 -1.281 1 86 113 ASP B N 1
ATOM 5779 C CA . ASP B 1 113 ? -8.852 0.219 -1.387 1 86 113 ASP B CA 1
ATOM 5780 C C . ASP B 1 113 ? -10.156 0.038 -0.617 1 86 113 ASP B C 1
ATOM 5782 O O . ASP B 1 113 ? -10.914 0.994 -0.435 1 86 113 ASP B O 1
ATOM 5786 N N . ILE B 1 114 ? -10.453 -1.136 -0.227 1 88.5 114 ILE B N 1
ATOM 5787 C CA . ILE B 1 114 ? -11.75 -1.364 0.402 1 88.5 114 ILE B CA 1
ATOM 5788 C C . ILE B 1 114 ? -11.555 -1.738 1.869 1 88.5 114 ILE B C 1
ATOM 5790 O O . ILE B 1 114 ? -12.164 -1.141 2.758 1 88.5 114 ILE B O 1
ATOM 5794 N N . TRP B 1 115 ? -10.742 -2.77 2.045 1 91.81 115 TRP B N 1
ATOM 5795 C CA . TRP B 1 115 ? -10.609 -3.352 3.375 1 91.81 115 TRP B CA 1
ATOM 5796 C C . TRP B 1 115 ? -9.164 -3.27 3.865 1 91.81 115 TRP B C 1
ATOM 5798 O O . TRP B 1 115 ? -8.375 -4.195 3.656 1 91.81 115 TRP B O 1
ATOM 5808 N N . PRO B 1 116 ? -8.781 -2.238 4.633 1 88.69 116 PRO B N 1
ATOM 5809 C CA . PRO B 1 116 ? -7.48 -2.307 5.309 1 88.69 116 PRO B CA 1
ATOM 5810 C C . PRO B 1 116 ? -7.449 -3.348 6.422 1 88.69 116 PRO B C 1
ATOM 5812 O O . PRO B 1 116 ? -8.5 -3.791 6.891 1 88.69 116 PRO B O 1
ATOM 5815 N N . PRO B 1 117 ? -6.25 -3.814 6.797 1 93.31 117 PRO B N 1
ATOM 5816 C CA . PRO B 1 117 ? -6.215 -4.699 7.961 1 93.31 117 PRO B CA 1
ATOM 5817 C C . PRO B 1 117 ? -6.926 -4.105 9.18 1 93.31 117 PRO B C 1
ATOM 5819 O O . PRO B 1 117 ? -6.676 -2.951 9.539 1 93.31 117 PRO B O 1
ATOM 5822 N N . MET B 1 118 ? -7.855 -4.812 9.742 1 92 118 MET B N 1
ATOM 5823 C CA . MET B 1 118 ? -8.664 -4.32 10.852 1 92 118 MET B CA 1
ATOM 5824 C C . MET B 1 118 ? -9.125 -5.473 11.742 1 92 118 MET B C 1
ATOM 5826 O O . MET B 1 118 ? -9.875 -6.344 11.297 1 92 118 MET B O 1
ATOM 5830 N N . GLU B 1 119 ? -8.711 -5.469 13.016 1 92.81 119 GLU B N 1
ATOM 5831 C CA . GLU B 1 119 ? -9.109 -6.516 13.953 1 92.81 119 GLU B CA 1
ATOM 5832 C C . GLU B 1 119 ? -10.625 -6.57 14.117 1 92.81 119 GLU B C 1
ATOM 5834 O O . GLU B 1 119 ? -11.305 -5.543 14.031 1 92.81 119 GLU B O 1
ATOM 5839 N N . GLY B 1 120 ? -11.156 -7.777 14.32 1 93.19 120 GLY B N 1
ATOM 5840 C CA . GLY B 1 120 ? -12.578 -7.965 14.562 1 93.19 120 GLY B CA 1
ATOM 5841 C C . GLY B 1 120 ? -13.383 -8.148 13.289 1 93.19 120 GLY B C 1
ATOM 5842 O O . GLY B 1 120 ? -14.602 -8.273 13.336 1 93.19 120 GLY B O 1
ATOM 5843 N N . THR B 1 121 ? -12.672 -8.203 12.133 1 96.12 121 THR B N 1
ATOM 5844 C CA . THR B 1 121 ? -13.398 -8.211 10.867 1 96.12 121 THR B CA 1
ATOM 5845 C C . THR B 1 121 ? -13.273 -9.562 10.18 1 96.12 121 THR B C 1
ATOM 5847 O O . THR B 1 121 ? -13.805 -9.758 9.086 1 96.12 121 THR B O 1
ATOM 5850 N N . GLN B 1 122 ? -12.672 -10.531 10.758 1 98.12 122 GLN B N 1
ATOM 5851 C CA . GLN B 1 122 ? -12.328 -11.789 10.102 1 98.12 122 GLN B CA 1
ATOM 5852 C C . GLN B 1 122 ? -13.578 -12.508 9.609 1 98.12 122 GLN B C 1
ATOM 5854 O O . GLN B 1 122 ? -13.719 -12.773 8.414 1 98.12 122 GLN B O 1
ATOM 5859 N N . CYS B 1 123 ? -14.539 -12.789 10.508 1 98.5 123 CYS B N 1
ATOM 5860 C CA . CYS B 1 123 ? -15.703 -13.586 10.148 1 98.5 123 CYS B CA 1
ATOM 5861 C C . CYS B 1 123 ? -16.578 -12.859 9.133 1 98.5 123 CYS B C 1
ATOM 5863 O O . CYS B 1 123 ? -17.109 -13.469 8.203 1 98.5 123 CYS B O 1
ATOM 5865 N N . GLU B 1 124 ? -16.719 -11.562 9.297 1 97.38 124 GLU B N 1
ATOM 5866 C CA . GLU B 1 124 ? -17.547 -10.766 8.398 1 97.38 124 GLU B CA 1
ATOM 5867 C C . GLU B 1 124 ? -16.984 -10.797 6.977 1 97.38 124 GLU B C 1
ATOM 5869 O O . GLU B 1 124 ? -17.719 -11.086 6.027 1 97.38 124 GLU B O 1
ATOM 5874 N N . ARG B 1 125 ? -15.719 -10.484 6.801 1 97.75 125 ARG B N 1
ATOM 5875 C CA . ARG B 1 125 ? -15.109 -10.406 5.477 1 97.75 125 ARG B CA 1
ATOM 5876 C C . ARG B 1 125 ? -15.023 -11.781 4.832 1 97.75 125 ARG B C 1
ATOM 5878 O O . ARG B 1 125 ? -15.25 -11.93 3.631 1 97.75 125 ARG B O 1
ATOM 5885 N N . ALA B 1 126 ? -14.695 -12.797 5.66 1 98.62 126 ALA B N 1
ATOM 5886 C CA . ALA B 1 126 ? -14.703 -14.172 5.152 1 98.62 126 ALA B CA 1
ATOM 5887 C C . ALA B 1 126 ? -16.078 -14.547 4.621 1 98.62 126 ALA B C 1
ATOM 5889 O O . ALA B 1 126 ? -16.203 -15.188 3.572 1 98.62 126 ALA B O 1
ATOM 5890 N N . ALA B 1 127 ? -17.125 -14.164 5.363 1 98.12 127 ALA B N 1
ATOM 5891 C CA . ALA B 1 127 ? -18.5 -14.508 4.98 1 98.12 127 ALA B CA 1
ATOM 5892 C C . ALA B 1 127 ? -18.875 -13.828 3.666 1 98.12 127 ALA B C 1
ATOM 5894 O O . ALA B 1 127 ? -19.484 -14.453 2.793 1 98.12 127 ALA B O 1
ATOM 5895 N N . ILE B 1 128 ? -18.562 -12.586 3.523 1 97.5 128 ILE B N 1
ATOM 5896 C CA . ILE B 1 128 ? -18.906 -11.828 2.326 1 97.5 128 ILE B CA 1
ATOM 5897 C C . ILE B 1 128 ? -18.203 -12.43 1.112 1 97.5 128 ILE B C 1
ATOM 5899 O O . ILE B 1 128 ? -18.844 -12.68 0.083 1 97.5 128 ILE B O 1
ATOM 5903 N N . VAL B 1 129 ? -16.922 -12.711 1.215 1 97.94 129 VAL B N 1
ATOM 5904 C CA . VAL B 1 129 ? -16.141 -13.242 0.097 1 97.94 129 VAL B CA 1
ATOM 5905 C C . VAL B 1 129 ? -16.609 -14.664 -0.215 1 97.94 129 VAL B C 1
ATOM 5907 O O . VAL B 1 129 ? -16.703 -15.055 -1.383 1 97.94 129 VAL B O 1
ATOM 5910 N N . ALA B 1 130 ? -16.875 -15.43 0.856 1 98.19 130 ALA B N 1
ATOM 5911 C CA . ALA B 1 130 ? -17.406 -16.766 0.638 1 98.19 130 ALA B CA 1
ATOM 5912 C C . ALA B 1 130 ? -18.719 -16.719 -0.137 1 98.19 130 ALA B C 1
ATOM 5914 O O . ALA B 1 130 ? -18.953 -17.531 -1.035 1 98.19 130 ALA B O 1
ATOM 5915 N N . TRP B 1 131 ? -19.562 -15.812 0.232 1 97.19 131 TRP B N 1
ATOM 5916 C CA . TRP B 1 131 ? -20.859 -15.68 -0.433 1 97.19 131 TRP B CA 1
ATOM 5917 C C . TRP B 1 131 ? -20.672 -15.375 -1.916 1 97.19 131 TRP B C 1
ATOM 5919 O O . TRP B 1 131 ? -21.312 -15.992 -2.768 1 97.19 131 TRP B O 1
ATOM 5929 N N . TYR B 1 132 ? -19.828 -14.422 -2.258 1 97.12 132 TYR B N 1
ATOM 5930 C CA . TYR B 1 132 ? -19.578 -14.094 -3.656 1 97.12 132 TYR B CA 1
ATOM 5931 C C . TYR B 1 132 ? -18.938 -15.273 -4.391 1 97.12 132 TYR B C 1
ATOM 5933 O O . TYR B 1 132 ? -19.219 -15.5 -5.566 1 97.12 132 TYR B O 1
ATOM 5941 N N . THR B 1 133 ? -18.078 -16 -3.723 1 97.88 133 THR B N 1
ATOM 5942 C CA . THR B 1 133 ? -17.438 -17.172 -4.312 1 97.88 133 THR B CA 1
ATOM 5943 C C . THR B 1 133 ? -18.469 -18.266 -4.605 1 97.88 133 THR B C 1
ATOM 5945 O O . THR B 1 133 ? -18.438 -18.891 -5.664 1 97.88 133 THR B O 1
ATOM 5948 N N . LEU B 1 134 ? -19.391 -18.453 -3.68 1 97.44 134 LEU B N 1
ATOM 5949 C CA . LEU B 1 134 ? -20.453 -19.422 -3.863 1 97.44 134 LEU B CA 1
ATOM 5950 C C . LEU B 1 134 ? -21.391 -19 -4.996 1 97.44 134 LEU B C 1
ATOM 5952 O O . LEU B 1 134 ? -21.875 -19.844 -5.754 1 97.44 134 LEU B O 1
ATOM 5956 N N . ASN B 1 135 ? -21.641 -17.734 -5.031 1 95.81 135 ASN B N 1
ATOM 5957 C CA . ASN B 1 135 ? -22.422 -17.234 -6.156 1 95.81 135 ASN B CA 1
ATOM 5958 C C . ASN B 1 135 ? -21.75 -17.531 -7.488 1 95.81 135 ASN B C 1
ATOM 5960 O O . ASN B 1 135 ? -22.406 -17.906 -8.461 1 95.81 135 ASN B O 1
ATOM 5964 N N . TYR B 1 136 ? -20.5 -17.312 -7.566 1 97.06 136 TYR B N 1
ATOM 5965 C CA . TYR B 1 136 ? -19.719 -17.641 -8.758 1 97.06 136 TYR B CA 1
ATOM 5966 C C . TYR B 1 136 ? -19.781 -19.125 -9.07 1 97.06 136 TYR B C 1
ATOM 5968 O O . TYR B 1 136 ? -19.906 -19.516 -10.234 1 97.06 136 TYR B O 1
ATOM 5976 N N . PHE B 1 137 ? -19.719 -19.969 -8.023 1 98 137 PHE B N 1
ATOM 5977 C CA . PHE B 1 137 ? -19.844 -21.406 -8.156 1 98 137 PHE B CA 1
ATOM 5978 C C . PHE B 1 137 ? -21.172 -21.781 -8.812 1 98 137 PHE B C 1
ATOM 5980 O O . PHE B 1 137 ? -21.203 -22.578 -9.758 1 98 137 PHE B O 1
ATOM 5987 N N . GLN B 1 138 ? -22.219 -21.172 -8.391 1 97.19 138 GLN B N 1
ATOM 5988 C CA . GLN B 1 138 ? -23.531 -21.469 -8.953 1 97.19 138 GLN B CA 1
ATOM 5989 C C . GLN B 1 138 ? -23.625 -21 -10.406 1 97.19 138 GLN B C 1
ATOM 5991 O O . GLN B 1 138 ? -24.188 -21.688 -11.25 1 97.19 138 GLN B O 1
ATOM 5996 N N . LYS B 1 139 ? -23.062 -19.828 -10.625 1 97.06 139 LYS B N 1
ATOM 5997 C CA . LYS B 1 139 ? -23.047 -19.344 -12 1 97.06 139 LYS B CA 1
ATOM 5998 C C . LYS B 1 139 ? -22.25 -20.266 -12.914 1 97.06 139 LYS B C 1
ATOM 6000 O O . LYS B 1 139 ? -22.625 -20.469 -14.07 1 97.06 139 LYS B O 1
ATOM 6005 N N . LEU B 1 140 ? -21.172 -20.766 -12.391 1 97.81 140 LEU B N 1
ATOM 6006 C CA . LEU B 1 140 ? -20.359 -21.688 -13.172 1 97.81 140 LEU B CA 1
ATOM 6007 C C . LEU B 1 140 ? -21.125 -22.984 -13.453 1 97.81 140 LEU B C 1
ATOM 6009 O O . LEU B 1 140 ? -21.094 -23.484 -14.578 1 97.81 140 LEU B O 1
ATOM 6013 N N . ARG B 1 141 ? -21.844 -23.562 -12.469 1 97.75 141 ARG B N 1
ATOM 6014 C CA . ARG B 1 141 ? -22.672 -24.75 -12.648 1 97.75 141 ARG B CA 1
ATOM 6015 C C . ARG B 1 141 ? -23.734 -24.547 -13.719 1 97.75 141 ARG B C 1
ATOM 6017 O O . ARG B 1 141 ? -24.031 -25.453 -14.484 1 97.75 141 ARG B O 1
ATOM 6024 N N . ARG B 1 142 ? -24.188 -23.312 -13.781 1 97.19 142 ARG B N 1
ATOM 6025 C CA . ARG B 1 142 ? -25.234 -22.969 -14.742 1 97.19 142 ARG B CA 1
ATOM 6026 C C . ARG B 1 142 ? -24.641 -22.516 -16.062 1 97.19 142 ARG B C 1
ATOM 6028 O O . ARG B 1 142 ? -25.359 -22.141 -16.984 1 97.19 142 ARG B O 1
ATOM 6035 N N . GLU B 1 143 ? -23.344 -22.453 -16.141 1 97.31 143 GLU B N 1
ATOM 6036 C CA . GLU B 1 143 ? -22.594 -22.047 -17.328 1 97.31 143 GLU B CA 1
ATOM 6037 C C . GLU B 1 143 ? -22.938 -20.609 -17.734 1 97.31 143 GLU B C 1
ATOM 6039 O O . GLU B 1 143 ? -23.203 -20.328 -18.906 1 97.31 143 GLU B O 1
ATOM 6044 N N . GLN B 1 144 ? -22.938 -19.797 -16.75 1 96.81 144 GLN B N 1
ATOM 6045 C CA . GLN B 1 144 ? -23.297 -18.406 -16.953 1 96.81 144 GLN B CA 1
ATOM 6046 C C . GLN B 1 144 ? -22.062 -17.5 -16.891 1 96.81 144 GLN B C 1
ATOM 6048 O O . GLN B 1 144 ? -22.188 -16.281 -16.891 1 96.81 144 GLN B O 1
ATOM 6053 N N . ILE B 1 145 ? -20.891 -18.109 -16.766 1 96.5 145 ILE B N 1
ATOM 6054 C CA . ILE B 1 145 ? -19.656 -17.344 -16.875 1 96.5 145 ILE B CA 1
ATOM 6055 C C . ILE B 1 145 ? -19.312 -17.094 -18.344 1 96.5 145 ILE B C 1
ATOM 6057 O O . ILE B 1 145 ? -19.25 -18.047 -19.125 1 96.5 145 ILE B O 1
ATOM 6061 N N . ALA B 1 146 ? -19.109 -15.852 -18.672 1 94.62 146 ALA B N 1
ATOM 6062 C CA . ALA B 1 146 ? -18.844 -15.484 -20.062 1 94.62 146 ALA B CA 1
ATOM 6063 C C . ALA B 1 146 ? -17.547 -16.141 -20.562 1 94.62 146 ALA B C 1
ATOM 6065 O O . ALA B 1 146 ? -16.562 -16.203 -19.828 1 94.62 146 ALA B O 1
ATOM 6066 N N . VAL B 1 147 ? -17.594 -16.562 -21.766 1 96 147 VAL B N 1
ATOM 6067 C CA . VAL B 1 147 ? -16.391 -17.125 -22.391 1 96 147 VAL B CA 1
ATOM 6068 C C . VAL B 1 147 ? -15.328 -16.047 -22.531 1 96 147 VAL B C 1
ATOM 6070 O O . VAL B 1 147 ? -15.625 -14.914 -22.906 1 96 147 VAL B O 1
ATOM 6073 N N . ASP B 1 148 ? -14.156 -16.422 -22.172 1 94.5 148 ASP B N 1
ATOM 6074 C CA . ASP B 1 148 ? -13.023 -15.516 -22.312 1 94.5 148 ASP B CA 1
ATOM 6075 C C . ASP B 1 148 ? -12.594 -15.375 -23.766 1 94.5 148 ASP B C 1
ATOM 6077 O O . ASP B 1 148 ? -12.422 -16.375 -24.469 1 94.5 148 ASP B O 1
ATOM 6081 N N . LYS B 1 149 ? -12.484 -14.141 -24.172 1 93.81 149 LYS B N 1
ATOM 6082 C CA . LYS B 1 149 ? -12.078 -13.859 -25.547 1 93.81 149 LYS B CA 1
ATOM 6083 C C . LYS B 1 149 ? -11.016 -12.758 -25.578 1 93.81 149 LYS B C 1
ATOM 6085 O O . LYS B 1 149 ? -10.977 -11.891 -24.703 1 93.81 149 LYS B O 1
ATOM 6090 N N . SER B 1 150 ? -10.133 -12.883 -26.5 1 90.5 150 SER B N 1
ATOM 6091 C CA . SER B 1 150 ? -9.164 -11.812 -26.719 1 90.5 150 SER B CA 1
ATOM 6092 C C . SER B 1 150 ? -9.836 -10.562 -27.25 1 90.5 150 SER B C 1
ATOM 6094 O O . SER B 1 150 ? -11.016 -10.578 -27.609 1 90.5 150 SER B O 1
ATOM 6096 N N . ARG B 1 151 ? -9.078 -9.492 -27.422 1 80.12 151 ARG B N 1
ATOM 6097 C CA . ARG B 1 151 ? -9.562 -8.227 -27.969 1 80.12 151 ARG B CA 1
ATOM 6098 C C . ARG B 1 151 ? -10.023 -8.391 -29.406 1 80.12 151 ARG B C 1
ATOM 6100 O O . ARG B 1 151 ? -10.953 -7.711 -29.844 1 80.12 151 ARG B O 1
ATOM 6107 N N . THR B 1 152 ? -9.344 -9.367 -30.094 1 87.12 152 THR B N 1
ATOM 6108 C CA . THR B 1 152 ? -9.656 -9.609 -31.5 1 87.12 152 THR B CA 1
ATOM 6109 C C . THR B 1 152 ? -10.742 -10.672 -31.641 1 87.12 152 THR B C 1
ATOM 6111 O O . THR B 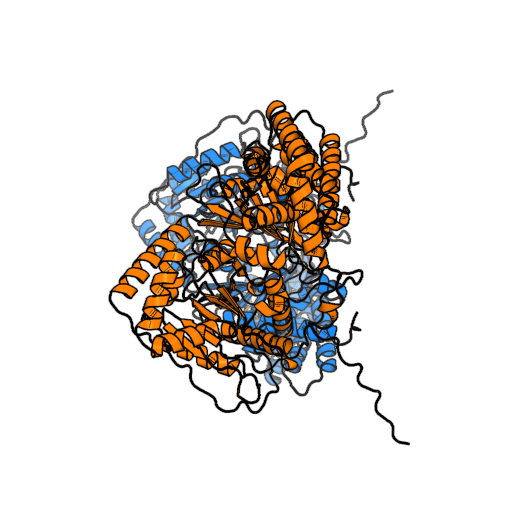1 152 ? -11.07 -11.094 -32.75 1 87.12 152 THR B O 1
ATOM 6114 N N . GLY B 1 153 ? -11.18 -11.18 -30.516 1 88.62 153 GLY B N 1
ATOM 6115 C CA . GLY B 1 153 ? -12.312 -12.086 -30.531 1 88.62 153 GLY B CA 1
ATOM 6116 C C . GLY B 1 153 ? -11.914 -13.547 -30.5 1 88.62 153 GLY B C 1
ATOM 6117 O O . GLY B 1 153 ? -12.766 -14.43 -30.609 1 88.62 153 GLY B O 1
ATOM 6118 N N . LYS B 1 154 ? -10.672 -13.742 -30.375 1 92.62 154 LYS B N 1
ATOM 6119 C CA . LYS B 1 154 ? -10.234 -15.133 -30.297 1 92.62 154 LYS B CA 1
ATOM 6120 C C . LYS B 1 154 ? -10.719 -15.781 -29 1 92.62 154 LYS B C 1
ATOM 6122 O O . LYS B 1 154 ? -10.5 -15.25 -27.906 1 92.62 154 LYS B O 1
ATOM 6127 N N . VAL B 1 155 ? -11.305 -16.938 -29.172 1 95.81 155 VAL B N 1
ATOM 6128 C CA . VAL B 1 155 ? -11.898 -17.656 -28.031 1 95.81 155 VAL B CA 1
ATOM 6129 C C . VAL B 1 155 ? -10.805 -18.375 -27.25 1 95.81 155 VAL B C 1
ATOM 6131 O O . VAL B 1 155 ? -9.867 -18.922 -27.828 1 95.81 155 VAL B O 1
ATOM 6134 N N . PHE B 1 156 ? -10.906 -18.391 -25.922 1 97.12 156 PHE B N 1
ATOM 6135 C CA . PHE B 1 156 ? -9.961 -19.094 -25.062 1 97.12 156 PHE B CA 1
ATOM 6136 C C . PHE B 1 156 ? -10.641 -20.266 -24.344 1 97.12 156 PHE B C 1
ATOM 6138 O O . PHE B 1 156 ? -11.828 -20.188 -24.016 1 97.12 156 PHE B O 1
ATOM 6145 N N . SER B 1 157 ? -9.938 -21.297 -24.172 1 97.81 157 SER B N 1
ATOM 6146 C CA . SER B 1 157 ? -10.438 -22.469 -23.453 1 97.81 157 SER B CA 1
ATOM 6147 C C . SER B 1 157 ? -10.875 -22.094 -22.031 1 97.81 157 SER B C 1
ATOM 6149 O O . SER B 1 157 ? -10.156 -21.391 -21.328 1 97.81 157 SER B O 1
ATOM 6151 N N . MET B 1 158 ? -12.016 -22.547 -21.625 1 97.44 158 MET B N 1
ATOM 6152 C CA . MET B 1 158 ? -12.547 -22.328 -20.281 1 97.44 158 MET B CA 1
ATOM 6153 C C . MET B 1 158 ? -12.43 -23.609 -19.438 1 97.44 158 MET B C 1
ATOM 6155 O O . MET B 1 158 ? -12.922 -23.656 -18.312 1 97.44 158 MET B O 1
ATOM 6159 N N . ASN B 1 159 ? -11.758 -24.578 -19.938 1 96.81 159 ASN B N 1
ATOM 6160 C CA . ASN B 1 159 ? -11.758 -25.922 -19.375 1 96.81 159 ASN B CA 1
ATOM 6161 C C . ASN B 1 159 ? -11.18 -25.938 -17.969 1 96.81 159 ASN B C 1
ATOM 6163 O O . ASN B 1 159 ? -11.609 -26.734 -17.125 1 96.81 159 ASN B O 1
ATOM 6167 N N . GLN B 1 160 ? -10.234 -25.125 -17.656 1 96.31 160 GLN B N 1
ATOM 6168 C CA . GLN B 1 160 ? -9.594 -25.125 -16.344 1 96.31 160 GLN B CA 1
ATOM 6169 C C . GLN B 1 160 ? -10.594 -24.797 -15.234 1 96.31 160 GLN B C 1
ATOM 6171 O O . GLN B 1 160 ? -10.398 -25.188 -14.078 1 96.31 160 GLN B O 1
ATOM 6176 N N . LEU B 1 161 ? -11.656 -24.109 -15.57 1 97.5 161 LEU B N 1
ATOM 6177 C CA . LEU B 1 161 ? -12.664 -23.75 -14.578 1 97.5 161 LEU B CA 1
ATOM 6178 C C . LEU B 1 161 ? -13.297 -25 -13.977 1 97.5 161 LEU B C 1
ATOM 6180 O O . LEU B 1 161 ? -13.828 -24.969 -12.867 1 97.5 161 LEU B O 1
ATOM 6184 N N . ARG B 1 162 ? -13.227 -26.125 -14.703 1 97.06 162 ARG B N 1
ATOM 6185 C CA . ARG B 1 162 ? -13.805 -27.375 -14.227 1 97.06 162 ARG B CA 1
ATOM 6186 C C . ARG B 1 162 ? -13.016 -27.922 -13.031 1 97.06 162 ARG B C 1
ATOM 6188 O O . ARG B 1 162 ? -13.508 -28.781 -12.305 1 97.06 162 ARG B O 1
ATOM 6195 N N . GLY B 1 163 ? -11.789 -27.406 -12.883 1 97.62 163 GLY B N 1
ATOM 6196 C CA . GLY B 1 163 ? -10.953 -27.859 -11.781 1 97.62 163 GLY B CA 1
ATOM 6197 C C . GLY B 1 163 ? -10.906 -26.875 -10.633 1 97.62 163 GLY B C 1
ATOM 6198 O O . GLY B 1 163 ? -10.211 -27.109 -9.633 1 97.62 163 GLY B O 1
ATOM 6199 N N . LEU B 1 164 ? -11.648 -25.75 -10.711 1 97.94 164 LEU B N 1
ATOM 6200 C CA . LEU B 1 164 ? -11.57 -24.688 -9.711 1 97.94 164 LEU B CA 1
ATOM 6201 C C . LEU B 1 164 ? -12.227 -25.109 -8.406 1 97.94 164 LEU B C 1
ATOM 6203 O O . LEU B 1 164 ? -11.656 -24.938 -7.332 1 97.94 164 LEU B O 1
ATOM 6207 N N . PHE B 1 165 ? -13.43 -25.641 -8.531 1 98.44 165 PHE B N 1
ATOM 6208 C CA . PHE B 1 165 ? -14.211 -26.078 -7.371 1 98.44 165 PHE B CA 1
ATOM 6209 C C . PHE B 1 165 ? -14.359 -27.594 -7.348 1 98.44 165 PHE B C 1
ATOM 6211 O O . PHE B 1 165 ? -14.195 -28.25 -8.375 1 98.44 165 PHE B O 1
ATOM 6218 N N . CYS B 1 166 ? -14.656 -28.156 -6.188 1 98.56 166 CYS B N 1
ATOM 6219 C CA . CYS B 1 166 ? -14.961 -29.578 -6.023 1 98.56 166 CYS B CA 1
ATOM 6220 C C . CYS B 1 166 ? -13.875 -30.438 -6.645 1 98.56 166 CYS B C 1
ATOM 6222 O O . CYS B 1 166 ? -14.172 -31.359 -7.41 1 98.56 166 CYS B O 1
ATOM 6224 N N . CYS B 1 167 ? -12.68 -30.094 -6.406 1 98.56 167 CYS B N 1
ATOM 6225 C CA . CYS B 1 167 ? -11.523 -30.797 -6.934 1 98.56 167 CYS B CA 1
ATOM 6226 C C . CYS B 1 167 ? -10.453 -30.984 -5.863 1 98.56 167 CYS B C 1
ATOM 6228 O O . CYS B 1 167 ? -10.234 -30.078 -5.047 1 98.56 167 CYS B O 1
ATOM 6230 N N . ALA B 1 168 ? -9.859 -32.188 -5.809 1 98.19 168 ALA B N 1
ATOM 6231 C CA . ALA B 1 168 ? -8.852 -32.469 -4.797 1 98.19 168 ALA B CA 1
ATOM 6232 C C . ALA B 1 168 ? -7.793 -33.438 -5.336 1 98.19 168 ALA B C 1
ATOM 6234 O O . ALA B 1 168 ? -8.055 -34.188 -6.266 1 98.19 168 ALA B O 1
ATOM 6235 N N . ARG B 1 169 ? -6.672 -33.281 -4.809 1 97.75 169 ARG B N 1
ATOM 6236 C CA . ARG B 1 169 ? -5.57 -34.188 -5.043 1 97.75 169 ARG B CA 1
ATOM 6237 C C . ARG B 1 169 ? -5.551 -35.312 -3.992 1 97.75 169 ARG B C 1
ATOM 6239 O O . ARG B 1 169 ? -5.695 -35.031 -2.797 1 97.75 169 ARG B O 1
ATOM 6246 N N . ILE B 1 170 ? -5.488 -36.531 -4.395 1 98.19 170 ILE B N 1
ATOM 6247 C CA . ILE B 1 170 ? -5.336 -37.688 -3.486 1 98.19 170 ILE B CA 1
ATOM 6248 C C . ILE B 1 170 ? -3.889 -38.156 -3.514 1 98.19 170 ILE B C 1
ATOM 6250 O O . ILE B 1 170 ? -3.348 -38.469 -4.578 1 98.19 170 ILE B O 1
ATOM 6254 N N . PRO B 1 171 ? -3.268 -38.25 -2.336 1 98.12 171 PRO B N 1
ATOM 6255 C CA . PRO B 1 171 ? -1.853 -38.625 -2.322 1 98.12 171 PRO B CA 1
ATOM 6256 C C . PRO B 1 171 ? -1.63 -40.062 -2.713 1 98.12 171 PRO B C 1
ATOM 6258 O O . PRO B 1 171 ? -2.426 -40.938 -2.35 1 98.12 171 PRO B O 1
ATOM 6261 N N . GLY B 1 172 ? -0.636 -40.281 -3.508 1 97.88 172 GLY B N 1
ATOM 6262 C CA . GLY B 1 172 ? -0.129 -41.594 -3.848 1 97.88 172 GLY B CA 1
ATOM 6263 C C . GLY B 1 172 ? 1.355 -41.75 -3.578 1 97.88 172 GLY B C 1
ATOM 6264 O O . GLY B 1 172 ? 2.092 -40.781 -3.535 1 97.88 172 GLY B O 1
ATOM 6265 N N . GLU B 1 173 ? 1.782 -42.938 -3.348 1 96.69 173 GLU B N 1
ATOM 6266 C CA . GLU B 1 173 ? 3.186 -43.156 -3.02 1 96.69 173 GLU B CA 1
ATOM 6267 C C . GLU B 1 173 ? 4.094 -42.812 -4.199 1 96.69 173 GLU B C 1
ATOM 6269 O O . GLU B 1 173 ? 5.16 -42.25 -4.02 1 96.69 173 GLU B O 1
ATOM 6274 N N . THR B 1 174 ? 3.613 -43.156 -5.422 1 96.62 174 THR B N 1
ATOM 6275 C CA . THR B 1 174 ? 4.434 -42.906 -6.605 1 96.62 174 THR B CA 1
ATOM 6276 C C . THR B 1 174 ? 3.889 -41.75 -7.422 1 96.62 174 THR B C 1
ATOM 6278 O O . THR B 1 174 ? 4.652 -41.031 -8.07 1 96.62 174 THR B O 1
ATOM 6281 N N . LYS B 1 175 ? 2.607 -41.625 -7.375 1 97.69 175 LYS B N 1
ATOM 6282 C CA . LYS B 1 175 ? 1.904 -40.594 -8.148 1 97.69 175 LYS B CA 1
ATOM 6283 C C . LYS B 1 175 ? 0.588 -40.219 -7.48 1 97.69 175 LYS B C 1
ATOM 6285 O O . LYS B 1 175 ? -0.189 -41.094 -7.078 1 97.69 175 LYS B O 1
ATOM 6290 N N . ASP B 1 176 ? 0.333 -38.969 -7.359 1 98.31 176 ASP B N 1
ATOM 6291 C CA . ASP B 1 176 ? -0.948 -38.531 -6.836 1 98.31 176 ASP B CA 1
ATOM 6292 C C . ASP B 1 176 ? -2.057 -38.688 -7.875 1 98.31 176 ASP B C 1
ATOM 6294 O O . ASP B 1 176 ? -1.79 -39.031 -9.023 1 98.31 176 ASP B O 1
ATOM 6298 N N . GLN B 1 177 ? -3.213 -38.5 -7.445 1 97.81 177 GLN B N 1
ATOM 6299 C CA . GLN B 1 177 ? -4.379 -38.531 -8.32 1 97.81 177 GLN B CA 1
ATOM 6300 C C . GLN B 1 177 ? -5.207 -37.25 -8.156 1 97.81 177 GLN B C 1
ATOM 6302 O O . GLN B 1 177 ? -5.453 -36.812 -7.027 1 97.81 177 GLN B O 1
ATOM 6307 N N . LEU B 1 178 ? -5.52 -36.656 -9.25 1 97.56 178 LEU B N 1
ATOM 6308 C CA . LEU B 1 178 ? -6.426 -35.531 -9.242 1 97.56 178 LEU B CA 1
ATOM 6309 C C . LEU B 1 178 ? -7.871 -35.969 -9.445 1 97.56 178 LEU B C 1
ATOM 6311 O O . LEU B 1 178 ? -8.188 -36.594 -10.461 1 97.56 178 LEU B O 1
ATOM 6315 N N . VAL B 1 179 ? -8.734 -35.688 -8.516 1 98 179 VAL B N 1
ATOM 6316 C CA . VAL B 1 179 ? -10.133 -36.094 -8.609 1 98 179 VAL B CA 1
ATOM 6317 C C . VAL B 1 179 ? -11.008 -34.844 -8.758 1 98 179 VAL B C 1
ATOM 6319 O O . VAL B 1 179 ? -10.945 -33.938 -7.934 1 98 179 VAL B O 1
ATOM 6322 N N . ARG B 1 180 ? -11.82 -34.844 -9.812 1 97.38 180 ARG B N 1
ATOM 6323 C CA . ARG B 1 180 ? -12.719 -33.719 -10.125 1 97.38 180 ARG B CA 1
ATOM 6324 C C . ARG B 1 180 ? -14.172 -34.125 -9.914 1 97.38 180 ARG B C 1
ATOM 6326 O O . ARG B 1 180 ? -14.695 -35 -10.633 1 97.38 180 ARG B O 1
ATOM 6333 N N . TYR B 1 181 ? -14.805 -33.469 -8.977 1 98.19 181 TYR B N 1
ATOM 6334 C CA . TYR B 1 181 ? -16.203 -33.781 -8.656 1 98.19 181 TYR B CA 1
ATOM 6335 C C . TYR B 1 181 ? -17.141 -32.75 -9.258 1 98.19 181 TYR B C 1
ATOM 6337 O O . TYR B 1 181 ? -18.359 -32.906 -9.227 1 98.19 181 TYR B O 1
ATOM 6345 N N . PHE B 1 182 ? -16.625 -31.719 -9.852 1 98.38 182 PHE B N 1
ATOM 6346 C CA . PHE B 1 182 ? -17.438 -30.625 -10.375 1 98.38 182 PHE B CA 1
ATOM 6347 C C . PHE B 1 182 ? -18.266 -31.078 -11.57 1 98.38 182 PHE B C 1
ATOM 6349 O O . PHE B 1 182 ? -17.75 -31.812 -12.438 1 98.38 182 PHE B O 1
ATOM 6356 N N . LYS B 1 183 ? -19.469 -30.672 -11.625 1 97.88 183 LYS B N 1
ATOM 6357 C CA . LYS B 1 183 ? -20.375 -30.891 -12.75 1 97.88 183 LYS B CA 1
ATOM 6358 C C . LYS B 1 183 ? -21.281 -29.688 -12.969 1 97.88 183 LYS B C 1
ATOM 6360 O O . LYS B 1 183 ? -21.719 -29.047 -12.008 1 97.88 183 LYS B O 1
ATOM 6365 N N . THR B 1 184 ? -21.5 -29.359 -14.195 1 97.38 184 THR B N 1
ATOM 6366 C CA . THR B 1 184 ? -22.547 -28.391 -14.492 1 97.38 184 THR B CA 1
ATOM 6367 C C . THR B 1 184 ? -23.922 -28.953 -14.18 1 97.38 184 THR B C 1
ATOM 6369 O O . THR B 1 184 ? -24.062 -30.156 -13.93 1 97.38 184 THR B O 1
ATOM 6372 N N . GLU B 1 185 ? -24.906 -28.125 -14.195 1 95.81 185 GLU B N 1
ATOM 6373 C CA . GLU B 1 185 ? -26.266 -28.578 -13.938 1 95.81 185 GLU B CA 1
ATOM 6374 C C . GLU B 1 185 ? -26.734 -29.578 -14.984 1 95.81 185 GLU B C 1
ATOM 6376 O O . GLU B 1 185 ? -27.438 -30.547 -14.664 1 95.81 185 GLU B O 1
ATOM 6381 N N . SER B 1 186 ? -26.312 -29.359 -16.156 1 94.81 186 SER B N 1
ATOM 6382 C CA . SER B 1 186 ? -26.703 -30.25 -17.234 1 94.81 186 SER B CA 1
ATOM 6383 C C . SER B 1 186 ? -26.016 -31.609 -17.109 1 94.81 186 SER B C 1
ATOM 6385 O O . SER B 1 186 ? -26.484 -32.594 -17.641 1 94.81 186 SER B O 1
ATOM 6387 N N . GLU B 1 187 ? -24.922 -31.656 -16.422 1 96.12 187 GLU B N 1
ATOM 6388 C CA . GLU B 1 187 ? -24.125 -32.875 -16.297 1 96.12 187 GLU B CA 1
ATOM 6389 C C . GLU B 1 187 ? -24.547 -33.688 -15.07 1 96.12 187 GLU B C 1
ATOM 6391 O O . GLU B 1 187 ? -24.188 -34.844 -14.945 1 96.12 187 GLU B O 1
ATOM 6396 N N . GLY B 1 188 ? -25.234 -33.094 -14.102 1 94.94 188 GLY B N 1
ATOM 6397 C CA . GLY B 1 188 ? -25.719 -33.844 -12.969 1 94.94 188 GLY B CA 1
ATOM 6398 C C . GLY B 1 188 ? -25.453 -33.156 -11.633 1 94.94 188 GLY B C 1
ATOM 6399 O O . GLY B 1 188 ? -25.109 -31.984 -11.594 1 94.94 188 GLY B O 1
ATOM 6400 N N . PRO B 1 189 ? -25.656 -33.906 -10.562 1 94.75 189 PRO B N 1
ATOM 6401 C CA . PRO B 1 189 ? -25.453 -33.344 -9.227 1 94.75 189 PRO B CA 1
ATOM 6402 C C . PRO B 1 189 ? -23.984 -33.062 -8.922 1 94.75 189 PRO B C 1
ATOM 6404 O O . PRO B 1 189 ? -23.109 -33.781 -9.406 1 94.75 189 PRO B O 1
ATOM 6407 N N . CYS B 1 190 ? -23.719 -32.094 -8.188 1 96.81 190 CYS B N 1
ATOM 6408 C CA . CYS B 1 190 ? -22.391 -31.625 -7.781 1 96.81 190 CYS B CA 1
ATOM 6409 C C . CYS B 1 190 ? -22.375 -31.281 -6.297 1 96.81 190 CYS B C 1
ATOM 6411 O O . CYS B 1 190 ? -23.312 -30.703 -5.77 1 96.81 190 CYS B O 1
ATOM 6413 N N . PRO B 1 191 ? -21.344 -31.781 -5.578 1 97.38 191 PRO B N 1
ATOM 6414 C CA . PRO B 1 191 ? -21.25 -31.344 -4.184 1 97.38 191 PRO B CA 1
ATOM 6415 C C . PRO B 1 191 ? -21.234 -29.812 -4.047 1 97.38 191 PRO B C 1
ATOM 6417 O O . PRO B 1 191 ? -20.672 -29.125 -4.891 1 97.38 191 PRO B O 1
ATOM 6420 N N . SER B 1 192 ? -21.891 -29.328 -2.986 1 97.19 192 SER B N 1
ATOM 6421 C CA . SER B 1 192 ? -21.984 -27.875 -2.842 1 97.19 192 SER B CA 1
ATOM 6422 C C . SER B 1 192 ? -21.625 -27.438 -1.429 1 97.19 192 SER B C 1
ATOM 6424 O O . SER B 1 192 ? -21.75 -26.25 -1.094 1 97.19 192 SER B O 1
ATOM 6426 N N . HIS B 1 193 ? -21.219 -28.391 -0.551 1 98.12 193 HIS B N 1
ATOM 6427 C CA . HIS B 1 193 ? -20.844 -28.031 0.812 1 98.12 193 HIS B CA 1
ATOM 6428 C C . HIS B 1 193 ? -19.453 -27.422 0.852 1 98.12 193 HIS B C 1
ATOM 6430 O O . HIS B 1 193 ? -18.688 -27.531 -0.116 1 98.12 193 HIS B O 1
ATOM 6436 N N . VAL B 1 194 ? -19.125 -26.734 1.953 1 98.56 194 VAL B N 1
ATOM 6437 C CA . VAL B 1 194 ? -17.828 -26.109 2.203 1 98.56 194 VAL B CA 1
ATOM 6438 C C . VAL B 1 194 ? -17.234 -26.656 3.502 1 98.56 194 VAL B C 1
ATOM 6440 O O . VAL B 1 194 ? -17.969 -27.062 4.402 1 98.56 194 VAL B O 1
ATOM 6443 N N . VAL B 1 195 ? -15.969 -26.75 3.531 1 98.81 195 VAL B N 1
ATOM 6444 C CA . VAL B 1 195 ? -15.289 -27.156 4.754 1 98.81 195 VAL B CA 1
ATOM 6445 C C . VAL B 1 195 ? -14.523 -25.984 5.344 1 98.81 195 VAL B C 1
ATOM 6447 O O . VAL B 1 195 ? -13.844 -25.25 4.621 1 98.81 195 VAL B O 1
ATOM 6450 N N . VAL B 1 196 ? -14.656 -25.75 6.625 1 98.88 196 VAL B N 1
ATOM 6451 C CA . VAL B 1 196 ? -14.039 -24.609 7.309 1 98.88 196 VAL B CA 1
ATOM 6452 C C . VAL B 1 196 ? -13 -25.125 8.305 1 98.88 196 VAL B C 1
ATOM 6454 O O . VAL B 1 196 ? -13.289 -26 9.117 1 98.88 196 VAL B O 1
ATOM 6457 N N . PHE B 1 197 ? -11.82 -24.625 8.234 1 98.81 197 PHE B N 1
ATOM 6458 C CA . PHE B 1 197 ? -10.75 -24.906 9.18 1 98.81 197 PHE B CA 1
ATOM 6459 C C . PHE B 1 197 ? -10.57 -23.75 10.148 1 98.81 197 PHE B C 1
ATOM 6461 O O . PHE B 1 197 ? -10.602 -22.578 9.75 1 98.81 197 PHE B O 1
ATOM 6468 N N . SER B 1 198 ? -10.406 -24.047 11.406 1 98.69 198 SER B N 1
ATOM 6469 C CA . SER B 1 198 ? -10.156 -23.031 12.43 1 98.69 198 SER B CA 1
ATOM 6470 C C . SER B 1 198 ? -9.391 -23.625 13.609 1 98.69 198 SER B C 1
ATOM 6472 O O . SER B 1 198 ? -9.875 -24.531 14.281 1 98.69 198 SER B O 1
ATOM 6474 N N . ASN B 1 199 ? -8.203 -23.219 13.844 1 98.38 199 ASN B N 1
ATOM 6475 C CA . ASN B 1 199 ? -7.367 -23.578 14.977 1 98.38 199 ASN B CA 1
ATOM 6476 C C . ASN B 1 199 ? -7.258 -25.094 15.133 1 98.38 199 ASN B C 1
ATOM 6478 O O . ASN B 1 199 ? -7.445 -25.625 16.219 1 98.38 199 ASN B O 1
ATOM 6482 N N . GLY B 1 200 ? -7.098 -25.734 14.016 1 98.38 200 GLY B N 1
ATOM 6483 C CA . GLY B 1 200 ? -6.863 -27.172 14.023 1 98.38 200 GLY B CA 1
ATOM 6484 C C . GLY B 1 200 ? -8.141 -27.984 13.969 1 98.38 200 GLY B C 1
ATOM 6485 O O . GLY B 1 200 ? -8.102 -29.203 13.945 1 98.38 200 GLY B O 1
ATOM 6486 N N . HIS B 1 201 ? -9.281 -27.328 14 1 98.62 201 HIS B N 1
ATOM 6487 C CA . HIS B 1 201 ? -10.562 -28 13.859 1 98.62 201 HIS B CA 1
ATOM 6488 C C . HIS B 1 201 ? -11.047 -27.969 12.406 1 98.62 201 HIS B C 1
ATOM 6490 O O . HIS B 1 201 ? -10.625 -27.109 11.633 1 98.62 201 HIS B O 1
ATOM 6496 N N . ILE B 1 202 ? -11.891 -28.938 12.055 1 98.81 202 ILE B N 1
ATOM 6497 C CA . ILE B 1 202 ? -12.484 -29.031 10.727 1 98.81 202 ILE B CA 1
ATOM 6498 C C . ILE B 1 202 ? -14.008 -29.094 10.844 1 98.81 202 ILE B C 1
ATOM 6500 O O . ILE B 1 202 ? -14.547 -29.891 11.609 1 98.81 202 ILE B O 1
ATOM 6504 N N . PHE B 1 203 ? -14.68 -28.203 10.117 1 98.88 203 PHE B N 1
ATOM 6505 C CA . PHE B 1 203 ? -16.125 -28.156 10.195 1 98.88 203 PHE B CA 1
ATOM 6506 C C . PHE B 1 203 ? -16.75 -28.281 8.812 1 98.88 203 PHE B C 1
ATOM 6508 O O . PHE B 1 203 ? -16.234 -27.734 7.84 1 98.88 203 PHE B O 1
ATOM 6515 N N . LEU B 1 204 ? -17.828 -29.047 8.719 1 98.69 204 LEU B N 1
ATOM 6516 C CA . LEU B 1 204 ? -18.688 -29.109 7.543 1 98.69 204 LEU B CA 1
ATOM 6517 C C . LEU B 1 204 ? -19.734 -28.016 7.578 1 98.69 204 LEU B C 1
ATOM 6519 O O . LEU B 1 204 ? -20.438 -27.859 8.578 1 98.69 204 LEU B O 1
ATOM 6523 N N . MET B 1 205 ? -19.812 -27.203 6.594 1 98.19 205 MET B N 1
ATOM 6524 C CA . MET B 1 205 ? -20.828 -26.188 6.418 1 98.19 205 MET B CA 1
ATOM 6525 C C . MET B 1 205 ? -21.609 -26.406 5.117 1 98.19 205 MET B C 1
ATOM 6527 O O . MET B 1 205 ? -21.016 -26.734 4.09 1 98.19 205 MET B O 1
ATOM 6531 N N . ARG B 1 206 ? -22.938 -26.234 5.09 1 97.31 206 ARG B N 1
ATOM 6532 C CA . ARG B 1 206 ? -23.797 -26.422 3.93 1 97.31 206 ARG B CA 1
ATOM 6533 C C . ARG B 1 206 ? -24.484 -25.125 3.539 1 97.31 206 ARG B C 1
ATOM 6535 O O . ARG B 1 206 ? -25.656 -24.891 3.871 1 97.31 206 ARG B O 1
ATOM 6542 N N . PRO B 1 207 ? -23.797 -24.344 2.742 1 95.94 207 PRO B N 1
ATOM 6543 C CA . PRO B 1 207 ? -24.297 -23 2.441 1 95.94 207 PRO B CA 1
ATOM 6544 C C . PRO B 1 207 ? -25.328 -22.984 1.318 1 95.94 207 PRO B C 1
ATOM 6546 O O . PRO B 1 207 ? -25.906 -21.938 1.005 1 95.94 207 PRO B O 1
ATOM 6549 N N . ILE B 1 208 ? -25.547 -24.094 0.646 1 94.88 208 ILE B N 1
ATOM 6550 C CA . ILE B 1 208 ? -26.547 -24.234 -0.413 1 94.88 208 ILE B CA 1
ATOM 6551 C C . ILE B 1 208 ? -27.547 -25.328 -0.041 1 94.88 208 ILE B C 1
ATOM 6553 O O . ILE B 1 208 ? -27.156 -26.438 0.32 1 94.88 208 ILE B O 1
ATOM 6557 N N . ASP B 1 209 ? -28.797 -25.031 -0.137 1 92 209 ASP B N 1
ATOM 6558 C CA . ASP B 1 209 ? -29.797 -26 0.311 1 92 209 ASP B CA 1
ATOM 6559 C C . ASP B 1 209 ? -30.188 -26.953 -0.816 1 92 209 ASP B C 1
ATOM 6561 O O . ASP B 1 209 ? -29.578 -26.938 -1.884 1 92 209 ASP B O 1
ATOM 6565 N N . ASP B 1 210 ? -31.156 -27.812 -0.605 1 88.31 210 ASP B N 1
ATOM 6566 C CA . ASP B 1 210 ? -31.547 -28.875 -1.528 1 88.31 210 ASP B CA 1
ATOM 6567 C C . ASP B 1 210 ? -32.219 -28.312 -2.779 1 88.31 210 ASP B C 1
ATOM 6569 O O . ASP B 1 210 ? -32.344 -29 -3.791 1 88.31 210 ASP B O 1
ATOM 6573 N N . LYS B 1 211 ? -32.625 -27.062 -2.684 1 87.56 211 LYS B N 1
ATOM 6574 C CA . LYS B 1 211 ? -33.25 -26.406 -3.836 1 87.56 211 LYS B CA 1
ATOM 6575 C C . LYS B 1 211 ? -32.25 -25.5 -4.551 1 87.56 211 LYS B C 1
ATOM 6577 O O . LYS B 1 211 ? -32.625 -24.641 -5.344 1 87.56 211 LYS B O 1
ATOM 6582 N N . ASP B 1 212 ? -30.969 -25.609 -4.191 1 89.62 212 ASP B N 1
ATOM 6583 C CA . ASP B 1 212 ? -29.859 -24.891 -4.805 1 89.62 212 ASP B CA 1
ATOM 6584 C C . ASP B 1 212 ? -29.906 -23.391 -4.457 1 89.62 212 ASP B C 1
ATOM 6586 O O . ASP B 1 212 ? -29.484 -22.562 -5.25 1 89.62 212 ASP B O 1
ATOM 6590 N N . ARG B 1 213 ? -30.625 -23.094 -3.328 1 92.25 213 ARG B N 1
ATOM 6591 C CA . ARG B 1 213 ? -30.641 -21.719 -2.854 1 92.25 213 ARG B CA 1
ATOM 6592 C C . ARG B 1 213 ? -29.438 -21.422 -1.968 1 92.25 213 ARG B C 1
ATOM 6594 O O . ARG B 1 213 ? -29.078 -22.234 -1.103 1 92.25 213 ARG B O 1
ATOM 6601 N N . LEU B 1 214 ? -28.797 -20.297 -2.193 1 93.88 214 LEU B N 1
ATOM 6602 C CA . LEU B 1 214 ? -27.609 -19.875 -1.451 1 93.88 214 LEU B CA 1
ATOM 6603 C C . LEU B 1 214 ? -28 -19.203 -0.142 1 93.88 214 LEU B C 1
ATOM 6605 O O . LEU B 1 214 ? -28.859 -18.312 -0.131 1 93.88 214 LEU B O 1
ATOM 6609 N N . MET B 1 215 ? -27.391 -19.625 0.897 1 92.06 215 MET B N 1
ATOM 6610 C CA . MET B 1 215 ? -27.594 -19.047 2.219 1 92.06 215 MET B CA 1
ATOM 6611 C C . MET B 1 215 ? -27.188 -17.578 2.229 1 92.06 215 MET B C 1
ATOM 6613 O O . MET B 1 215 ? -26.188 -17.188 1.616 1 92.06 215 MET B O 1
ATOM 6617 N N . PRO B 1 216 ? -27.969 -16.672 2.963 1 92.38 216 PRO B N 1
ATOM 6618 C CA . PRO B 1 216 ? -27.547 -15.281 3.062 1 92.38 216 PRO B CA 1
ATOM 6619 C C . PRO B 1 216 ? -26.172 -15.133 3.695 1 92.38 216 PRO B C 1
ATOM 6621 O O . PRO B 1 216 ? -25.812 -15.891 4.602 1 92.38 216 PRO B O 1
ATOM 6624 N N . ALA B 1 217 ? -25.438 -14.133 3.27 1 94.81 217 ALA B N 1
ATOM 6625 C CA . ALA B 1 217 ? -24.078 -13.906 3.758 1 94.81 217 ALA B CA 1
ATOM 6626 C C . ALA B 1 217 ? -24.062 -13.742 5.273 1 94.81 217 ALA B C 1
ATOM 6628 O O . ALA B 1 217 ? -23.109 -14.156 5.938 1 94.81 217 ALA B O 1
ATOM 6629 N N . GLN B 1 218 ? -25.094 -13.156 5.855 1 93.56 218 GLN B N 1
ATOM 6630 C CA . GLN B 1 218 ? -25.188 -12.93 7.293 1 93.56 218 GLN B CA 1
ATOM 6631 C C . GLN B 1 218 ? -25.234 -14.25 8.055 1 93.56 218 GLN B C 1
ATOM 6633 O O . GLN B 1 218 ? -24.719 -14.344 9.172 1 93.56 218 GLN B O 1
ATOM 6638 N N . GLU B 1 219 ? -25.922 -15.172 7.418 1 93.81 219 GLU B N 1
ATOM 6639 C CA . GLU B 1 219 ? -25.969 -16.484 8.062 1 93.81 219 GLU B CA 1
ATOM 6640 C C . GLU B 1 219 ? -24.609 -17.188 7.984 1 93.81 219 GLU B C 1
ATOM 6642 O O . GLU B 1 219 ? -24.219 -17.875 8.922 1 93.81 219 GLU B O 1
ATOM 6647 N N . ILE B 1 220 ? -23.906 -17.109 6.836 1 96.88 220 ILE B N 1
ATOM 6648 C CA . ILE B 1 220 ? -22.547 -17.625 6.746 1 96.88 220 ILE B CA 1
ATOM 6649 C C . ILE B 1 220 ? -21.688 -17.016 7.84 1 96.88 220 ILE B C 1
ATOM 6651 O O . ILE B 1 220 ? -20.906 -17.703 8.492 1 96.88 220 ILE B O 1
ATOM 6655 N N . TYR B 1 221 ? -21.875 -15.703 8.055 1 97 221 TYR B N 1
ATOM 6656 C CA . TYR B 1 221 ? -21.172 -14.969 9.102 1 97 221 TYR B CA 1
ATOM 6657 C C . TYR B 1 221 ? -21.422 -15.57 10.469 1 97 221 TYR B C 1
ATOM 6659 O O . TYR B 1 221 ? -20.5 -15.828 11.234 1 97 221 TYR B O 1
ATOM 6667 N N . ARG B 1 222 ? -22.625 -15.789 10.805 1 96.56 222 ARG B N 1
ATOM 6668 C CA . ARG B 1 222 ? -23 -16.359 12.094 1 96.56 222 ARG B CA 1
ATOM 6669 C C . ARG B 1 222 ? -22.344 -17.734 12.289 1 96.56 222 ARG B C 1
ATOM 6671 O O . ARG B 1 222 ? -21.859 -18.047 13.375 1 96.56 222 ARG B O 1
ATOM 6678 N N . GLN B 1 223 ? -22.359 -18.547 11.242 1 97.81 223 GLN B N 1
ATOM 6679 C CA . GLN B 1 223 ? -21.766 -19.875 11.328 1 97.81 223 GLN B CA 1
ATOM 6680 C C . GLN B 1 223 ? -20.266 -19.812 11.508 1 97.81 223 GLN B C 1
ATOM 6682 O O . GLN B 1 223 ? -19.688 -20.578 12.289 1 97.81 223 GLN B O 1
ATOM 6687 N N . LEU B 1 224 ? -19.609 -18.891 10.766 1 98.69 224 LEU B N 1
ATOM 6688 C CA . LEU B 1 224 ? -18.172 -18.734 10.914 1 98.69 224 LEU B CA 1
ATOM 6689 C C . LEU B 1 224 ? -17.812 -18.25 12.32 1 98.69 224 LEU B C 1
ATOM 6691 O O . LEU B 1 224 ? -16.828 -18.703 12.906 1 98.69 224 LEU B O 1
ATOM 6695 N N . CYS B 1 225 ? -18.609 -17.344 12.867 1 98.12 225 CYS B N 1
ATOM 6696 C CA . CYS B 1 225 ? -18.391 -16.875 14.234 1 98.12 225 CYS B CA 1
ATOM 6697 C C . CYS B 1 225 ? -18.562 -18.016 15.234 1 98.12 225 CYS B C 1
ATOM 6699 O O . CYS B 1 225 ? -17.797 -18.125 16.188 1 98.12 225 CYS B O 1
ATOM 6701 N N . LEU B 1 226 ? -19.594 -18.812 15.008 1 98.25 226 LEU B N 1
ATOM 6702 C CA . LEU B 1 226 ? -19.797 -19.969 15.867 1 98.25 226 LEU B CA 1
ATOM 6703 C C . LEU B 1 226 ? -18.594 -20.922 15.812 1 98.25 226 LEU B C 1
ATOM 6705 O O . LEU B 1 226 ? -18.141 -21.406 16.844 1 98.25 226 LEU B O 1
ATOM 6709 N N . ILE B 1 227 ? -18.156 -21.203 14.625 1 98.62 227 ILE B N 1
ATOM 6710 C CA . ILE B 1 227 ? -17.016 -22.078 14.438 1 98.62 227 ILE B CA 1
ATOM 6711 C C . ILE B 1 227 ? -15.805 -21.516 15.195 1 98.62 227 ILE B C 1
ATOM 6713 O O . ILE B 1 227 ? -15.086 -22.25 15.867 1 98.62 227 ILE B O 1
ATOM 6717 N N . LYS B 1 228 ? -15.531 -20.234 15.055 1 97.81 228 LYS B N 1
ATOM 6718 C CA . LYS B 1 228 ? -14.422 -19.594 15.758 1 97.81 228 LYS B CA 1
ATOM 6719 C C . LYS B 1 228 ? -14.562 -19.75 17.266 1 97.81 228 LYS B C 1
ATOM 6721 O O . LYS B 1 228 ? -13.578 -20 17.969 1 97.81 228 LYS B O 1
ATOM 6726 N N . LYS B 1 229 ? -15.781 -19.625 17.781 1 97.12 229 LYS B N 1
ATOM 6727 C CA . LYS B 1 229 ? -16.062 -19.797 19.203 1 97.12 229 LYS B CA 1
ATOM 6728 C C . LYS B 1 229 ? -15.797 -21.219 19.656 1 97.12 229 LYS B C 1
ATOM 6730 O O . LYS B 1 229 ? -15.32 -21.453 20.766 1 97.12 229 LYS B O 1
ATOM 6735 N N . LEU B 1 230 ? -16.109 -22.141 18.797 1 97.69 230 LEU B N 1
ATOM 6736 C CA . LEU B 1 230 ? -15.953 -23.562 19.125 1 97.69 230 LEU B CA 1
ATOM 6737 C C . LEU B 1 230 ? -14.492 -23.984 18.984 1 97.69 230 LEU B C 1
ATOM 6739 O O . LEU B 1 230 ? -14.125 -25.094 19.422 1 97.69 230 LEU B O 1
ATOM 6743 N N . SER B 1 231 ? -13.68 -23.125 18.406 1 97.75 231 SER B N 1
ATOM 6744 C CA . SER B 1 231 ? -12.305 -23.516 18.109 1 97.75 231 SER B CA 1
ATOM 6745 C C . SER B 1 231 ? -11.312 -22.672 18.922 1 97.75 231 SER B C 1
ATOM 6747 O O . SER B 1 231 ? -10.25 -22.312 18.406 1 97.75 231 SER B O 1
ATOM 6749 N N . THR B 1 232 ? -11.617 -22.281 20.094 1 95.75 232 THR B N 1
ATOM 6750 C CA . THR B 1 232 ? -10.742 -21.469 20.938 1 95.75 232 THR B CA 1
ATOM 6751 C C . THR B 1 232 ? -9.516 -22.266 21.375 1 95.75 232 THR B C 1
ATOM 6753 O O . THR B 1 232 ? -8.406 -21.75 21.391 1 95.75 232 THR B O 1
ATOM 6756 N N . ALA B 1 233 ? -9.75 -23.516 21.719 1 96.81 233 ALA B N 1
ATOM 6757 C CA . ALA B 1 233 ? -8.633 -24.406 22.016 1 96.81 233 ALA B CA 1
ATOM 6758 C C . ALA B 1 233 ? -8.172 -25.156 20.766 1 96.81 233 ALA B C 1
ATOM 6760 O O . ALA B 1 233 ? -8.977 -25.438 19.875 1 96.81 233 ALA B O 1
ATOM 6761 N N . ARG B 1 234 ? -7 -25.547 20.703 1 97.31 234 ARG B N 1
ATOM 6762 C CA . ARG B 1 234 ? -6.43 -26.203 19.531 1 97.31 234 ARG B CA 1
ATOM 6763 C C . ARG B 1 234 ? -7.102 -27.547 19.266 1 97.31 234 ARG B C 1
ATOM 6765 O O . ARG B 1 234 ? -7.312 -28.328 20.203 1 97.31 234 ARG B O 1
ATOM 6772 N N . GLY B 1 235 ? -7.48 -27.781 18.078 1 98 235 GLY B N 1
ATOM 6773 C CA . GLY B 1 235 ? -8.055 -29.062 17.672 1 98 235 GLY B CA 1
ATOM 6774 C C . GLY B 1 235 ? -7.004 -30.094 17.328 1 98 235 GLY B C 1
ATOM 6775 O O . GLY B 1 235 ? -5.852 -29.984 17.75 1 98 235 GLY B O 1
ATOM 6776 N N . GLN B 1 236 ? -7.414 -31.141 16.578 1 97.94 236 GLN B N 1
ATOM 6777 C CA . GLN B 1 236 ? -6.547 -32.281 16.266 1 97.94 236 GLN B CA 1
ATOM 6778 C C . GLN B 1 236 ? -5.438 -31.875 15.297 1 97.94 236 GLN B C 1
ATOM 6780 O O . GLN B 1 236 ? -4.348 -32.469 15.32 1 97.94 236 GLN B O 1
ATOM 6785 N N . GLY B 1 237 ? -5.738 -30.906 14.438 1 98.38 237 GLY B N 1
ATOM 6786 C CA . GLY B 1 237 ? -4.75 -30.422 13.484 1 98.38 237 GLY B CA 1
ATOM 6787 C C . GLY B 1 237 ? -4.406 -31.438 12.406 1 98.38 237 GLY B C 1
ATOM 6788 O O . GLY B 1 237 ? -3.248 -31.562 12.008 1 98.38 237 GLY B O 1
ATOM 6789 N N . ILE B 1 238 ? -5.41 -32.219 11.906 1 97.56 238 ILE B N 1
ATOM 6790 C CA . ILE B 1 238 ? -5.223 -33.281 10.945 1 97.56 238 ILE B CA 1
ATOM 6791 C C . ILE B 1 238 ? -4.68 -32.75 9.633 1 97.56 238 ILE B C 1
ATOM 6793 O O . ILE B 1 238 ? -3.996 -33.438 8.891 1 97.56 238 ILE B O 1
ATOM 6797 N N . GLY B 1 239 ? -4.949 -31.453 9.375 1 97.38 239 GLY B N 1
ATOM 6798 C CA . GLY B 1 239 ? -4.547 -30.828 8.125 1 97.38 239 GLY B CA 1
ATOM 6799 C C . GLY B 1 239 ? -3.045 -30.812 7.918 1 97.38 239 GLY B C 1
ATOM 6800 O O . GLY B 1 239 ? -2.568 -30.797 6.781 1 97.38 239 GLY B O 1
ATOM 6801 N N . VAL B 1 240 ? -2.227 -30.922 8.984 1 98.44 240 VAL B N 1
ATOM 6802 C CA . VAL B 1 240 ? -0.77 -30.844 8.938 1 98.44 240 VAL B CA 1
ATOM 6803 C C . VAL B 1 240 ? -0.212 -32 8.109 1 98.44 240 VAL B C 1
ATOM 6805 O O . VAL B 1 240 ? 0.846 -31.859 7.492 1 98.44 240 VAL B O 1
ATOM 6808 N N . LEU B 1 241 ? -0.932 -33.125 8.016 1 98.69 241 LEU B N 1
ATOM 6809 C CA . LEU B 1 241 ? -0.478 -34.281 7.285 1 98.69 241 LEU B CA 1
ATOM 6810 C C . LEU B 1 241 ? -0.216 -33.969 5.82 1 98.69 241 LEU B C 1
ATOM 6812 O O . LEU B 1 241 ? 0.678 -34.531 5.195 1 98.69 241 LEU B O 1
ATOM 6816 N N . THR B 1 242 ? -1 -33.031 5.277 1 98.44 242 THR B N 1
ATOM 6817 C CA . THR B 1 242 ? -0.912 -32.688 3.859 1 98.44 242 THR B CA 1
ATOM 6818 C C . THR B 1 242 ? 0.364 -31.906 3.566 1 98.44 242 THR B C 1
ATOM 6820 O O . THR B 1 242 ? 0.68 -31.625 2.406 1 98.44 242 THR B O 1
ATOM 6823 N N . ALA B 1 243 ? 1.127 -31.5 4.574 1 98.25 243 ALA B N 1
ATOM 6824 C CA . ALA B 1 243 ? 2.307 -30.656 4.391 1 98.25 243 ALA B CA 1
ATOM 6825 C C . ALA B 1 243 ? 3.572 -31.5 4.289 1 98.25 243 ALA B C 1
ATOM 6827 O O . ALA B 1 243 ? 4.668 -30.969 4.09 1 98.25 243 ALA B O 1
ATOM 6828 N N . ASP B 1 244 ? 3.461 -32.812 4.422 1 98.44 244 ASP B N 1
ATOM 6829 C CA . ASP B 1 244 ? 4.609 -33.719 4.328 1 98.44 244 ASP B CA 1
ATOM 6830 C C . ASP B 1 244 ? 4.941 -34.031 2.871 1 98.44 244 ASP B C 1
ATOM 6832 O O . ASP B 1 244 ? 4.242 -33.594 1.959 1 98.44 244 ASP B O 1
ATOM 6836 N N . ASP B 1 245 ? 6.074 -34.719 2.658 1 98 245 ASP B N 1
ATOM 6837 C CA . ASP B 1 245 ? 6.348 -35.219 1.315 1 98 245 ASP B CA 1
ATOM 6838 C C . ASP B 1 245 ? 5.266 -36.188 0.867 1 98 245 ASP B C 1
ATOM 6840 O O . ASP B 1 245 ? 4.605 -36.812 1.698 1 98 245 ASP B O 1
ATOM 6844 N N . ARG B 1 246 ? 5.074 -36.406 -0.359 1 98.12 246 ARG B N 1
ATOM 6845 C CA . ARG B 1 246 ? 3.904 -37.062 -0.904 1 98.12 246 ARG B CA 1
ATOM 6846 C C . ARG B 1 246 ? 3.875 -38.531 -0.485 1 98.12 246 ARG B C 1
ATOM 6848 O O . ARG B 1 246 ? 2.832 -39.062 -0.075 1 98.12 246 ARG B O 1
ATOM 6855 N N . PRO B 1 247 ? 5.047 -39.312 -0.533 1 98.31 247 PRO B N 1
ATOM 6856 C CA . PRO B 1 247 ? 4.992 -40.719 -0.142 1 98.31 247 PRO B CA 1
ATOM 6857 C C . PRO B 1 247 ? 4.617 -40.906 1.325 1 98.31 247 PRO B C 1
ATOM 6859 O O . PRO B 1 247 ? 3.811 -41.781 1.649 1 98.31 247 PRO B O 1
ATOM 6862 N N . SER B 1 248 ? 5.238 -40.094 2.172 1 98.38 248 SER B N 1
ATOM 6863 C CA . SER B 1 248 ? 4.926 -40.188 3.594 1 98.38 248 SER B CA 1
ATOM 6864 C C . SER B 1 248 ? 3.465 -39.844 3.865 1 98.38 248 SER B C 1
ATOM 6866 O O . SER B 1 248 ? 2.797 -40.531 4.648 1 98.38 248 SER B O 1
ATOM 6868 N N . PHE B 1 249 ? 2.969 -38.906 3.287 1 98.56 249 PHE B N 1
ATOM 6869 C CA . PHE B 1 249 ? 1.571 -38.5 3.457 1 98.56 249 PHE B CA 1
ATOM 6870 C C . PHE B 1 249 ? 0.647 -39.594 2.914 1 98.56 249 PHE B C 1
ATOM 6872 O O . PHE B 1 249 ? -0.396 -39.875 3.506 1 98.56 249 PHE B O 1
ATOM 6879 N N . ALA B 1 250 ? 1.029 -40.125 1.744 1 98.75 250 ALA B N 1
ATOM 6880 C CA . ALA B 1 250 ? 0.223 -41.219 1.16 1 98.75 250 ALA B CA 1
ATOM 6881 C C . ALA B 1 250 ? 0.037 -42.344 2.146 1 98.75 250 ALA B C 1
ATOM 6883 O O . ALA B 1 250 ? -1.065 -42.875 2.287 1 98.75 250 ALA B O 1
ATOM 6884 N N . LYS B 1 251 ? 1.098 -42.75 2.795 1 98.62 251 LYS B N 1
ATOM 6885 C CA . LYS B 1 251 ? 1.028 -43.812 3.783 1 98.62 251 LYS B CA 1
ATOM 6886 C C . LYS B 1 251 ? 0.139 -43.438 4.961 1 98.62 251 LYS B C 1
ATOM 6888 O O . LYS B 1 251 ? -0.691 -44.219 5.406 1 98.62 251 LYS B O 1
ATOM 6893 N N . ALA B 1 252 ? 0.353 -42.219 5.449 1 98.75 252 ALA B N 1
ATOM 6894 C CA . ALA B 1 252 ? -0.465 -41.75 6.559 1 98.75 252 ALA B CA 1
ATOM 6895 C C . ALA B 1 252 ? -1.936 -41.656 6.16 1 98.75 252 ALA B C 1
ATOM 6897 O O . ALA B 1 252 ? -2.818 -42 6.949 1 98.75 252 ALA B O 1
ATOM 6898 N N . TYR B 1 253 ? -2.172 -41.188 4.953 1 98.69 253 TYR B N 1
ATOM 6899 C CA . TYR B 1 253 ? -3.521 -41.031 4.418 1 98.69 253 TYR B CA 1
ATOM 6900 C C . TYR B 1 253 ? -4.23 -42.375 4.363 1 98.69 253 TYR B C 1
ATOM 6902 O O . TYR B 1 253 ? -5.375 -42.5 4.809 1 98.69 253 TYR B O 1
ATOM 6910 N N . LYS B 1 254 ? -3.576 -43.375 3.852 1 98.44 254 LYS B N 1
ATOM 6911 C CA . LYS B 1 254 ? -4.145 -44.719 3.758 1 98.44 254 LYS B CA 1
ATOM 6912 C C . LYS B 1 254 ? -4.453 -45.281 5.141 1 98.44 254 LYS B C 1
ATOM 6914 O O . LYS B 1 254 ? -5.508 -45.875 5.352 1 98.44 254 LYS B O 1
ATOM 6919 N N . HIS B 1 255 ? -3.514 -45.094 6.02 1 98.62 255 HIS B N 1
ATOM 6920 C CA . HIS B 1 255 ? -3.705 -45.594 7.383 1 98.62 255 HIS B CA 1
ATOM 6921 C C . HIS B 1 255 ? -4.867 -44.875 8.062 1 98.62 255 HIS B C 1
ATOM 6923 O O . HIS B 1 255 ? -5.715 -45.5 8.688 1 98.62 255 HIS B O 1
ATOM 6929 N N . LEU B 1 256 ? -4.914 -43.531 7.934 1 98.75 256 LEU B N 1
ATOM 6930 C CA . LEU B 1 256 ? -5.98 -42.75 8.531 1 98.75 256 LEU B CA 1
ATOM 6931 C C . LEU B 1 256 ? -7.344 -43.188 8.008 1 98.75 256 LEU B C 1
ATOM 6933 O O . LEU B 1 256 ? -8.289 -43.312 8.781 1 98.75 256 LEU B O 1
ATOM 6937 N N . ARG B 1 257 ? -7.43 -43.312 6.684 1 98.06 257 ARG B N 1
ATOM 6938 C CA . ARG B 1 257 ? -8.672 -43.719 6.027 1 98.06 257 ARG B CA 1
ATOM 6939 C C . ARG B 1 257 ? -9.133 -45.062 6.516 1 98.06 257 ARG B C 1
ATOM 6941 O O . ARG B 1 257 ? -10.328 -45.312 6.688 1 98.06 257 ARG B O 1
ATOM 6948 N N . ALA B 1 258 ? -8.242 -46 6.832 1 97.88 258 ALA B N 1
ATOM 6949 C CA . ALA B 1 258 ? -8.555 -47.375 7.172 1 97.88 258 ALA B CA 1
ATOM 6950 C C . ALA B 1 258 ? -8.867 -47.531 8.656 1 97.88 258 ALA B C 1
ATOM 6952 O O . ALA B 1 258 ? -9.508 -48.5 9.07 1 97.88 258 ALA B O 1
ATOM 6953 N N . LEU B 1 259 ? -8.406 -46.625 9.484 1 98 259 LEU B N 1
ATOM 6954 C CA . LEU B 1 259 ? -8.516 -46.719 10.93 1 98 259 LEU B CA 1
ATOM 6955 C C . LEU B 1 259 ? -9.977 -46.812 11.367 1 98 259 LEU B C 1
ATOM 6957 O O . LEU B 1 259 ? -10.297 -47.469 12.352 1 98 259 LEU B O 1
ATOM 6961 N N . ASP B 1 260 ? -10.836 -46.031 10.695 1 97.88 260 ASP B N 1
ATOM 6962 C CA . ASP B 1 260 ? -12.242 -45.906 11.078 1 97.88 260 ASP B CA 1
ATOM 6963 C C . ASP B 1 260 ? -13.094 -45.469 9.898 1 97.88 260 ASP B C 1
ATOM 6965 O O . ASP B 1 260 ? -12.719 -44.562 9.156 1 97.88 260 ASP B O 1
ATOM 6969 N N . PRO B 1 261 ? -14.242 -46.094 9.703 1 97.94 261 PRO B N 1
ATOM 6970 C CA . PRO B 1 261 ? -15.133 -45.656 8.633 1 97.94 261 PRO B CA 1
ATOM 6971 C C . PRO B 1 261 ? -15.492 -44.156 8.727 1 97.94 261 PRO B C 1
ATOM 6973 O O . PRO B 1 261 ? -15.711 -43.5 7.699 1 97.94 261 PRO B O 1
ATOM 6976 N N . VAL B 1 262 ? -15.5 -43.688 9.875 1 97.94 262 VAL B N 1
ATOM 6977 C CA . VAL B 1 262 ? -15.812 -42.281 10.055 1 97.94 262 VAL B CA 1
ATOM 6978 C C . VAL B 1 262 ? -14.727 -41.406 9.414 1 97.94 262 VAL B C 1
ATOM 6980 O O . VAL B 1 262 ? -15.008 -40.344 8.852 1 97.94 262 VAL B O 1
ATOM 6983 N N . ASN B 1 263 ? -13.461 -41.844 9.523 1 98.62 263 ASN B N 1
ATOM 6984 C CA . ASN B 1 263 ? -12.352 -41.156 8.898 1 98.62 263 ASN B CA 1
ATOM 6985 C C . ASN B 1 263 ? -12.516 -41.094 7.379 1 98.62 263 ASN B C 1
ATOM 6987 O O . ASN B 1 263 ? -12.242 -40.062 6.762 1 98.62 263 ASN B O 1
ATOM 6991 N N . GLN B 1 264 ? -12.938 -42.188 6.82 1 98.19 264 GLN B N 1
ATOM 6992 C CA . GLN B 1 264 ? -13.18 -42.25 5.383 1 98.19 264 GLN B CA 1
ATOM 6993 C C . GLN B 1 264 ? -14.234 -41.219 4.969 1 98.19 264 GLN B C 1
ATOM 6995 O O . GLN B 1 264 ? -14.055 -40.5 3.992 1 98.19 264 GLN B O 1
ATOM 7000 N N . SER B 1 265 ? -15.273 -41.219 5.695 1 98.44 265 SER B N 1
ATOM 7001 C CA . SER B 1 265 ? -16.359 -40.281 5.41 1 98.44 265 SER B CA 1
ATOM 7002 C C . SER B 1 265 ? -15.883 -38.844 5.527 1 98.44 265 SER B C 1
ATOM 7004 O O . SER B 1 265 ? -16.25 -38 4.707 1 98.44 265 SER B O 1
ATOM 7006 N N . HIS B 1 266 ? -15.094 -38.531 6.574 1 98.69 266 HIS B N 1
ATOM 7007 C CA . HIS B 1 266 ? -14.562 -37.188 6.777 1 98.69 266 HIS B CA 1
ATOM 7008 C C . HIS B 1 266 ? -13.625 -36.812 5.645 1 98.69 266 HIS B C 1
ATOM 7010 O O . HIS B 1 266 ? -13.68 -35.688 5.152 1 98.69 266 HIS B O 1
ATOM 7016 N N . LEU B 1 267 ? -12.773 -37.688 5.207 1 98.69 267 LEU B N 1
ATOM 7017 C CA . LEU B 1 267 ? -11.859 -37.406 4.098 1 98.69 267 LEU B CA 1
ATOM 7018 C C . LEU B 1 267 ? -12.633 -37.156 2.812 1 98.69 267 LEU B C 1
ATOM 7020 O O . LEU B 1 267 ? -12.32 -36.219 2.074 1 98.69 267 LEU B O 1
ATOM 7024 N N . ASP B 1 268 ? -13.664 -37.938 2.586 1 98.56 268 ASP B N 1
ATOM 7025 C CA . ASP B 1 268 ? -14.516 -37.719 1.42 1 98.56 268 ASP B CA 1
ATOM 7026 C C . ASP B 1 268 ? -15.164 -36.344 1.464 1 98.56 268 ASP B C 1
ATOM 7028 O O . ASP B 1 268 ? -15.25 -35.656 0.442 1 98.56 268 ASP B O 1
ATOM 7032 N N . THR B 1 269 ? -15.641 -35.969 2.639 1 98.75 269 THR B N 1
ATOM 7033 C CA . THR B 1 269 ? -16.281 -34.688 2.824 1 98.75 269 THR B CA 1
ATOM 7034 C C . THR B 1 269 ? -15.32 -33.531 2.479 1 98.75 269 THR B C 1
ATOM 7036 O O . THR B 1 269 ? -15.688 -32.594 1.786 1 98.75 269 THR B O 1
ATOM 7039 N N . ILE B 1 270 ? -14.102 -33.625 2.918 1 98.75 270 ILE B N 1
ATOM 7040 C CA . ILE B 1 270 ? -13.102 -32.594 2.643 1 98.75 270 ILE B CA 1
ATOM 7041 C C . ILE B 1 270 ? -12.781 -32.594 1.151 1 98.75 270 ILE B C 1
ATOM 7043 O O . ILE B 1 270 ? -12.781 -31.516 0.523 1 98.75 270 ILE B O 1
ATOM 7047 N N . GLU B 1 271 ? -12.578 -33.688 0.523 1 98.5 271 GLU B N 1
ATOM 7048 C CA . GLU B 1 271 ? -12.156 -33.844 -0.867 1 98.5 271 GLU B CA 1
ATOM 7049 C C . GLU B 1 271 ? -13.234 -33.344 -1.823 1 98.5 271 GLU B C 1
ATOM 7051 O O . GLU B 1 271 ? -12.938 -32.75 -2.855 1 98.5 271 GLU B O 1
ATOM 7056 N N . GLN B 1 272 ? -14.477 -33.562 -1.458 1 98.56 272 GLN B N 1
ATOM 7057 C CA . GLN B 1 272 ? -15.594 -33.25 -2.35 1 98.56 272 GLN B CA 1
ATOM 7058 C C . GLN B 1 272 ? -16.078 -31.812 -2.162 1 98.56 272 GLN B C 1
ATOM 7060 O O . GLN B 1 272 ? -16.844 -31.312 -2.973 1 98.56 272 GLN B O 1
ATOM 7065 N N . SER B 1 273 ? -15.633 -31.156 -1.145 1 98.69 273 SER B N 1
ATOM 7066 C CA . SER B 1 273 ? -16.125 -29.812 -0.842 1 98.69 273 SER B CA 1
ATOM 7067 C C . SER B 1 273 ? -15.93 -28.875 -2.023 1 98.69 273 SER B C 1
ATOM 7069 O O . SER B 1 273 ? -14.992 -29.047 -2.809 1 98.69 273 SER B O 1
ATOM 7071 N N . ALA B 1 274 ? -16.828 -27.875 -2.184 1 98.56 274 ALA B N 1
ATOM 7072 C CA . ALA B 1 274 ? -16.672 -26.859 -3.23 1 98.56 274 ALA B CA 1
ATOM 7073 C C . ALA B 1 274 ? -15.352 -26.109 -3.094 1 98.56 274 ALA B C 1
ATOM 7075 O O . ALA B 1 274 ? -14.609 -25.984 -4.066 1 98.56 274 ALA B O 1
ATOM 7076 N N . PHE B 1 275 ? -15.086 -25.625 -2.008 1 98.62 275 PHE B N 1
ATOM 7077 C CA . PHE B 1 275 ? -13.82 -25.016 -1.613 1 98.62 275 PHE B CA 1
ATOM 7078 C C . PHE B 1 275 ? -13.672 -25.016 -0.096 1 98.62 275 PHE B C 1
ATOM 7080 O O . PHE B 1 275 ? -14.555 -25.484 0.621 1 98.62 275 PHE B O 1
ATOM 7087 N N . THR B 1 276 ? -12.57 -24.578 0.435 1 98.69 276 THR B N 1
ATOM 7088 C CA . THR B 1 276 ? -12.328 -24.531 1.871 1 98.69 276 THR B CA 1
ATOM 7089 C C . THR B 1 276 ? -12.219 -23.094 2.354 1 98.69 276 THR B C 1
ATOM 7091 O O . THR B 1 276 ? -11.898 -22.188 1.573 1 98.69 276 THR B O 1
ATOM 7094 N N . ILE B 1 277 ? -12.609 -22.828 3.525 1 98.81 277 ILE B N 1
ATOM 7095 C CA . ILE B 1 277 ? -12.375 -21.578 4.23 1 98.81 277 ILE B CA 1
ATOM 7096 C C . ILE B 1 277 ? -11.461 -21.812 5.43 1 98.81 277 ILE B C 1
ATOM 7098 O O . ILE B 1 277 ? -11.711 -22.719 6.234 1 98.81 277 ILE B O 1
ATOM 7102 N N . MET B 1 278 ? -10.453 -21.125 5.543 1 98.69 278 MET B N 1
ATOM 7103 C CA . MET B 1 278 ? -9.492 -21.266 6.633 1 98.69 278 MET B CA 1
ATOM 7104 C C . MET B 1 278 ? -9.414 -20 7.465 1 98.69 278 MET B C 1
ATOM 7106 O O . MET B 1 278 ? -8.93 -18.969 6.992 1 98.69 278 MET B O 1
ATOM 7110 N N . LEU B 1 279 ? -9.867 -20.031 8.68 1 98.5 279 LEU B N 1
ATOM 7111 C CA . LEU B 1 279 ? -9.758 -18.922 9.609 1 98.5 279 LEU B CA 1
ATOM 7112 C C . LEU B 1 279 ? -8.422 -18.969 10.352 1 98.5 279 LEU B C 1
ATOM 7114 O O . LEU B 1 279 ? -8.234 -19.797 11.25 1 98.5 279 LEU B O 1
ATOM 7118 N N . ASP B 1 280 ? -7.531 -18.125 10 1 98.19 280 ASP B N 1
ATOM 7119 C CA . ASP B 1 280 ? -6.168 -18.094 10.516 1 98.19 280 ASP B CA 1
ATOM 7120 C C . ASP B 1 280 ? -5.988 -16.969 11.531 1 98.19 280 ASP B C 1
ATOM 7122 O O . ASP B 1 280 ? -6.523 -15.867 11.352 1 98.19 280 ASP B O 1
ATOM 7126 N N . ASP B 1 281 ? -5.234 -17.172 12.578 1 97.25 281 ASP B N 1
ATOM 7127 C CA . ASP B 1 281 ? -5.086 -16.188 13.656 1 97.25 281 ASP B CA 1
ATOM 7128 C C . ASP B 1 281 ? -3.949 -15.219 13.359 1 97.25 281 ASP B C 1
ATOM 7130 O O . ASP B 1 281 ? -3.715 -14.281 14.125 1 97.25 281 ASP B O 1
ATOM 7134 N N . GLY B 1 282 ? -3.219 -15.43 12.242 1 97.44 282 GLY B N 1
ATOM 7135 C CA . GLY B 1 282 ? -2.182 -14.484 11.844 1 97.44 282 GLY B CA 1
ATOM 7136 C C . GLY B 1 282 ? -2.715 -13.094 11.555 1 97.44 282 GLY B C 1
ATOM 7137 O O . GLY B 1 282 ? -3.926 -12.906 11.406 1 97.44 282 GLY B O 1
ATOM 7138 N N . THR B 1 283 ? -1.785 -12.055 11.539 1 96.88 283 THR B N 1
ATOM 7139 C CA . THR B 1 283 ? -2.18 -10.664 11.312 1 96.88 283 THR B CA 1
ATOM 7140 C C . THR B 1 283 ? -1.244 -9.992 10.312 1 96.88 283 THR B C 1
ATOM 7142 O O . THR B 1 283 ? -0.655 -8.953 10.609 1 96.88 283 THR B O 1
ATOM 7145 N N . PRO B 1 284 ? -1.13 -10.555 9.125 1 97 284 PRO B N 1
ATOM 7146 C CA . PRO B 1 284 ? -0.263 -9.891 8.148 1 97 284 PRO B CA 1
ATOM 7147 C C . PRO B 1 284 ? -0.764 -8.508 7.766 1 97 284 PRO B C 1
ATOM 7149 O O . PRO B 1 284 ? -1.974 -8.289 7.656 1 97 284 PRO B O 1
ATOM 7152 N N . LYS B 1 285 ? 0.176 -7.625 7.484 1 93.19 285 LYS B N 1
ATOM 7153 C CA . LYS B 1 285 ? -0.222 -6.242 7.242 1 93.19 285 LYS B CA 1
ATOM 7154 C C . LYS B 1 285 ? 0.36 -5.727 5.93 1 93.19 285 LYS B C 1
ATOM 7156 O O . LYS B 1 285 ? -0.248 -4.887 5.262 1 93.19 285 LYS B O 1
ATOM 7161 N N . THR B 1 286 ? 1.583 -6.102 5.547 1 93 286 THR B N 1
ATOM 7162 C CA . THR B 1 286 ? 2.262 -5.652 4.34 1 93 286 THR B CA 1
ATOM 7163 C C . THR B 1 286 ? 2.139 -6.695 3.23 1 93 286 THR B C 1
ATOM 7165 O O . THR B 1 286 ? 1.841 -7.863 3.498 1 93 286 THR B O 1
ATOM 7168 N N . PRO B 1 287 ? 2.396 -6.293 1.983 1 94.62 287 PRO B N 1
ATOM 7169 C CA . PRO B 1 287 ? 2.377 -7.281 0.902 1 94.62 287 PRO B CA 1
ATOM 7170 C C . PRO B 1 287 ? 3.309 -8.461 1.165 1 94.62 287 PRO B C 1
ATOM 7172 O O . PRO B 1 287 ? 2.938 -9.609 0.92 1 94.62 287 PRO B O 1
ATOM 7175 N N . THR B 1 288 ? 4.469 -8.203 1.707 1 95.94 288 THR B N 1
ATOM 7176 C CA . THR B 1 288 ? 5.43 -9.258 2.021 1 95.94 288 THR B CA 1
ATOM 7177 C C . THR B 1 288 ? 4.855 -10.227 3.055 1 95.94 288 THR B C 1
ATOM 7179 O O . THR B 1 288 ? 4.914 -11.438 2.873 1 95.94 288 THR B O 1
ATOM 7182 N N . GLU B 1 289 ? 4.289 -9.648 4.066 1 96.62 289 GLU B N 1
ATOM 7183 C CA . GLU B 1 289 ? 3.73 -10.484 5.129 1 96.62 289 GLU B CA 1
ATOM 7184 C C . GLU B 1 289 ? 2.525 -11.273 4.633 1 96.62 289 GLU B C 1
ATOM 7186 O O . GLU B 1 289 ? 2.326 -12.422 5.031 1 96.62 289 GLU B O 1
ATOM 7191 N N . LYS B 1 290 ? 1.707 -10.641 3.838 1 97.56 290 LYS B N 1
ATOM 7192 C CA . LYS B 1 290 ? 0.511 -11.297 3.318 1 97.56 290 LYS B CA 1
ATOM 7193 C C . LYS B 1 290 ? 0.876 -12.523 2.488 1 97.56 290 LYS B C 1
ATOM 7195 O O . LYS B 1 290 ? 0.324 -13.609 2.693 1 97.56 290 LYS B O 1
ATOM 7200 N N . ILE B 1 291 ? 1.837 -12.375 1.564 1 98.12 291 ILE B N 1
ATOM 7201 C CA . ILE B 1 291 ? 2.271 -13.492 0.734 1 98.12 291 ILE B CA 1
ATOM 7202 C C . ILE B 1 291 ? 2.953 -14.547 1.604 1 98.12 291 ILE B C 1
ATOM 7204 O O . ILE B 1 291 ? 2.719 -15.75 1.435 1 98.12 291 ILE B O 1
ATOM 7208 N N . ASP B 1 292 ? 3.768 -14.055 2.496 1 98 292 ASP B N 1
ATOM 7209 C CA . ASP B 1 292 ? 4.504 -14.945 3.381 1 98 292 ASP B CA 1
ATOM 7210 C C . ASP B 1 292 ? 3.555 -15.828 4.191 1 98 292 ASP B C 1
ATOM 7212 O O . ASP B 1 292 ? 3.703 -17.047 4.223 1 98 292 ASP B O 1
ATOM 7216 N N . GLN B 1 293 ? 2.562 -15.25 4.797 1 97.56 293 GLN B N 1
ATOM 7217 C CA . GLN B 1 293 ? 1.635 -16 5.637 1 97.56 293 GLN B CA 1
ATOM 7218 C C . GLN B 1 293 ? 0.643 -16.797 4.789 1 97.56 293 GLN B C 1
ATOM 7220 O O . GLN B 1 293 ? 0.122 -17.828 5.23 1 97.56 293 GLN B O 1
ATOM 7225 N N . GLY B 1 294 ? 0.392 -16.25 3.594 1 97.62 294 GLY B N 1
ATOM 7226 C CA . GLY B 1 294 ? -0.423 -17.047 2.682 1 97.62 294 GLY B CA 1
ATOM 7227 C C . GLY B 1 294 ? 0.192 -18.391 2.342 1 97.62 294 GLY B C 1
ATOM 7228 O O . GLY B 1 294 ? -0.521 -19.375 2.191 1 97.62 294 GLY B O 1
ATOM 7229 N N . LEU B 1 295 ? 1.494 -18.406 2.277 1 97.81 295 LEU B N 1
ATOM 7230 C CA . LEU B 1 295 ? 2.203 -19.625 1.94 1 97.81 295 LEU B CA 1
ATOM 7231 C C . LEU B 1 295 ? 2.5 -20.453 3.193 1 97.81 295 LEU B C 1
ATOM 7233 O O . LEU B 1 295 ? 2.48 -21.688 3.156 1 97.81 295 LEU B O 1
ATOM 7237 N N . LYS B 1 296 ? 2.779 -19.766 4.371 1 97.19 296 LYS B N 1
ATOM 7238 C CA . LYS B 1 296 ? 3.381 -20.422 5.527 1 97.19 296 LYS B CA 1
ATOM 7239 C C . LYS B 1 296 ? 2.424 -20.422 6.715 1 97.19 296 LYS B C 1
ATOM 7241 O O . LYS B 1 296 ? 2.758 -20.938 7.785 1 97.19 296 LYS B O 1
ATOM 7246 N N . GLY B 1 297 ? 1.285 -19.828 6.672 1 94.81 297 GLY B N 1
ATOM 7247 C CA . GLY B 1 297 ? 0.371 -19.641 7.789 1 94.81 297 GLY B CA 1
ATOM 7248 C C . GLY B 1 297 ? 0.192 -20.891 8.633 1 94.81 297 GLY B C 1
ATOM 7249 O O . GLY B 1 297 ? 1.063 -21.75 8.656 1 94.81 297 GLY B O 1
ATOM 7250 N N . ASP B 1 298 ? -0.851 -21 9.398 1 96.56 298 ASP B N 1
ATOM 7251 C CA . ASP B 1 298 ? -1.113 -22.109 10.32 1 96.56 298 ASP B CA 1
ATOM 7252 C C . ASP B 1 298 ? -1.368 -23.406 9.57 1 96.56 298 ASP B C 1
ATOM 7254 O O . ASP B 1 298 ? -2.5 -23.688 9.172 1 96.56 298 ASP B O 1
ATOM 7258 N N . VAL B 1 299 ? -0.389 -24.25 9.531 1 96.94 299 VAL B N 1
ATOM 7259 C CA . VAL B 1 299 ? -0.441 -25.453 8.727 1 96.94 299 VAL B CA 1
ATOM 7260 C C . VAL B 1 299 ? -1.473 -26.422 9.312 1 96.94 299 VAL B C 1
ATOM 7262 O O . VAL B 1 299 ? -1.993 -27.297 8.609 1 96.94 299 VAL B O 1
ATOM 7265 N N . HIS B 1 300 ? -1.809 -26.266 10.609 1 97.25 300 HIS B N 1
ATOM 7266 C CA . HIS B 1 300 ? -2.785 -27.141 11.242 1 97.25 300 HIS B CA 1
ATOM 7267 C C . HIS B 1 300 ? -4.195 -26.844 10.742 1 97.25 300 HIS B C 1
ATOM 7269 O O . HIS B 1 300 ? -5.105 -27.656 10.922 1 97.25 300 HIS B O 1
ATOM 7275 N N . SER B 1 301 ? -4.402 -25.719 10.141 1 96.81 301 SER B N 1
ATOM 7276 C CA . SER B 1 301 ? -5.703 -25.297 9.633 1 96.81 301 SER B CA 1
ATOM 7277 C C . SER B 1 301 ? -5.676 -25.109 8.117 1 96.81 301 SER B C 1
ATOM 7279 O O . SER B 1 301 ? -6.238 -24.156 7.59 1 96.81 301 SER B O 1
ATOM 7281 N N . ARG B 1 302 ? -4.934 -25.969 7.438 1 95.75 302 ARG B N 1
ATOM 7282 C CA . ARG B 1 302 ? -4.848 -25.984 5.98 1 95.75 302 ARG B CA 1
ATOM 7283 C C . ARG B 1 302 ? -5.148 -27.375 5.434 1 95.75 302 ARG B C 1
ATOM 7285 O O . ARG B 1 302 ? -5.172 -28.359 6.188 1 95.75 302 ARG B O 1
ATOM 7292 N N . TRP B 1 303 ? -5.426 -27.469 4.273 1 97.69 303 TRP B N 1
ATOM 7293 C CA . TRP B 1 303 ? -5.477 -28.672 3.459 1 97.69 303 TRP B CA 1
ATOM 7294 C C . TRP B 1 303 ? -4.84 -28.438 2.094 1 97.69 303 TRP B C 1
ATOM 7296 O O . TRP B 1 303 ? -5.516 -28 1.156 1 97.69 303 TRP B O 1
ATOM 7306 N N . ALA B 1 304 ? -3.648 -28.766 1.925 1 97.31 304 ALA B N 1
ATOM 7307 C CA . ALA B 1 304 ? -2.832 -28.406 0.769 1 97.31 304 ALA B CA 1
ATOM 7308 C C . ALA B 1 304 ? -3.369 -29.047 -0.505 1 97.31 304 ALA B C 1
ATOM 7310 O O . ALA B 1 304 ? -3.119 -28.562 -1.609 1 97.31 304 ALA B O 1
ATOM 7311 N N . ASP B 1 305 ? -4.18 -30.078 -0.391 1 97.94 305 ASP B N 1
ATOM 7312 C CA . ASP B 1 305 ? -4.562 -30.938 -1.512 1 97.94 305 ASP B CA 1
ATOM 7313 C C . ASP B 1 305 ? -5.879 -30.484 -2.129 1 97.94 305 ASP B C 1
ATOM 7315 O O . ASP B 1 305 ? -6.422 -31.141 -3.016 1 97.94 305 ASP B O 1
ATOM 7319 N N . LYS B 1 306 ? -6.441 -29.406 -1.648 1 97.81 306 LYS B N 1
ATOM 7320 C CA . LYS B 1 306 ? -7.656 -28.875 -2.254 1 97.81 306 LYS B CA 1
ATOM 7321 C C . LYS B 1 306 ? -7.324 -27.922 -3.396 1 97.81 306 LYS B C 1
ATOM 7323 O O . LYS B 1 306 ? -6.309 -27.219 -3.359 1 97.81 306 LYS B O 1
ATOM 7328 N N . SER B 1 307 ? -8.203 -27.859 -4.355 1 97.56 307 SER B N 1
ATOM 7329 C CA . SER B 1 307 ? -7.949 -27.031 -5.527 1 97.56 307 SER B CA 1
ATOM 7330 C C . SER B 1 307 ? -7.949 -25.547 -5.168 1 97.56 307 SER B C 1
ATOM 7332 O O . SER B 1 307 ? -7.117 -24.797 -5.664 1 97.56 307 SER B O 1
ATOM 7334 N N . THR B 1 308 ? -8.891 -25.156 -4.332 1 97.31 308 THR B N 1
ATOM 7335 C CA . THR B 1 308 ? -8.961 -23.734 -4.004 1 97.31 308 THR B CA 1
ATOM 7336 C C . THR B 1 308 ? -9.461 -23.531 -2.576 1 97.31 308 THR B C 1
ATOM 7338 O O . THR B 1 308 ? -10.195 -24.375 -2.047 1 97.31 308 THR B O 1
ATOM 7341 N N . GLY B 1 309 ? -8.984 -22.547 -1.973 1 97.38 309 GLY B N 1
ATOM 7342 C CA . GLY B 1 309 ? -9.414 -22.172 -0.635 1 97.38 309 GLY B CA 1
ATOM 7343 C C . GLY B 1 309 ? -9.258 -20.688 -0.345 1 97.38 309 GLY B C 1
ATOM 7344 O O . GLY B 1 309 ? -8.43 -20.016 -0.958 1 97.38 309 GLY B O 1
ATOM 7345 N N . ILE B 1 310 ? -10.086 -20.203 0.563 1 98.19 310 ILE B N 1
ATOM 7346 C CA . ILE B 1 310 ? -10.008 -18.844 1.071 1 98.19 310 ILE B CA 1
ATOM 7347 C C . ILE B 1 310 ? -9.352 -18.844 2.451 1 98.19 310 ILE B C 1
ATOM 7349 O O . ILE B 1 310 ? -9.766 -19.578 3.342 1 98.19 310 ILE B O 1
ATOM 7353 N N . VAL B 1 311 ? -8.328 -18.125 2.605 1 98.44 311 VAL B N 1
ATOM 7354 C CA . VAL B 1 311 ? -7.734 -17.891 3.916 1 98.44 311 VAL B CA 1
ATOM 7355 C C . VAL B 1 311 ? -8.148 -16.516 4.43 1 98.44 311 VAL B C 1
ATOM 7357 O O . VAL B 1 311 ? -8.062 -15.523 3.705 1 98.44 311 VAL B O 1
ATOM 7360 N N . CYS B 1 312 ? -8.656 -16.422 5.578 1 98.56 312 CYS B N 1
ATOM 7361 C CA . CYS B 1 312 ? -8.977 -15.141 6.207 1 98.56 312 CYS B CA 1
ATOM 7362 C C . CYS B 1 312 ? -8.258 -14.992 7.539 1 98.56 312 CYS B C 1
ATOM 7364 O O . CYS B 1 312 ? -8.492 -15.766 8.469 1 98.56 312 CYS B O 1
ATOM 7366 N N . PHE B 1 313 ? -7.387 -14.07 7.648 1 98.56 313 PHE B N 1
ATOM 7367 C CA . PHE B 1 313 ? -6.602 -13.82 8.852 1 98.56 313 PHE B CA 1
ATOM 7368 C C . PHE B 1 313 ? -7.418 -13.055 9.883 1 98.56 313 PHE B C 1
ATOM 7370 O O . PHE B 1 313 ? -8.484 -12.516 9.57 1 98.56 313 PHE B O 1
ATOM 7377 N N . SER B 1 314 ? -6.941 -13.039 11.109 1 97.94 314 SER B N 1
ATOM 7378 C CA . SER B 1 314 ? -7.695 -12.477 12.234 1 97.94 314 SER B CA 1
ATOM 7379 C C . SER B 1 314 ? -7.977 -10.992 12.023 1 97.94 314 SER B C 1
ATOM 7381 O O . SER B 1 314 ? -8.977 -10.477 12.523 1 97.94 314 SER B O 1
ATOM 7383 N N . ASN B 1 315 ? -7.121 -10.281 11.266 1 96.5 315 ASN B N 1
ATOM 7384 C CA . ASN B 1 315 ? -7.312 -8.859 11.008 1 96.5 315 ASN B CA 1
ATOM 7385 C C . ASN B 1 315 ? -8.094 -8.617 9.727 1 96.5 315 ASN B C 1
ATOM 7387 O O . ASN B 1 315 ? -8.016 -7.539 9.141 1 96.5 315 ASN B O 1
ATOM 7391 N N . GLY B 1 316 ? -8.695 -9.68 9.188 1 97.19 316 GLY B N 1
ATOM 7392 C CA . GLY B 1 316 ? -9.633 -9.539 8.078 1 97.19 316 GLY B CA 1
ATOM 7393 C C . GLY B 1 316 ? -8.953 -9.586 6.723 1 97.19 316 GLY B C 1
ATOM 7394 O O . GLY B 1 316 ? -9.617 -9.492 5.688 1 97.19 316 GLY B O 1
ATOM 7395 N N . VAL B 1 317 ? -7.617 -9.695 6.676 1 97.62 317 VAL B N 1
ATOM 7396 C CA . VAL B 1 317 ? -6.902 -9.852 5.414 1 97.62 317 VAL B CA 1
ATOM 7397 C C . VAL B 1 317 ? -7.211 -11.219 4.812 1 97.62 317 VAL B C 1
ATOM 7399 O O . VAL B 1 317 ? -7.199 -12.227 5.516 1 97.62 317 VAL B O 1
ATOM 7402 N N . LEU B 1 318 ? -7.531 -11.195 3.533 1 98.06 318 LEU B N 1
ATOM 7403 C CA . LEU B 1 318 ? -7.848 -12.438 2.832 1 98.06 318 LEU B CA 1
ATOM 7404 C C . LEU B 1 318 ? -6.703 -12.844 1.908 1 98.06 318 LEU B C 1
ATOM 7406 O O . LEU B 1 318 ? -6.004 -11.984 1.364 1 98.06 318 LEU B O 1
ATOM 7410 N N . ALA B 1 319 ? -6.516 -14.109 1.771 1 97.69 319 ALA B N 1
ATOM 7411 C CA . ALA B 1 319 ? -5.621 -14.742 0.806 1 97.69 319 ALA B CA 1
ATOM 7412 C C . ALA B 1 319 ? -6.262 -15.992 0.205 1 97.69 319 ALA B C 1
ATOM 7414 O O . ALA B 1 319 ? -7.359 -16.391 0.603 1 97.69 319 ALA B O 1
ATOM 7415 N N . CYS B 1 320 ? -5.68 -16.5 -0.796 1 96.44 320 CYS B N 1
ATOM 7416 C CA . CYS B 1 320 ? -6.121 -17.766 -1.37 1 96.44 320 CYS B CA 1
ATOM 7417 C C . CYS B 1 320 ? -5.016 -18.812 -1.301 1 96.44 320 CYS B C 1
ATOM 7419 O O . CYS B 1 320 ? -3.84 -18.469 -1.177 1 96.44 320 CYS B O 1
ATOM 7421 N N . THR B 1 321 ? -5.379 -19.984 -1.24 1 95.56 321 THR B N 1
ATOM 7422 C CA . THR B 1 321 ? -4.492 -21.141 -1.411 1 95.56 321 THR B CA 1
ATOM 7423 C C . THR B 1 321 ? -4.996 -22.047 -2.527 1 95.56 321 THR B C 1
ATOM 7425 O O . THR B 1 321 ? -6.203 -22.25 -2.666 1 95.56 321 THR B O 1
ATOM 7428 N N . GLN B 1 322 ? -4.051 -22.516 -3.316 1 95.81 322 GLN B N 1
ATOM 7429 C CA . GLN B 1 322 ? -4.465 -23.281 -4.484 1 95.81 322 GLN B CA 1
ATOM 7430 C C . GLN B 1 322 ? -3.459 -24.391 -4.805 1 95.81 322 GLN B C 1
ATOM 7432 O O . GLN B 1 322 ? -2.252 -24.203 -4.633 1 95.81 322 GLN B O 1
ATOM 7437 N N . ASP B 1 323 ? -4.035 -25.531 -5.203 1 96.94 323 ASP B N 1
ATOM 7438 C CA . ASP B 1 323 ? -3.24 -26.531 -5.918 1 96.94 323 ASP B CA 1
ATOM 7439 C C . ASP B 1 323 ? -3.02 -26.109 -7.371 1 96.94 323 ASP B C 1
ATOM 7441 O O . ASP B 1 323 ? -3.975 -25.828 -8.094 1 96.94 323 ASP B O 1
ATOM 7445 N N . HIS B 1 324 ? -1.871 -26.094 -7.742 1 95.06 324 HIS B N 1
ATOM 7446 C CA . HIS B 1 324 ? -1.483 -25.609 -9.062 1 95.06 324 HIS B CA 1
ATOM 7447 C C . HIS B 1 324 ? -1.867 -26.609 -10.148 1 95.06 324 HIS B C 1
ATOM 7449 O O . HIS B 1 324 ? -1.919 -26.266 -11.328 1 95.06 324 HIS B O 1
ATOM 7455 N N . ALA B 1 325 ? -2.137 -27.781 -9.828 1 96.62 325 ALA B N 1
ATOM 7456 C CA . ALA B 1 325 ? -2.322 -28.859 -10.797 1 96.62 325 ALA B CA 1
ATOM 7457 C C . ALA B 1 325 ? -3.59 -28.641 -11.617 1 96.62 325 ALA B C 1
ATOM 7459 O O . ALA B 1 325 ? -3.553 -28.688 -12.852 1 96.62 325 ALA B O 1
ATOM 7460 N N . PRO B 1 326 ? -4.68 -28.359 -11 1 96.12 326 PRO B N 1
ATOM 7461 C CA . PRO B 1 326 ? -5.902 -28.281 -11.797 1 96.12 326 PRO B CA 1
ATOM 7462 C C . PRO B 1 326 ? -6.062 -26.938 -12.5 1 96.12 326 PRO B C 1
ATOM 7464 O O . PRO B 1 326 ? -6.707 -26.844 -13.547 1 96.12 326 PRO B O 1
ATOM 7467 N N . VAL B 1 327 ? -5.559 -25.891 -11.898 1 94.38 327 VAL B N 1
ATOM 7468 C CA . VAL B 1 327 ? -5.879 -24.562 -12.438 1 94.38 327 VAL B CA 1
ATOM 7469 C C . VAL B 1 327 ? -4.652 -23.656 -12.336 1 94.38 327 VAL B C 1
ATOM 7471 O O . VAL B 1 327 ? -3.881 -23.75 -11.383 1 94.38 327 VAL B O 1
ATOM 7474 N N . ASP B 1 328 ? -4.582 -22.719 -13.305 1 93.06 328 ASP B N 1
ATOM 7475 C CA . ASP B 1 328 ? -3.562 -21.672 -13.25 1 93.06 328 ASP B CA 1
ATOM 7476 C C . ASP B 1 328 ? -4 -20.531 -12.344 1 93.06 328 ASP B C 1
ATOM 7478 O O . ASP B 1 328 ? -5.195 -20.344 -12.102 1 93.06 328 ASP B O 1
ATOM 7482 N N . GLY B 1 329 ? -2.994 -19.766 -11.922 1 93 329 GLY B N 1
ATOM 7483 C CA . GLY B 1 329 ? -3.242 -18.656 -11.008 1 93 329 GLY B CA 1
ATOM 7484 C C . GLY B 1 329 ? -4.18 -17.609 -11.586 1 93 329 GLY B C 1
ATOM 7485 O O . GLY B 1 329 ? -4.922 -16.969 -10.844 1 93 329 GLY B O 1
ATOM 7486 N N . MET B 1 330 ? -4.238 -17.484 -12.883 1 91.56 330 MET B N 1
ATOM 7487 C CA . MET B 1 330 ? -5.027 -16.438 -13.531 1 91.56 330 MET B CA 1
ATOM 7488 C C . MET B 1 330 ? -6.52 -16.672 -13.32 1 91.56 330 MET B C 1
ATOM 7490 O O . MET B 1 330 ? -7.309 -15.734 -13.312 1 91.56 330 MET B O 1
ATOM 7494 N N . ILE B 1 331 ? -6.887 -17.922 -13.133 1 93.69 331 ILE B N 1
ATOM 7495 C CA . ILE B 1 331 ? -8.289 -18.25 -12.898 1 93.69 331 ILE B CA 1
ATOM 7496 C C . ILE B 1 331 ? -8.75 -17.625 -11.578 1 93.69 331 ILE B C 1
ATOM 7498 O O . ILE B 1 331 ? -9.836 -17.062 -11.5 1 93.69 331 ILE B O 1
ATOM 7502 N N . ILE B 1 332 ? -7.91 -17.719 -10.625 1 94.19 332 ILE B N 1
ATOM 7503 C CA . ILE B 1 332 ? -8.227 -17.172 -9.312 1 94.19 332 ILE B CA 1
ATOM 7504 C C . ILE B 1 332 ? -8.195 -15.641 -9.375 1 94.19 332 ILE B C 1
ATOM 7506 O O . ILE B 1 332 ? -8.977 -14.977 -8.703 1 94.19 332 ILE B O 1
ATOM 7510 N N . VAL B 1 333 ? -7.258 -15.117 -10.148 1 95.12 333 VAL B N 1
ATOM 7511 C CA . VAL B 1 333 ? -7.172 -13.672 -10.336 1 95.12 333 VAL B CA 1
ATOM 7512 C C . VAL B 1 333 ? -8.492 -13.141 -10.898 1 95.12 333 VAL B C 1
ATOM 7514 O O . VAL B 1 333 ? -9.016 -12.133 -10.438 1 95.12 333 VAL B O 1
ATOM 7517 N N . VAL B 1 334 ? -9.016 -13.828 -11.883 1 93.81 334 VAL B N 1
ATOM 7518 C CA . VAL B 1 334 ? -10.258 -13.406 -12.523 1 93.81 334 VAL B CA 1
ATOM 7519 C C . VAL B 1 334 ? -11.406 -13.477 -11.523 1 93.81 334 VAL B C 1
ATOM 7521 O O . VAL B 1 334 ? -12.25 -12.57 -11.469 1 93.81 334 VAL B O 1
ATOM 7524 N N . LEU B 1 335 ? -11.469 -14.562 -10.797 1 95.38 335 LEU B N 1
ATOM 7525 C CA . LEU B 1 335 ? -12.492 -14.695 -9.766 1 95.38 335 LEU B CA 1
ATOM 7526 C C . LEU B 1 335 ? -12.43 -13.531 -8.781 1 95.38 335 LEU B C 1
ATOM 7528 O O . LEU B 1 335 ? -13.445 -12.906 -8.484 1 95.38 335 LEU B O 1
ATOM 7532 N N . ASN B 1 336 ? -11.25 -13.227 -8.305 1 95.75 336 ASN B N 1
ATOM 7533 C CA . ASN B 1 336 ? -11.078 -12.156 -7.324 1 95.75 336 ASN B CA 1
ATOM 7534 C C . ASN B 1 336 ? -11.391 -10.789 -7.93 1 95.75 336 ASN B C 1
ATOM 7536 O O . ASN B 1 336 ? -11.867 -9.898 -7.234 1 95.75 336 ASN B O 1
ATOM 7540 N N . ALA B 1 337 ? -11.086 -10.648 -9.195 1 94.81 337 ALA B N 1
ATOM 7541 C CA . ALA B 1 337 ? -11.438 -9.406 -9.875 1 94.81 337 ALA B CA 1
ATOM 7542 C C . ALA B 1 337 ? -12.953 -9.188 -9.875 1 94.81 337 ALA B C 1
ATOM 7544 O O . ALA B 1 337 ? -13.43 -8.07 -9.688 1 94.81 337 ALA B O 1
ATOM 7545 N N . LEU B 1 338 ? -13.695 -10.242 -10.117 1 94.88 338 LEU B N 1
ATOM 7546 C CA . LEU B 1 338 ? -15.156 -10.156 -10.125 1 94.88 338 LEU B CA 1
ATOM 7547 C C . LEU B 1 338 ? -15.688 -9.836 -8.734 1 94.88 338 LEU B C 1
ATOM 7549 O O . LEU B 1 338 ? -16.609 -9.023 -8.586 1 94.88 338 LEU B O 1
ATOM 7553 N N . VAL B 1 339 ? -15.109 -10.516 -7.758 1 95.56 339 VAL B N 1
ATOM 7554 C CA . VAL B 1 339 ? -15.492 -10.227 -6.379 1 95.56 339 VAL B CA 1
ATOM 7555 C C . VAL B 1 339 ? -15.172 -8.773 -6.043 1 95.56 339 VAL B C 1
ATOM 7557 O O . VAL B 1 339 ? -15.977 -8.086 -5.41 1 95.56 339 VAL B O 1
ATOM 7560 N N . HIS B 1 340 ? -14.023 -8.305 -6.449 1 94.12 340 HIS B N 1
ATOM 7561 C CA . HIS B 1 340 ? -13.594 -6.93 -6.195 1 94.12 340 HIS B CA 1
ATOM 7562 C C . HIS B 1 340 ? -14.586 -5.926 -6.781 1 94.12 340 HIS B C 1
ATOM 7564 O O . HIS B 1 340 ? -14.93 -4.941 -6.129 1 94.12 340 HIS B O 1
ATOM 7570 N N . GLU B 1 341 ? -15 -6.191 -7.984 1 92.06 341 GLU B N 1
ATOM 7571 C CA . GLU B 1 341 ? -15.977 -5.316 -8.633 1 92.06 341 GLU B CA 1
ATOM 7572 C C . GLU B 1 341 ? -17.25 -5.211 -7.801 1 92.06 341 GLU B C 1
ATOM 7574 O O . GLU B 1 341 ? -17.828 -4.129 -7.664 1 92.06 341 GLU B O 1
ATOM 7579 N N . SER B 1 342 ? -17.672 -6.352 -7.293 1 92.75 342 SER B N 1
ATOM 7580 C CA . SER B 1 342 ? -18.859 -6.367 -6.453 1 92.75 342 SER B CA 1
ATOM 7581 C C . SER B 1 342 ? -18.641 -5.574 -5.168 1 92.75 342 SER B C 1
ATOM 7583 O O . SER B 1 342 ? -19.531 -4.844 -4.723 1 92.75 342 SER B O 1
ATOM 7585 N N . LEU B 1 343 ? -17.484 -5.73 -4.586 1 92.5 343 LEU B N 1
ATOM 7586 C CA . LEU B 1 343 ? -17.156 -5.027 -3.352 1 92.5 343 LEU B CA 1
ATOM 7587 C C . LEU B 1 343 ? -17.062 -3.525 -3.586 1 92.5 343 LEU B C 1
ATOM 7589 O O . LEU B 1 343 ? -17.469 -2.734 -2.729 1 92.5 343 LEU B O 1
ATOM 7593 N N . ILE B 1 344 ? -16.484 -3.105 -4.691 1 89.12 344 ILE B N 1
ATOM 7594 C CA . ILE B 1 344 ? -16.422 -1.689 -5.031 1 89.12 344 ILE B CA 1
ATOM 7595 C C . ILE B 1 344 ? -17.828 -1.114 -5.121 1 89.12 344 ILE B C 1
ATOM 7597 O O . ILE B 1 344 ? -18.109 -0.046 -4.574 1 89.12 344 ILE B O 1
ATOM 7601 N N . ARG B 1 345 ? -18.734 -1.851 -5.773 1 87.31 345 ARG B N 1
ATOM 7602 C CA . ARG B 1 345 ? -20.109 -1.391 -5.984 1 87.31 345 ARG B CA 1
ATOM 7603 C C . ARG B 1 345 ? -20.844 -1.249 -4.66 1 87.31 345 ARG B C 1
ATOM 7605 O O . ARG B 1 345 ? -21.703 -0.373 -4.512 1 87.31 345 ARG B O 1
ATOM 7612 N N . THR B 1 346 ? -20.484 -2.066 -3.693 1 88.56 346 THR B N 1
ATOM 7613 C CA . THR B 1 346 ? -21.203 -2.074 -2.424 1 88.56 346 THR B CA 1
ATOM 7614 C C . THR B 1 346 ? -20.391 -1.357 -1.344 1 88.56 346 THR B C 1
ATOM 7616 O O . THR B 1 346 ? -20.859 -1.225 -0.207 1 88.56 346 THR B O 1
ATOM 7619 N N . ALA B 1 347 ? -19.141 -0.952 -1.61 1 85.75 347 ALA B N 1
ATOM 7620 C CA . ALA B 1 347 ? -18.219 -0.367 -0.644 1 85.75 347 ALA B CA 1
ATOM 7621 C C . ALA B 1 347 ? -17.891 -1.355 0.472 1 85.75 347 ALA B C 1
ATOM 7623 O O . ALA B 1 347 ? -17.781 -0.971 1.639 1 85.75 347 ALA B O 1
ATOM 7624 N N . GLY B 1 348 ? -17.906 -2.654 0.095 1 86.06 348 GLY B N 1
ATOM 7625 C CA . GLY B 1 348 ? -17.531 -3.691 1.043 1 86.06 348 GLY B CA 1
ATOM 7626 C C . GLY B 1 348 ? -18.672 -4.094 1.965 1 86.06 348 GLY B C 1
ATOM 7627 O O . GLY B 1 348 ? -18.484 -4.902 2.875 1 86.06 348 GLY B O 1
ATOM 7628 N N . ARG B 1 349 ? -19.859 -3.518 1.696 1 85.62 349 ARG B N 1
ATOM 7629 C CA . ARG B 1 349 ? -21.016 -3.855 2.521 1 85.62 349 ARG B CA 1
ATOM 7630 C C . ARG B 1 349 ? -21.578 -5.219 2.141 1 85.62 349 ARG B C 1
ATOM 7632 O O . ARG B 1 349 ? -21.125 -5.844 1.183 1 85.62 349 ARG B O 1
ATOM 7639 N N . TRP B 1 350 ? -22.5 -5.73 2.953 1 90.5 350 TRP B N 1
ATOM 7640 C CA . TRP B 1 350 ? -23.156 -7.023 2.768 1 90.5 350 TRP B CA 1
ATOM 7641 C C . TRP B 1 350 ? -23.875 -7.086 1.421 1 90.5 350 TRP B C 1
ATOM 7643 O O . TRP B 1 350 ? -24.484 -6.105 0.987 1 90.5 350 TRP B O 1
ATOM 7653 N N . PRO B 1 351 ? -23.688 -8.188 0.77 1 89.19 351 PRO B N 1
ATOM 7654 C CA . PRO B 1 351 ? -24.484 -8.328 -0.445 1 89.19 351 PRO B CA 1
ATOM 7655 C C . PRO B 1 351 ? -25.984 -8.336 -0.162 1 89.19 351 PRO B C 1
ATOM 7657 O O . PRO B 1 351 ? -26.406 -8.758 0.917 1 89.19 351 PRO B O 1
ATOM 7660 N N . THR B 1 352 ? -26.891 -7.523 -0.938 1 72.69 352 THR B N 1
ATOM 7661 C CA . THR B 1 352 ? -28.344 -7.453 -0.756 1 72.69 352 THR B CA 1
ATOM 7662 C C . THR B 1 352 ? -29.031 -8.656 -1.394 1 72.69 352 THR B C 1
ATOM 7664 O O . THR B 1 352 ? -28.781 -8.977 -2.559 1 72.69 352 THR B O 1
ATOM 7667 N N . SER B 1 353 ? -28.891 -9.734 -0.911 1 62.25 353 SER B N 1
ATOM 7668 C CA . SER B 1 353 ? -29.609 -10.812 -1.571 1 62.25 353 SER B CA 1
ATOM 7669 C C . SER B 1 353 ? -31.109 -10.727 -1.311 1 62.25 353 SER B C 1
ATOM 7671 O O . SER B 1 353 ? -31.547 -10.5 -0.177 1 62.25 353 SER B O 1
ATOM 7673 N N . GLU B 1 354 ? -31.875 -10.406 -2.383 1 50.66 354 GLU B N 1
ATOM 7674 C CA . GLU B 1 354 ? -33.344 -10.492 -2.365 1 50.66 354 GLU B CA 1
ATOM 7675 C C . GLU B 1 354 ? -33.812 -11.789 -1.722 1 50.66 354 GLU B C 1
ATOM 7677 O O . GLU B 1 354 ? -35 -12.031 -1.597 1 50.66 354 GLU B O 1
ATOM 7682 N N . PHE B 1 355 ? -32.812 -12.672 -1.479 1 56.16 355 PHE B N 1
ATOM 7683 C CA . PHE B 1 355 ? -33.375 -14.016 -1.436 1 56.16 355 PHE B CA 1
ATOM 7684 C C . PHE B 1 355 ? -33.969 -14.312 -0.065 1 56.16 355 PHE B C 1
ATOM 7686 O O . PHE B 1 355 ? -33.312 -14.164 0.957 1 56.16 355 PHE B O 1
ATOM 7693 N N . VAL B 1 356 ? -35.25 -14.328 -0.111 1 59.41 356 VAL B N 1
ATOM 7694 C CA . VAL B 1 356 ? -36.25 -14.836 0.834 1 59.41 356 VAL B CA 1
ATOM 7695 C C . VAL B 1 356 ? -36.375 -16.344 0.669 1 59.41 356 VAL B C 1
ATOM 7697 O O . VAL B 1 356 ? -36.469 -16.844 -0.454 1 59.41 356 VAL B O 1
ATOM 7700 N N . GLY B 1 357 ? -36 -17.188 1.817 1 67.5 357 GLY B N 1
ATOM 7701 C CA . GLY B 1 357 ? -36.594 -18.5 1.895 1 67.5 357 GLY B CA 1
ATOM 7702 C C . GLY B 1 357 ? -35.562 -19.625 2.031 1 67.5 357 GLY B C 1
ATOM 7703 O O . GLY B 1 357 ? -35.812 -20.75 1.592 1 67.5 357 GLY B O 1
ATOM 7704 N N . PHE B 1 358 ? -34.25 -19.328 2.449 1 77.88 358 PHE B N 1
ATOM 7705 C CA . PHE B 1 358 ? -33.344 -20.438 2.711 1 77.88 358 PHE B CA 1
ATOM 7706 C C . PHE B 1 358 ? -33.969 -21.438 3.682 1 77.88 358 PHE B C 1
ATOM 7708 O O . PHE B 1 358 ? -34.594 -21.047 4.672 1 77.88 358 PHE B O 1
ATOM 7715 N N . SER B 1 359 ? -34.031 -22.641 3.266 1 76.94 359 SER B N 1
ATOM 7716 C CA . SER B 1 359 ? -34.656 -23.688 4.07 1 76.94 359 SER B CA 1
ATOM 7717 C C . SER B 1 359 ? -33.625 -24.625 4.676 1 76.94 359 SER B C 1
ATOM 7719 O O . SER B 1 359 ? -32.531 -24.766 4.145 1 76.94 359 SER B O 1
ATOM 7721 N N . ASN B 1 360 ? -33.812 -25.203 5.801 1 77.69 360 ASN B N 1
ATOM 7722 C CA . ASN B 1 360 ? -33.094 -26.297 6.422 1 77.69 360 ASN B CA 1
ATOM 7723 C C . ASN B 1 360 ? -31.703 -25.859 6.871 1 77.69 360 ASN B C 1
ATOM 7725 O O . ASN B 1 360 ? -30.703 -26.484 6.523 1 77.69 360 ASN B O 1
ATOM 7729 N N . TYR B 1 361 ? -31.672 -24.75 7.629 1 83.62 361 TYR B N 1
ATOM 7730 C CA . TYR B 1 361 ? -30.422 -24.328 8.227 1 83.62 361 TYR B CA 1
ATOM 7731 C C . TYR B 1 361 ? -29.828 -25.422 9.109 1 83.62 361 TYR B C 1
ATOM 7733 O O . TYR B 1 361 ? -30.547 -26 9.938 1 83.62 361 TYR B O 1
ATOM 7741 N N . GLN B 1 362 ? -28.672 -25.844 8.727 1 90.38 362 GLN B N 1
ATOM 7742 C CA . GLN B 1 362 ? -27.938 -26.797 9.555 1 90.38 362 GLN B CA 1
ATOM 7743 C C . GLN B 1 362 ? -26.703 -26.141 10.188 1 90.38 362 GLN B C 1
ATOM 7745 O O . GLN B 1 362 ? -25.953 -25.438 9.508 1 90.38 362 GLN B O 1
ATOM 7750 N N . ALA B 1 363 ? -26.516 -26.344 11.484 1 94.12 363 ALA B N 1
ATOM 7751 C CA . ALA B 1 363 ? -25.312 -25.875 12.156 1 94.12 363 ALA B CA 1
ATOM 7752 C C . ALA B 1 363 ? -24.062 -26.578 11.617 1 94.12 363 ALA B C 1
ATOM 7754 O O . ALA B 1 363 ? -24.141 -27.734 11.18 1 94.12 363 ALA B O 1
ATOM 7755 N N . PRO B 1 364 ? -22.984 -25.859 11.617 1 97.44 364 PRO B N 1
ATOM 7756 C CA . PRO B 1 364 ? -21.75 -26.531 11.211 1 97.44 364 PRO B CA 1
ATOM 7757 C C . PRO B 1 364 ? -21.438 -27.766 12.062 1 97.44 364 PRO B C 1
ATOM 7759 O O . PRO B 1 364 ? -21.656 -27.75 13.273 1 97.44 364 PRO B O 1
ATOM 7762 N N . LYS B 1 365 ? -20.969 -28.75 11.445 1 98.19 365 LYS B N 1
ATOM 7763 C CA . LYS B 1 365 ? -20.641 -30 12.125 1 98.19 365 LYS B CA 1
ATOM 7764 C C . LYS B 1 365 ? -19.141 -30.234 12.148 1 98.19 365 LYS B C 1
ATOM 7766 O O . LYS B 1 365 ? -18.484 -30.203 11.102 1 98.19 365 LYS B O 1
ATOM 7771 N N . GLU B 1 366 ? -18.594 -30.438 13.312 1 98.56 366 GLU B N 1
ATOM 7772 C CA . GLU B 1 366 ? -17.156 -30.703 13.422 1 98.56 366 GLU B CA 1
ATOM 7773 C C . GLU B 1 366 ? -16.828 -32.125 12.938 1 98.56 366 GLU B C 1
ATOM 7775 O O . GLU B 1 366 ? -17.562 -33.062 13.227 1 98.56 366 GLU B O 1
ATOM 7780 N N . LEU B 1 367 ? -15.82 -32.219 12.188 1 98.75 367 LEU B N 1
ATOM 7781 C CA . LEU B 1 367 ? -15.312 -33.5 11.719 1 98.75 367 LEU B CA 1
ATOM 7782 C C . LEU B 1 367 ? -14.164 -34 12.602 1 98.75 367 LEU B C 1
ATOM 7784 O O . LEU B 1 367 ? -13.008 -33.625 12.375 1 98.75 367 LEU B O 1
ATOM 7788 N N . VAL B 1 368 ? -14.469 -34.875 13.562 1 98.5 368 VAL B N 1
ATOM 7789 C CA . VAL B 1 368 ? -13.469 -35.375 14.492 1 98.5 368 VAL B CA 1
ATOM 7790 C C . VAL B 1 368 ? -12.945 -36.75 14 1 98.5 368 VAL B C 1
ATOM 7792 O O . VAL B 1 368 ? -13.727 -37.688 13.805 1 98.5 368 VAL B O 1
ATOM 7795 N N . PHE B 1 369 ? -11.688 -36.844 13.844 1 98.75 369 PHE B N 1
ATOM 7796 C CA . PHE B 1 369 ? -11.07 -38.062 13.32 1 98.75 369 PHE B CA 1
ATOM 7797 C C . PHE B 1 369 ? -10.688 -39 14.445 1 98.75 369 PHE B C 1
ATOM 7799 O O . PHE B 1 369 ? -10.367 -38.562 15.555 1 98.75 369 PHE B O 1
ATOM 7806 N N . THR B 1 370 ? -10.75 -40.219 14.148 1 98.62 370 THR B N 1
ATOM 7807 C CA . THR B 1 370 ? -10.094 -41.219 14.984 1 98.62 370 THR B CA 1
ATOM 7808 C C . THR B 1 370 ? -8.609 -41.344 14.625 1 98.62 370 THR B C 1
ATOM 7810 O O . THR B 1 370 ? -8.266 -41.656 13.484 1 98.62 370 THR B O 1
ATOM 7813 N N . ILE B 1 371 ? -7.762 -41.156 15.609 1 98.19 371 ILE B N 1
ATOM 7814 C CA . ILE B 1 371 ? -6.336 -41.188 15.312 1 98.19 371 ILE B CA 1
ATOM 7815 C C . ILE B 1 371 ? -5.617 -42.125 16.281 1 98.19 371 ILE B C 1
ATOM 7817 O O . ILE B 1 371 ? -6.086 -42.344 17.406 1 98.19 371 ILE B O 1
ATOM 7821 N N . ASP B 1 372 ? -4.52 -42.75 15.938 1 98.38 372 ASP B N 1
ATOM 7822 C CA . ASP B 1 372 ? -3.668 -43.594 16.781 1 98.38 372 ASP B CA 1
ATOM 7823 C C . ASP B 1 372 ? -2.24 -43.062 16.828 1 98.38 372 ASP B C 1
ATOM 7825 O O . ASP B 1 372 ? -1.979 -41.938 16.375 1 98.38 372 ASP B O 1
ATOM 7829 N N . GLU B 1 373 ? -1.367 -43.781 17.391 1 98.31 373 GLU B N 1
ATOM 7830 C CA . GLU B 1 373 ? 0.011 -43.344 17.578 1 98.31 373 GLU B CA 1
ATOM 7831 C C . GLU B 1 373 ? 0.729 -43.156 16.25 1 98.31 373 GLU B C 1
ATOM 7833 O O . GLU B 1 373 ? 1.587 -42.281 16.109 1 98.31 373 GLU B O 1
ATOM 7838 N N . THR B 1 374 ? 0.378 -43.969 15.289 1 98.38 374 THR B N 1
ATOM 7839 C CA . THR B 1 374 ? 0.98 -43.906 13.961 1 98.38 374 THR B CA 1
ATOM 7840 C C . THR B 1 374 ? 0.652 -42.562 13.297 1 98.38 374 THR B C 1
ATOM 7842 O O . THR B 1 374 ? 1.531 -41.938 12.719 1 98.38 374 THR B O 1
ATOM 7845 N N . ILE B 1 375 ? -0.583 -42.188 13.406 1 98.56 375 ILE B N 1
ATOM 7846 C CA . ILE B 1 375 ? -1.016 -40.938 12.812 1 98.56 375 ILE B CA 1
ATOM 7847 C C . ILE B 1 375 ? -0.383 -39.75 13.562 1 98.56 375 ILE B C 1
ATOM 7849 O O . ILE B 1 375 ? 0.036 -38.781 12.945 1 98.56 375 ILE B O 1
ATOM 7853 N N . TYR B 1 376 ? -0.292 -39.906 14.852 1 98.19 376 TYR B N 1
ATOM 7854 C CA . TYR B 1 376 ? 0.342 -38.844 15.641 1 98.19 376 TYR B CA 1
ATOM 7855 C C . TYR B 1 376 ? 1.789 -38.625 15.211 1 98.19 376 TYR B C 1
ATOM 7857 O O . TYR B 1 376 ? 2.242 -37.5 15.062 1 98.19 376 TYR B O 1
ATOM 7865 N N . LYS B 1 377 ? 2.494 -39.688 15.039 1 98.5 377 LYS B N 1
ATOM 7866 C CA . LYS B 1 377 ? 3.887 -39.594 14.609 1 98.5 377 LYS B CA 1
ATOM 7867 C C . LYS B 1 377 ? 3.994 -39 13.211 1 98.5 377 LYS B C 1
ATOM 7869 O O . LYS B 1 377 ? 4.926 -38.25 12.914 1 98.5 377 LYS B O 1
ATOM 7874 N N . ALA B 1 378 ? 3.088 -39.406 12.352 1 98.75 378 ALA B N 1
ATOM 7875 C CA . ALA B 1 378 ? 3.057 -38.875 11 1 98.75 378 ALA B CA 1
ATOM 7876 C C . ALA B 1 378 ? 2.818 -37.344 11.039 1 98.75 378 ALA B C 1
ATOM 7878 O O . ALA B 1 378 ? 3.4 -36.594 10.242 1 98.75 378 ALA B O 1
ATOM 7879 N N . MET B 1 379 ? 1.928 -36.906 11.906 1 98.69 379 MET B N 1
ATOM 7880 C CA . MET B 1 379 ? 1.646 -35.469 12.055 1 98.69 379 MET B CA 1
ATOM 7881 C C . MET B 1 379 ? 2.887 -34.719 12.523 1 98.69 379 MET B C 1
ATOM 7883 O O . MET B 1 379 ? 3.168 -33.625 12.039 1 98.69 379 MET B O 1
ATOM 7887 N N . GLU B 1 380 ? 3.611 -35.281 13.43 1 98.62 380 GLU B N 1
ATOM 7888 C CA . GLU B 1 380 ? 4.844 -34.656 13.906 1 98.62 380 GLU B CA 1
ATOM 7889 C C . GLU B 1 380 ? 5.867 -34.531 12.789 1 98.62 380 GLU B C 1
ATOM 7891 O O . GLU B 1 380 ? 6.5 -33.469 12.641 1 98.62 380 GLU B O 1
ATOM 7896 N N . LYS B 1 381 ? 6.023 -35.562 12.031 1 98.75 381 LYS B N 1
ATOM 7897 C CA . LYS B 1 381 ? 6.941 -35.531 10.898 1 98.75 381 LYS B CA 1
ATOM 7898 C C . LYS B 1 381 ? 6.523 -34.438 9.898 1 98.75 381 LYS B C 1
ATOM 7900 O O . LYS B 1 381 ? 7.359 -33.688 9.398 1 98.75 381 LYS B O 1
ATOM 7905 N N . ALA B 1 382 ? 5.254 -34.469 9.586 1 98.75 382 ALA B N 1
ATOM 7906 C CA . ALA B 1 382 ? 4.715 -33.5 8.625 1 98.75 382 ALA B CA 1
ATOM 7907 C C . ALA B 1 382 ? 4.957 -32.062 9.086 1 98.75 382 ALA B C 1
ATOM 7909 O O . ALA B 1 382 ? 5.309 -31.203 8.281 1 98.75 382 ALA B O 1
ATOM 7910 N N . TYR B 1 383 ? 4.77 -31.828 10.375 1 98.69 383 TYR B N 1
ATOM 7911 C CA . TYR B 1 383 ? 5.012 -30.484 10.906 1 98.69 383 TYR B CA 1
ATOM 7912 C C . TYR B 1 383 ? 6.473 -30.094 10.75 1 98.69 383 TYR B C 1
ATOM 7914 O O . TYR B 1 383 ? 6.781 -28.953 10.406 1 98.69 383 TYR B O 1
ATOM 7922 N N . ASN B 1 384 ? 7.332 -31.016 11.062 1 98.62 384 ASN B N 1
ATOM 7923 C CA . ASN B 1 384 ? 8.758 -30.734 10.922 1 98.62 384 ASN B CA 1
ATOM 7924 C C . ASN B 1 384 ? 9.125 -30.438 9.477 1 98.62 384 ASN B C 1
ATOM 7926 O O . ASN B 1 384 ? 9.93 -29.531 9.211 1 98.62 384 ASN B O 1
ATOM 7930 N N . THR B 1 385 ? 8.555 -31.203 8.555 1 98.44 385 THR B N 1
ATOM 7931 C CA . THR B 1 385 ? 8.758 -30.953 7.137 1 98.44 385 THR B CA 1
ATOM 7932 C C . THR B 1 385 ? 8.281 -29.547 6.766 1 98.44 385 THR B C 1
ATOM 7934 O O . THR B 1 385 ? 9.008 -28.797 6.109 1 98.44 385 THR B O 1
ATOM 7937 N N . PHE B 1 386 ? 7.137 -29.219 7.234 1 98.44 386 PHE B N 1
ATOM 7938 C CA . PHE B 1 386 ? 6.559 -27.906 6.969 1 98.44 386 PHE B CA 1
ATOM 7939 C C . PHE B 1 386 ? 7.441 -26.797 7.527 1 98.44 386 PHE B C 1
ATOM 7941 O O . PHE B 1 386 ? 7.754 -25.828 6.832 1 98.44 386 PHE B O 1
ATOM 7948 N N . ALA B 1 387 ? 7.77 -26.938 8.766 1 98.44 387 ALA B N 1
ATOM 7949 C CA . ALA B 1 387 ? 8.547 -25.922 9.469 1 98.44 387 ALA B CA 1
ATOM 7950 C C . ALA B 1 387 ? 9.875 -25.672 8.766 1 98.44 387 ALA B C 1
ATOM 7952 O O . ALA B 1 387 ? 10.312 -24.531 8.641 1 98.44 387 ALA B O 1
ATOM 7953 N N . ALA B 1 388 ? 10.508 -26.703 8.312 1 98.12 388 ALA B N 1
ATOM 7954 C CA . ALA B 1 388 ? 11.781 -26.578 7.617 1 98.12 388 ALA B CA 1
ATOM 7955 C C . ALA B 1 388 ? 11.625 -25.844 6.293 1 98.12 388 ALA B C 1
ATOM 7957 O O . ALA B 1 388 ? 12.422 -24.953 5.965 1 98.12 388 ALA B O 1
ATOM 7958 N N . ASN B 1 389 ? 10.617 -26.234 5.555 1 97.94 389 ASN B N 1
ATOM 7959 C CA . ASN B 1 389 ? 10.367 -25.578 4.273 1 97.94 389 ASN B CA 1
ATOM 7960 C C . ASN B 1 389 ? 9.992 -24.109 4.453 1 97.94 389 ASN B C 1
ATOM 7962 O O . ASN B 1 389 ? 10.477 -23.25 3.721 1 97.94 389 ASN B O 1
ATOM 7966 N N . ALA B 1 390 ? 9.102 -23.859 5.414 1 98.25 390 ALA B N 1
ATOM 7967 C CA . ALA B 1 390 ? 8.633 -22.5 5.676 1 98.25 390 ALA B CA 1
ATOM 7968 C C . ALA B 1 390 ? 9.781 -21.594 6.105 1 98.25 390 ALA B C 1
ATOM 7970 O O . ALA B 1 390 ? 9.883 -20.453 5.652 1 98.25 390 ALA B O 1
ATOM 7971 N N . SER B 1 391 ? 10.648 -22.094 6.938 1 97.88 391 SER B N 1
ATOM 7972 C CA . SER B 1 391 ? 11.75 -21.297 7.449 1 97.88 391 SER B CA 1
ATOM 7973 C C . SER B 1 391 ? 12.781 -21 6.355 1 97.88 391 SER B C 1
ATOM 7975 O O . SER B 1 391 ? 13.516 -20.016 6.438 1 97.88 391 SER B O 1
ATOM 7977 N N . ASN B 1 392 ? 12.836 -21.828 5.375 1 98.12 392 ASN B N 1
ATOM 7978 C CA . ASN B 1 392 ? 13.836 -21.719 4.32 1 98.12 392 ASN B CA 1
ATOM 7979 C C . ASN B 1 392 ? 13.383 -20.781 3.205 1 98.12 392 ASN B C 1
ATOM 7981 O O . ASN B 1 392 ? 14.188 -20.344 2.383 1 98.12 392 ASN B O 1
ATOM 7985 N N . LEU B 1 393 ? 12.125 -20.453 3.109 1 98.44 393 LEU B N 1
ATOM 7986 C CA . LEU B 1 393 ? 11.594 -19.641 2.02 1 98.44 393 LEU B CA 1
ATOM 7987 C C . LEU B 1 393 ? 11.555 -18.172 2.412 1 98.44 393 LEU B C 1
ATOM 7989 O O . LEU B 1 393 ? 11.008 -17.812 3.463 1 98.44 393 LEU B O 1
ATOM 7993 N N . LEU B 1 394 ? 12.141 -17.281 1.578 1 97.88 394 LEU B N 1
ATOM 7994 C CA . LEU B 1 394 ? 12.102 -15.836 1.771 1 97.88 394 LEU B CA 1
ATOM 7995 C C . LEU B 1 394 ? 11.188 -15.172 0.75 1 97.88 394 LEU B C 1
ATOM 7997 O O . LEU B 1 394 ? 11.141 -15.586 -0.411 1 97.88 394 LEU B O 1
ATOM 8001 N N . VAL B 1 395 ? 10.445 -14.195 1.238 1 97.94 395 VAL B N 1
ATOM 8002 C CA . VAL B 1 395 ? 9.516 -13.453 0.395 1 97.94 395 VAL B CA 1
ATOM 8003 C C . VAL B 1 395 ? 9.781 -11.953 0.527 1 97.94 395 VAL B C 1
ATOM 8005 O O . VAL B 1 395 ? 10.031 -11.461 1.628 1 97.94 395 VAL B O 1
ATOM 8008 N N . LEU B 1 396 ? 9.773 -11.188 -0.555 1 96.62 396 LEU B N 1
ATOM 8009 C CA . LEU B 1 396 ? 9.836 -9.727 -0.584 1 96.62 396 LEU B CA 1
ATOM 8010 C C . LEU B 1 396 ? 8.938 -9.164 -1.678 1 96.62 396 LEU B C 1
ATOM 8012 O O . LEU B 1 396 ? 9.047 -9.555 -2.842 1 96.62 396 LEU B O 1
ATOM 8016 N N . SER B 1 397 ? 8.008 -8.367 -1.296 1 96 397 SER B N 1
ATOM 8017 C CA . SER B 1 397 ? 7.078 -7.781 -2.258 1 96 397 SER B CA 1
ATOM 8018 C C . SER B 1 397 ? 6.832 -6.305 -1.964 1 96 397 SER B C 1
ATOM 8020 O O . SER B 1 397 ? 6.566 -5.93 -0.82 1 96 397 SER B O 1
ATOM 8022 N N . SER B 1 398 ? 6.988 -5.484 -2.979 1 92.75 398 SER B N 1
ATOM 8023 C CA . SER B 1 398 ? 6.695 -4.055 -2.908 1 92.75 398 SER B CA 1
ATOM 8024 C C . SER B 1 398 ? 6.539 -3.453 -4.301 1 92.75 398 SER B C 1
ATOM 8026 O O . SER B 1 398 ? 7.102 -3.965 -5.27 1 92.75 398 SER B O 1
ATOM 8028 N N . ARG B 1 399 ? 5.785 -2.369 -4.344 1 91.5 399 ARG B N 1
ATOM 8029 C CA . ARG B 1 399 ? 5.699 -1.624 -5.598 1 91.5 399 ARG B CA 1
ATOM 8030 C C . ARG B 1 399 ? 7.055 -1.049 -5.988 1 91.5 399 ARG B C 1
ATOM 8032 O O . ARG B 1 399 ? 7.863 -0.705 -5.121 1 91.5 399 ARG B O 1
ATOM 8039 N N . CYS B 1 400 ? 7.332 -0.959 -7.281 1 87.81 400 CYS B N 1
ATOM 8040 C CA . CYS B 1 400 ? 8.594 -0.372 -7.715 1 87.81 400 CYS B CA 1
ATOM 8041 C C . CYS B 1 400 ? 8.453 0.272 -9.094 1 87.81 400 CYS B C 1
ATOM 8043 O O . CYS B 1 400 ? 7.395 0.181 -9.719 1 87.81 400 CYS B O 1
ATOM 8045 N N . GLY B 1 401 ? 9.555 1.009 -9.555 1 74.94 401 GLY B N 1
ATOM 8046 C CA . GLY B 1 401 ? 9.703 1.579 -10.891 1 74.94 401 GLY B CA 1
ATOM 8047 C C . GLY B 1 401 ? 9.188 3.002 -10.984 1 74.94 401 GLY B C 1
ATOM 8048 O O . GLY B 1 401 ? 9.75 3.824 -11.711 1 74.94 401 GLY B O 1
ATOM 8049 N N . ALA B 1 402 ? 8.25 3.375 -10.359 1 76.5 402 ALA B N 1
ATOM 8050 C CA . ALA B 1 402 ? 7.574 4.668 -10.375 1 76.5 402 ALA B CA 1
ATOM 8051 C C . ALA B 1 402 ? 6.871 4.902 -11.711 1 76.5 402 ALA B C 1
ATOM 8053 O O . ALA B 1 402 ? 6.758 6.047 -12.156 1 76.5 402 ALA B O 1
ATOM 8054 N N . PHE B 1 403 ? 6.781 3.869 -12.547 1 86.94 403 PHE B N 1
ATOM 8055 C CA . PHE B 1 403 ? 5.941 3.873 -13.742 1 86.94 403 PHE B CA 1
ATOM 8056 C C . PHE B 1 403 ? 5.32 2.502 -13.977 1 86.94 403 PHE B C 1
ATOM 8058 O O . PHE B 1 403 ? 5.73 1.517 -13.359 1 86.94 403 PHE B O 1
ATOM 8065 N N . GLY B 1 404 ? 4.332 2.436 -14.828 1 92.75 404 GLY B N 1
ATOM 8066 C CA . GLY B 1 404 ? 3.639 1.189 -15.117 1 92.75 404 GLY B CA 1
ATOM 8067 C C . GLY B 1 404 ? 3.129 1.101 -16.547 1 92.75 404 GLY B C 1
ATOM 8068 O O . GLY B 1 404 ? 3.83 1.48 -17.484 1 92.75 404 GLY B O 1
ATOM 8069 N N . LYS B 1 405 ? 2.021 0.561 -16.688 1 94.94 405 LYS B N 1
ATOM 8070 C CA . LYS B 1 405 ? 1.437 0.257 -17.984 1 94.94 405 LYS B CA 1
ATOM 8071 C C . LYS B 1 405 ? 1.191 1.532 -18.781 1 94.94 405 LYS B C 1
ATOM 8073 O O . LYS B 1 405 ? 1.375 1.549 -20 1 94.94 405 LYS B O 1
ATOM 8078 N N . GLN B 1 406 ? 0.822 2.639 -18.156 1 93.12 406 GLN B N 1
ATOM 8079 C CA . GLN B 1 406 ? 0.511 3.873 -18.859 1 93.12 406 GLN B CA 1
ATOM 8080 C C . GLN B 1 406 ? 1.748 4.43 -19.562 1 93.12 406 GLN B C 1
ATOM 8082 O O . GLN B 1 406 ? 1.679 4.844 -20.719 1 93.12 406 GLN B O 1
ATOM 8087 N N . TRP B 1 407 ? 2.83 4.414 -18.859 1 92.94 407 TRP B N 1
ATOM 8088 C CA . TRP B 1 407 ? 4.078 4.91 -19.438 1 92.94 407 TRP B CA 1
ATOM 8089 C C . TRP B 1 407 ? 4.543 4.023 -20.578 1 92.94 407 TRP B C 1
ATOM 8091 O O . TRP B 1 407 ? 4.969 4.523 -21.625 1 92.94 407 TRP B O 1
ATOM 8101 N N . THR B 1 408 ? 4.508 2.713 -20.391 1 96.06 408 THR B N 1
ATOM 8102 C CA . THR B 1 408 ? 4.969 1.793 -21.422 1 96.06 408 THR B CA 1
ATOM 8103 C C . THR B 1 408 ? 4.133 1.942 -22.703 1 96.06 408 THR B C 1
ATOM 8105 O O . THR B 1 408 ? 4.66 1.879 -23.812 1 96.06 408 THR B O 1
ATOM 8108 N N . LYS B 1 409 ? 2.857 2.102 -22.531 1 94.69 409 LYS B N 1
ATOM 8109 C CA . LYS B 1 409 ? 1.972 2.305 -23.672 1 94.69 409 LYS B CA 1
ATOM 8110 C C . LYS B 1 409 ? 2.336 3.58 -24.422 1 94.69 409 LYS B C 1
ATOM 8112 O O . LYS B 1 409 ? 2.324 3.602 -25.656 1 94.69 409 LYS B O 1
ATOM 8117 N N . LYS B 1 410 ? 2.602 4.598 -23.719 1 94.06 410 LYS B N 1
ATOM 8118 C CA . LYS B 1 410 ? 2.99 5.879 -24.312 1 94.06 410 LYS B CA 1
ATOM 8119 C C . LYS B 1 410 ? 4.18 5.715 -25.25 1 94.06 410 LYS B C 1
ATOM 8121 O O . LYS B 1 410 ? 4.262 6.379 -26.281 1 94.06 410 LYS B O 1
ATOM 8126 N N . TYR B 1 411 ? 5.082 4.812 -24.953 1 94.56 411 TYR B N 1
ATOM 8127 C CA . TYR B 1 411 ? 6.301 4.648 -25.734 1 94.56 411 TYR B CA 1
ATOM 8128 C C . TYR B 1 411 ? 6.23 3.393 -26.594 1 94.56 411 TYR B C 1
ATOM 8130 O O . TYR B 1 411 ? 7.246 2.93 -27.109 1 94.56 411 TYR B O 1
ATOM 8138 N N . LYS B 1 412 ? 5.02 2.773 -26.625 1 95.44 412 LYS B N 1
ATOM 8139 C CA . LYS B 1 412 ? 4.711 1.64 -27.5 1 95.44 412 LYS B CA 1
ATOM 8140 C C . LYS B 1 412 ? 5.566 0.427 -27.141 1 95.44 412 LYS B C 1
ATOM 8142 O O . LYS B 1 412 ? 6.109 -0.238 -28.031 1 95.44 412 LYS B O 1
ATOM 8147 N N . LEU B 1 413 ? 5.766 0.254 -25.875 1 97.12 413 LEU B N 1
ATOM 8148 C CA . LEU B 1 413 ? 6.449 -0.917 -25.344 1 97.12 413 LEU B CA 1
ATOM 8149 C C . LEU B 1 413 ? 5.473 -1.819 -24.594 1 97.12 413 LEU B C 1
ATOM 8151 O O . LEU B 1 413 ? 4.566 -1.332 -23.922 1 97.12 413 LEU B O 1
ATOM 8155 N N . HIS B 1 414 ? 5.57 -3.078 -24.812 1 97.12 414 HIS B N 1
ATOM 8156 C CA . HIS B 1 414 ? 4.75 -3.986 -24.016 1 97.12 414 HIS B CA 1
ATOM 8157 C C . HIS B 1 414 ? 5.207 -4.016 -22.562 1 97.12 414 HIS B C 1
ATOM 8159 O O . HIS B 1 414 ? 6.379 -4.285 -22.281 1 97.12 414 HIS B O 1
ATOM 8165 N N . PRO B 1 415 ? 4.316 -3.73 -21.609 1 96.94 415 PRO B N 1
ATOM 8166 C CA . PRO B 1 415 ? 4.73 -3.613 -20.203 1 96.94 415 PRO B CA 1
ATOM 8167 C C . PRO B 1 415 ? 5.379 -4.891 -19.672 1 96.94 415 PRO B C 1
ATOM 8169 O O . PRO B 1 415 ? 6.352 -4.824 -18.922 1 96.94 415 PRO B O 1
ATOM 8172 N N . ASP B 1 416 ? 4.812 -6.027 -20.047 1 97.5 416 ASP B N 1
ATOM 8173 C CA . ASP B 1 416 ? 5.352 -7.309 -19.609 1 97.5 416 ASP B CA 1
ATOM 8174 C C . ASP B 1 416 ? 6.785 -7.5 -20.094 1 97.5 416 ASP B C 1
ATOM 8176 O O . ASP B 1 416 ? 7.641 -7.984 -19.359 1 97.5 416 ASP B O 1
ATOM 8180 N N . THR B 1 417 ? 7.055 -7.148 -21.312 1 98.31 417 THR B N 1
ATOM 8181 C CA . THR B 1 417 ? 8.383 -7.281 -21.906 1 98.31 417 THR B CA 1
ATOM 8182 C C . THR B 1 417 ? 9.383 -6.379 -21.188 1 98.31 417 THR B C 1
ATOM 8184 O O . THR B 1 417 ? 10.516 -6.793 -20.906 1 98.31 417 THR B O 1
ATOM 8187 N N . VAL B 1 418 ? 8.977 -5.168 -20.906 1 98 418 VAL B N 1
ATOM 8188 C CA . VAL B 1 418 ? 9.828 -4.219 -20.203 1 98 418 VAL B CA 1
ATOM 8189 C C . VAL B 1 418 ? 10.242 -4.805 -18.844 1 98 418 VAL B C 1
ATOM 8191 O O . VAL B 1 418 ? 11.414 -4.758 -18.484 1 98 418 VAL B O 1
ATOM 8194 N N . PHE B 1 419 ? 9.305 -5.332 -18.125 1 98.12 419 PHE B N 1
ATOM 8195 C CA . PHE B 1 419 ? 9.594 -5.875 -16.797 1 98.12 419 PHE B CA 1
ATOM 8196 C C . PHE B 1 419 ? 10.508 -7.09 -16.891 1 98.12 419 PHE B C 1
ATOM 8198 O O . PHE B 1 419 ? 11.406 -7.262 -16.078 1 98.12 419 PHE B O 1
ATOM 8205 N N . GLN B 1 420 ? 10.242 -7.984 -17.844 1 98.69 420 GLN B N 1
ATOM 8206 C CA . GLN B 1 420 ? 11.07 -9.164 -18.047 1 98.69 420 GLN B CA 1
ATOM 8207 C C . GLN B 1 420 ? 12.523 -8.781 -18.344 1 98.69 420 GLN B C 1
ATOM 8209 O O . GLN B 1 420 ? 13.453 -9.398 -17.812 1 98.69 420 GLN B O 1
ATOM 8214 N N . LEU B 1 421 ? 12.695 -7.812 -19.203 1 98.69 421 LEU B N 1
ATOM 8215 C CA . LEU B 1 421 ? 14.055 -7.367 -19.5 1 98.69 421 LEU B CA 1
ATOM 8216 C C . LEU B 1 421 ? 14.68 -6.723 -18.266 1 98.69 421 LEU B C 1
ATOM 8218 O O . LEU B 1 421 ? 15.891 -6.844 -18.047 1 98.69 421 LEU B O 1
ATOM 8222 N N . ALA B 1 422 ? 13.867 -5.988 -17.5 1 98.38 422 ALA B N 1
ATOM 8223 C CA . ALA B 1 422 ? 14.375 -5.434 -16.234 1 98.38 422 ALA B CA 1
ATOM 8224 C C . ALA B 1 422 ? 14.867 -6.543 -15.312 1 98.38 422 ALA B C 1
ATOM 8226 O O . ALA B 1 422 ? 15.867 -6.375 -14.609 1 98.38 422 ALA B O 1
ATOM 8227 N N . LEU B 1 423 ? 14.148 -7.656 -15.266 1 98.75 423 LEU B N 1
ATOM 8228 C CA . LEU B 1 423 ? 14.555 -8.805 -14.461 1 98.75 423 LEU B CA 1
ATOM 8229 C C . LEU B 1 423 ? 15.891 -9.359 -14.945 1 98.75 423 LEU B C 1
ATOM 8231 O O . LEU B 1 423 ? 16.75 -9.703 -14.133 1 98.75 423 LEU B O 1
ATOM 8235 N N . GLN B 1 424 ? 16.031 -9.461 -16.281 1 98.81 424 GLN B N 1
ATOM 8236 C CA . GLN B 1 424 ? 17.297 -9.938 -16.844 1 98.81 424 GLN B CA 1
ATOM 8237 C C . GLN B 1 424 ? 18.438 -9.016 -16.453 1 98.81 424 GLN B C 1
ATOM 8239 O O . GLN B 1 424 ? 19.531 -9.477 -16.078 1 98.81 424 GLN B O 1
ATOM 8244 N N . LEU B 1 425 ? 18.188 -7.723 -16.547 1 98.62 425 LEU B N 1
ATOM 8245 C CA . LEU B 1 425 ? 19.203 -6.742 -16.219 1 98.62 425 LEU B CA 1
ATOM 8246 C C . LEU B 1 425 ? 19.562 -6.812 -14.734 1 98.62 425 LEU B C 1
ATOM 8248 O O . LEU B 1 425 ? 20.75 -6.766 -14.375 1 98.62 425 LEU B O 1
ATOM 8252 N N . ALA B 1 426 ? 18.562 -6.887 -13.891 1 98.12 426 ALA B N 1
ATOM 8253 C CA . ALA B 1 426 ? 18.781 -6.965 -12.445 1 98.12 426 ALA B CA 1
ATOM 8254 C C . ALA B 1 426 ? 19.656 -8.164 -12.094 1 98.12 426 ALA B C 1
ATOM 8256 O O . ALA B 1 426 ? 20.562 -8.055 -11.266 1 98.12 426 ALA B O 1
ATOM 8257 N N . TYR B 1 427 ? 19.312 -9.297 -12.695 1 98.69 427 TYR B N 1
ATOM 8258 C CA . TYR B 1 427 ? 20.094 -10.5 -12.438 1 98.69 427 TYR B CA 1
ATOM 8259 C C . TYR B 1 427 ? 21.531 -10.312 -12.906 1 98.69 427 TYR B C 1
ATOM 8261 O O . TYR B 1 427 ? 22.469 -10.703 -12.203 1 98.69 427 TYR B O 1
ATOM 8269 N N . TYR B 1 428 ? 21.719 -9.758 -14.094 1 98.44 428 TYR B N 1
ATOM 8270 C CA . TYR B 1 428 ? 23.062 -9.547 -14.641 1 98.44 428 TYR B CA 1
ATOM 8271 C C . TYR B 1 428 ? 23.844 -8.57 -13.781 1 98.44 428 TYR B C 1
ATOM 8273 O O . TYR B 1 428 ? 25.062 -8.734 -13.602 1 98.44 428 TYR B O 1
ATOM 8281 N N . MET B 1 429 ? 23.219 -7.535 -13.281 1 97.25 429 MET B N 1
ATOM 8282 C CA . MET B 1 429 ? 23.875 -6.582 -12.391 1 97.25 429 MET B CA 1
ATOM 8283 C C . MET B 1 429 ? 24.391 -7.277 -11.141 1 97.25 429 MET B C 1
ATOM 8285 O O . MET B 1 429 ? 25.5 -6.973 -10.664 1 97.25 429 MET B O 1
ATOM 8289 N N . LEU B 1 430 ? 23.656 -8.188 -10.617 1 97 430 LEU B N 1
ATOM 8290 C CA . LEU B 1 430 ? 23.953 -8.805 -9.328 1 97 430 LEU B CA 1
ATOM 8291 C C . LEU B 1 430 ? 24.922 -9.961 -9.492 1 97 430 LEU B C 1
ATOM 8293 O O . LEU B 1 430 ? 25.828 -10.141 -8.672 1 97 430 LEU B O 1
ATOM 8297 N N . HIS B 1 431 ? 24.734 -10.75 -10.57 1 97.5 431 HIS B N 1
ATOM 8298 C CA . HIS B 1 431 ? 25.453 -12.023 -10.648 1 97.5 431 HIS B CA 1
ATOM 8299 C C . HIS B 1 431 ? 26.453 -12.023 -11.797 1 97.5 431 HIS B C 1
ATOM 8301 O O . HIS B 1 431 ? 27.281 -12.93 -11.898 1 97.5 431 HIS B O 1
ATOM 8307 N N . HIS B 1 432 ? 26.359 -11.086 -12.75 1 97.38 432 HIS B N 1
ATOM 8308 C CA . HIS B 1 432 ? 27.297 -10.867 -13.844 1 97.38 432 HIS B CA 1
ATOM 8309 C C . HIS B 1 432 ? 27.312 -12.047 -14.805 1 97.38 432 HIS B C 1
ATOM 8311 O O . HIS B 1 432 ? 28.375 -12.469 -15.266 1 97.38 432 HIS B O 1
ATOM 8317 N N . LYS B 1 433 ? 26.172 -12.633 -15.016 1 97.81 433 LYS B N 1
ATOM 8318 C CA . LYS B 1 433 ? 25.953 -13.719 -15.969 1 97.81 433 LYS B CA 1
ATOM 8319 C C . LYS B 1 433 ? 24.484 -13.812 -16.375 1 97.81 433 LYS B C 1
ATOM 8321 O O . LYS B 1 433 ? 23.609 -13.305 -15.688 1 97.81 433 LYS B O 1
ATOM 8326 N N . PRO B 1 434 ? 24.25 -14.414 -17.578 1 98.12 434 PRO B N 1
ATOM 8327 C CA . PRO B 1 434 ? 22.859 -14.617 -17.969 1 98.12 434 PRO B CA 1
ATOM 8328 C C . PRO B 1 434 ? 22.141 -15.633 -17.078 1 98.12 434 PRO B C 1
ATOM 8330 O O . PRO B 1 434 ? 22.781 -16.391 -16.359 1 98.12 434 PRO B O 1
ATOM 8333 N N . VAL B 1 435 ? 20.828 -15.656 -17.156 1 98.62 435 VAL B N 1
ATOM 8334 C CA . VAL B 1 435 ? 20.031 -16.547 -16.312 1 98.62 435 VAL B CA 1
ATOM 8335 C C . VAL B 1 435 ? 18.922 -17.203 -17.125 1 98.62 435 VAL B C 1
ATOM 8337 O O . VAL B 1 435 ? 18.172 -16.516 -17.812 1 98.62 435 VAL B O 1
ATOM 8340 N N . PRO B 1 436 ? 18.922 -18.547 -17.172 1 98.56 436 PRO B N 1
ATOM 8341 C CA . PRO B 1 436 ? 17.75 -19.172 -17.781 1 98.56 436 PRO B CA 1
ATOM 8342 C C . PRO B 1 436 ? 16.438 -18.781 -17.109 1 98.56 436 PRO B C 1
ATOM 8344 O O . PRO B 1 436 ? 16.297 -18.922 -15.891 1 98.56 436 PRO B O 1
ATOM 8347 N N . THR B 1 437 ? 15.516 -18.234 -17.859 1 98.75 437 THR B N 1
ATOM 8348 C CA . THR B 1 437 ? 14.297 -17.641 -17.297 1 98.75 437 THR B CA 1
ATOM 8349 C C . THR B 1 437 ? 13.062 -18.219 -17.984 1 98.75 437 THR B C 1
ATOM 8351 O O . THR B 1 437 ? 12.961 -18.219 -19.203 1 98.75 437 THR B O 1
ATOM 8354 N N . TYR B 1 438 ? 12.203 -18.703 -17.141 1 98.25 438 TYR B N 1
ATOM 8355 C CA . TYR B 1 438 ? 10.898 -19.203 -17.562 1 98.25 438 TYR B CA 1
ATOM 8356 C C . TYR B 1 438 ? 9.844 -18.094 -17.484 1 98.25 438 TYR B C 1
ATOM 8358 O O . TYR B 1 438 ? 9.695 -17.438 -16.453 1 98.25 438 TYR B O 1
ATOM 8366 N N . GLU B 1 439 ? 9.148 -17.828 -18.531 1 98.12 439 GLU B N 1
ATOM 8367 C CA . GLU B 1 439 ? 7.934 -17.016 -18.531 1 98.12 439 GLU B CA 1
ATOM 8368 C C . GLU B 1 439 ? 6.762 -17.781 -19.141 1 98.12 439 GLU B C 1
ATOM 8370 O O . GLU B 1 439 ? 6.93 -18.5 -20.125 1 98.12 439 GLU B O 1
ATOM 8375 N N . THR B 1 440 ? 5.625 -17.625 -18.562 1 96.38 440 THR B N 1
ATOM 8376 C CA . THR B 1 440 ? 4.438 -18.344 -19.016 1 96.38 440 THR B CA 1
ATOM 8377 C C . THR B 1 440 ? 3.863 -17.719 -20.266 1 96.38 440 THR B C 1
ATOM 8379 O O . THR B 1 440 ? 3.678 -16.5 -20.328 1 96.38 440 THR B O 1
ATOM 8382 N N . ALA B 1 441 ? 3.594 -18.484 -21.25 1 97.12 441 ALA B N 1
ATOM 8383 C CA . ALA B 1 441 ? 2.787 -18.109 -22.422 1 97.12 441 ALA B CA 1
ATOM 8384 C C . ALA B 1 441 ? 1.501 -18.922 -22.469 1 97.12 441 ALA B C 1
ATOM 8386 O O . ALA B 1 441 ? 1.542 -20.156 -22.469 1 97.12 441 ALA B O 1
ATOM 8387 N N . THR B 1 442 ? 0.414 -18.297 -22.5 1 95.69 442 THR B N 1
ATOM 8388 C CA . THR B 1 442 ? -0.854 -19.016 -22.5 1 95.69 442 THR B CA 1
ATOM 8389 C C . THR B 1 442 ? -1.099 -19.672 -23.859 1 95.69 442 THR B C 1
ATOM 8391 O O . THR B 1 442 ? -0.779 -19.078 -24.906 1 95.69 442 THR B O 1
ATOM 8394 N N . THR B 1 443 ? -1.622 -20.859 -23.906 1 97.19 443 THR B N 1
ATOM 8395 C CA . THR B 1 443 ? -2.018 -21.547 -25.141 1 97.19 443 THR B CA 1
ATOM 8396 C C . THR B 1 443 ? -3.516 -21.828 -25.141 1 97.19 443 THR B C 1
ATOM 8398 O O . THR B 1 443 ? -3.967 -22.797 -25.75 1 97.19 443 THR B O 1
ATOM 8401 N N . ARG B 1 444 ? -4.281 -21.047 -24.422 1 97.06 444 ARG B N 1
ATOM 8402 C CA . ARG B 1 444 ? -5.707 -21.281 -24.234 1 97.06 444 ARG B CA 1
ATOM 8403 C C . ARG B 1 444 ? -6.484 -21.062 -25.516 1 97.06 444 ARG B C 1
ATOM 8405 O O . ARG B 1 444 ? -7.684 -21.344 -25.594 1 97.06 444 ARG B O 1
ATOM 8412 N N . GLN B 1 445 ? -5.824 -20.531 -26.547 1 97.38 445 GLN B N 1
ATOM 8413 C CA . GLN B 1 445 ? -6.48 -20.406 -27.844 1 97.38 445 GLN B CA 1
ATOM 8414 C C . GLN B 1 445 ? -6.695 -21.766 -28.484 1 97.38 445 GLN B C 1
ATOM 8416 O O . GLN B 1 445 ? -7.426 -21.891 -29.484 1 97.38 445 GLN B O 1
ATOM 8421 N N . PHE B 1 446 ? -6.109 -22.812 -27.953 1 98 446 PHE B N 1
ATOM 8422 C CA . PHE B 1 446 ? -6.273 -24.188 -28.406 1 98 446 PHE B CA 1
ATOM 8423 C C . PHE B 1 446 ? -7.121 -24.984 -27.438 1 98 446 PHE B C 1
ATOM 8425 O O . PHE B 1 446 ? -7.301 -24.578 -26.281 1 98 446 PHE B O 1
ATOM 8432 N N . TYR B 1 447 ? -7.645 -26.141 -27.922 1 98.06 447 TYR B N 1
ATOM 8433 C CA . TYR B 1 447 ? -8.469 -27.031 -27.109 1 98.06 447 TYR B CA 1
ATOM 8434 C C . TYR B 1 447 ? -7.742 -27.453 -25.844 1 98.06 447 TYR B C 1
ATOM 8436 O O . TYR B 1 447 ? -6.672 -28.062 -25.906 1 98.06 447 TYR B O 1
ATOM 8444 N N . HIS B 1 448 ? -8.289 -27.094 -24.656 1 97.5 448 HIS B N 1
ATOM 8445 C CA . HIS B 1 448 ? -7.754 -27.422 -23.344 1 97.5 448 HIS B CA 1
ATOM 8446 C C . HIS B 1 448 ? -6.332 -26.891 -23.172 1 97.5 448 HIS B C 1
ATOM 8448 O O . HIS B 1 448 ? -5.52 -27.5 -22.469 1 97.5 448 HIS B O 1
ATOM 8454 N N . GLY B 1 449 ? -5.988 -25.828 -23.922 1 96.5 449 GLY B N 1
ATOM 8455 C CA . GLY B 1 449 ? -4.664 -25.234 -23.828 1 96.5 449 GLY B CA 1
ATOM 8456 C C . GLY B 1 449 ? -4.367 -24.641 -22.469 1 96.5 449 GLY B C 1
ATOM 8457 O O . GLY B 1 449 ? -5.246 -24.031 -21.859 1 96.5 449 GLY B O 1
ATOM 8458 N N . ARG B 1 450 ? -3.109 -24.75 -21.984 1 95.38 450 ARG B N 1
ATOM 8459 C CA . ARG B 1 450 ? -2.715 -24.203 -20.688 1 95.38 450 ARG B CA 1
ATOM 8460 C C . ARG B 1 450 ? -1.494 -23.297 -20.828 1 95.38 450 ARG B C 1
ATOM 8462 O O . ARG B 1 450 ? -1.63 -22.078 -20.984 1 95.38 450 ARG B O 1
ATOM 8469 N N . THR B 1 451 ? -0.276 -23.875 -21 1 95.38 451 THR B N 1
ATOM 8470 C CA . THR B 1 451 ? 0.881 -22.984 -21.062 1 95.38 451 THR B CA 1
ATOM 8471 C C . THR B 1 451 ? 1.919 -23.516 -22.047 1 95.38 451 THR B C 1
ATOM 8473 O O . THR B 1 451 ? 1.923 -24.703 -22.391 1 95.38 451 THR B O 1
ATOM 8476 N N . GLU B 1 452 ? 2.621 -22.656 -22.641 1 97.06 452 GLU B N 1
ATOM 8477 C CA . GLU B 1 452 ? 3.945 -22.812 -23.234 1 97.06 452 GLU B CA 1
ATOM 8478 C C . GLU B 1 452 ? 4.992 -21.984 -22.5 1 97.06 452 GLU B C 1
ATOM 8480 O O . GLU B 1 452 ? 4.648 -21.172 -21.641 1 97.06 452 GLU B O 1
ATOM 8485 N N . THR B 1 453 ? 6.25 -22.344 -22.688 1 97.44 453 THR B N 1
ATOM 8486 C CA . THR B 1 453 ? 7.332 -21.609 -22.047 1 97.44 453 THR B CA 1
ATOM 8487 C C . THR B 1 453 ? 7.957 -20.609 -23.016 1 97.44 453 THR B C 1
ATOM 8489 O O . THR B 1 453 ? 8.305 -20.953 -24.141 1 97.44 453 THR B O 1
ATOM 8492 N N . LEU B 1 454 ? 7.988 -19.438 -22.609 1 97.94 454 LEU B N 1
ATOM 8493 C CA . LEU B 1 454 ? 8.914 -18.5 -23.234 1 97.94 454 LEU B CA 1
ATOM 8494 C C . LEU B 1 454 ? 10.242 -18.469 -22.484 1 97.94 454 LEU B C 1
ATOM 8496 O O . LEU B 1 454 ? 10.281 -18.203 -21.281 1 97.94 454 LEU B O 1
ATOM 8500 N N . ARG B 1 455 ? 11.281 -18.891 -23.156 1 98.06 455 ARG B N 1
ATOM 8501 C CA . ARG B 1 455 ? 12.625 -18.703 -22.609 1 98.06 455 ARG B CA 1
ATOM 8502 C C . ARG B 1 455 ? 13.102 -17.266 -22.812 1 98.06 455 ARG B C 1
ATOM 8504 O O . ARG B 1 455 ? 13.562 -16.906 -23.906 1 98.06 455 ARG B O 1
ATOM 8511 N N . VAL B 1 456 ? 13.164 -16.516 -21.812 1 97.81 456 VAL B N 1
ATOM 8512 C CA . VAL B 1 456 ? 13.273 -15.055 -21.844 1 97.81 456 VAL B CA 1
ATOM 8513 C C . VAL B 1 456 ? 14.703 -14.648 -22.203 1 97.81 456 VAL B C 1
ATOM 8515 O O . VAL B 1 456 ? 14.922 -13.633 -22.859 1 97.81 456 VAL B O 1
ATOM 8518 N N . CYS B 1 457 ? 15.68 -15.445 -21.719 1 98.5 457 CYS B N 1
ATOM 8519 C CA . CYS B 1 457 ? 17.078 -15.078 -21.906 1 98.5 457 CYS B CA 1
ATOM 8520 C C . CYS B 1 457 ? 17.531 -15.344 -23.344 1 98.5 457 CYS B C 1
ATOM 8522 O O . CYS B 1 457 ? 17.781 -16.5 -23.703 1 98.5 457 CYS B O 1
ATOM 8524 N N . THR B 1 458 ? 17.641 -14.367 -24.156 1 98.31 458 THR B N 1
ATOM 8525 C CA . THR B 1 458 ? 18.125 -14.445 -25.531 1 98.31 458 THR B CA 1
ATOM 8526 C C . THR B 1 458 ? 19.5 -13.812 -25.672 1 98.31 458 THR B C 1
ATOM 8528 O O . THR B 1 458 ? 19.969 -13.117 -24.766 1 98.31 458 THR B O 1
ATOM 8531 N N . SER B 1 459 ? 20.141 -14.133 -26.797 1 98.25 459 SER B N 1
ATOM 8532 C CA . SER B 1 459 ? 21.422 -13.492 -27.062 1 98.25 459 SER B CA 1
ATOM 8533 C C . SER B 1 459 ? 21.266 -11.977 -27.141 1 98.25 459 SER B C 1
ATOM 8535 O O . SER B 1 459 ? 22.156 -11.234 -26.703 1 98.25 459 SER B O 1
ATOM 8537 N N . GLU B 1 460 ? 20.156 -11.484 -27.656 1 98.56 460 GLU B N 1
ATOM 8538 C CA . GLU B 1 460 ? 19.891 -10.055 -27.766 1 98.56 460 GLU B CA 1
ATOM 8539 C C . GLU B 1 460 ? 19.766 -9.414 -26.375 1 98.56 460 GLU B C 1
ATOM 8541 O O . GLU B 1 460 ? 20.297 -8.336 -26.141 1 98.56 460 GLU B O 1
ATOM 8546 N N . ALA B 1 461 ? 19.062 -10.094 -25.469 1 98.69 461 ALA B N 1
ATOM 8547 C CA . ALA B 1 461 ? 18.906 -9.594 -24.109 1 98.69 461 ALA B CA 1
ATOM 8548 C C . ALA B 1 461 ? 20.234 -9.539 -23.375 1 98.69 461 ALA B C 1
ATOM 8550 O O . ALA B 1 461 ? 20.516 -8.586 -22.641 1 98.69 461 ALA B O 1
ATOM 8551 N N . VAL B 1 462 ? 21.031 -10.586 -23.562 1 98.69 462 VAL B N 1
ATOM 8552 C CA . VAL B 1 462 ? 22.328 -10.656 -22.891 1 98.69 462 VAL B CA 1
ATOM 8553 C C . VAL B 1 462 ? 23.234 -9.531 -23.406 1 98.69 462 VAL B C 1
ATOM 8555 O O . VAL B 1 462 ? 23.922 -8.875 -22.609 1 98.69 462 VAL B O 1
ATOM 8558 N N . GLU B 1 463 ? 23.234 -9.32 -24.703 1 98.5 463 GLU B N 1
ATOM 8559 C CA . GLU B 1 463 ? 24.031 -8.242 -25.281 1 98.5 463 GLU B CA 1
ATOM 8560 C C . GLU B 1 463 ? 23.609 -6.887 -24.719 1 98.5 463 GLU B C 1
ATOM 8562 O O . GLU B 1 463 ? 24.453 -6.039 -24.438 1 98.5 463 GLU B O 1
ATOM 8567 N N . TRP B 1 464 ? 22.375 -6.691 -24.594 1 98.75 464 TRP B N 1
ATOM 8568 C CA . TRP B 1 464 ? 21.859 -5.445 -24.031 1 98.75 464 TRP B CA 1
ATOM 8569 C C . TRP B 1 464 ? 22.297 -5.285 -22.578 1 98.75 464 TRP B C 1
ATOM 8571 O O . TRP B 1 464 ? 22.766 -4.215 -22.188 1 98.75 464 TRP B O 1
ATOM 8581 N N . CYS B 1 465 ? 22.141 -6.336 -21.781 1 98.69 465 CYS B N 1
ATOM 8582 C CA . CYS B 1 465 ? 22.547 -6.277 -20.375 1 98.69 465 CYS B CA 1
ATOM 8583 C C . CYS B 1 465 ? 24.031 -5.934 -20.266 1 98.69 465 CYS B C 1
ATOM 8585 O O . CYS B 1 465 ? 24.422 -5.125 -19.406 1 98.69 465 CYS B O 1
ATOM 8587 N N . GLN B 1 466 ? 24.828 -6.555 -21.109 1 98.5 466 GLN B N 1
ATOM 8588 C CA . GLN B 1 466 ? 26.25 -6.273 -21.109 1 98.5 466 GLN B CA 1
ATOM 8589 C C . GLN B 1 466 ? 26.531 -4.812 -21.453 1 98.5 466 GLN B C 1
ATOM 8591 O O . GLN B 1 466 ? 27.375 -4.168 -20.812 1 98.5 466 GLN B O 1
ATOM 8596 N N . ALA B 1 467 ? 25.812 -4.332 -22.391 1 98.38 467 ALA B N 1
ATOM 8597 C CA . ALA B 1 467 ? 25.984 -2.939 -22.797 1 98.38 467 ALA B CA 1
ATOM 8598 C C . ALA B 1 467 ? 25.609 -1.984 -21.672 1 98.38 467 ALA B C 1
ATOM 8600 O O . ALA B 1 467 ? 26.234 -0.936 -21.5 1 98.38 467 ALA B O 1
ATOM 8601 N N . MET B 1 468 ? 24.594 -2.316 -20.953 1 97.81 468 MET B N 1
ATOM 8602 C CA . MET B 1 468 ? 24.109 -1.479 -19.859 1 97.81 468 MET B CA 1
ATOM 8603 C C . MET B 1 468 ? 25.188 -1.34 -18.781 1 97.81 468 MET B C 1
ATOM 8605 O O . MET B 1 468 ? 25.234 -0.325 -18.078 1 97.81 468 MET B O 1
ATOM 8609 N N . LEU B 1 469 ? 26.016 -2.398 -18.656 1 96.69 469 LEU B N 1
ATOM 8610 C CA . LEU B 1 469 ? 27.016 -2.396 -17.594 1 96.69 469 LEU B CA 1
ATOM 8611 C C . LEU B 1 469 ? 28.375 -1.971 -18.125 1 96.69 469 LEU B C 1
ATOM 8613 O O . LEU B 1 469 ? 29.359 -1.907 -17.375 1 96.69 469 LEU B O 1
ATOM 8617 N N . ASP B 1 470 ? 28.484 -1.728 -19.438 1 96.56 470 ASP B N 1
ATOM 8618 C CA . ASP B 1 470 ? 29.719 -1.299 -20.094 1 96.56 470 ASP B CA 1
ATOM 8619 C C . ASP B 1 470 ? 29.797 0.224 -20.156 1 96.56 470 ASP B C 1
ATOM 8621 O O . ASP B 1 470 ? 29.078 0.864 -20.922 1 96.56 470 ASP B O 1
ATOM 8625 N N . PRO B 1 471 ? 30.672 0.833 -19.469 1 93.62 471 PRO B N 1
ATOM 8626 C CA . PRO B 1 471 ? 30.766 2.295 -19.438 1 93.62 471 PRO B CA 1
ATOM 8627 C C . PRO B 1 471 ? 31.172 2.895 -20.766 1 93.62 471 PRO B C 1
ATOM 8629 O O . PRO B 1 471 ? 31 4.094 -21 1 93.62 471 PRO B O 1
ATOM 8632 N N . SER B 1 472 ? 31.688 2.139 -21.609 1 96.31 472 SER B N 1
ATOM 8633 C CA . SER B 1 472 ? 32.125 2.627 -22.906 1 96.31 472 SER B CA 1
ATOM 8634 C C . SER B 1 472 ? 30.984 2.729 -23.891 1 96.31 472 SER B C 1
ATOM 8636 O O . SER B 1 472 ? 31.109 3.365 -24.938 1 96.31 472 SER B O 1
ATOM 8638 N N . LYS B 1 473 ? 29.875 2.119 -23.625 1 96.81 473 LYS B N 1
ATOM 8639 C CA . LYS B 1 473 ? 28.719 2.154 -24.516 1 96.81 473 LYS B CA 1
ATOM 8640 C C . LYS B 1 473 ? 27.906 3.434 -24.328 1 96.81 473 LYS B C 1
ATOM 8642 O O . LYS B 1 473 ? 27.703 3.873 -23.188 1 96.81 473 LYS B O 1
ATOM 8647 N N . SER B 1 474 ? 27.547 4.062 -25.406 1 94.94 474 SER B N 1
ATOM 8648 C CA . SER B 1 474 ? 26.719 5.266 -25.359 1 94.94 474 SER B CA 1
ATOM 8649 C C . SER B 1 474 ? 25.281 4.938 -25.016 1 94.94 474 SER B C 1
ATOM 8651 O O . SER B 1 474 ? 24.844 3.793 -25.188 1 94.94 474 SER B O 1
ATOM 8653 N N . MET B 1 475 ? 24.531 5.898 -24.672 1 92.94 475 MET B N 1
ATOM 8654 C CA . MET B 1 475 ? 23.109 5.73 -24.375 1 92.94 475 MET B CA 1
ATOM 8655 C C . MET B 1 475 ? 22.344 5.316 -25.625 1 92.94 475 MET B C 1
ATOM 8657 O O . MET B 1 475 ? 21.406 4.52 -25.547 1 92.94 475 MET B O 1
ATOM 8661 N N . SER B 1 476 ? 22.766 5.859 -26.688 1 94.69 476 SER B N 1
ATOM 8662 C CA . SER B 1 476 ? 22.109 5.539 -27.953 1 94.69 476 SER B CA 1
ATOM 8663 C C . SER B 1 476 ? 22.312 4.074 -28.328 1 94.69 476 SER B C 1
ATOM 8665 O O . SER B 1 476 ? 21.391 3.42 -28.812 1 94.69 476 SER B O 1
ATOM 8667 N N . GLU B 1 477 ? 23.516 3.6 -28.078 1 96.88 477 GLU B N 1
ATOM 8668 C CA . GLU B 1 477 ? 23.797 2.193 -28.344 1 96.88 477 GLU B CA 1
ATOM 8669 C C . GLU B 1 477 ? 23 1.28 -27.422 1 96.88 477 GLU B C 1
ATOM 8671 O O . GLU B 1 477 ? 22.453 0.271 -27.875 1 96.88 477 GLU B O 1
ATOM 8676 N N . ARG B 1 478 ? 22.984 1.636 -26.188 1 97.94 478 ARG B N 1
ATOM 8677 C CA . ARG B 1 478 ? 22.219 0.872 -25.203 1 97.94 478 ARG B CA 1
ATOM 8678 C C . ARG B 1 478 ? 20.734 0.83 -25.578 1 97.94 478 ARG B C 1
ATOM 8680 O O . ARG B 1 478 ? 20.094 -0.221 -25.484 1 97.94 478 ARG B O 1
ATOM 8687 N N . ARG B 1 479 ? 20.203 1.965 -26 1 96.88 479 ARG B N 1
ATOM 8688 C CA . ARG B 1 479 ? 18.797 2.053 -26.375 1 96.88 479 ARG B CA 1
ATOM 8689 C C . ARG B 1 479 ? 18.516 1.167 -27.594 1 96.88 479 ARG B C 1
ATOM 8691 O O . ARG B 1 479 ? 17.484 0.484 -27.625 1 96.88 479 ARG B O 1
ATOM 8698 N N . ALA B 1 480 ? 19.391 1.202 -28.594 1 97.12 480 ALA B N 1
ATOM 8699 C CA . ALA B 1 480 ? 19.203 0.388 -29.797 1 97.12 480 ALA B CA 1
ATOM 8700 C C . ALA B 1 480 ? 19.188 -1.099 -29.438 1 97.12 480 ALA B C 1
ATOM 8702 O O . ALA B 1 480 ? 18.344 -1.847 -29.969 1 97.12 480 ALA B O 1
ATOM 8703 N N . LEU B 1 481 ? 20.094 -1.512 -28.641 1 98.38 481 LEU B N 1
ATOM 8704 C CA . LEU B 1 481 ? 20.172 -2.908 -28.219 1 98.38 481 LEU B CA 1
ATOM 8705 C C . LEU B 1 481 ? 18.938 -3.293 -27.406 1 98.38 481 LEU B C 1
ATOM 8707 O O . LEU B 1 481 ? 18.438 -4.422 -27.516 1 98.38 481 LEU B O 1
ATOM 8711 N N . PHE B 1 482 ? 18.484 -2.33 -26.609 1 98.12 482 PHE B N 1
ATOM 8712 C CA . PHE B 1 482 ? 17.266 -2.549 -25.828 1 98.12 482 PHE B CA 1
ATOM 8713 C C . PHE B 1 482 ? 16.094 -2.844 -26.75 1 98.12 482 PHE B C 1
ATOM 8715 O O . PHE B 1 482 ? 15.344 -3.799 -26.516 1 98.12 482 PHE B O 1
ATOM 8722 N N . LEU B 1 483 ? 15.93 -2.064 -27.734 1 97.69 483 LEU B N 1
ATOM 8723 C CA . LEU B 1 483 ? 14.812 -2.209 -28.656 1 97.69 483 LEU B CA 1
ATOM 8724 C C . LEU B 1 483 ? 14.898 -3.525 -29.422 1 97.69 483 LEU B C 1
ATOM 8726 O O . LEU B 1 483 ? 13.875 -4.152 -29.703 1 97.69 483 LEU B O 1
ATOM 8730 N N . VAL B 1 484 ? 16.094 -3.973 -29.719 1 98.44 484 VAL B N 1
ATOM 8731 C CA . VAL B 1 484 ? 16.281 -5.262 -30.375 1 98.44 484 VAL B CA 1
ATOM 8732 C C . VAL B 1 484 ? 15.867 -6.391 -29.438 1 98.44 484 VAL B C 1
ATOM 8734 O O . VAL B 1 484 ? 15.219 -7.348 -29.859 1 98.44 484 VAL B O 1
ATOM 8737 N N . ALA B 1 485 ? 16.25 -6.273 -28.188 1 98.69 485 ALA B N 1
ATOM 8738 C CA . ALA B 1 485 ? 15.891 -7.277 -27.188 1 98.69 485 ALA B CA 1
ATOM 8739 C C . ALA B 1 485 ? 14.375 -7.34 -27 1 98.69 485 ALA B C 1
ATOM 8741 O O . ALA B 1 485 ? 13.805 -8.422 -26.859 1 98.69 485 ALA B O 1
ATOM 8742 N N . ILE B 1 486 ? 13.742 -6.188 -26.984 1 98.38 486 ILE B N 1
ATOM 8743 C CA . ILE B 1 486 ? 12.289 -6.098 -26.828 1 98.38 486 ILE B CA 1
ATOM 8744 C C . ILE B 1 486 ? 11.609 -6.816 -28 1 98.38 486 ILE B C 1
ATOM 8746 O O . ILE B 1 486 ? 10.695 -7.617 -27.781 1 98.38 486 ILE B O 1
ATOM 8750 N N . ARG B 1 487 ? 12.055 -6.527 -29.172 1 98.12 487 ARG B N 1
ATOM 8751 C CA . ARG B 1 487 ? 11.453 -7.125 -30.359 1 98.12 487 ARG B CA 1
ATOM 8752 C C . ARG B 1 487 ? 11.602 -8.641 -30.328 1 98.12 487 ARG B C 1
ATOM 8754 O O . ARG B 1 487 ? 10.656 -9.359 -30.672 1 98.12 487 ARG B O 1
ATOM 8761 N N . LYS B 1 488 ? 12.758 -9.055 -29.984 1 98.5 488 LYS B N 1
ATOM 8762 C CA . LYS B 1 488 ? 12.992 -10.492 -29.938 1 98.5 488 LYS B CA 1
ATOM 8763 C C . LYS B 1 488 ? 12.086 -11.156 -28.906 1 98.5 488 LYS B C 1
ATOM 8765 O O . LYS B 1 488 ? 11.523 -12.227 -29.156 1 98.5 488 LYS B O 1
ATOM 8770 N N . HIS B 1 489 ? 11.977 -10.578 -27.719 1 98.56 489 HIS B N 1
ATOM 8771 C CA . HIS B 1 489 ? 11.094 -11.094 -26.688 1 98.56 489 HIS B CA 1
ATOM 8772 C C . HIS B 1 489 ? 9.648 -11.172 -27.188 1 98.56 489 HIS B C 1
ATOM 8774 O O . HIS B 1 489 ? 8.969 -12.18 -26.969 1 98.56 489 HIS B O 1
ATOM 8780 N N . ASP B 1 490 ? 9.195 -10.102 -27.797 1 98.19 490 ASP B N 1
ATOM 8781 C CA . ASP B 1 490 ? 7.828 -10.039 -28.297 1 98.19 490 ASP B CA 1
ATOM 8782 C C . ASP B 1 490 ? 7.578 -11.117 -29.344 1 98.19 490 ASP B C 1
ATOM 8784 O O . ASP B 1 490 ? 6.512 -11.742 -29.359 1 98.19 490 ASP B O 1
ATOM 8788 N N . GLU B 1 491 ? 8.531 -11.281 -30.188 1 98 491 GLU B N 1
ATOM 8789 C CA . GLU B 1 491 ? 8.445 -12.32 -31.203 1 98 491 GLU B CA 1
ATOM 8790 C C . GLU B 1 491 ? 8.352 -13.703 -30.562 1 98 491 GLU B C 1
ATOM 8792 O O . GLU B 1 491 ? 7.508 -14.516 -30.953 1 98 491 GLU B O 1
ATOM 8797 N N . ASN B 1 492 ? 9.211 -13.945 -29.656 1 98 492 ASN B N 1
ATOM 8798 C CA . ASN B 1 492 ? 9.219 -15.242 -28.969 1 98 492 ASN B CA 1
ATOM 8799 C C . ASN B 1 492 ? 7.922 -15.484 -28.219 1 98 492 ASN B C 1
ATOM 8801 O O . ASN B 1 492 ? 7.445 -16.625 -28.141 1 98 492 ASN B O 1
ATOM 8805 N N . MET B 1 493 ? 7.371 -14.453 -27.578 1 98 493 MET B N 1
ATOM 8806 C CA . MET B 1 493 ? 6.109 -14.586 -26.859 1 98 493 MET B CA 1
ATOM 8807 C C . MET B 1 493 ? 4.977 -14.961 -27.812 1 98 493 MET B C 1
ATOM 8809 O O . MET B 1 493 ? 4.16 -15.828 -27.5 1 98 493 MET B O 1
ATOM 8813 N N . THR B 1 494 ? 4.957 -14.281 -28.938 1 97.12 494 THR B N 1
ATOM 8814 C CA . THR B 1 494 ? 3.947 -14.586 -29.938 1 97.12 494 THR B CA 1
ATOM 8815 C C . THR B 1 494 ? 4.062 -16.031 -30.406 1 97.12 494 THR B C 1
ATOM 8817 O O . THR B 1 494 ? 3.055 -16.734 -30.5 1 97.12 494 THR B O 1
ATOM 8820 N N . GLU B 1 495 ? 5.234 -16.469 -30.609 1 97.44 495 GLU B N 1
ATOM 8821 C CA . GLU B 1 495 ? 5.461 -17.844 -31.047 1 97.44 495 GLU B CA 1
ATOM 8822 C C . GLU B 1 495 ? 5.066 -18.844 -29.969 1 97.44 495 GLU B C 1
ATOM 8824 O O . GLU B 1 495 ? 4.422 -19.844 -30.25 1 97.44 495 GLU B O 1
ATOM 8829 N N . ALA B 1 496 ? 5.457 -18.547 -28.812 1 97.94 496 ALA B N 1
ATOM 8830 C CA . ALA B 1 496 ? 5.125 -19.438 -27.688 1 97.94 496 ALA B CA 1
ATOM 8831 C C . ALA B 1 496 ? 3.615 -19.547 -27.516 1 97.94 496 ALA B C 1
ATOM 8833 O O . ALA B 1 496 ? 3.084 -20.641 -27.297 1 97.94 496 ALA B O 1
ATOM 8834 N N . ALA B 1 497 ? 2.928 -18.438 -27.594 1 96.44 497 ALA B N 1
ATOM 8835 C CA . ALA B 1 497 ? 1.474 -18.422 -27.453 1 96.44 497 ALA B CA 1
ATOM 8836 C C . ALA B 1 497 ? 0.806 -19.219 -28.578 1 96.44 497 ALA B C 1
ATOM 8838 O O . ALA B 1 497 ? -0.302 -19.734 -28.406 1 96.44 497 ALA B O 1
ATOM 8839 N N . ASN B 1 498 ? 1.54 -19.312 -29.688 1 96.81 498 ASN B N 1
ATOM 8840 C CA . ASN B 1 498 ? 1.059 -20.094 -30.812 1 96.81 498 ASN B CA 1
ATOM 8841 C C . ASN B 1 498 ? 1.578 -21.531 -30.766 1 96.81 498 ASN B C 1
ATOM 8843 O O . ASN B 1 498 ? 1.591 -22.219 -31.781 1 96.81 498 ASN B O 1
ATOM 8847 N N . ALA B 1 499 ? 2.047 -21.922 -29.625 1 96.81 499 ALA B N 1
ATOM 8848 C CA . ALA B 1 499 ? 2.506 -23.281 -29.344 1 96.81 499 ALA B CA 1
ATOM 8849 C C . ALA B 1 499 ? 3.754 -23.609 -30.156 1 96.81 499 ALA B C 1
ATOM 8851 O O . ALA B 1 499 ? 3.938 -24.75 -30.594 1 96.81 499 ALA B O 1
ATOM 8852 N N . GLU B 1 500 ? 4.516 -22.562 -30.422 1 96.94 500 GLU B N 1
ATOM 8853 C CA . GLU B 1 500 ? 5.734 -22.766 -31.203 1 96.94 500 GLU B CA 1
ATOM 8854 C C . GLU B 1 500 ? 6.977 -22.547 -30.328 1 96.94 500 GLU B C 1
ATOM 8856 O O . GLU B 1 500 ? 8.039 -22.188 -30.844 1 96.94 500 GLU B O 1
ATOM 8861 N N . GLY B 1 501 ? 6.812 -22.641 -29.094 1 96.56 501 GLY B N 1
ATOM 8862 C CA . GLY B 1 501 ? 7.98 -22.734 -28.234 1 96.56 501 GLY B CA 1
ATOM 8863 C C . GLY B 1 501 ? 8.68 -24.078 -28.344 1 96.56 501 GLY B C 1
ATOM 8864 O O . GLY B 1 501 ? 8.188 -25 -29 1 96.56 501 GLY B O 1
ATOM 8865 N N . CYS B 1 502 ? 9.797 -24.234 -27.688 1 97.75 502 CYS B N 1
ATOM 8866 C CA . CYS B 1 502 ? 10.523 -25.484 -27.844 1 97.75 502 CYS B CA 1
ATOM 8867 C C . CYS B 1 502 ? 10.273 -26.406 -26.656 1 97.75 502 CYS B C 1
ATOM 8869 O O . CYS B 1 502 ? 10.5 -27.625 -26.75 1 97.75 502 CYS B O 1
ATOM 8871 N N . ASP B 1 503 ? 9.766 -25.891 -25.562 1 97.81 503 ASP B N 1
ATOM 8872 C CA . ASP B 1 503 ? 9.789 -26.641 -24.312 1 97.81 503 ASP B CA 1
ATOM 8873 C C . ASP B 1 503 ? 8.703 -27.719 -24.312 1 97.81 503 ASP B C 1
ATOM 8875 O O . ASP B 1 503 ? 8.961 -28.875 -23.969 1 97.81 503 ASP B O 1
ATOM 8879 N N . ARG B 1 504 ? 7.469 -27.406 -24.656 1 97.94 504 ARG B N 1
ATOM 8880 C CA . ARG B 1 504 ? 6.402 -28.406 -24.609 1 97.94 504 ARG B CA 1
ATOM 8881 C C . ARG B 1 504 ? 6.641 -29.516 -25.641 1 97.94 504 ARG B C 1
ATOM 8883 O O . ARG B 1 504 ? 6.27 -30.656 -25.422 1 97.94 504 ARG B O 1
ATOM 8890 N N . HIS B 1 505 ? 7.129 -29.078 -26.828 1 98.25 505 HIS B N 1
ATOM 8891 C CA . HIS B 1 505 ? 7.461 -30.094 -27.828 1 98.25 505 HIS B CA 1
ATOM 8892 C C . HIS B 1 505 ? 8.531 -31.047 -27.328 1 98.25 505 HIS B C 1
ATOM 8894 O O . HIS B 1 505 ? 8.367 -32.25 -27.391 1 98.25 505 HIS B O 1
ATOM 8900 N N . LEU B 1 506 ? 9.609 -30.484 -26.797 1 98.44 506 LEU B N 1
ATOM 8901 C CA . LEU B 1 506 ? 10.688 -31.312 -26.266 1 98.44 506 LEU B CA 1
ATOM 8902 C C . LEU B 1 506 ? 10.188 -32.188 -25.109 1 98.44 506 LEU B C 1
ATOM 8904 O O . LEU B 1 506 ? 10.602 -33.312 -24.969 1 98.44 506 LEU B O 1
ATOM 8908 N N . PHE B 1 507 ? 9.344 -31.688 -24.344 1 97.88 507 PHE B N 1
ATOM 8909 C CA . PHE B 1 507 ? 8.734 -32.406 -23.25 1 97.88 507 PHE B CA 1
ATOM 8910 C C . PHE B 1 507 ? 7.941 -33.625 -23.766 1 97.88 507 PHE B C 1
ATOM 8912 O O . PHE B 1 507 ? 8.062 -34.719 -23.25 1 97.88 507 PHE B O 1
ATOM 8919 N N . GLY B 1 508 ? 7.102 -33.375 -24.781 1 97.88 508 GLY B N 1
ATOM 8920 C CA . GLY B 1 508 ? 6.336 -34.438 -25.375 1 97.88 508 GLY B CA 1
ATOM 8921 C C . GLY B 1 508 ? 7.207 -35.562 -25.922 1 97.88 508 GLY B C 1
ATOM 8922 O O . GLY B 1 508 ? 6.891 -36.75 -25.75 1 97.88 508 GLY B O 1
ATOM 8923 N N . LEU B 1 509 ? 8.281 -35.156 -26.547 1 98.44 509 LEU B N 1
ATOM 8924 C CA . LEU B 1 509 ? 9.195 -36.156 -27.094 1 98.44 509 LEU B CA 1
ATOM 8925 C C . LEU B 1 509 ? 9.836 -36.969 -25.984 1 98.44 509 LEU B C 1
ATOM 8927 O O . LEU B 1 509 ? 9.992 -38.188 -26.109 1 98.44 509 LEU B O 1
ATOM 8931 N N . GLN B 1 510 ? 10.211 -36.312 -24.953 1 97.81 510 GLN B N 1
ATOM 8932 C CA . GLN B 1 510 ? 10.789 -37 -23.797 1 97.81 510 GLN B CA 1
ATOM 8933 C C . GLN B 1 510 ? 9.773 -37.938 -23.172 1 97.81 510 GLN B C 1
ATOM 8935 O O . GLN B 1 510 ? 10.117 -39.062 -22.812 1 97.81 510 GLN B O 1
ATOM 8940 N N . ALA B 1 511 ? 8.57 -37.5 -22.969 1 97.62 511 ALA B N 1
ATOM 8941 C CA . ALA B 1 511 ? 7.5 -38.281 -22.391 1 97.62 511 ALA B CA 1
ATOM 8942 C C . ALA B 1 511 ? 7.242 -39.531 -23.219 1 97.62 511 ALA B C 1
ATOM 8944 O O . ALA B 1 511 ? 7.035 -40.625 -22.688 1 97.62 511 ALA B O 1
ATOM 8945 N N . LEU B 1 512 ? 7.238 -39.375 -24.516 1 97.19 512 LEU B N 1
ATOM 8946 C CA . LEU B 1 512 ? 7.012 -40.5 -25.422 1 97.19 512 LEU B CA 1
ATOM 8947 C C . LEU B 1 512 ? 8.141 -41.5 -25.328 1 97.19 512 LEU B C 1
ATOM 8949 O O . LEU B 1 512 ? 7.887 -42.719 -25.344 1 97.19 512 LEU B O 1
ATOM 8953 N N . ALA B 1 513 ? 9.375 -41 -25.297 1 97.56 513 ALA B N 1
ATOM 8954 C CA . ALA B 1 513 ? 10.508 -41.906 -25.125 1 97.56 513 ALA B CA 1
ATOM 8955 C C . ALA B 1 513 ? 10.375 -42.719 -23.844 1 97.56 513 ALA B C 1
ATOM 8957 O O . ALA B 1 513 ? 10.633 -43.906 -23.828 1 97.56 513 ALA B O 1
ATOM 8958 N N . MET B 1 514 ? 10.016 -42.094 -22.797 1 96.31 514 MET B N 1
ATOM 8959 C CA . MET B 1 514 ? 9.828 -42.75 -21.5 1 96.31 514 MET B CA 1
ATOM 8960 C C . MET B 1 514 ? 8.727 -43.781 -21.578 1 96.31 514 MET B C 1
ATOM 8962 O O . MET B 1 514 ? 8.891 -44.906 -21.094 1 96.31 514 MET B O 1
ATOM 8966 N N . GLU B 1 515 ? 7.637 -43.406 -22.188 1 94.94 515 GLU B N 1
ATOM 8967 C CA . GLU B 1 515 ? 6.496 -44.312 -22.312 1 94.94 515 GLU B CA 1
ATOM 8968 C C . GLU B 1 515 ? 6.863 -45.562 -23.109 1 94.94 515 GLU B C 1
ATOM 8970 O O . GLU B 1 515 ? 6.309 -46.625 -22.891 1 94.94 515 GLU B O 1
ATOM 8975 N N . GLN B 1 516 ? 7.762 -45.406 -24.016 1 95.19 516 GLN B N 1
ATOM 8976 C CA . GLN B 1 516 ? 8.141 -46.5 -24.891 1 95.19 516 GLN B CA 1
ATOM 8977 C C . GLN B 1 516 ? 9.305 -47.281 -24.297 1 95.19 516 GLN B C 1
ATOM 8979 O O . GLN B 1 516 ? 9.781 -48.25 -24.906 1 95.19 516 GLN B O 1
ATOM 8984 N N . GLY B 1 517 ? 9.82 -46.875 -23.234 1 95 517 GLY B N 1
ATOM 8985 C CA . GLY B 1 517 ? 10.914 -47.594 -22.578 1 95 517 GLY B CA 1
ATOM 8986 C C . GLY B 1 517 ? 12.25 -47.406 -23.281 1 95 517 GLY B C 1
ATOM 8987 O O . GLY B 1 517 ? 13.141 -48.25 -23.156 1 95 517 GLY B O 1
ATOM 8988 N N . LEU B 1 518 ? 12.367 -46.344 -24 1 96.38 518 LEU B N 1
ATOM 8989 C CA . LEU B 1 518 ? 13.625 -46.062 -24.688 1 96.38 518 LEU B CA 1
ATOM 8990 C C . LEU B 1 518 ? 14.625 -45.438 -23.719 1 96.38 518 LEU B C 1
ATOM 8992 O O . LEU B 1 518 ? 14.242 -44.812 -22.719 1 96.38 518 LEU B O 1
ATOM 8996 N N . PRO B 1 519 ? 15.906 -45.656 -24.062 1 96.19 519 PRO B N 1
ATOM 8997 C CA . PRO B 1 519 ? 16.891 -44.875 -23.297 1 96.19 519 PRO B CA 1
ATOM 8998 C C . PRO B 1 519 ? 16.688 -43.375 -23.453 1 96.19 519 PRO B C 1
ATOM 9000 O O . PRO B 1 519 ? 16.25 -42.906 -24.516 1 96.19 519 PRO B O 1
ATOM 9003 N N . VAL B 1 520 ? 17.031 -42.688 -22.438 1 96.56 520 VAL B N 1
ATOM 9004 C CA . VAL B 1 520 ? 16.922 -41.219 -22.5 1 96.56 520 VAL B CA 1
ATOM 9005 C C . VAL B 1 520 ? 17.812 -40.688 -23.609 1 96.56 520 VAL B C 1
ATOM 9007 O O . VAL B 1 520 ? 19.031 -40.906 -23.609 1 96.56 520 VAL B O 1
ATOM 9010 N N . PRO B 1 521 ? 17.219 -40 -24.562 1 97.31 521 PRO B N 1
ATOM 9011 C CA . PRO B 1 521 ? 18.047 -39.438 -25.641 1 97.31 521 PRO B CA 1
ATOM 9012 C C . PRO B 1 521 ? 19.125 -38.5 -25.109 1 97.31 521 PRO B C 1
ATOM 9014 O O . PRO B 1 521 ? 18.891 -37.781 -24.141 1 97.31 521 PRO B O 1
ATOM 9017 N N . GLU B 1 522 ? 20.25 -38.438 -25.766 1 97.56 522 GLU B N 1
ATOM 9018 C CA . GLU B 1 522 ? 21.438 -37.688 -25.344 1 97.56 522 GLU B CA 1
ATOM 9019 C C . GLU B 1 522 ? 21.141 -36.219 -25.203 1 97.56 522 GLU B C 1
ATOM 9021 O O . GLU B 1 522 ? 21.719 -35.531 -24.359 1 97.56 522 GLU B O 1
ATOM 9026 N N . LEU B 1 523 ? 20.188 -35.719 -25.953 1 98.19 523 LEU B N 1
ATOM 9027 C CA . LEU B 1 523 ? 19.797 -34.312 -25.891 1 98.19 523 LEU B CA 1
ATOM 9028 C C . LEU B 1 523 ? 19.422 -33.906 -24.469 1 98.19 523 LEU B C 1
ATOM 9030 O O . LEU B 1 523 ? 19.828 -32.844 -23.984 1 98.19 523 LEU B O 1
ATOM 9034 N N . TYR B 1 524 ? 18.75 -34.75 -23.766 1 98.12 524 TYR B N 1
ATOM 9035 C CA . TYR B 1 524 ? 18.188 -34.438 -22.453 1 98.12 524 TYR B CA 1
ATOM 9036 C C . TYR B 1 524 ? 19.219 -34.594 -21.359 1 98.12 524 TYR B C 1
ATOM 9038 O O . TYR B 1 524 ? 19.016 -34.156 -20.234 1 98.12 524 TYR B O 1
ATOM 9046 N N . THR B 1 525 ? 20.344 -35.219 -21.625 1 97.38 525 THR B N 1
ATOM 9047 C CA . THR B 1 525 ? 21.391 -35.406 -20.625 1 97.38 525 THR B CA 1
ATOM 9048 C C . THR B 1 525 ? 22.578 -34.469 -20.891 1 97.38 525 THR B C 1
ATOM 9050 O O . THR B 1 525 ? 23.484 -34.375 -20.062 1 97.38 525 THR B O 1
ATOM 9053 N N . ASP B 1 526 ? 22.469 -33.812 -22.094 1 97.69 526 ASP B N 1
ATOM 9054 C CA . ASP B 1 526 ? 23.438 -32.75 -22.359 1 97.69 526 ASP B CA 1
ATOM 9055 C C . ASP B 1 526 ? 23.391 -31.672 -21.297 1 97.69 526 ASP B C 1
ATOM 9057 O O . ASP B 1 526 ? 22.297 -31.188 -20.969 1 97.69 526 ASP B O 1
ATOM 9061 N N . PRO B 1 527 ? 24.562 -31.312 -20.734 1 97.5 527 PRO B N 1
ATOM 9062 C CA . PRO B 1 527 ? 24.562 -30.25 -19.719 1 97.5 527 PRO B CA 1
ATOM 9063 C C . PRO B 1 527 ? 23.875 -28.984 -20.188 1 97.5 527 PRO B C 1
ATOM 9065 O O . PRO B 1 527 ? 23.297 -28.25 -19.375 1 97.5 527 PRO B O 1
ATOM 9068 N N . ALA B 1 528 ? 23.875 -28.719 -21.469 1 98.25 528 ALA B N 1
ATOM 9069 C CA . ALA B 1 528 ? 23.234 -27.531 -22.031 1 98.25 528 ALA B CA 1
ATOM 9070 C C . ALA B 1 528 ? 21.734 -27.516 -21.75 1 98.25 528 ALA B C 1
ATOM 9072 O O . ALA B 1 528 ? 21.141 -26.469 -21.562 1 98.25 528 ALA B O 1
ATOM 9073 N N . TYR B 1 529 ? 21.188 -28.734 -21.719 1 98.25 529 TYR B N 1
ATOM 9074 C CA . TYR B 1 529 ? 19.75 -28.828 -21.5 1 98.25 529 TYR B CA 1
ATOM 9075 C C . TYR B 1 529 ? 19.359 -28.312 -20.125 1 98.25 529 TYR B C 1
ATOM 9077 O O . TYR B 1 529 ? 18.469 -27.469 -20 1 98.25 529 TYR B O 1
ATOM 9085 N N . THR B 1 530 ? 20.094 -28.656 -19.109 1 97.25 530 THR B N 1
ATOM 9086 C CA . THR B 1 530 ? 19.844 -28.219 -17.75 1 97.25 530 THR B CA 1
ATOM 9087 C C . THR B 1 530 ? 20.25 -26.766 -17.547 1 97.25 530 THR B C 1
ATOM 9089 O O . THR B 1 530 ? 19.531 -25.984 -16.938 1 97.25 530 THR B O 1
ATOM 9092 N N . LYS B 1 531 ? 21.391 -26.375 -18.125 1 97.5 531 LYS B N 1
ATOM 9093 C CA . LYS B 1 531 ? 21.922 -25.031 -17.969 1 97.5 531 LYS B CA 1
ATOM 9094 C C . LYS B 1 531 ? 20.984 -23.984 -18.562 1 97.5 531 LYS B C 1
ATOM 9096 O O . LYS B 1 531 ? 20.953 -22.844 -18.109 1 97.5 531 LYS B O 1
ATOM 9101 N N . SER B 1 532 ? 20.25 -24.438 -19.531 1 97.88 532 SER B N 1
ATOM 9102 C CA . SER B 1 532 ? 19.406 -23.484 -20.234 1 97.88 532 SER B CA 1
ATOM 9103 C C . SER B 1 532 ? 17.969 -23.547 -19.734 1 97.88 532 SER B C 1
ATOM 9105 O O . SER B 1 532 ? 17.078 -22.922 -20.297 1 97.88 532 SER B O 1
ATOM 9107 N N . GLY B 1 533 ? 17.719 -24.359 -18.688 1 97.12 533 GLY B N 1
ATOM 9108 C CA . GLY B 1 533 ? 16.406 -24.359 -18.062 1 97.12 533 GLY B CA 1
ATOM 9109 C C . GLY B 1 533 ? 15.656 -25.656 -18.266 1 97.12 533 GLY B C 1
ATOM 9110 O O . GLY B 1 533 ? 14.602 -25.875 -17.656 1 97.12 533 GLY B O 1
ATOM 9111 N N . GLY B 1 534 ? 16.203 -26.531 -19.125 1 95.25 534 GLY B N 1
ATOM 9112 C CA . GLY B 1 534 ? 15.539 -27.797 -19.422 1 95.25 534 GLY B CA 1
ATOM 9113 C C . GLY B 1 534 ? 15.297 -28.641 -18.188 1 95.25 534 GLY B C 1
ATOM 9114 O O . GLY B 1 534 ? 16.109 -28.641 -17.25 1 95.25 534 GLY B O 1
ATOM 9115 N N . GLY B 1 535 ? 14.18 -29.344 -18.188 1 91.12 535 GLY B N 1
ATOM 9116 C CA . GLY B 1 535 ? 13.836 -30.188 -17.062 1 91.12 535 GLY B CA 1
ATOM 9117 C C . GLY B 1 535 ? 13.328 -29.422 -15.859 1 91.12 535 GLY B C 1
ATOM 9118 O O . GLY B 1 535 ? 13.32 -29.938 -14.742 1 91.12 535 GLY B O 1
ATOM 9119 N N . GLY B 1 536 ? 13.023 -28.156 -16.078 1 92.44 536 GLY B N 1
ATOM 9120 C CA . GLY B 1 536 ? 12.516 -27.344 -14.984 1 92.44 536 GLY B CA 1
ATOM 9121 C C . GLY B 1 536 ? 13.617 -26.641 -14.203 1 92.44 536 GLY B C 1
ATOM 9122 O O . GLY B 1 536 ? 13.398 -26.219 -13.062 1 92.44 536 GLY B O 1
ATOM 9123 N N . ASN B 1 537 ? 14.766 -26.469 -14.781 1 97.06 537 ASN B N 1
ATOM 9124 C CA . ASN B 1 537 ? 15.906 -25.875 -14.094 1 97.06 537 ASN B CA 1
ATOM 9125 C C . ASN B 1 537 ? 16.047 -24.391 -14.438 1 97.06 537 ASN B C 1
ATOM 9127 O O . ASN B 1 537 ? 17.141 -23.938 -14.781 1 97.06 537 ASN B O 1
ATOM 9131 N N . PHE B 1 538 ? 14.977 -23.703 -14.438 1 98.25 538 PHE B N 1
ATOM 9132 C CA . PHE B 1 538 ? 15.008 -22.25 -14.625 1 98.25 538 PHE B CA 1
ATOM 9133 C C . PHE B 1 538 ? 15.375 -21.547 -13.328 1 98.25 538 PHE B C 1
ATOM 9135 O O . PHE B 1 538 ? 14.602 -21.562 -12.367 1 98.25 538 PHE B O 1
ATOM 9142 N N . LYS B 1 539 ? 16.5 -20.891 -13.328 1 98.25 539 LYS B N 1
ATOM 9143 C CA . LYS B 1 539 ? 17 -20.203 -12.141 1 98.25 539 LYS B CA 1
ATOM 9144 C C . LYS B 1 539 ? 16.156 -18.953 -11.852 1 98.25 539 LYS B C 1
ATOM 9146 O O . LYS B 1 539 ? 16.125 -18.484 -10.711 1 98.25 539 LYS B O 1
ATOM 9151 N N . LEU B 1 540 ? 15.539 -18.469 -12.836 1 98.62 540 LEU B N 1
ATOM 9152 C CA . LEU B 1 540 ? 14.555 -17.406 -12.695 1 98.62 540 LEU B CA 1
ATOM 9153 C C . LEU B 1 540 ? 13.211 -17.828 -13.273 1 98.62 540 LEU B C 1
ATOM 9155 O O . LEU B 1 540 ? 13.062 -17.938 -14.5 1 98.62 540 LEU B O 1
ATOM 9159 N N . SER B 1 541 ? 12.297 -18.156 -12.414 1 98 541 SER B N 1
ATOM 9160 C CA . SER B 1 541 ? 10.938 -18.5 -12.828 1 98 541 SER B CA 1
ATOM 9161 C C . SER B 1 541 ? 10 -17.312 -12.641 1 98 541 SER B C 1
ATOM 9163 O O . SER B 1 541 ? 9.859 -16.781 -11.531 1 98 541 SER B O 1
ATOM 9165 N N . THR B 1 542 ? 9.367 -16.875 -13.695 1 98.25 542 THR B N 1
ATOM 9166 C CA . THR B 1 542 ? 8.578 -15.648 -13.633 1 98.25 542 THR B CA 1
ATOM 9167 C C . THR B 1 542 ? 7.156 -15.891 -14.141 1 98.25 542 THR B C 1
ATOM 9169 O O . THR B 1 542 ? 6.926 -16.812 -14.93 1 98.25 542 THR B O 1
ATOM 9172 N N . SER B 1 543 ? 6.227 -15.117 -13.586 1 96.69 543 SER B N 1
ATOM 9173 C CA . SER B 1 543 ? 4.852 -15.141 -14.078 1 96.69 543 SER B CA 1
ATOM 9174 C C . SER B 1 543 ? 4.133 -13.828 -13.773 1 96.69 543 SER B C 1
ATOM 9176 O O . SER B 1 543 ? 4.215 -13.312 -12.656 1 96.69 543 SER B O 1
ATOM 9178 N N . CYS B 1 544 ? 3.51 -13.258 -14.797 1 96.62 544 CYS B N 1
ATOM 9179 C CA . CYS B 1 544 ? 2.689 -12.062 -14.633 1 96.62 544 CYS B CA 1
ATOM 9180 C C . CYS B 1 544 ? 1.314 -12.422 -14.078 1 96.62 544 CYS B C 1
ATOM 9182 O O . CYS B 1 544 ? 0.618 -13.273 -14.633 1 96.62 544 CYS B O 1
ATOM 9184 N N . VAL B 1 545 ? 0.93 -11.805 -13 1 95.62 545 VAL B N 1
ATOM 9185 C CA . VAL B 1 545 ? -0.358 -12.109 -12.383 1 95.62 545 VAL B CA 1
ATOM 9186 C C . VAL B 1 545 ? -1.418 -11.133 -12.898 1 95.62 545 VAL B C 1
ATOM 9188 O O . VAL B 1 545 ? -2.467 -10.961 -12.273 1 95.62 545 VAL B O 1
ATOM 9191 N N . GLY B 1 546 ? -1.101 -10.438 -13.977 1 93.31 546 GLY B N 1
ATOM 9192 C CA . GLY B 1 546 ? -2.109 -9.68 -14.703 1 93.31 546 GLY B CA 1
ATOM 9193 C C . GLY B 1 546 ? -2.096 -8.203 -14.375 1 93.31 546 GLY B C 1
ATOM 9194 O O . GLY B 1 546 ? -1.1 -7.68 -13.875 1 93.31 546 GLY B O 1
ATOM 9195 N N . TYR B 1 547 ? -3.195 -7.547 -14.711 1 92 547 TYR B N 1
ATOM 9196 C CA . TYR B 1 547 ? -3.293 -6.09 -14.688 1 92 547 TYR B CA 1
ATOM 9197 C C . TYR B 1 547 ? -4.379 -5.633 -13.719 1 92 547 TYR B C 1
ATOM 9199 O O . TYR B 1 547 ? -4.691 -4.441 -13.648 1 92 547 TYR B O 1
ATOM 9207 N N . VAL B 1 548 ? -4.957 -6.691 -13.031 1 87.56 548 VAL B N 1
ATOM 9208 C CA . VAL B 1 548 ? -5.926 -6.34 -12 1 87.56 548 VAL B CA 1
ATOM 9209 C C . VAL B 1 548 ? -5.223 -5.602 -10.859 1 87.56 548 VAL B C 1
ATOM 9211 O O . VAL B 1 548 ? -4.27 -6.121 -10.273 1 87.56 548 VAL B O 1
ATOM 9214 N N . ARG B 1 549 ? -5.695 -4.527 -10.586 1 83.31 549 ARG B N 1
ATOM 9215 C CA . ARG B 1 549 ? -5 -3.615 -9.688 1 83.31 549 ARG B CA 1
ATOM 9216 C C . ARG B 1 549 ? -4.684 -4.297 -8.359 1 83.31 549 ARG B C 1
ATOM 9218 O O . ARG B 1 549 ? -5.59 -4.715 -7.637 1 83.31 549 ARG B O 1
ATOM 9225 N N . CYS B 1 550 ? -3.449 -4.387 -8.047 1 84.5 550 CYS B N 1
ATOM 9226 C CA . CYS B 1 550 ? -2.846 -4.762 -6.773 1 84.5 550 CYS B CA 1
ATOM 9227 C C . CYS B 1 550 ? -3.201 -6.195 -6.402 1 84.5 550 CYS B C 1
ATOM 9229 O O . CYS B 1 550 ? -3.289 -6.531 -5.219 1 84.5 550 CYS B O 1
ATOM 9231 N N . CYS B 1 551 ? -3.551 -6.984 -7.359 1 93.56 551 CYS B N 1
ATOM 9232 C CA . CYS B 1 551 ? -3.68 -8.422 -7.148 1 93.56 551 CYS B CA 1
ATOM 9233 C C . CYS B 1 551 ? -2.314 -9.102 -7.172 1 93.56 551 CYS B C 1
ATOM 9235 O O . CYS B 1 551 ? -1.519 -8.875 -8.086 1 93.56 551 CYS B O 1
ATOM 9237 N N . LEU B 1 552 ? -2.051 -9.906 -6.148 1 96.31 552 LEU B N 1
ATOM 9238 C CA . LEU B 1 552 ? -0.743 -10.547 -6.039 1 96.31 552 LEU B CA 1
ATOM 9239 C C . LEU B 1 552 ? -0.875 -12.062 -6.047 1 96.31 552 LEU B C 1
ATOM 9241 O O . LEU B 1 552 ? -1.956 -12.594 -5.789 1 96.31 552 LEU B O 1
ATOM 9245 N N . GLY B 1 553 ? 0.143 -12.789 -6.398 1 96.94 553 GLY B N 1
ATOM 9246 C CA . GLY B 1 553 ? 0.225 -14.234 -6.406 1 96.94 553 GLY B CA 1
ATOM 9247 C C . GLY B 1 553 ? 1.646 -14.75 -6.543 1 96.94 553 GLY B C 1
ATOM 9248 O O . GLY B 1 553 ? 2.479 -14.133 -7.203 1 96.94 553 GLY B O 1
ATOM 9249 N N . ALA B 1 554 ? 1.863 -15.836 -5.859 1 97.25 554 ALA B N 1
ATOM 9250 C CA . ALA B 1 554 ? 3.225 -16.359 -5.91 1 97.25 554 ALA B CA 1
ATOM 9251 C C . ALA B 1 554 ? 3.262 -17.828 -5.5 1 97.25 554 ALA B C 1
ATOM 9253 O O . ALA B 1 554 ? 2.314 -18.328 -4.891 1 97.25 554 ALA B O 1
ATOM 9254 N N . CYS B 1 555 ? 4.281 -18.484 -5.832 1 96.62 555 CYS B N 1
ATOM 9255 C CA . CYS B 1 555 ? 4.695 -19.797 -5.355 1 96.62 555 CYS B CA 1
ATOM 9256 C C . CYS B 1 555 ? 6.207 -19.875 -5.199 1 96.62 555 CYS B C 1
ATOM 9258 O O . CYS B 1 555 ? 6.914 -18.906 -5.473 1 96.62 555 CYS B O 1
ATOM 9260 N N . ALA B 1 556 ? 6.73 -20.922 -4.727 1 97.31 556 ALA B N 1
ATOM 9261 C CA . ALA B 1 556 ? 8.156 -21.078 -4.457 1 97.31 556 ALA B CA 1
ATOM 9262 C C . ALA B 1 556 ? 8.961 -21.125 -5.754 1 97.31 556 ALA B C 1
ATOM 9264 O O . ALA B 1 556 ? 8.422 -21.422 -6.816 1 97.31 556 ALA B O 1
ATOM 9265 N N . PRO B 1 557 ? 10.289 -20.812 -5.684 1 97.62 557 PRO B N 1
ATOM 9266 C CA . PRO B 1 557 ? 11.156 -20.906 -6.859 1 97.62 557 PRO B CA 1
ATOM 9267 C C . PRO B 1 557 ? 11.312 -22.344 -7.363 1 97.62 557 PRO B C 1
ATOM 9269 O O . PRO B 1 557 ? 11.148 -23.297 -6.59 1 97.62 557 PRO B O 1
ATOM 9272 N N . MET B 1 558 ? 11.672 -22.453 -8.617 1 96.31 558 MET B N 1
ATOM 9273 C CA . MET B 1 558 ? 11.867 -23.766 -9.219 1 96.31 558 MET B CA 1
ATOM 9274 C C . MET B 1 558 ? 13.172 -24.406 -8.734 1 96.31 558 MET B C 1
ATOM 9276 O O . MET B 1 558 ? 13.258 -25.625 -8.609 1 96.31 558 MET B O 1
ATOM 9280 N N . CYS B 1 559 ? 14.148 -23.516 -8.531 1 97.12 559 CYS B N 1
ATOM 9281 C CA . CYS B 1 559 ? 15.477 -24 -8.188 1 97.12 559 CYS B CA 1
ATOM 9282 C C . CYS B 1 559 ? 15.922 -23.484 -6.828 1 97.12 559 CYS B C 1
ATOM 9284 O O . CYS B 1 559 ? 15.633 -22.344 -6.473 1 97.12 559 CYS B O 1
ATOM 9286 N N . THR B 1 560 ? 16.719 -24.297 -6.105 1 95.75 560 THR B N 1
ATOM 9287 C CA . THR B 1 560 ? 17.203 -23.906 -4.785 1 95.75 560 THR B CA 1
ATOM 9288 C C . THR B 1 560 ? 18.094 -22.688 -4.875 1 95.75 560 THR B C 1
ATOM 9290 O O . THR B 1 560 ? 18.141 -21.859 -3.955 1 95.75 560 THR B O 1
ATOM 9293 N N . ASP B 1 561 ? 18.828 -22.562 -5.965 1 97.19 561 ASP B N 1
ATOM 9294 C CA . ASP B 1 561 ? 19.734 -21.438 -6.133 1 97.19 561 ASP B CA 1
ATOM 9295 C C . ASP B 1 561 ? 19.156 -20.422 -7.117 1 97.19 561 ASP B C 1
ATOM 9297 O O . ASP B 1 561 ? 19.906 -19.828 -7.898 1 97.19 561 ASP B O 1
ATOM 9301 N N . GLY B 1 562 ? 17.875 -20.312 -7.148 1 97.88 562 GLY B N 1
ATOM 9302 C CA . GLY B 1 562 ? 17.219 -19.406 -8.07 1 97.88 562 GLY B CA 1
ATOM 9303 C C . GLY B 1 562 ? 16.234 -18.469 -7.391 1 97.88 562 GLY B C 1
ATOM 9304 O O . GLY B 1 562 ? 16.219 -18.359 -6.164 1 97.88 562 GLY B O 1
ATOM 9305 N N . TYR B 1 563 ? 15.531 -17.703 -8.219 1 98.56 563 TYR B N 1
ATOM 9306 C CA . TYR B 1 563 ? 14.508 -16.75 -7.789 1 98.56 563 TYR B CA 1
ATOM 9307 C C . TYR B 1 563 ? 13.156 -17.078 -8.422 1 98.56 563 TYR B C 1
ATOM 9309 O O . TYR B 1 563 ? 13.094 -17.5 -9.578 1 98.56 563 TYR B O 1
ATOM 9317 N N . GLY B 1 564 ? 12.109 -17.016 -7.621 1 98.44 564 GLY B N 1
ATOM 9318 C CA . GLY B 1 564 ? 10.781 -16.766 -8.164 1 98.44 564 GLY B CA 1
ATOM 9319 C C . GLY B 1 564 ? 10.438 -15.297 -8.266 1 98.44 564 GLY B C 1
ATOM 9320 O O . GLY B 1 564 ? 10.68 -14.539 -7.324 1 98.44 564 GLY B O 1
ATOM 9321 N N . ALA B 1 565 ? 10 -14.852 -9.406 1 98.5 565 ALA B N 1
ATOM 9322 C CA . ALA B 1 565 ? 9.602 -13.453 -9.594 1 98.5 565 ALA B CA 1
ATOM 9323 C C . ALA B 1 565 ? 8.211 -13.359 -10.211 1 98.5 565 ALA B C 1
ATOM 9325 O O . ALA B 1 565 ? 8.062 -13.43 -11.43 1 98.5 565 ALA B O 1
ATOM 9326 N N . PHE B 1 566 ? 7.254 -13.125 -9.43 1 98.12 566 PHE B N 1
ATOM 9327 C CA . PHE B 1 566 ? 5.887 -12.867 -9.867 1 98.12 566 PHE B CA 1
ATOM 9328 C C . PHE B 1 566 ? 5.574 -11.375 -9.797 1 98.12 566 PHE B C 1
ATOM 9330 O O . PHE B 1 566 ? 6.273 -10.617 -9.117 1 98.12 566 PHE B O 1
ATOM 9337 N N . TYR B 1 567 ? 4.641 -10.914 -10.617 1 97.44 567 TYR B N 1
ATOM 9338 C CA . TYR B 1 567 ? 4.453 -9.469 -10.594 1 97.44 567 TYR B CA 1
ATOM 9339 C C . TYR B 1 567 ? 3.098 -9.086 -11.18 1 97.44 567 TYR B C 1
ATOM 9341 O O . TYR B 1 567 ? 2.562 -9.797 -12.031 1 97.44 567 TYR B O 1
ATOM 9349 N N . ASN B 1 568 ? 2.553 -8.117 -10.664 1 97.12 568 ASN B N 1
ATOM 9350 C CA . ASN B 1 568 ? 1.406 -7.391 -11.195 1 97.12 568 ASN B CA 1
ATOM 9351 C C . ASN B 1 568 ? 1.834 -6.082 -11.859 1 97.12 568 ASN B C 1
ATOM 9353 O O . ASN B 1 568 ? 2.881 -5.523 -11.523 1 97.12 568 ASN B O 1
ATOM 9357 N N . ILE B 1 569 ? 1.15 -5.684 -12.867 1 96.69 569 ILE B N 1
ATOM 9358 C CA . ILE B 1 569 ? 1.453 -4.434 -13.547 1 96.69 569 ILE B CA 1
ATOM 9359 C C . ILE B 1 569 ? 0.253 -3.492 -13.461 1 96.69 569 ILE B C 1
ATOM 9361 O O . ILE B 1 569 ? -0.805 -3.77 -14.031 1 96.69 569 ILE B O 1
ATOM 9365 N N . THR B 1 570 ? 0.384 -2.447 -12.766 1 91.81 570 THR B N 1
ATOM 9366 C CA . THR B 1 570 ? -0.67 -1.445 -12.648 1 91.81 570 THR B CA 1
ATOM 9367 C C . THR B 1 570 ? -0.409 -0.273 -13.586 1 91.81 570 THR B C 1
ATOM 9369 O O . THR B 1 570 ? 0.542 -0.3 -14.375 1 91.81 570 THR B O 1
ATOM 9372 N N . ASP B 1 571 ? -1.233 0.711 -13.562 1 89.44 571 ASP B N 1
ATOM 9373 C CA . ASP B 1 571 ? -1.114 1.855 -14.461 1 89.44 571 ASP B CA 1
ATOM 9374 C C . ASP B 1 571 ? 0.165 2.641 -14.18 1 89.44 571 ASP B C 1
ATOM 9376 O O . ASP B 1 571 ? 0.796 3.158 -15.102 1 89.44 571 ASP B O 1
ATOM 9380 N N . ASP B 1 572 ? 0.645 2.6 -12.852 1 88.44 572 ASP B N 1
ATOM 9381 C CA . ASP B 1 572 ? 1.668 3.582 -12.508 1 88.44 572 ASP B CA 1
ATOM 9382 C C . ASP B 1 572 ? 2.857 2.92 -11.82 1 88.44 572 ASP B C 1
ATOM 9384 O O . ASP B 1 572 ? 3.834 3.588 -11.477 1 88.44 572 ASP B O 1
ATOM 9388 N N . HIS B 1 573 ? 2.793 1.626 -11.688 1 90.75 573 HIS B N 1
ATOM 9389 C CA . HIS B 1 573 ? 3.92 0.928 -11.078 1 90.75 573 HIS B CA 1
ATOM 9390 C C . HIS B 1 573 ? 3.928 -0.547 -11.461 1 90.75 573 HIS B C 1
ATOM 9392 O O . HIS B 1 573 ? 2.932 -1.065 -11.977 1 90.75 573 HIS B O 1
ATOM 9398 N N . PHE B 1 574 ? 5.031 -1.173 -11.242 1 95.62 574 PHE B N 1
ATOM 9399 C CA . PHE B 1 574 ? 5.141 -2.627 -11.195 1 95.62 574 PHE B CA 1
ATOM 9400 C C . PHE B 1 574 ? 5.078 -3.127 -9.758 1 95.62 574 PHE B C 1
ATOM 9402 O O . PHE B 1 574 ? 5.477 -2.418 -8.836 1 95.62 574 PHE B O 1
ATOM 9409 N N . PHE B 1 575 ? 4.5 -4.23 -9.562 1 95.75 575 PHE B N 1
ATOM 9410 C CA . PHE B 1 575 ? 4.344 -4.797 -8.227 1 95.75 575 PHE B CA 1
ATOM 9411 C C . PHE B 1 575 ? 4.922 -6.207 -8.164 1 95.75 575 PHE B C 1
ATOM 9413 O O . PHE B 1 575 ? 4.176 -7.191 -8.195 1 95.75 575 PHE B O 1
ATOM 9420 N N . PRO B 1 576 ? 6.238 -6.367 -7.984 1 97.19 57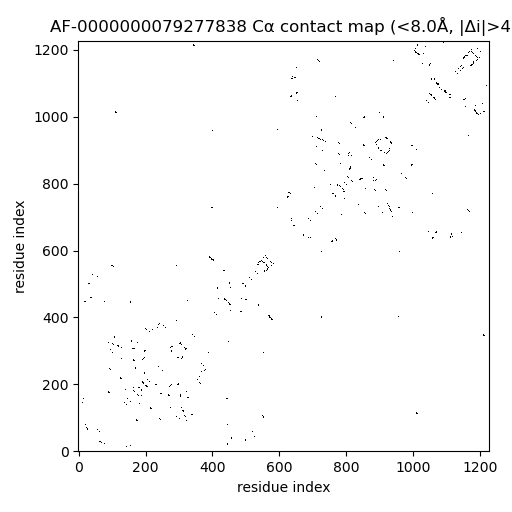6 PRO B N 1
ATOM 9421 C CA . PRO B 1 576 ? 6.895 -7.676 -7.961 1 97.19 576 PRO B CA 1
ATOM 9422 C C . PRO B 1 576 ? 6.711 -8.406 -6.629 1 97.19 576 PRO B C 1
ATOM 9424 O O . PRO B 1 576 ? 6.578 -7.766 -5.586 1 97.19 576 PRO B O 1
ATOM 9427 N N . ILE B 1 577 ? 6.688 -9.688 -6.648 1 98.25 577 ILE B N 1
ATOM 9428 C CA . ILE B 1 577 ? 6.801 -10.633 -5.539 1 98.25 577 ILE B CA 1
ATOM 9429 C C . ILE B 1 577 ? 8 -11.547 -5.762 1 98.25 577 ILE B C 1
ATOM 9431 O O . ILE B 1 577 ? 7.973 -12.414 -6.637 1 98.25 577 ILE B O 1
ATOM 9435 N N . LEU B 1 578 ? 9.039 -11.32 -5.016 1 98.44 578 LEU B N 1
ATOM 9436 C CA . LEU B 1 578 ? 10.273 -12.086 -5.176 1 98.44 578 LEU B CA 1
ATOM 9437 C C . LEU B 1 578 ? 10.398 -13.148 -4.086 1 98.44 578 LEU B C 1
ATOM 9439 O O . LEU B 1 578 ? 10.062 -12.898 -2.928 1 98.44 578 LEU B O 1
ATOM 9443 N N . LEU B 1 579 ? 10.805 -14.305 -4.418 1 98.69 579 LEU B N 1
ATOM 9444 C CA . LEU B 1 579 ? 11.047 -15.398 -3.482 1 98.69 579 LEU B CA 1
ATOM 9445 C C . LEU B 1 579 ? 12.398 -16.047 -3.736 1 98.69 579 LEU B C 1
ATOM 9447 O O . LEU B 1 579 ? 12.859 -16.109 -4.879 1 98.69 579 LEU B O 1
ATOM 9451 N N . THR B 1 580 ? 13.047 -16.484 -2.766 1 98.62 580 THR B N 1
ATOM 9452 C CA . THR B 1 580 ? 14.266 -17.297 -2.826 1 98.62 580 THR B CA 1
ATOM 9453 C C . THR B 1 580 ? 14.406 -18.156 -1.574 1 98.62 580 THR B C 1
ATOM 9455 O O . THR B 1 580 ? 13.57 -18.078 -0.667 1 98.62 580 THR B O 1
ATOM 9458 N N . PHE B 1 581 ? 15.375 -19.047 -1.562 1 98.44 581 PHE B N 1
ATOM 9459 C CA . PHE B 1 581 ? 15.609 -19.922 -0.411 1 98.44 581 PHE B CA 1
ATOM 9460 C C . PHE B 1 581 ? 16.781 -19.406 0.421 1 98.44 581 PHE B C 1
ATOM 9462 O O . PHE B 1 581 ? 17.828 -19.062 -0.122 1 98.44 581 PHE B O 1
ATOM 9469 N N . LYS B 1 582 ? 16.578 -19.312 1.669 1 97.25 582 LYS B N 1
ATOM 9470 C CA . LYS B 1 582 ? 17.562 -18.828 2.627 1 97.25 582 LYS B CA 1
ATOM 9471 C C . LYS B 1 582 ? 18.844 -19.656 2.58 1 97.25 582 LYS B C 1
ATOM 9473 O O . LYS B 1 582 ? 19.938 -19.125 2.779 1 97.25 582 LYS B O 1
ATOM 9478 N N . SER B 1 583 ? 18.688 -20.906 2.301 1 96.81 583 SER B N 1
ATOM 9479 C CA . SER B 1 583 ? 19.812 -21.844 2.328 1 96.81 583 SER B CA 1
ATOM 9480 C C . SER B 1 583 ? 20.75 -21.609 1.157 1 96.81 583 SER B C 1
ATOM 9482 O O . SER B 1 583 ? 21.891 -22.094 1.168 1 96.81 583 SER B O 1
ATOM 9484 N N . SER B 1 584 ? 20.266 -20.953 0.145 1 96.75 584 SER B N 1
ATOM 9485 C CA . SER B 1 584 ? 21.125 -20.703 -1.008 1 96.75 584 SER B CA 1
ATOM 9486 C C . SER B 1 584 ? 22.141 -19.609 -0.719 1 96.75 584 SER B C 1
ATOM 9488 O O . SER B 1 584 ? 21.766 -18.531 -0.248 1 96.75 584 SER B O 1
ATOM 9490 N N . LYS B 1 585 ? 23.391 -19.781 -1.037 1 95.56 585 LYS B N 1
ATOM 9491 C CA . LYS B 1 585 ? 24.422 -18.766 -0.898 1 95.56 585 LYS B CA 1
ATOM 9492 C C . LYS B 1 585 ? 24.531 -17.922 -2.158 1 95.56 585 LYS B C 1
ATOM 9494 O O . LYS B 1 585 ? 25.172 -16.859 -2.148 1 95.56 585 LYS B O 1
ATOM 9499 N N . GLU B 1 586 ? 23.781 -18.312 -3.174 1 95.88 586 GLU B N 1
ATOM 9500 C CA . GLU B 1 586 ? 23.906 -17.672 -4.477 1 95.88 586 GLU B CA 1
ATOM 9501 C C . GLU B 1 586 ? 22.906 -16.516 -4.609 1 95.88 586 GLU B C 1
ATOM 9503 O O . GLU B 1 586 ? 23.109 -15.609 -5.414 1 95.88 586 GLU B O 1
ATOM 9508 N N . THR B 1 587 ? 21.859 -16.594 -3.85 1 97.88 587 THR B N 1
ATOM 9509 C CA . THR B 1 587 ? 20.781 -15.633 -4.047 1 97.88 587 THR B CA 1
ATOM 9510 C C . THR B 1 587 ? 20.766 -14.602 -2.924 1 97.88 587 THR B C 1
ATOM 9512 O O . THR B 1 587 ? 21.281 -14.852 -1.832 1 97.88 587 THR B O 1
ATOM 9515 N N . ASP B 1 588 ? 20.344 -13.438 -3.188 1 97.25 588 ASP B N 1
ATOM 9516 C CA . ASP B 1 588 ? 20.094 -12.336 -2.256 1 97.25 588 ASP B CA 1
ATOM 9517 C C . ASP B 1 588 ? 18.859 -11.547 -2.648 1 97.25 588 ASP B C 1
ATOM 9519 O O . ASP B 1 588 ? 18.906 -10.711 -3.555 1 97.25 588 ASP B O 1
ATOM 9523 N N . ILE B 1 589 ? 17.812 -11.805 -1.935 1 96.75 589 ILE B N 1
ATOM 9524 C CA . ILE B 1 589 ? 16.5 -11.312 -2.338 1 96.75 589 ILE B CA 1
ATOM 9525 C C . ILE B 1 589 ? 16.469 -9.797 -2.215 1 96.75 589 ILE B C 1
ATOM 9527 O O . ILE B 1 589 ? 15.836 -9.117 -3.031 1 96.75 589 ILE B O 1
ATOM 9531 N N . LYS B 1 590 ? 17.094 -9.148 -1.228 1 93.62 590 LYS B N 1
ATOM 9532 C CA . LYS B 1 590 ? 17.125 -7.703 -1.024 1 93.62 590 LYS B CA 1
ATOM 9533 C C . LYS B 1 590 ? 17.891 -7 -2.137 1 93.62 590 LYS B C 1
ATOM 9535 O O . LYS B 1 590 ? 17.391 -6.043 -2.732 1 93.62 590 LYS B O 1
ATOM 9540 N N . ARG B 1 591 ? 19.078 -7.5 -2.422 1 94.94 591 ARG B N 1
ATOM 9541 C CA . ARG B 1 591 ? 19.891 -6.898 -3.469 1 94.94 591 ARG B CA 1
ATOM 9542 C C . ARG B 1 591 ? 19.25 -7.066 -4.836 1 94.94 591 ARG B C 1
ATOM 9544 O O . ARG B 1 591 ? 19.375 -6.195 -5.699 1 94.94 591 ARG B O 1
ATOM 9551 N N . PHE B 1 592 ? 18.578 -8.195 -5 1 97.25 592 PHE B N 1
ATOM 9552 C CA . PHE B 1 592 ? 17.891 -8.406 -6.262 1 97.25 592 PHE B CA 1
ATOM 9553 C C . PHE B 1 592 ? 16.781 -7.375 -6.445 1 97.25 592 PHE B C 1
ATOM 9555 O O . PHE B 1 592 ? 16.609 -6.828 -7.535 1 97.25 592 PHE B O 1
ATOM 9562 N N . PHE B 1 593 ? 16.016 -7.055 -5.453 1 95.81 593 PHE B N 1
ATOM 9563 C CA . PHE B 1 593 ? 14.953 -6.055 -5.512 1 95.81 593 PHE B CA 1
ATOM 9564 C C . PHE B 1 593 ? 15.523 -4.68 -5.848 1 95.81 593 PHE B C 1
ATOM 9566 O O . PHE B 1 593 ? 14.969 -3.957 -6.68 1 95.81 593 PHE B O 1
ATOM 9573 N N . VAL B 1 594 ? 16.594 -4.344 -5.156 1 92.69 594 VAL B N 1
ATOM 9574 C CA . VAL B 1 594 ? 17.234 -3.055 -5.383 1 92.69 594 VAL B CA 1
ATOM 9575 C C . VAL B 1 594 ? 17.703 -2.961 -6.832 1 92.69 594 VAL B C 1
ATOM 9577 O O . VAL B 1 594 ? 17.531 -1.931 -7.484 1 92.69 594 VAL B O 1
ATOM 9580 N N . ALA B 1 595 ? 18.297 -4.043 -7.305 1 96 595 ALA B N 1
ATOM 9581 C CA . ALA B 1 595 ? 18.766 -4.086 -8.688 1 96 595 ALA B CA 1
ATOM 9582 C C . ALA B 1 595 ? 17.609 -3.969 -9.672 1 96 595 ALA B C 1
ATOM 9584 O O . ALA B 1 595 ? 17.734 -3.32 -10.711 1 96 595 ALA B O 1
ATOM 9585 N N . LEU B 1 596 ? 16.531 -4.621 -9.344 1 97.12 596 LEU B N 1
ATOM 9586 C CA . LEU B 1 596 ? 15.359 -4.57 -10.203 1 97.12 596 LEU B CA 1
ATOM 9587 C C . LEU B 1 596 ? 14.82 -3.145 -10.305 1 97.12 596 LEU B C 1
ATOM 9589 O O . LEU B 1 596 ? 14.531 -2.666 -11.406 1 97.12 596 LEU B O 1
ATOM 9593 N N . ASN B 1 597 ? 14.648 -2.496 -9.219 1 93.94 597 ASN B N 1
ATOM 9594 C CA . ASN B 1 597 ? 14.195 -1.109 -9.219 1 93.94 597 ASN B CA 1
ATOM 9595 C C . ASN B 1 597 ? 15.141 -0.208 -10.008 1 93.94 597 ASN B C 1
ATOM 9597 O O . ASN B 1 597 ? 14.695 0.638 -10.789 1 93.94 597 ASN B O 1
ATOM 9601 N N . ALA B 1 598 ? 16.438 -0.406 -9.812 1 93.88 598 ALA B N 1
ATOM 9602 C CA . ALA B 1 598 ? 17.453 0.352 -10.547 1 93.88 598 ALA B CA 1
ATOM 9603 C C . ALA B 1 598 ? 17.344 0.09 -12.047 1 93.88 598 ALA B C 1
ATOM 9605 O O . ALA B 1 598 ? 17.469 1.014 -12.852 1 93.88 598 ALA B O 1
ATOM 9606 N N . GLY B 1 599 ? 17.156 -1.146 -12.359 1 96.06 599 GLY B N 1
ATOM 9607 C CA . GLY B 1 599 ? 17.016 -1.512 -13.758 1 96.06 599 GLY B CA 1
ATOM 9608 C C . GLY B 1 599 ? 15.82 -0.85 -14.43 1 96.06 599 GLY B C 1
ATOM 9609 O O . GLY B 1 599 ? 15.922 -0.4 -15.578 1 96.06 599 GLY B O 1
ATOM 9610 N N . LEU B 1 600 ? 14.711 -0.769 -13.773 1 96.12 600 LEU B N 1
ATOM 9611 C CA . LEU B 1 600 ? 13.516 -0.125 -14.312 1 96.12 600 LEU B CA 1
ATOM 9612 C C . LEU B 1 600 ? 13.766 1.358 -14.562 1 96.12 600 LEU B C 1
ATOM 9614 O O . LEU B 1 600 ? 13.344 1.898 -15.586 1 96.12 600 LEU B O 1
ATOM 9618 N N . VAL B 1 601 ? 14.438 1.972 -13.711 1 92.38 601 VAL B N 1
ATOM 9619 C CA . VAL B 1 601 ? 14.75 3.389 -13.852 1 92.38 601 VAL B CA 1
ATOM 9620 C C . VAL B 1 601 ? 15.711 3.584 -15.023 1 92.38 601 VAL B C 1
ATOM 9622 O O . VAL B 1 601 ? 15.562 4.527 -15.805 1 92.38 601 VAL B O 1
ATOM 9625 N N . ASP B 1 602 ? 16.703 2.748 -15.07 1 93.81 602 ASP B N 1
ATOM 9626 C CA . ASP B 1 602 ? 17.656 2.812 -16.188 1 93.81 602 ASP B CA 1
ATOM 9627 C C . ASP B 1 602 ? 16.922 2.678 -17.516 1 93.81 602 ASP B C 1
ATOM 9629 O O . ASP B 1 602 ? 17.25 3.375 -18.484 1 93.81 602 ASP B O 1
ATOM 9633 N N . ILE B 1 603 ? 16.016 1.791 -17.594 1 95.94 603 ILE B N 1
ATOM 9634 C CA . ILE B 1 603 ? 15.234 1.583 -18.797 1 95.94 603 ILE B CA 1
ATOM 9635 C C . ILE B 1 603 ? 14.445 2.846 -19.125 1 95.94 603 ILE B C 1
ATOM 9637 O O . ILE B 1 603 ? 14.406 3.287 -20.281 1 95.94 603 ILE B O 1
ATOM 9641 N N . LYS B 1 604 ? 13.781 3.387 -18.141 1 93.06 604 LYS B N 1
ATOM 9642 C CA . LYS B 1 604 ? 13.016 4.613 -18.328 1 93.06 604 LYS B CA 1
ATOM 9643 C C . LYS B 1 604 ? 13.898 5.73 -18.875 1 93.06 604 LYS B C 1
ATOM 9645 O O . LYS B 1 604 ? 13.523 6.422 -19.828 1 93.06 604 LYS B O 1
ATOM 9650 N N . ASN B 1 605 ? 15.062 5.855 -18.297 1 90 605 ASN B N 1
ATOM 9651 C CA . ASN B 1 605 ? 16 6.883 -18.734 1 90 605 ASN B CA 1
ATOM 9652 C C . ASN B 1 605 ? 16.484 6.641 -20.156 1 90 605 ASN B C 1
ATOM 9654 O O . ASN B 1 605 ? 16.656 7.586 -20.922 1 90 605 ASN B O 1
ATOM 9658 N N . LEU B 1 606 ? 16.672 5.441 -20.391 1 92.88 606 LEU B N 1
ATOM 9659 C CA . LEU B 1 606 ? 17.125 5.043 -21.719 1 92.88 606 LEU B CA 1
ATOM 9660 C C . LEU B 1 606 ? 16.109 5.43 -22.781 1 92.88 606 LEU B C 1
ATOM 9662 O O . LEU B 1 606 ? 16.469 5.922 -23.859 1 92.88 606 LEU B O 1
ATOM 9666 N N . VAL B 1 607 ? 14.875 5.258 -22.484 1 92.62 607 VAL B N 1
ATOM 9667 C CA . VAL B 1 607 ? 13.797 5.477 -23.438 1 92.62 607 VAL B CA 1
ATOM 9668 C C . VAL B 1 607 ? 13.492 6.969 -23.547 1 92.62 607 VAL B C 1
ATOM 9670 O O . VAL B 1 607 ? 13.188 7.469 -24.641 1 92.62 607 VAL B O 1
ATOM 9673 N N . MET B 1 608 ? 13.633 7.742 -22.516 1 87.06 608 MET B N 1
ATOM 9674 C CA . MET B 1 608 ? 13.25 9.148 -22.469 1 87.06 608 MET B CA 1
ATOM 9675 C C . MET B 1 608 ? 14.352 10.031 -23.047 1 87.06 608 MET B C 1
ATOM 9677 O O . MET B 1 608 ? 14.133 11.211 -23.312 1 87.06 608 MET B O 1
ATOM 9681 N N . MET B 1 609 ? 15.523 9.703 -23.172 1 76 609 MET B N 1
ATOM 9682 C CA . MET B 1 609 ? 16.609 10.508 -23.688 1 76 609 MET B CA 1
ATOM 9683 C C . MET B 1 609 ? 16.219 11.18 -25 1 76 609 MET B C 1
ATOM 9685 O O . MET B 1 609 ? 16.578 12.328 -25.25 1 76 609 MET B O 1
ATOM 9689 N N . ASN B 1 610 ? 15.57 10.523 -25.984 1 61.03 610 ASN B N 1
ATOM 9690 C CA . ASN B 1 610 ? 15.258 11.148 -27.266 1 61.03 610 ASN B CA 1
ATOM 9691 C C . ASN B 1 610 ? 13.875 11.789 -27.25 1 61.03 610 ASN B C 1
ATOM 9693 O O . ASN B 1 610 ? 13.367 12.195 -28.297 1 61.03 610 ASN B O 1
ATOM 9697 N N . SER B 1 611 ? 13.219 11.695 -26.203 1 56.38 611 SER B N 1
ATOM 9698 C CA . SER B 1 611 ? 11.898 12.32 -26.234 1 56.38 611 SER B CA 1
ATOM 9699 C C . SER B 1 611 ? 11.992 13.812 -25.953 1 56.38 611 SER B C 1
ATOM 9701 O O . SER B 1 611 ? 12.695 14.242 -25.047 1 56.38 611 SER B O 1
ATOM 9703 N N . PRO B 1 612 ? 11.664 14.672 -26.938 1 43.66 612 PRO B N 1
ATOM 9704 C CA . PRO B 1 612 ? 11.656 16.109 -26.672 1 43.66 612 PRO B CA 1
ATOM 9705 C C . PRO B 1 612 ? 10.992 16.469 -25.344 1 43.66 612 PRO B C 1
ATOM 9707 O O . PRO B 1 612 ? 10.039 15.797 -24.922 1 43.66 612 PRO B O 1
ATOM 9710 N N . LYS B 1 613 ? 11.75 16.938 -24.453 1 42.81 613 LYS B N 1
ATOM 9711 C CA . LYS B 1 613 ? 11.18 17.469 -23.234 1 42.81 613 LYS B CA 1
ATOM 9712 C C . LYS B 1 613 ? 9.797 18.062 -23.469 1 42.81 613 LYS B C 1
ATOM 9714 O O . LYS B 1 613 ? 9.648 19 -24.266 1 42.81 613 LYS B O 1
ATOM 9719 N N . MET B 1 614 ? 8.727 17.297 -23.453 1 32.03 614 MET B N 1
ATOM 9720 C CA . MET B 1 614 ? 7.449 17.984 -23.516 1 32.03 614 MET B CA 1
ATOM 9721 C C . MET B 1 614 ? 7.207 18.812 -22.25 1 32.03 614 MET B C 1
ATOM 9723 O O . MET B 1 614 ? 7.5 18.359 -21.156 1 32.03 614 MET B O 1
#